Protein AF-0000000075146598 (afdb_homodimer)

Solvent-accessible surface area (backbone atoms only — not comparable to full-atom values): 68575 Å² total; per-residue (Å²): 142,86,84,71,92,76,89,91,82,87,74,93,70,90,77,84,79,74,84,73,86,83,82,71,83,83,78,75,87,81,83,80,92,74,74,80,66,62,67,68,56,56,58,54,53,52,50,52,50,47,51,50,49,52,55,61,66,63,48,72,75,74,61,50,34,31,31,33,55,29,68,84,60,46,43,69,45,75,41,57,95,60,77,64,56,49,26,50,62,74,77,64,84,46,75,72,41,71,67,71,77,62,89,63,53,55,45,95,86,64,46,74,57,55,34,59,27,40,48,31,60,60,47,56,74,37,65,67,54,47,49,52,52,29,48,21,42,41,53,28,59,66,41,54,86,84,38,65,69,7,48,68,40,53,23,17,55,51,19,20,44,62,54,49,24,29,39,32,25,80,41,84,51,51,80,39,61,67,67,79,43,45,28,40,38,51,40,13,44,45,36,62,44,52,51,47,53,52,49,54,29,53,42,46,32,39,16,57,72,62,74,34,90,68,58,54,59,39,18,46,40,51,74,17,63,64,46,89,57,29,21,25,57,49,60,65,44,38,84,73,52,88,38,84,85,46,52,38,44,54,91,47,45,30,72,89,42,42,67,89,39,58,68,45,68,82,64,48,73,58,34,46,77,70,68,68,64,81,71,53,72,59,55,38,43,45,33,36,33,37,50,44,22,36,27,45,60,47,33,56,46,36,48,43,32,41,8,29,81,58,33,59,72,43,46,39,35,40,74,38,68,63,66,49,97,84,44,47,54,16,16,39,14,28,49,55,24,60,51,30,31,53,26,53,60,42,7,23,58,92,35,86,93,38,79,70,30,34,24,38,27,14,60,59,38,18,58,71,23,62,60,42,58,22,46,48,38,29,56,49,48,47,56,62,50,54,52,66,54,72,35,78,42,31,80,58,43,67,52,76,42,52,76,81,80,49,64,41,56,34,58,19,32,40,70,45,58,39,67,84,50,33,32,31,41,38,44,39,60,75,52,77,47,56,65,61,72,35,30,44,67,58,77,58,51,86,55,43,42,53,27,72,30,49,45,63,51,64,66,87,79,65,40,85,70,51,61,29,86,79,35,52,63,61,56,63,84,47,42,71,44,42,56,50,58,52,46,59,26,21,42,78,53,70,71,81,42,72,76,60,28,60,92,61,86,44,92,46,59,45,51,38,41,43,27,47,33,40,35,51,28,35,31,43,25,71,38,73,45,48,37,39,35,24,42,31,37,75,81,52,40,74,81,53,78,53,59,26,27,38,42,31,39,67,48,40,44,59,18,44,71,55,70,76,64,84,66,62,79,74,84,58,60,88,78,76,78,76,33,19,24,38,31,27,42,66,28,50,40,44,51,36,30,50,72,61,68,50,77,58,45,84,56,52,42,27,40,20,43,23,33,55,58,76,71,74,66,65,70,68,80,29,47,25,34,26,35,65,45,69,48,66,75,134,82,79,78,89,82,79,91,76,85,73,94,74,87,76,88,82,77,89,81,77,78,91,72,84,88,82,79,88,83,77,84,73,62,73,73,61,62,69,62,56,59,56,54,53,51,50,53,49,48,51,51,48,52,54,61,66,63,47,73,74,74,61,50,34,30,30,34,56,28,69,84,60,44,43,69,46,76,41,57,95,59,77,64,60,51,26,51,61,74,77,62,85,48,74,71,41,70,66,70,76,62,90,61,53,55,44,97,86,64,45,74,55,55,36,60,27,40,51,30,61,61,46,56,75,36,65,68,55,49,51,51,54,29,49,21,42,44,53,27,60,66,42,54,86,84,38,64,70,7,47,67,39,53,24,16,55,51,19,20,44,63,53,48,23,28,40,32,28,78,43,84,52,53,80,38,62,67,69,79,42,45,27,39,37,52,41,11,46,45,37,62,44,52,51,47,52,52,50,52,31,52,40,46,33,38,17,58,71,61,73,33,90,69,59,53,59,39,18,46,40,50,75,16,63,64,48,90,56,29,21,24,57,49,61,66,44,38,85,75,51,90,37,84,86,46,51,39,43,51,90,48,44,32,71,90,43,42,66,88,38,60,69,46,68,81,64,48,72,56,34,47,75,70,68,67,64,82,71,51,71,58,55,38,43,45,32,35,34,38,49,44,22,37,28,44,60,47,32,55,45,36,49,43,33,41,8,28,80,58,34,58,72,41,45,41,34,41,75,36,70,62,67,49,96,84,41,48,56,16,16,38,14,30,50,54,23,58,51,31,30,54,26,53,61,42,7,23,57,93,34,86,95,37,79,71,29,35,25,38,26,14,60,57,37,18,59,71,24,63,59,40,58,23,44,48,39,29,57,48,49,48,55,62,51,53,51,67,54,73,36,78,43,31,80,59,42,67,51,75,41,52,76,80,81,48,63,41,56,34,58,18,32,42,69,46,58,40,66,84,49,33,32,31,42,38,43,39,61,75,52,78,48,55,64,63,71,36,29,45,66,58,77,58,50,85,56,42,43,52,27,71,30,49,46,62,50,62,62,90,67,74,38,84,61,51,64,30,85,79,37,52,62,61,58,60,85,47,45,72,40,41,55,49,59,52,45,57,24,22,42,76,52,70,71,81,44,71,74,59,28,62,93,60,88,43,92,46,60,46,51,38,40,41,28,47,32,39,34,52,28,35,31,45,25,72,38,73,45,49,36,38,36,24,41,36,40,75,82,52,41,75,80,52,79,54,58,26,26,37,42,31,39,67,49,40,44,57,18,44,72,59,71,76,65,85,67,65,78,74,84,59,65,83,75,77,79,74,34,19,25,38,30,26,42,65,27,48,39,44,52,36,30,50,72,59,67,50,78,59,44,84,58,53,42,27,42,17,43,22,33,56,56,77,71,69,81,63,69,66,82,27,46,25,34,26,35,64,44,70,48,65,76

Foldseek 3Di:
DDDDDDDDDDDPDDDPDPDDDDDDDDDDDDDDDDDPPPPVVVVVVVVVVVVVVVVVVPPPPPFAAWAAAALVQFDQFDFAPDDRLGLRAADFPDDFAADDFDDFDADPVRHTFFQAAEALQVCLVPVVLLVLLLQLLVLLCVDDSNFCSHLSNLLSQLLQQAFQRTATADDYDSPGDGPPATHHQALALNVLLVLLVSLLQNQQLSCVSSVHNSGDFYAQLLLFLPDQRRQADRCSQDPPSVDHPGSQHDPFWDPVRHPPHGQALLDDPQCVVVVNPDDDSVLRNLLSLLQCLQLFQQQQESCQASWHFDGPQAHQHLQCLDCDPPHAHGHHHSLVSSLLSSLCNIGRDPDPVCPLTAASQESNRVSSRNVSSNHSVNSNQSLVVSQVQFQPFFLVRHRGRDHDDDCNQFAHWYWDAHSVSHIYIYGSVCRNDVVSNRHHYPPPDVNRNCSSVDDFAADPDFQLPQDQVVFAADDLAKFLCLAQWKHKHWAAFDQDDQVQCPPRPDRDSRNKFKKKKFFFKKAQQSDKWKKWKFKRCQVDELSDRQRHLRTFHMGIHRHYGHDHPVPDCPCVDDCPRSRIRTYMHITTNRSSCVNSVNPDSRDIMMMMMHINHDRDDDSRHDMMTNDIHMGMD/DDDDDDDDPDDDDDDPDDDDDDDDDDDDDDDDPPDPPPPVVVVVVVVVVVVVVVVVVPPPPPFAAWAAAALVQFDQFDDAPDDRLGLRAADFPDDFAADDFDDFDADPVRHTFFQAAEALQVCLVPVVLLVLLLQLLVLLCPDDSNQCSHLSNLLSQLLQQAFQRTATADDYDSPGDGPPATHHCALALNVLLVLLVSLLQNQQLSCVSSVHNSGDFYAQLLLFLPDQRRQADRCSQDPPSVDHPGSQHDPFWDPVRHPPHGQALLDDPQCVVVVNPDDDSVLRNLLSLLQCLQLFQQQQESCQASWHFDGPQAHQHLQCLDCPPPHAHGHHHSLVSSLLSSLCNIGRDPDPVCPLTAASQESNRVSSRSVSSNHSVNSNQSLVVSQVQFQPFFLVRHRGRDHDDDCNQFAHWYWDAHSVSHIYIYGSVCRNDVVSNRHHYPPPDVNRNCSSVDDFAADPDPLLPQDQVVFAADAQAKFLCLFQWKHKHWAAFDQDDQVQCPPRPDRDSRNKFKKKKFFFKKAQQSDKWKKWKFKSCQVDELNDRQRHLRTFHMGIHRHYGHDHPPPDCPCPDDCPRSRIRTYMHITTNRSSCVSSVNPDSRDIMMMMMHINHDRDDDSSHDMMTNHIHMGMD

Sequence (1266 aa):
MDTDMTTSVSSFGSLIRIPQSLLHGKVGSGRSSASKTRQHLKWAVYTCAFVFCLQALLEVVEADPVLASSLGSCKPVPVLKGAPLHCCLPAPKRLTIRFTFPFIPRTLLGRPILRERKPAHILQKDPEYVRKYNLAYARMKALPDTDPRSFLNQWRVHCSFCNEAFQQRKTPGPLGPETGVLLQVHYSWTFLPWHRMYLYYHERILASLINDPTFALPFWNWDNQLDKDAAKMPAMFLPKFGIPNAALFDEFRNSNHYPPKILYLGYNSKLEAEGQQNLTDQQIKYENLCVMYNQVTTKISARDFLGGPYVVGTDNSAATVNVSAGETPGESGGMESVHNVAHEWTGLINDPDHPDNEDMGNFIYAARDPIFYTHHSNVDRLWDVWKTIPDKVTKSGIRKRMDYMSRDFLDTEFTFFDENQNMVIVKVRDSLDSSKLGYKYTDVSESDKMWIYYEPLPAQESSKTCNSSEYPAPVPSGYNYIGMDPVSFKLDRRAPTTEDCRGKGVNNVDQLQEDVVLERVKIPHLEYARFDVFINYPAANRWTHLYMSEYVGTFTHLPSGMVDMSKSVSESSSESDDKFRIVTIRYSVNAALKRLGITDYNTDIVVTVVSKGKRNSSPTTGFTFSNLKQDFQMDTDMTTSVSSFGSLIRIPQSLLHGKVGSGRSSASKTRQHLKWAVYTCAFVFCLQALLEVVEADPVLASSLGSCKPVPVLKGAPLHCCLPAPKRLTIRFTFPFIPRTLLGRPILRERKPAHILQKDPEYVRKYNLAYARMKALPDTDPRSFLNQWRVHCSFCNEAFQQRKTPGPLGPETGVLLQVHYSWTFLPWHRMYLYYHERILASLINDPTFALPFWNWDNQLDKDAAKMPAMFLPKFGIPNAALFDEFRNSNHYPPKILYLGYNSKLEAEGQQNLTDQQIKYENLCVMYNQVTTKISARDFLGGPYVVGTDNSAATVNVSAGETPGESGGMESVHNVAHEWTGLINDPDHPDNEDMGNFIYAARDPIFYTHHSNVDRLWDVWKTIPDKVTKSGIRKRMDYMSRDFLDTEFTFFDENQNMVIVKVRDSLDSSKLGYKYTDVSESDKMWIYYEPLPAQESSKTCNSSEYPAPVPSGYNYIGMDPVSFKLDRRAPTTEDCRGKGVNNVDQLQEDVVLERVKIPHLEYARFDVFINYPAANRWTHLYMSEYVGTFTHLPSGMVDMSKSVSESSSESDDKFRIVTIRYSVNAALKRLGITDYNTDIVVTVVSKGKRNSSPTTGFTFSNLKQDFQ

Radius of gyration: 38.26 Å; Cα contacts (8 Å, |Δi|>4): 2663; chains: 2; bounding box: 99×128×115 Å

Nearest PDB structures (foldseek):
  4z11-assembly1_A  TM=8.668E-01  e=8.378E-43  Coreopsis grandiflora
  4z12-assembly1_A  TM=8.724E-01  e=5.142E-42  Coreopsis grandiflora
  4z14-assembly7_G  TM=8.756E-01  e=6.129E-42  Coreopsis grandiflora
  4z14-assembly8_A  TM=8.694E-01  e=2.864E-42  Coreopsis grandiflora
  2p3x-assembly1_A  TM=9.309E-01  e=1.893E-33  Vitis vinifera

Structure (mmCIF, N/CA/C/O backbone):
data_AF-0000000075146598-model_v1
#
loop_
_entity.id
_entity.type
_entity.pdbx_description
1 polymer 'Tyrosinase copper-binding domain-containing protein'
#
loop_
_atom_site.group_PDB
_atom_site.id
_atom_site.type_symbol
_atom_site.label_atom_id
_atom_site.label_alt_id
_atom_site.label_comp_id
_atom_site.label_asym_id
_atom_site.label_entity_id
_atom_site.label_seq_id
_atom_site.pdbx_PDB_ins_code
_atom_site.Cartn_x
_atom_site.Cartn_y
_atom_site.Cartn_z
_atom_site.occupancy
_atom_site.B_iso_or_equiv
_atom_site.auth_seq_id
_atom_site.auth_comp_id
_atom_site.auth_asym_id
_atom_site.auth_atom_id
_atom_site.pdbx_PDB_model_num
ATOM 1 N N . MET A 1 1 ? -46.875 -49.688 8.219 1 17.06 1 MET A N 1
ATOM 2 C CA . MET A 1 1 ? -48.156 -49.969 7.617 1 17.06 1 MET A CA 1
ATOM 3 C C . MET A 1 1 ? -48.188 -49.562 6.148 1 17.06 1 MET A C 1
ATOM 5 O O . MET A 1 1 ? -47.406 -48.719 5.727 1 17.06 1 MET A O 1
ATOM 9 N N . ASP A 1 2 ? -49.281 -49.906 5.336 1 17.42 2 ASP A N 1
ATOM 10 C CA . ASP A 1 2 ? -49.656 -50.531 4.066 1 17.42 2 ASP A CA 1
ATOM 11 C C . ASP A 1 2 ? -49.844 -49.469 2.979 1 17.42 2 ASP A C 1
ATOM 13 O O . ASP A 1 2 ? -49.594 -49.719 1.799 1 17.42 2 ASP A O 1
ATOM 17 N N . THR A 1 3 ? -50.438 -48.312 3.303 1 17.45 3 THR A N 1
ATOM 18 C CA . THR A 1 3 ? -51.625 -48.062 2.469 1 17.45 3 THR A CA 1
ATOM 19 C C . THR A 1 3 ? -51.188 -47.625 1.071 1 17.45 3 THR A C 1
ATOM 21 O O . THR A 1 3 ? -50.125 -47.031 0.897 1 17.45 3 THR A O 1
ATOM 24 N N . ASP A 1 4 ? -52.125 -47.438 0.094 1 16.5 4 ASP A N 1
ATOM 25 C CA . ASP A 1 4 ? -52.594 -47.844 -1.234 1 16.5 4 ASP A CA 1
ATOM 26 C C . ASP A 1 4 ? -52.406 -46.719 -2.242 1 16.5 4 ASP A C 1
ATOM 28 O O . ASP A 1 4 ? -52.812 -46.844 -3.4 1 16.5 4 ASP A O 1
ATOM 32 N N . MET A 1 5 ? -52.094 -45.5 -1.887 1 18.5 5 MET A N 1
ATOM 33 C CA . MET A 1 5 ? -52.875 -44.562 -2.672 1 18.5 5 MET A CA 1
ATOM 34 C C . MET A 1 5 ? -52.531 -44.656 -4.152 1 18.5 5 MET A C 1
ATOM 36 O O . MET A 1 5 ? -51.375 -44.469 -4.535 1 18.5 5 MET A O 1
ATOM 40 N N . THR A 1 6 ? -53.438 -44.938 -4.988 1 16.86 6 THR A N 1
ATOM 41 C CA . THR A 1 6 ? -53.656 -45.531 -6.305 1 16.86 6 THR A CA 1
ATOM 42 C C . THR A 1 6 ? -53.219 -44.562 -7.406 1 16.86 6 THR A C 1
ATOM 44 O O . THR A 1 6 ? -52.344 -44.906 -8.195 1 16.86 6 THR A O 1
ATOM 47 N N . THR A 1 7 ? -54.188 -43.969 -8.359 1 16.73 7 THR A N 1
ATOM 48 C CA . THR A 1 7 ? -54.562 -44.5 -9.664 1 16.73 7 THR A CA 1
ATOM 49 C C . THR A 1 7 ? -54 -43.594 -10.781 1 16.73 7 THR A C 1
ATOM 51 O O . THR A 1 7 ? -53.344 -44.094 -11.695 1 16.73 7 THR A O 1
ATOM 54 N N . SER A 1 8 ? -54.906 -42.656 -11.547 1 17 8 SER A N 1
ATOM 55 C CA . SER A 1 8 ? -55.438 -42.812 -12.891 1 17 8 SER A CA 1
ATOM 56 C C . SER A 1 8 ? -54.719 -41.938 -13.898 1 17 8 SER A C 1
ATOM 58 O O . SER A 1 8 ? -54.156 -40.906 -13.531 1 17 8 SER A O 1
ATOM 60 N N . VAL A 1 9 ? -54.656 -42.25 -15.359 1 18.16 9 VAL A N 1
ATOM 61 C CA . VAL A 1 9 ? -53.969 -42.375 -16.625 1 18.16 9 VAL A CA 1
ATOM 62 C C . VAL A 1 9 ? -54.312 -41.188 -17.531 1 18.16 9 VAL A C 1
ATOM 64 O O . VAL A 1 9 ? -53.625 -40.938 -18.516 1 18.16 9 VAL A O 1
ATOM 67 N N . SER A 1 10 ? -55.188 -40.125 -17.25 1 17.05 10 SER A N 1
ATOM 68 C CA . SER A 1 10 ? -56.062 -39.812 -18.375 1 17.05 10 SER A CA 1
ATOM 69 C C . SER A 1 10 ? -55.25 -39.156 -19.5 1 17.05 10 SER A C 1
ATOM 71 O O . SER A 1 10 ? -54.25 -38.5 -19.25 1 17.05 10 SER A O 1
ATOM 73 N N . SER A 1 11 ? -55.719 -39.281 -20.953 1 17.25 11 SER A N 1
ATOM 74 C CA . SER A 1 11 ? -55.469 -39.5 -22.375 1 17.25 11 SER A CA 1
ATOM 75 C C . SER A 1 11 ? -55.406 -38.188 -23.141 1 17.25 11 SER A C 1
ATOM 77 O O . SER A 1 11 ? -55.312 -38.156 -24.375 1 17.25 11 SER A O 1
ATOM 79 N N . PHE A 1 12 ? -55.281 -36.938 -22.641 1 18.72 12 PHE A N 1
ATOM 80 C CA . PHE A 1 12 ? -55.906 -35.906 -23.453 1 18.72 12 PHE A CA 1
ATOM 81 C C . PHE A 1 12 ? -55.125 -35.688 -24.75 1 18.72 12 PHE A C 1
ATOM 83 O O . PHE A 1 12 ? -53.969 -35.344 -24.719 1 18.72 12 PHE A O 1
ATOM 90 N N . GLY A 1 13 ? -55.562 -36.25 -26.047 1 16.67 13 GLY A N 1
ATOM 91 C CA . GLY A 1 13 ? -55.219 -36.531 -27.422 1 16.67 13 GLY A CA 1
ATOM 92 C C . GLY A 1 13 ? -55.188 -35.312 -28.297 1 16.67 13 GLY A C 1
ATOM 93 O O . GLY A 1 13 ? -54.969 -35.375 -29.5 1 16.67 13 GLY A O 1
ATOM 94 N N . SER A 1 14 ? -55.438 -34 -27.953 1 18.58 14 SER A N 1
ATOM 95 C CA . SER A 1 14 ? -56.125 -33.219 -28.969 1 18.58 14 SER A CA 1
ATOM 96 C C . SER A 1 14 ? -55.25 -33 -30.203 1 18.58 14 SER A C 1
ATOM 98 O O . SER A 1 14 ? -54.062 -32.688 -30.078 1 18.58 14 SER A O 1
ATOM 100 N N . LEU A 1 15 ? -55.719 -33.375 -31.484 1 17.14 15 LEU A N 1
ATOM 101 C CA . LEU A 1 15 ? -55.469 -33.719 -32.875 1 17.14 15 LEU A CA 1
ATOM 102 C C . LEU A 1 15 ? -55.188 -32.438 -33.688 1 17.14 15 LEU A C 1
ATOM 104 O O . LEU A 1 15 ? -55.969 -31.5 -33.688 1 17.14 15 LEU A O 1
ATOM 108 N N . ILE A 1 16 ? -53.938 -31.984 -34 1 19.41 16 ILE A N 1
ATOM 109 C CA . ILE A 1 16 ? -53.406 -30.844 -34.75 1 19.41 16 ILE A CA 1
ATOM 110 C C . ILE A 1 16 ? -53.781 -30.984 -36.219 1 19.41 16 ILE A C 1
ATOM 112 O O . ILE A 1 16 ? -53.219 -31.828 -36.938 1 19.41 16 ILE A O 1
ATOM 116 N N . ARG A 1 17 ? -55.062 -30.969 -36.656 1 17.48 17 ARG A N 1
ATOM 117 C CA . ARG A 1 17 ? -55.406 -31.375 -38.031 1 17.48 17 ARG A CA 1
ATOM 118 C C . ARG A 1 17 ? -54.844 -30.406 -39.062 1 17.48 17 ARG A C 1
ATOM 120 O O . ARG A 1 17 ? -54.906 -29.188 -38.875 1 17.48 17 ARG A O 1
ATOM 127 N N . ILE A 1 18 ? -53.969 -30.875 -40.094 1 18.78 18 ILE A N 1
ATOM 128 C CA . ILE A 1 18 ? -53.094 -30.484 -41.188 1 18.78 18 ILE A CA 1
ATOM 129 C C . ILE A 1 18 ? -53.906 -29.953 -42.344 1 18.78 18 ILE A C 1
ATOM 131 O O . ILE A 1 18 ? -54.625 -30.719 -43 1 18.78 18 ILE A O 1
ATOM 135 N N . PRO A 1 19 ? -54.625 -28.797 -42.281 1 17.5 19 PRO A N 1
ATOM 136 C CA . PRO A 1 19 ? -55.594 -28.781 -43.375 1 17.5 19 PRO A CA 1
ATOM 137 C C . PRO A 1 19 ? -54.938 -28.875 -44.75 1 17.5 19 PRO A C 1
ATOM 139 O O . PRO A 1 19 ? -53.781 -28.438 -44.906 1 17.5 19 PRO A O 1
ATOM 142 N N . GLN A 1 20 ? -55.5 -29.688 -45.719 1 16.12 20 GLN A N 1
ATOM 143 C CA . GLN A 1 20 ? -55.219 -30.359 -46.969 1 16.12 20 GLN A CA 1
ATOM 144 C C . GLN A 1 20 ? -55.25 -29.375 -48.125 1 16.12 20 GLN A C 1
ATOM 146 O O . GLN A 1 20 ? -55.062 -29.766 -49.281 1 16.12 20 GLN A O 1
ATOM 151 N N . SER A 1 21 ? -55.656 -28.094 -47.875 1 17.72 21 SER A N 1
ATOM 152 C CA . SER A 1 21 ? -56.375 -27.656 -49.094 1 17.72 21 SER A CA 1
ATOM 153 C C . SER A 1 21 ? -55.438 -27.641 -50.281 1 17.72 21 SER A C 1
ATOM 155 O O . SER A 1 21 ? -54.25 -27.328 -50.156 1 17.72 21 SER A O 1
ATOM 157 N N . LEU A 1 22 ? -56 -28.016 -51.469 1 16.83 22 LEU A N 1
ATOM 158 C CA . LEU A 1 22 ? -55.906 -28.562 -52.844 1 16.83 22 LEU A CA 1
ATOM 159 C C . LEU A 1 22 ? -55.125 -27.609 -53.75 1 16.83 22 LEU A C 1
ATOM 161 O O . LEU A 1 22 ? -55.156 -26.391 -53.531 1 16.83 22 LEU A O 1
ATOM 165 N N . LEU A 1 23 ? -54.469 -28.125 -54.844 1 16.27 23 LEU A N 1
ATOM 166 C CA . LEU A 1 23 ? -53.594 -28.438 -55.969 1 16.27 23 LEU A CA 1
ATOM 167 C C . LEU A 1 23 ? -54 -27.641 -57.219 1 16.27 23 LEU A C 1
ATOM 169 O O . LEU A 1 23 ? -53.406 -27.781 -58.281 1 16.27 23 LEU A O 1
ATOM 173 N N . HIS A 1 24 ? -55.156 -26.906 -57.281 1 16.94 24 HIS A N 1
ATOM 174 C CA . HIS A 1 24 ? -55.719 -27.156 -58.594 1 16.94 24 HIS A CA 1
ATOM 175 C C . HIS A 1 24 ? -55.094 -26.219 -59.625 1 16.94 24 HIS A C 1
ATOM 177 O O . HIS A 1 24 ? -55.375 -26.312 -60.812 1 16.94 24 HIS A O 1
ATOM 183 N N . GLY A 1 25 ? -54.438 -25.156 -59.344 1 17.56 25 GLY A N 1
ATOM 184 C CA . GLY A 1 25 ? -54.844 -24.203 -60.375 1 17.56 25 GLY A CA 1
ATOM 185 C C . GLY A 1 25 ? -54.25 -24.531 -61.719 1 17.56 25 GLY A C 1
ATOM 186 O O . GLY A 1 25 ? -53.25 -25.266 -61.812 1 17.56 25 GLY A O 1
ATOM 187 N N . LYS A 1 26 ? -54.969 -23.906 -62.812 1 18.27 26 LYS A N 1
ATOM 188 C CA . LYS A 1 26 ? -55.188 -24.125 -64.25 1 18.27 26 LYS A CA 1
ATOM 189 C C . LYS A 1 26 ? -53.938 -23.859 -65.062 1 18.27 26 LYS A C 1
ATOM 191 O O . LYS A 1 26 ? -53.094 -23.031 -64.688 1 18.27 26 LYS A O 1
ATOM 196 N N . VAL A 1 27 ? -53.719 -24.547 -66.125 1 18.03 27 VAL A N 1
ATOM 197 C CA . VAL A 1 27 ? -52.812 -25.172 -67.125 1 18.03 27 VAL A CA 1
ATOM 198 C C . VAL A 1 27 ? -52.312 -24.094 -68.062 1 18.03 27 VAL A C 1
ATOM 200 O O . VAL A 1 27 ? -51.594 -24.422 -69.062 1 18.03 27 VAL A O 1
ATOM 203 N N . GLY A 1 28 ? -52.5 -22.812 -67.75 1 17.06 28 GLY A N 1
ATOM 204 C CA . GLY A 1 28 ? -52.531 -22.266 -69.062 1 17.06 28 GLY A CA 1
ATOM 205 C C . GLY A 1 28 ? -51.25 -22.531 -69.875 1 17.06 28 GLY A C 1
ATOM 206 O O . GLY A 1 28 ? -50.25 -22.906 -69.312 1 17.06 28 GLY A O 1
ATOM 207 N N . SER A 1 29 ? -51.125 -21.875 -71 1 18.03 29 SER A N 1
ATOM 208 C CA . SER A 1 29 ? -50.625 -22.203 -72.312 1 18.03 29 SER A CA 1
ATOM 209 C C . SER A 1 29 ? -49.125 -22.266 -72.375 1 18.03 29 SER A C 1
ATOM 211 O O . SER A 1 29 ? -48.438 -21.703 -71.5 1 18.03 29 SER A O 1
ATOM 213 N N . GLY A 1 30 ? -48.438 -22.969 -73.375 1 16.12 30 GLY A N 1
ATOM 214 C CA . GLY A 1 30 ? -47.406 -23.922 -73.75 1 16.12 30 GLY A CA 1
ATOM 215 C C . GLY A 1 30 ? -46.062 -23.281 -74 1 16.12 30 GLY A C 1
ATOM 216 O O . GLY A 1 30 ? -45.062 -23.984 -74.188 1 16.12 30 GLY A O 1
ATOM 217 N N . ARG A 1 31 ? -46 -21.969 -74.562 1 17.8 31 ARG A N 1
ATOM 218 C CA . ARG A 1 31 ? -45.062 -22 -75.625 1 17.8 31 ARG A CA 1
ATOM 219 C C . ARG A 1 31 ? -43.625 -22.25 -75.125 1 17.8 31 ARG A C 1
ATOM 221 O O . ARG A 1 31 ? -43.344 -22.109 -73.938 1 17.8 31 ARG A O 1
ATOM 228 N N . SER A 1 32 ? -42.625 -21.578 -75.75 1 17.06 32 SER A N 1
ATOM 229 C CA . SER A 1 32 ? -41.406 -22.016 -76.438 1 17.06 32 SER A CA 1
ATOM 230 C C . SER A 1 32 ? -40.219 -22.109 -75.5 1 17.06 32 SER A C 1
ATOM 232 O O . SER A 1 32 ? -39.562 -23.141 -75.375 1 17.06 32 SER A O 1
ATOM 234 N N . SER A 1 33 ? -39.312 -21.078 -75.438 1 20.25 33 SER A N 1
ATOM 235 C CA . SER A 1 33 ? -37.906 -21.125 -75.75 1 20.25 33 SER A CA 1
ATOM 236 C C . SER A 1 33 ? -37.094 -21.531 -74.5 1 20.25 33 SER A C 1
ATOM 238 O O . SER A 1 33 ? -37.375 -21.062 -73.438 1 20.25 33 SER A O 1
ATOM 240 N N . ALA A 1 34 ? -36.156 -22.562 -74.562 1 18 34 ALA A N 1
ATOM 241 C CA . ALA A 1 34 ? -35.375 -23.594 -73.938 1 18 34 ALA A CA 1
ATOM 242 C C . ALA A 1 34 ? -34.219 -22.984 -73.125 1 18 34 ALA A C 1
ATOM 244 O O . ALA A 1 34 ? -33.906 -23.469 -72 1 18 34 ALA A O 1
ATOM 245 N N . SER A 1 35 ? -33.375 -22.172 -73.75 1 19.84 35 SER A N 1
ATOM 246 C CA . SER A 1 35 ? -31.953 -22.438 -73.625 1 19.84 35 SER A CA 1
ATOM 247 C C . SER A 1 35 ? -31.406 -21.922 -72.312 1 19.84 35 SER A C 1
ATOM 249 O O . SER A 1 35 ? -30.297 -22.281 -71.875 1 19.84 35 SER A O 1
ATOM 251 N N . LYS A 1 36 ? -31.812 -20.766 -71.875 1 22.22 36 LYS A N 1
ATOM 252 C CA . LYS A 1 36 ? -30.969 -19.984 -71 1 22.22 36 LYS A CA 1
ATOM 253 C C . LYS A 1 36 ? -30.906 -20.609 -69.625 1 22.22 36 LYS A C 1
ATOM 255 O O . LYS A 1 36 ? -30.422 -19.984 -68.688 1 22.22 36 LYS A O 1
ATOM 260 N N . THR A 1 37 ? -31.547 -21.828 -69.5 1 20.88 37 THR A N 1
ATOM 261 C CA . THR A 1 37 ? -31.734 -22.234 -68.125 1 20.88 37 THR A CA 1
ATOM 262 C C . THR A 1 37 ? -30.422 -22.734 -67.5 1 20.88 37 THR A C 1
ATOM 264 O O . THR A 1 37 ? -30.391 -23.141 -66.312 1 20.88 37 THR A O 1
ATOM 267 N N . ARG A 1 38 ? -29.453 -23.125 -68.375 1 23.52 38 ARG A N 1
ATOM 268 C CA . ARG A 1 38 ? -28.422 -23.969 -67.812 1 23.52 38 ARG A CA 1
ATOM 269 C C . ARG A 1 38 ? -27.531 -23.172 -66.875 1 23.52 38 ARG A C 1
ATOM 271 O O . ARG A 1 38 ? -26.859 -23.75 -66 1 23.52 38 ARG A O 1
ATOM 278 N N . GLN A 1 39 ? -27.219 -21.906 -67.375 1 24.47 39 GLN A N 1
ATOM 279 C CA . GLN A 1 39 ? -25.984 -21.344 -66.75 1 24.47 39 GLN A CA 1
ATOM 280 C C . GLN A 1 39 ? -26.172 -21.016 -65.312 1 24.47 39 GLN A C 1
ATOM 282 O O . GLN A 1 39 ? -25.203 -20.812 -64.562 1 24.47 39 GLN A O 1
ATOM 287 N N . HIS A 1 40 ? -27.391 -20.719 -64.875 1 26.39 40 HIS A N 1
ATOM 288 C CA . HIS A 1 40 ? -27.5 -20.219 -63.531 1 26.39 40 HIS A CA 1
ATOM 289 C C . HIS A 1 40 ? -27.234 -21.328 -62.531 1 26.39 40 HIS A C 1
ATOM 291 O O . HIS A 1 40 ? -27.203 -21.062 -61.312 1 26.39 40 HIS A O 1
ATOM 297 N N . LEU A 1 41 ? -27.453 -22.672 -63 1 26.11 41 LEU A N 1
ATOM 298 C CA . LEU A 1 41 ? -27.328 -23.672 -61.938 1 26.11 41 LEU A CA 1
ATOM 299 C C . LEU A 1 41 ? -25.875 -23.844 -61.5 1 26.11 41 LEU A C 1
ATOM 301 O O . LEU A 1 41 ? -25.609 -24.312 -60.406 1 26.11 41 LEU A O 1
ATOM 305 N N . LYS A 1 42 ? -24.891 -23.625 -62.5 1 28.62 42 LYS A N 1
ATOM 306 C CA . LYS A 1 42 ? -23.531 -23.953 -62.094 1 28.62 42 LYS A CA 1
ATOM 307 C C . LYS A 1 42 ? -23.047 -23 -61 1 28.62 42 LYS A C 1
ATOM 309 O O . LYS A 1 42 ? -22.297 -23.406 -60.094 1 28.62 42 LYS A O 1
ATOM 314 N N . TRP A 1 43 ? -23.438 -21.719 -61.188 1 31.95 43 TRP A N 1
ATOM 315 C CA . TRP A 1 43 ? -22.797 -20.844 -60.219 1 31.95 43 TRP A CA 1
ATOM 316 C C . TRP A 1 43 ? -23.312 -21.125 -58.812 1 31.95 43 TRP A C 1
ATOM 318 O O . TRP A 1 43 ? -22.641 -20.828 -57.812 1 31.95 43 TRP A O 1
ATOM 328 N N . ALA A 1 44 ? -24.641 -21.656 -58.688 1 32.88 44 ALA A N 1
ATOM 329 C CA . ALA A 1 44 ? -25.109 -21.891 -57.312 1 32.88 44 ALA A CA 1
ATOM 330 C C . ALA A 1 44 ? -24.344 -23.047 -56.688 1 32.88 44 ALA A C 1
ATOM 332 O O . ALA A 1 44 ? -24.125 -23.062 -55.469 1 32.88 44 ALA A O 1
ATOM 333 N N . VAL A 1 45 ? -24.031 -24.109 -57.531 1 34.53 45 VAL A N 1
ATOM 334 C CA . VAL A 1 45 ? -23.328 -25.219 -56.906 1 34.53 45 VAL A CA 1
ATOM 335 C C . VAL A 1 45 ? -21.938 -24.781 -56.469 1 34.53 45 VAL A C 1
ATOM 337 O O . VAL A 1 45 ? -21.469 -25.141 -55.375 1 34.53 45 VAL A O 1
ATOM 340 N N . TYR A 1 46 ? -21.266 -23.906 -57.344 1 34.78 46 TYR A N 1
ATOM 341 C CA . TYR A 1 46 ? -19.906 -23.578 -56.938 1 34.78 46 TYR A CA 1
ATOM 342 C C . TYR A 1 46 ? -19.922 -22.672 -55.719 1 34.78 46 TYR A C 1
ATOM 344 O O . TYR A 1 46 ? -18.984 -22.672 -54.906 1 34.78 46 TYR A O 1
ATOM 352 N N . THR A 1 47 ? -20.984 -21.766 -55.594 1 35.84 47 THR A N 1
ATOM 353 C CA . THR A 1 47 ? -20.969 -20.922 -54.375 1 35.84 47 THR A CA 1
ATOM 354 C C . THR A 1 47 ? -21.297 -21.75 -53.156 1 35.84 47 THR A C 1
ATOM 356 O O . THR A 1 47 ? -20.766 -21.484 -52.062 1 35.84 47 THR A O 1
ATOM 359 N N . CYS A 1 48 ? -22.219 -22.781 -53.25 1 35.22 48 CYS A N 1
ATOM 360 C CA . CYS A 1 48 ? -22.438 -23.578 -52.062 1 35.22 48 CYS A CA 1
ATOM 361 C C . CYS A 1 48 ? -21.219 -24.422 -51.719 1 35.22 48 CYS A C 1
ATOM 363 O O . CYS A 1 48 ? -20.953 -24.703 -50.562 1 35.22 48 CYS A O 1
ATOM 365 N N . ALA A 1 49 ? -20.547 -24.938 -52.781 1 37.41 49 ALA A N 1
ATOM 366 C CA . ALA A 1 49 ? -19.344 -25.703 -52.438 1 37.41 49 ALA A CA 1
ATOM 367 C C . ALA A 1 49 ? -18.266 -24.797 -51.875 1 37.41 49 ALA A C 1
ATOM 369 O O . ALA A 1 49 ? -17.516 -25.188 -50.969 1 37.41 49 ALA A O 1
ATOM 370 N N . PHE A 1 50 ? -18.109 -23.516 -52.406 1 38.59 50 PHE A N 1
ATOM 371 C CA . PHE A 1 50 ? -17.094 -22.641 -51.844 1 38.59 50 PHE A CA 1
ATOM 372 C C . PHE A 1 50 ? -17.484 -22.219 -50.438 1 38.59 50 PHE A C 1
ATOM 374 O O . PHE A 1 50 ? -16.625 -22.109 -49.562 1 38.59 50 PHE A O 1
ATOM 381 N N . VAL A 1 51 ? -18.812 -21.906 -50.125 1 37.62 51 VAL A N 1
ATOM 382 C CA . VAL A 1 51 ? -19.156 -21.578 -48.75 1 37.62 51 VAL A CA 1
ATOM 383 C C . VAL A 1 51 ? -18.969 -22.797 -47.844 1 37.62 51 VAL A C 1
ATOM 385 O O . VAL A 1 51 ? -18.484 -22.688 -46.719 1 37.62 51 VAL A O 1
ATOM 388 N N . PHE A 1 52 ? -19.281 -24.047 -48.312 1 37.31 52 PHE A N 1
ATOM 389 C CA . PHE A 1 52 ? -19 -25.188 -47.469 1 37.31 52 PHE A CA 1
ATOM 390 C C . PHE A 1 52 ? -17.5 -25.422 -47.344 1 37.31 52 PHE A C 1
ATOM 392 O O . PHE A 1 52 ? -17.016 -25.844 -46.281 1 37.31 52 PHE A O 1
ATOM 399 N N . CYS A 1 53 ? -16.703 -25.172 -48.406 1 35 53 CYS A N 1
ATOM 400 C CA . CYS A 1 53 ? -15.258 -25.312 -48.219 1 35 53 CYS A CA 1
ATOM 401 C C . CYS A 1 53 ? -14.711 -24.203 -47.312 1 35 53 CYS A C 1
ATOM 403 O O . CYS A 1 53 ? -13.742 -24.422 -46.594 1 35 53 CYS A O 1
ATOM 405 N N . LEU A 1 54 ? -15.172 -22.906 -47.438 1 35.44 54 LEU A N 1
ATOM 406 C CA . LEU A 1 54 ? -14.68 -21.922 -46.469 1 35.44 54 LEU A CA 1
ATOM 407 C C . LEU A 1 54 ? -15.18 -22.219 -45.062 1 35.44 54 LEU A C 1
ATOM 409 O O . LEU A 1 54 ? -14.484 -21.953 -44.094 1 35.44 54 LEU A O 1
ATOM 413 N N . GLN A 1 55 ? -16.438 -22.656 -44.844 1 33.16 55 GLN A N 1
ATOM 414 C CA . GLN A 1 55 ? -16.828 -23.047 -43.469 1 33.16 55 GLN A CA 1
ATOM 415 C C . GLN A 1 55 ? -16.047 -24.25 -43 1 33.16 55 GLN A C 1
ATOM 417 O O . GLN A 1 55 ? -15.766 -24.391 -41.812 1 33.16 55 GLN A O 1
ATOM 422 N N . ALA A 1 56 ? -15.703 -25.328 -43.75 1 35.72 56 ALA A N 1
ATOM 423 C CA . ALA A 1 56 ? -14.844 -26.438 -43.312 1 35.72 56 ALA A CA 1
ATOM 424 C C . ALA A 1 56 ? -13.422 -25.938 -43.031 1 35.72 56 ALA A C 1
ATOM 426 O O . ALA A 1 56 ? -12.727 -26.484 -42.188 1 35.72 56 ALA A O 1
ATOM 427 N N . LEU A 1 57 ? -12.844 -25.031 -43.812 1 34.25 57 LEU A N 1
ATOM 428 C CA . LEU A 1 57 ? -11.523 -24.5 -43.469 1 34.25 57 LEU A CA 1
ATOM 429 C C . LEU A 1 57 ? -11.57 -23.641 -42.219 1 34.25 57 LEU A C 1
ATOM 431 O O . LEU A 1 57 ? -10.539 -23.406 -41.594 1 34.25 57 LEU A O 1
ATOM 435 N N . LEU A 1 58 ? -12.617 -22.922 -41.938 1 35.31 58 LEU A N 1
ATOM 436 C CA . LEU A 1 58 ? -12.688 -22.203 -40.688 1 35.31 58 LEU A CA 1
ATOM 437 C C . LEU A 1 58 ? -13.047 -23.156 -39.531 1 35.31 58 LEU A C 1
ATOM 439 O O . LEU A 1 58 ? -13.617 -22.734 -38.531 1 35.31 58 LEU A O 1
ATOM 443 N N . GLU A 1 59 ? -13.25 -24.453 -39.719 1 30.31 59 GLU A N 1
ATOM 444 C CA . GLU A 1 59 ? -13.383 -25.297 -38.531 1 30.31 59 GLU A CA 1
ATOM 445 C C . GLU A 1 59 ? -12.172 -25.156 -37.594 1 30.31 59 GLU A C 1
ATOM 447 O O . GLU A 1 59 ? -11.047 -25.453 -38 1 30.31 59 GLU A O 1
ATOM 452 N N . VAL A 1 60 ? -12.188 -24.328 -36.688 1 36.88 60 VAL A N 1
ATOM 453 C CA . VAL A 1 60 ? -11.266 -24.438 -35.562 1 36.88 60 VAL A CA 1
ATOM 454 C C . VAL A 1 60 ? -11.078 -25.906 -35.188 1 36.88 60 VAL A C 1
ATOM 456 O O . VAL A 1 60 ? -12.031 -26.562 -34.781 1 36.88 60 VAL A O 1
ATOM 459 N N . VAL A 1 61 ? -10.359 -26.672 -35.875 1 36.53 61 VAL A N 1
ATOM 460 C CA . VAL A 1 61 ? -9.938 -27.953 -35.344 1 36.53 61 VAL A CA 1
ATOM 461 C C . VAL A 1 61 ? -9.828 -27.875 -33.812 1 36.53 61 VAL A C 1
ATOM 463 O O . VAL A 1 61 ? -8.969 -27.156 -33.281 1 36.53 61 VAL A O 1
ATOM 466 N N . GLU A 1 62 ? -10.852 -28.078 -33.156 1 46.5 62 GLU A N 1
ATOM 467 C CA . GLU A 1 62 ? -10.812 -28.266 -31.703 1 46.5 62 GLU A CA 1
ATOM 468 C C . GLU A 1 62 ? -9.695 -29.234 -31.297 1 46.5 62 GLU A C 1
ATOM 470 O O . GLU A 1 62 ? -9.609 -30.344 -31.812 1 46.5 62 GLU A O 1
ATOM 475 N N . ALA A 1 63 ? -8.562 -28.781 -30.922 1 62.19 63 ALA A N 1
ATOM 476 C CA . ALA A 1 63 ? -7.543 -29.641 -30.328 1 62.19 63 ALA A CA 1
ATOM 477 C C . ALA A 1 63 ? -8.133 -30.5 -29.203 1 62.19 63 ALA A C 1
ATOM 479 O O . ALA A 1 63 ? -9.289 -30.312 -28.828 1 62.19 63 ALA A O 1
ATOM 480 N N . ASP A 1 64 ? -7.578 -31.766 -29.031 1 70.06 64 ASP A N 1
ATOM 481 C CA . ASP A 1 64 ? -8.031 -32.656 -27.969 1 70.06 64 ASP A CA 1
ATOM 482 C C . ASP A 1 64 ? -7.375 -32.344 -26.641 1 70.06 64 ASP A C 1
ATOM 484 O O . ASP A 1 64 ? -6.223 -31.891 -26.609 1 70.06 64 ASP A O 1
ATOM 488 N N . PRO A 1 65 ? -8.133 -32.375 -25.531 1 71.19 65 PRO A N 1
ATOM 489 C CA . PRO A 1 65 ? -7.535 -32.219 -24.203 1 71.19 65 PRO A CA 1
ATOM 490 C C . PRO A 1 65 ? -6.418 -33.219 -23.922 1 71.19 65 PRO A C 1
ATOM 492 O O . PRO A 1 65 ? -6.418 -34.312 -24.469 1 71.19 65 PRO A O 1
ATOM 495 N N . VAL A 1 66 ? -5.465 -32.781 -23.234 1 73.81 66 VAL A N 1
ATOM 496 C CA . VAL A 1 66 ? -4.434 -33.719 -22.766 1 73.81 66 VAL A CA 1
ATOM 497 C C . VAL A 1 66 ? -5.039 -34.719 -21.797 1 73.81 66 VAL A C 1
ATOM 499 O O . VAL A 1 66 ? -5.832 -34.344 -20.922 1 73.81 66 VAL A O 1
ATOM 502 N N . LEU A 1 67 ? -4.668 -35.938 -22.016 1 70.5 67 LEU A N 1
ATOM 503 C CA . LEU A 1 67 ? -5.23 -37 -21.203 1 70.5 67 LEU A CA 1
ATOM 504 C C . LEU A 1 67 ? -4.215 -37.5 -20.188 1 70.5 67 LEU A C 1
ATOM 506 O O . LEU A 1 67 ? -3.016 -37.25 -20.328 1 70.5 67 LEU A O 1
ATOM 510 N N . ALA A 1 68 ? -4.773 -38.094 -19.219 1 64.69 68 ALA A N 1
ATOM 511 C CA . ALA A 1 68 ? -4.004 -38.562 -18.062 1 64.69 68 ALA A CA 1
ATOM 512 C C . ALA A 1 68 ? -2.891 -39.531 -18.516 1 64.69 68 ALA A C 1
ATOM 514 O O . ALA A 1 68 ? -3.096 -40.344 -19.406 1 64.69 68 ALA A O 1
ATOM 515 N N . SER A 1 69 ? -1.673 -39.281 -18 1 61.34 69 SER A N 1
ATOM 516 C CA . SER A 1 69 ? -0.514 -40.094 -18.406 1 61.34 69 SER A CA 1
ATOM 517 C C . SER A 1 69 ? -0.61 -41.5 -17.891 1 61.34 69 SER A C 1
ATOM 519 O O . SER A 1 69 ? -1.151 -41.75 -16.812 1 61.34 69 SER A O 1
ATOM 521 N N . SER A 1 70 ? -0.247 -42.5 -18.781 1 58.25 70 SER A N 1
ATOM 522 C CA . SER A 1 70 ? -0.139 -43.875 -18.344 1 58.25 70 SER A CA 1
ATOM 523 C C . SER A 1 70 ? 1.145 -44.125 -17.562 1 58.25 70 SER A C 1
ATOM 525 O O . SER A 1 70 ? 2.211 -43.625 -17.938 1 58.25 70 SER A O 1
ATOM 527 N N . LEU A 1 71 ? 1.097 -44.656 -16.344 1 61.19 71 LEU A N 1
ATOM 528 C CA . LEU A 1 71 ? 2.229 -45 -15.484 1 61.19 71 LEU A CA 1
ATOM 529 C C . LEU A 1 71 ? 3.234 -45.875 -16.219 1 61.19 71 LEU A C 1
ATOM 531 O O . LEU A 1 71 ? 4.414 -45.906 -15.867 1 61.19 71 LEU A O 1
ATOM 535 N N . GLY A 1 72 ? 2.793 -46.594 -17.25 1 55.81 72 GLY A N 1
ATOM 536 C CA . GLY A 1 72 ? 3.635 -47.562 -17.906 1 55.81 72 GLY A CA 1
ATOM 537 C C . GLY A 1 72 ? 4.758 -46.938 -18.719 1 55.81 72 GLY A C 1
ATOM 538 O O . GLY A 1 72 ? 5.738 -47.625 -19.047 1 55.81 72 GLY A O 1
ATOM 539 N N . SER A 1 73 ? 4.664 -45.719 -19.062 1 60.78 73 SER A N 1
ATOM 540 C CA . SER A 1 73 ? 5.688 -45.156 -19.922 1 60.78 73 SER A CA 1
ATOM 541 C C . SER A 1 73 ? 6.59 -44.188 -19.156 1 60.78 73 SER A C 1
ATOM 543 O O . SER A 1 73 ? 7.152 -43.25 -19.75 1 60.78 73 SER A O 1
ATOM 545 N N . CYS A 1 74 ? 6.781 -44.469 -18.031 1 69.5 74 CYS A N 1
ATOM 546 C CA . CYS A 1 74 ? 7.629 -43.594 -17.266 1 69.5 74 CYS A CA 1
ATOM 547 C C . CYS A 1 74 ? 9.102 -43.906 -17.453 1 69.5 74 CYS A C 1
ATOM 549 O O . CYS A 1 74 ? 9.5 -45.094 -17.328 1 69.5 74 CYS A O 1
ATOM 551 N N . LYS A 1 75 ? 9.836 -42.938 -18 1 63.75 75 LYS A N 1
ATOM 552 C CA . LYS A 1 75 ? 11.281 -43.125 -18.188 1 63.75 75 LYS A CA 1
ATOM 553 C C . LYS A 1 75 ? 12.062 -42.438 -17.062 1 63.75 75 LYS A C 1
ATOM 555 O O . LYS A 1 75 ? 11.672 -41.375 -16.594 1 63.75 75 LYS A O 1
ATOM 560 N N . PRO A 1 76 ? 13.047 -43.25 -16.594 1 61.38 76 PRO A N 1
ATOM 561 C CA . PRO A 1 76 ? 13.922 -42.594 -15.625 1 61.38 76 PRO A CA 1
ATOM 562 C C . PRO A 1 76 ? 14.57 -41.312 -16.172 1 61.38 76 PRO A C 1
ATOM 564 O O . PRO A 1 76 ? 14.93 -41.25 -17.344 1 61.38 76 PRO A O 1
ATOM 567 N N . VAL A 1 77 ? 14.398 -40.281 -15.391 1 59.91 77 VAL A N 1
ATOM 568 C CA . VAL A 1 77 ? 15.078 -39.062 -15.766 1 59.91 77 VAL A CA 1
ATOM 569 C C . VAL A 1 77 ? 16.531 -39.094 -15.289 1 59.91 77 VAL A C 1
ATOM 571 O O . VAL A 1 77 ? 16.797 -39.469 -14.148 1 59.91 77 VAL A O 1
ATOM 574 N N . PRO A 1 78 ? 17.5 -39.125 -16.156 1 52.28 78 PRO A N 1
ATOM 575 C CA . PRO A 1 78 ? 18.906 -39.219 -15.773 1 52.28 78 PRO A CA 1
ATOM 576 C C . PRO A 1 78 ? 19.312 -38.156 -14.758 1 52.28 78 PRO A C 1
ATOM 578 O O . PRO A 1 78 ? 18.891 -37 -14.867 1 52.28 78 PRO A O 1
ATOM 581 N N . VAL A 1 79 ? 19.594 -38.594 -13.406 1 51.09 79 VAL A N 1
ATOM 582 C CA . VAL A 1 79 ? 20.125 -37.656 -12.414 1 51.09 79 VAL A CA 1
ATOM 583 C C . VAL A 1 79 ? 21.641 -37.781 -12.352 1 51.09 79 VAL A C 1
ATOM 585 O O . VAL A 1 79 ? 22.188 -38.875 -12.555 1 51.09 79 VAL A O 1
ATOM 588 N N . LEU A 1 80 ? 22.438 -36.625 -12.508 1 43.56 80 LEU A N 1
ATOM 589 C CA . LEU A 1 80 ? 23.891 -36.688 -12.578 1 43.56 80 LEU A CA 1
ATOM 590 C C . LEU A 1 80 ? 24.469 -37.531 -11.453 1 43.56 80 LEU A C 1
ATOM 592 O O . LEU A 1 80 ? 25.312 -38.406 -11.688 1 43.56 80 LEU A O 1
ATOM 596 N N . LYS A 1 81 ? 24.766 -36.75 -10.219 1 42.34 81 LYS A N 1
ATOM 597 C CA . LYS A 1 81 ? 25.531 -37.281 -9.117 1 42.34 81 LYS A CA 1
ATOM 598 C C . LYS A 1 81 ? 24.656 -38.062 -8.156 1 42.34 81 LYS A C 1
ATOM 600 O O . LYS A 1 81 ? 23.734 -37.5 -7.539 1 42.34 81 LYS A O 1
ATOM 605 N N . GLY A 1 82 ? 24.5 -39.438 -8.336 1 44.31 82 GLY A N 1
ATOM 606 C CA . GLY A 1 82 ? 24.016 -40.562 -7.539 1 44.31 82 GLY A CA 1
ATOM 607 C C . GLY A 1 82 ? 22.953 -41.375 -8.25 1 44.31 82 GLY A C 1
ATOM 608 O O . GLY A 1 82 ? 22.688 -41.156 -9.438 1 44.31 82 GLY A O 1
ATOM 609 N N . ALA A 1 83 ? 22.234 -42.25 -7.473 1 47.97 83 ALA A N 1
ATOM 610 C CA . ALA A 1 83 ? 21.234 -43.219 -7.938 1 47.97 83 ALA A CA 1
ATOM 611 C C . ALA A 1 83 ? 20.141 -42.531 -8.742 1 47.97 83 ALA A C 1
ATOM 613 O O . ALA A 1 83 ? 19.719 -41.438 -8.422 1 47.97 83 ALA A O 1
ATOM 614 N N . PRO A 1 84 ? 20 -42.938 -9.969 1 51.16 84 PRO A N 1
ATOM 615 C CA . PRO A 1 84 ? 18.922 -42.406 -10.805 1 51.16 84 PRO A CA 1
ATOM 616 C C . PRO A 1 84 ? 17.641 -42.156 -10.016 1 51.16 84 PRO A C 1
ATOM 618 O O . PRO A 1 84 ? 17.141 -43.062 -9.336 1 51.16 84 PRO A O 1
ATOM 621 N N . LEU A 1 85 ? 17.469 -40.938 -9.547 1 61.16 85 LEU A N 1
ATOM 622 C CA . LEU A 1 85 ? 16.141 -40.656 -9 1 61.16 85 LEU A CA 1
ATOM 623 C C . LEU A 1 85 ? 15.078 -40.75 -10.078 1 61.16 85 LEU A C 1
ATOM 625 O O . LEU A 1 85 ? 15.211 -40.156 -11.148 1 61.16 85 LEU A O 1
ATOM 629 N N . HIS A 1 86 ? 14.375 -41.875 -10.188 1 74.5 86 HIS A N 1
ATOM 630 C CA . HIS A 1 86 ? 13.367 -42.031 -11.234 1 74.5 86 HIS A CA 1
ATOM 631 C C . HIS A 1 86 ? 12.055 -41.375 -10.828 1 74.5 86 HIS A C 1
ATOM 633 O O . HIS A 1 86 ? 11.633 -41.5 -9.672 1 74.5 86 HIS A O 1
ATOM 639 N N . CYS A 1 87 ? 11.484 -40.656 -11.742 1 82 87 CYS A N 1
ATOM 640 C CA . CYS A 1 87 ? 10.227 -39.906 -11.578 1 82 87 CYS A CA 1
ATOM 641 C C . CYS A 1 87 ? 9.031 -40.844 -11.742 1 82 87 CYS A C 1
ATOM 643 O O . CYS A 1 87 ? 7.883 -40.406 -11.625 1 82 87 CYS A O 1
ATOM 645 N N . CYS A 1 88 ? 9.305 -42.094 -11.898 1 80.94 88 CYS A N 1
ATOM 646 C CA . CYS A 1 88 ? 8.203 -43 -12.203 1 80.94 88 CYS A CA 1
ATOM 647 C C . CYS A 1 88 ? 7.387 -43.312 -10.953 1 80.94 88 CYS A C 1
ATOM 649 O O . CYS A 1 88 ? 7.949 -43.469 -9.867 1 80.94 88 CYS A O 1
ATOM 651 N N . LEU A 1 89 ? 6.125 -43.344 -11.117 1 83.56 89 LEU A N 1
ATOM 652 C CA . LEU A 1 89 ? 5.203 -43.625 -10.023 1 83.56 89 LEU A CA 1
ATOM 653 C C . LEU A 1 89 ? 5.012 -45.125 -9.836 1 83.56 89 LEU A C 1
ATOM 655 O O . LEU A 1 89 ? 5.156 -45.906 -10.789 1 83.56 89 LEU A O 1
ATOM 659 N N . PRO A 1 90 ? 4.746 -45.5 -8.609 1 83.25 90 PRO A N 1
ATOM 660 C CA . PRO A 1 90 ? 4.445 -46.938 -8.414 1 83.25 90 PRO A CA 1
ATOM 661 C C . PRO A 1 90 ? 3.148 -47.344 -9.094 1 83.25 90 PRO A C 1
ATOM 663 O O . PRO A 1 90 ? 2.232 -46.531 -9.258 1 83.25 90 PRO A O 1
ATOM 666 N N . ALA A 1 91 ? 3.166 -48.594 -9.43 1 81.62 91 ALA A N 1
ATOM 667 C CA . ALA A 1 91 ? 1.947 -49.125 -10.023 1 81.62 91 ALA A CA 1
ATOM 668 C C . ALA A 1 91 ? 0.798 -49.125 -9.023 1 81.62 91 ALA A C 1
ATOM 670 O O . ALA A 1 91 ? 0.996 -49.406 -7.844 1 81.62 91 ALA A O 1
ATOM 671 N N . PRO A 1 92 ? -0.352 -48.75 -9.531 1 84.69 92 PRO A N 1
ATOM 672 C CA . PRO A 1 92 ? -1.493 -48.812 -8.609 1 84.69 92 PRO A CA 1
ATOM 673 C C . PRO A 1 92 ? -1.824 -50.25 -8.18 1 84.69 92 PRO A C 1
ATOM 675 O O . PRO A 1 92 ? -1.74 -51.156 -8.992 1 84.69 92 PRO A O 1
ATOM 678 N N . LYS A 1 93 ? -2.098 -50.344 -6.977 1 80.81 93 LYS A N 1
ATOM 679 C CA . LYS A 1 93 ? -2.447 -51.656 -6.434 1 80.81 93 LYS A CA 1
ATOM 680 C C . LYS A 1 93 ? -3.93 -51.969 -6.633 1 80.81 93 LYS A C 1
ATOM 682 O O . LYS A 1 93 ? -4.348 -53.125 -6.578 1 80.81 93 LYS A O 1
ATOM 687 N N . ARG A 1 94 ? -4.664 -50.938 -6.809 1 82.25 94 ARG A N 1
ATOM 688 C CA . ARG A 1 94 ? -6.105 -51.062 -7.012 1 82.25 94 ARG A CA 1
ATOM 689 C C . ARG A 1 94 ? -6.523 -50.406 -8.328 1 82.25 94 ARG A C 1
ATOM 691 O O . ARG A 1 94 ? -5.699 -49.812 -9.016 1 82.25 94 ARG A O 1
ATOM 698 N N . LEU A 1 95 ? -7.75 -50.688 -8.672 1 80.81 95 LEU A N 1
ATOM 699 C CA . LEU A 1 95 ? -8.305 -50.125 -9.891 1 80.81 95 LEU A CA 1
ATOM 700 C C . LEU A 1 95 ? -8.305 -48.594 -9.805 1 80.81 95 LEU A C 1
ATOM 702 O O . LEU A 1 95 ? -8.586 -48.031 -8.742 1 80.81 95 LEU A O 1
ATOM 706 N N . THR A 1 96 ? -7.918 -48.031 -10.914 1 87.44 96 THR A N 1
ATOM 707 C CA . THR A 1 96 ? -7.961 -46.562 -11.031 1 87.44 96 THR A CA 1
ATOM 708 C C . THR A 1 96 ? -9.398 -46.062 -11.008 1 87.44 96 THR A C 1
ATOM 710 O O . THR A 1 96 ? -10.281 -46.656 -11.656 1 87.44 96 THR A O 1
ATOM 713 N N . ILE A 1 97 ? -9.664 -45.062 -10.242 1 91.81 97 ILE A N 1
ATOM 714 C CA . ILE A 1 97 ? -11.023 -44.562 -10.117 1 91.81 97 ILE A CA 1
ATOM 715 C C . ILE A 1 97 ? -11.086 -43.125 -10.641 1 91.81 97 ILE A C 1
ATOM 717 O O . ILE A 1 97 ? -10.047 -42.469 -10.859 1 91.81 97 ILE A O 1
ATOM 721 N N . ARG A 1 98 ? -12.305 -42.625 -10.906 1 92.94 98 ARG A N 1
ATOM 722 C CA . ARG A 1 98 ? -12.531 -41.25 -11.297 1 92.94 98 ARG A CA 1
ATOM 723 C C . ARG A 1 98 ? -12.828 -40.375 -10.078 1 92.94 98 ARG A C 1
ATOM 725 O O . ARG A 1 98 ? -13.445 -40.844 -9.117 1 92.94 98 ARG A O 1
ATOM 732 N N . PHE A 1 99 ? -12.469 -39.219 -10.18 1 95.88 99 PHE A N 1
ATOM 733 C CA . PHE A 1 99 ? -12.648 -38.25 -9.094 1 95.88 99 PHE A CA 1
ATOM 734 C C . PHE A 1 99 ? -14.125 -38 -8.805 1 95.88 99 PHE A C 1
ATOM 736 O O . PHE A 1 99 ? -14.938 -37.938 -9.727 1 95.88 99 PHE A O 1
ATOM 743 N N . THR A 1 100 ? -14.43 -37.969 -7.578 1 96.38 100 THR A N 1
ATOM 744 C CA . THR A 1 100 ? -15.719 -37.5 -7.074 1 96.38 100 THR A CA 1
ATOM 745 C C . THR A 1 100 ? -15.531 -36.469 -5.965 1 96.38 100 THR A C 1
ATOM 747 O O . THR A 1 100 ? -14.625 -36.594 -5.141 1 96.38 100 THR A O 1
ATOM 750 N N . PHE A 1 101 ? -16.406 -35.469 -5.969 1 97.06 101 PHE A N 1
ATOM 751 C CA . PHE A 1 101 ? -16.312 -34.438 -4.938 1 97.06 101 PHE A CA 1
ATOM 752 C C . PHE A 1 101 ? -16.516 -35.062 -3.555 1 97.06 101 PHE A C 1
ATOM 754 O O . PHE A 1 101 ? -17.312 -35.969 -3.385 1 97.06 101 PHE A O 1
ATOM 761 N N . PRO A 1 102 ? -15.797 -34.562 -2.623 1 95.75 102 PRO A N 1
ATOM 762 C CA . PRO A 1 102 ? -15.961 -35.062 -1.26 1 95.75 102 PRO A CA 1
ATOM 763 C C . PRO A 1 102 ? -17.281 -34.625 -0.626 1 95.75 102 PRO A C 1
ATOM 765 O O . PRO A 1 102 ? -17.906 -33.656 -1.076 1 95.75 102 PRO A O 1
ATOM 768 N N . PHE A 1 103 ? -17.562 -35.438 0.385 1 92.62 103 PHE A N 1
ATOM 769 C CA . PHE A 1 103 ? -18.672 -35 1.229 1 92.62 103 PHE A CA 1
ATOM 770 C C . PHE A 1 103 ? -18.25 -33.812 2.098 1 92.62 103 PHE A C 1
ATOM 772 O O . PHE A 1 103 ? -17.234 -33.875 2.787 1 92.62 103 PHE A O 1
ATOM 779 N N . ILE A 1 104 ? -19.016 -32.75 2.053 1 94.75 104 ILE A N 1
ATOM 780 C CA . ILE A 1 104 ? -18.734 -31.547 2.855 1 94.75 104 ILE A CA 1
ATOM 781 C C . ILE A 1 104 ? -19.797 -31.406 3.951 1 94.75 104 ILE A C 1
ATOM 783 O O . ILE A 1 104 ? -20.969 -31.172 3.664 1 94.75 104 ILE A O 1
ATOM 787 N N . PRO A 1 105 ? -19.344 -31.531 5.168 1 92.88 105 PRO A N 1
ATOM 788 C CA . PRO A 1 105 ? -20.297 -31.344 6.262 1 92.88 105 PRO A CA 1
ATOM 789 C C . PRO A 1 105 ? -20.906 -29.938 6.289 1 92.88 105 PRO A C 1
ATOM 791 O O . PRO A 1 105 ? -20.297 -29 5.766 1 92.88 105 PRO A O 1
ATOM 794 N N . ARG A 1 106 ? -22.062 -29.844 6.824 1 93.62 106 ARG A N 1
ATOM 795 C CA . ARG A 1 106 ? -22.75 -28.562 6.918 1 93.62 106 ARG A CA 1
ATOM 796 C C . ARG A 1 106 ? -23.172 -28.266 8.352 1 93.62 106 ARG A C 1
ATOM 798 O O . ARG A 1 106 ? -23.359 -29.188 9.148 1 93.62 106 ARG A O 1
ATOM 805 N N . THR A 1 107 ? -23.234 -27.016 8.609 1 91.94 107 THR A N 1
ATOM 806 C CA . THR A 1 107 ? -23.766 -26.594 9.898 1 91.94 107 THR A CA 1
ATOM 807 C C . THR A 1 107 ? -25.266 -26.875 9.977 1 91.94 107 THR A C 1
ATOM 809 O O . THR A 1 107 ? -25.875 -27.312 9 1 91.94 107 THR A O 1
ATOM 812 N N . LEU A 1 108 ? -25.734 -26.594 11.219 1 91.5 108 LEU A N 1
ATOM 813 C CA . LEU A 1 108 ? -27.172 -26.766 11.422 1 91.5 108 LEU A CA 1
ATOM 814 C C . LEU A 1 108 ? -27.969 -25.812 10.547 1 91.5 108 LEU A C 1
ATOM 816 O O . LEU A 1 108 ? -29.109 -26.109 10.18 1 91.5 108 LEU A O 1
ATOM 820 N N . LEU A 1 109 ? -27.375 -24.734 10.148 1 91.81 109 LEU A N 1
ATOM 821 C CA . LEU A 1 109 ? -28.031 -23.734 9.305 1 91.81 109 LEU A CA 1
ATOM 822 C C . LEU A 1 109 ? -27.781 -24.016 7.828 1 91.81 109 LEU A C 1
ATOM 824 O O . LEU A 1 109 ? -28.141 -23.219 6.969 1 91.81 109 LEU A O 1
ATOM 828 N N . GLY A 1 110 ? -27.109 -25.156 7.555 1 90 110 GLY A N 1
ATOM 829 C CA . GLY A 1 110 ? -26.906 -25.562 6.172 1 90 110 GLY A CA 1
ATOM 830 C C . GLY A 1 110 ? -25.656 -24.969 5.551 1 90 110 GLY A C 1
ATOM 831 O O . GLY A 1 110 ? -25.438 -25.125 4.348 1 90 110 GLY A O 1
ATOM 832 N N . ARG A 1 111 ? -24.922 -24.266 6.32 1 90.12 111 ARG A N 1
ATOM 833 C CA . ARG A 1 111 ? -23.688 -23.703 5.789 1 90.12 111 ARG A CA 1
ATOM 834 C C . ARG A 1 111 ? -22.578 -24.734 5.746 1 90.12 111 ARG A C 1
ATOM 836 O O . ARG A 1 111 ? -22.391 -25.484 6.703 1 90.12 111 ARG A O 1
ATOM 843 N N . PRO A 1 112 ? -21.891 -24.797 4.59 1 92.56 112 PRO A N 1
ATOM 844 C CA . PRO A 1 112 ? -20.797 -25.781 4.504 1 92.56 112 PRO A CA 1
ATOM 845 C C . PRO A 1 112 ? -19.688 -25.516 5.523 1 92.56 112 PRO A C 1
ATOM 847 O O . PRO A 1 112 ? -19.344 -24.359 5.777 1 92.56 112 PRO A O 1
ATOM 850 N N . ILE A 1 113 ? -19.25 -26.531 6.137 1 92.56 113 ILE A N 1
ATOM 851 C CA . ILE A 1 113 ? -18.094 -26.453 7.027 1 92.56 113 ILE A CA 1
ATOM 852 C C . ILE A 1 113 ? -16.828 -26.828 6.262 1 92.56 113 ILE A C 1
ATOM 854 O O . ILE A 1 113 ? -16.578 -28 5.992 1 92.56 113 ILE A O 1
ATOM 858 N N . LEU A 1 114 ? -16.078 -25.875 5.902 1 95.06 114 LEU A N 1
ATOM 859 C CA . LEU A 1 114 ? -14.875 -26.047 5.086 1 95.06 114 LEU A CA 1
ATOM 860 C C . LEU A 1 114 ? -13.625 -26.031 5.953 1 95.06 114 LEU A C 1
ATOM 862 O O . LEU A 1 114 ? -13.57 -25.344 6.973 1 95.06 114 LEU A O 1
ATOM 866 N N . ARG A 1 115 ? -12.641 -26.859 5.617 1 95.06 115 ARG A N 1
ATOM 867 C CA . ARG A 1 115 ? -11.32 -26.703 6.215 1 95.06 115 ARG A CA 1
ATOM 868 C C . ARG A 1 115 ? -10.703 -25.359 5.832 1 95.06 115 ARG A C 1
ATOM 870 O O . ARG A 1 115 ? -10.859 -24.891 4.699 1 95.06 115 ARG A O 1
ATOM 877 N N . GLU A 1 116 ? -10.055 -24.766 6.754 1 94.62 116 GLU A N 1
ATOM 878 C CA . GLU A 1 116 ? -9.484 -23.453 6.504 1 94.62 116 GLU A CA 1
ATOM 879 C C . GLU A 1 116 ? -7.961 -23.5 6.488 1 94.62 116 GLU A C 1
ATOM 881 O O . GLU A 1 116 ? -7.336 -23.891 7.477 1 94.62 116 GLU A O 1
ATOM 886 N N . ARG A 1 117 ? -7.426 -23.234 5.348 1 96.88 117 ARG A N 1
ATOM 887 C CA . ARG A 1 117 ? -5.98 -23.031 5.258 1 96.88 117 ARG A CA 1
ATOM 888 C C . ARG A 1 117 ? -5.582 -21.656 5.758 1 96.88 117 ARG A C 1
ATOM 890 O O . ARG A 1 117 ? -6.121 -20.641 5.301 1 96.88 117 ARG A O 1
ATOM 897 N N . LYS A 1 118 ? -4.645 -21.641 6.688 1 95.31 118 LYS A N 1
ATOM 898 C CA . LYS A 1 118 ? -4.266 -20.391 7.355 1 95.31 118 LYS A CA 1
ATOM 899 C C . LYS A 1 118 ? -2.822 -20.016 7.039 1 95.31 118 LYS A C 1
ATOM 901 O O . LYS A 1 118 ? -2.033 -20.859 6.613 1 95.31 118 LYS A O 1
ATOM 906 N N . PRO A 1 119 ? -2.486 -18.672 7.215 1 94.75 119 PRO A N 1
ATOM 907 C CA . PRO A 1 119 ? -1.106 -18.266 6.941 1 94.75 119 PRO A CA 1
ATOM 908 C C . PRO A 1 119 ? -0.094 -18.953 7.855 1 94.75 119 PRO A C 1
ATOM 910 O O . PRO A 1 119 ? -0.328 -19.078 9.062 1 94.75 119 PRO A O 1
ATOM 913 N N . ALA A 1 120 ? 0.97 -19.344 7.289 1 96.75 120 ALA A N 1
ATOM 914 C CA . ALA A 1 120 ? 1.999 -20.094 8 1 96.75 120 ALA A CA 1
ATOM 915 C C . ALA A 1 120 ? 2.566 -19.281 9.164 1 96.75 120 ALA A C 1
ATOM 917 O O . ALA A 1 120 ? 2.824 -19.828 10.242 1 96.75 120 ALA A O 1
ATOM 918 N N . HIS A 1 121 ? 2.75 -17.953 8.961 1 93.06 121 HIS A N 1
ATOM 919 C CA . HIS A 1 121 ? 3.375 -17.125 9.992 1 93.06 121 HIS A CA 1
ATOM 920 C C . HIS A 1 121 ? 2.463 -16.969 11.203 1 93.06 121 HIS A C 1
ATOM 922 O O . HIS A 1 121 ? 2.922 -16.594 12.289 1 93.06 121 HIS A O 1
ATOM 928 N N . ILE A 1 122 ? 1.235 -17.188 11.008 1 91.56 122 ILE A N 1
ATOM 929 C CA . ILE A 1 122 ? 0.293 -17.188 12.117 1 91.56 122 ILE A CA 1
ATOM 930 C C . ILE A 1 122 ? 0.256 -18.562 12.781 1 91.56 122 ILE A C 1
ATOM 932 O O . ILE A 1 122 ? 0.344 -18.672 14.008 1 91.56 122 ILE A O 1
ATOM 936 N N . LEU A 1 123 ? 0.177 -19.656 12.016 1 94.75 123 LEU A N 1
ATOM 937 C CA . LEU A 1 123 ? 0.027 -21.031 12.5 1 94.75 123 LEU A CA 1
ATOM 938 C C . LEU A 1 123 ? 1.264 -21.469 13.273 1 94.75 123 LEU A C 1
ATOM 940 O O . LEU A 1 123 ? 1.164 -22.266 14.203 1 94.75 123 LEU A O 1
ATOM 944 N N . GLN A 1 124 ? 2.344 -20.969 12.898 1 94.75 124 GLN A N 1
ATOM 945 C CA . GLN A 1 124 ? 3.586 -21.391 13.539 1 94.75 124 GLN A CA 1
ATOM 946 C C . GLN A 1 124 ? 3.619 -21 15.008 1 94.75 124 GLN A C 1
ATOM 948 O O . GLN A 1 124 ? 4.449 -21.484 15.773 1 94.75 124 GLN A O 1
ATOM 953 N N . LYS A 1 125 ? 2.785 -20.078 15.391 1 93 125 LYS A N 1
ATOM 954 C CA . LYS A 1 125 ? 2.711 -19.641 16.781 1 93 125 LYS A CA 1
ATOM 955 C C . LYS A 1 125 ? 1.882 -20.609 17.625 1 93 125 LYS A C 1
ATOM 957 O O . LYS A 1 125 ? 1.849 -20.5 18.844 1 93 125 LYS A O 1
ATOM 962 N N . ASP A 1 126 ? 1.182 -21.531 16.984 1 93.94 126 ASP A N 1
ATOM 963 C CA . ASP A 1 126 ? 0.427 -22.594 17.656 1 93.94 126 ASP A CA 1
ATOM 964 C C . ASP A 1 126 ? 1.258 -23.875 17.766 1 93.94 126 ASP A C 1
ATOM 966 O O . ASP A 1 126 ? 1.373 -24.641 16.812 1 93.94 126 ASP A O 1
ATOM 970 N N . PRO A 1 127 ? 1.74 -24.219 18.922 1 92.31 127 PRO A N 1
ATOM 971 C CA . PRO A 1 127 ? 2.607 -25.391 19.078 1 92.31 127 PRO A CA 1
ATOM 972 C C . PRO A 1 127 ? 1.906 -26.688 18.734 1 92.31 127 PRO A C 1
ATOM 974 O O . PRO A 1 127 ? 2.547 -27.625 18.25 1 92.31 127 PRO A O 1
ATOM 977 N N . GLU A 1 128 ? 0.629 -26.719 18.953 1 93.88 128 GLU A N 1
ATOM 978 C CA . GLU A 1 128 ? -0.102 -27.938 18.625 1 93.88 128 GLU A CA 1
ATOM 979 C C . GLU A 1 128 ? -0.133 -28.172 17.109 1 93.88 128 GLU A C 1
ATOM 981 O O . GLU A 1 128 ? 0.044 -29.297 16.656 1 93.88 128 GLU A O 1
ATOM 986 N N . TYR A 1 129 ? -0.317 -27.172 16.375 1 95.56 129 TYR A N 1
ATOM 987 C CA . TYR A 1 129 ? -0.31 -27.312 14.93 1 95.56 129 TYR A CA 1
ATOM 988 C C . TYR A 1 129 ? 1.066 -27.734 14.43 1 95.56 129 TYR A C 1
ATOM 990 O O . TYR A 1 129 ? 1.18 -28.609 13.562 1 95.56 129 TYR A O 1
ATOM 998 N N . VAL A 1 130 ? 2.064 -27.125 14.953 1 94.81 130 VAL A N 1
ATOM 999 C CA . VAL A 1 130 ? 3.432 -27.406 14.531 1 94.81 130 VAL A CA 1
ATOM 1000 C C . VAL A 1 130 ? 3.76 -28.875 14.82 1 94.81 130 VAL A C 1
ATOM 1002 O O . VAL A 1 130 ? 4.352 -29.562 13.977 1 94.81 130 VAL A O 1
ATOM 1005 N N . ARG A 1 131 ? 3.344 -29.312 15.953 1 93 131 ARG A N 1
ATOM 1006 C CA . ARG A 1 131 ? 3.576 -30.703 16.328 1 93 131 ARG A CA 1
ATOM 1007 C C . ARG A 1 131 ? 2.844 -31.656 15.383 1 93 131 ARG A C 1
ATOM 1009 O O . ARG A 1 131 ? 3.424 -32.625 14.898 1 93 131 ARG A O 1
ATOM 1016 N N . LYS A 1 132 ? 1.647 -31.344 15.125 1 94.94 132 LYS A N 1
ATOM 1017 C CA . LYS A 1 132 ? 0.833 -32.188 14.242 1 94.94 132 LYS A CA 1
ATOM 1018 C C . LYS A 1 132 ? 1.402 -32.219 12.828 1 94.94 132 LYS A C 1
ATOM 1020 O O . LYS A 1 132 ? 1.438 -33.25 12.188 1 94.94 132 LYS A O 1
ATOM 1025 N N . TYR A 1 133 ? 1.807 -31.125 12.391 1 96.88 133 TYR A N 1
ATOM 1026 C CA . TYR A 1 133 ? 2.365 -31.031 11.047 1 96.88 133 TYR A CA 1
ATOM 1027 C C . TYR A 1 133 ? 3.662 -31.812 10.938 1 96.88 133 TYR A C 1
ATOM 1029 O O . TYR A 1 133 ? 3.861 -32.562 9.977 1 96.88 133 TYR A O 1
ATOM 1037 N N . ASN A 1 134 ? 4.496 -31.719 11.93 1 95.69 134 ASN A N 1
ATOM 1038 C CA . ASN A 1 134 ? 5.734 -32.469 11.977 1 95.69 134 ASN A CA 1
ATOM 1039 C C . ASN A 1 134 ? 5.461 -33.969 12.031 1 95.69 134 ASN A C 1
ATOM 1041 O O . ASN A 1 134 ? 6.133 -34.781 11.359 1 95.69 134 ASN A O 1
ATOM 1045 N N . LEU A 1 135 ? 4.492 -34.312 12.812 1 95.75 135 LEU A N 1
ATOM 1046 C CA . LEU A 1 135 ? 4.145 -35.719 12.945 1 95.75 135 LEU A CA 1
ATOM 1047 C C . LEU A 1 135 ? 3.652 -36.281 11.609 1 95.75 135 LEU A C 1
ATOM 1049 O O . LEU A 1 135 ? 4.016 -37.375 11.234 1 95.75 135 LEU A O 1
ATOM 1053 N N . ALA A 1 136 ? 2.873 -35.5 10.93 1 97.88 136 ALA A N 1
ATOM 1054 C CA . ALA A 1 136 ? 2.354 -35.938 9.633 1 97.88 136 ALA A CA 1
ATOM 1055 C C . ALA A 1 136 ? 3.49 -36.219 8.656 1 97.88 136 ALA A C 1
ATOM 1057 O O . ALA A 1 136 ? 3.514 -37.281 8 1 97.88 136 ALA A O 1
ATOM 1058 N N . TYR A 1 137 ? 4.41 -35.406 8.594 1 97.56 137 TYR A N 1
ATOM 1059 C CA . TYR A 1 137 ? 5.523 -35.594 7.672 1 97.56 137 TYR A CA 1
ATOM 1060 C C . TYR A 1 137 ? 6.445 -36.719 8.141 1 97.56 137 TYR A C 1
ATOM 1062 O O . TYR A 1 137 ? 6.992 -37.469 7.32 1 97.56 137 TYR A O 1
ATOM 1070 N N . ALA A 1 138 ? 6.641 -36.781 9.445 1 96.12 138 ALA A N 1
ATOM 1071 C CA . ALA A 1 138 ? 7.449 -37.875 9.961 1 96.12 138 ALA A CA 1
ATOM 1072 C C . ALA A 1 138 ? 6.863 -39.219 9.555 1 96.12 138 ALA A C 1
ATOM 1074 O O . ALA A 1 138 ? 7.594 -40.125 9.125 1 96.12 138 ALA A O 1
ATOM 1075 N N . ARG A 1 139 ? 5.609 -39.344 9.672 1 97.94 139 ARG A N 1
ATOM 1076 C CA . ARG A 1 139 ? 4.938 -40.562 9.32 1 97.94 139 ARG A CA 1
ATOM 1077 C C . ARG A 1 139 ? 4.973 -40.812 7.816 1 97.94 139 ARG A C 1
ATOM 1079 O O . ARG A 1 139 ? 5.113 -41.938 7.363 1 97.94 139 ARG A O 1
ATOM 1086 N N . MET A 1 140 ? 4.805 -39.75 7.102 1 98.31 140 MET A N 1
ATOM 1087 C CA . MET A 1 140 ? 4.895 -39.875 5.648 1 98.31 140 MET A CA 1
ATOM 1088 C C . MET A 1 140 ? 6.281 -40.344 5.23 1 98.31 140 MET A C 1
ATOM 1090 O O . MET A 1 140 ? 6.41 -41.25 4.391 1 98.31 140 MET A O 1
ATOM 1094 N N . LYS A 1 141 ? 7.266 -39.812 5.773 1 96.75 141 LYS A N 1
ATOM 1095 C CA . LYS A 1 141 ? 8.648 -40.156 5.449 1 96.75 141 LYS A CA 1
ATOM 1096 C C . LYS A 1 141 ? 9 -41.562 5.891 1 96.75 141 LYS A C 1
ATOM 1098 O O . LYS A 1 141 ? 9.922 -42.188 5.359 1 96.75 141 LYS A O 1
ATOM 1103 N N . ALA A 1 142 ? 8.266 -42.062 6.809 1 97.25 142 ALA A N 1
ATOM 1104 C CA . ALA A 1 142 ? 8.516 -43.375 7.352 1 97.25 142 ALA A CA 1
ATOM 1105 C C . ALA A 1 142 ? 7.863 -44.469 6.488 1 97.25 142 ALA A C 1
ATOM 1107 O O . ALA A 1 142 ? 8.172 -45.656 6.629 1 97.25 142 ALA A O 1
ATOM 1108 N N . LEU A 1 143 ? 6.996 -44.094 5.613 1 97.44 143 LEU A N 1
ATOM 1109 C CA . LEU A 1 143 ? 6.344 -45.062 4.754 1 97.44 143 LEU A CA 1
ATOM 1110 C C . LEU A 1 143 ? 7.348 -45.688 3.791 1 97.44 143 LEU A C 1
ATOM 1112 O O . LEU A 1 143 ? 8.281 -45.031 3.338 1 97.44 143 LEU A O 1
ATOM 1116 N N . PRO A 1 144 ? 7.113 -46.938 3.461 1 95.12 144 PRO A N 1
ATOM 1117 C CA . PRO A 1 144 ? 8 -47.562 2.479 1 95.12 144 PRO A CA 1
ATOM 1118 C C . PRO A 1 144 ? 7.816 -47 1.071 1 95.12 144 PRO A C 1
ATOM 1120 O O . PRO A 1 144 ? 6.734 -46.5 0.735 1 95.12 144 PRO A O 1
ATOM 1123 N N . ASP A 1 145 ? 8.75 -47.156 0.221 1 89.69 145 ASP A N 1
ATOM 1124 C CA . ASP A 1 145 ? 8.766 -46.594 -1.129 1 89.69 145 ASP A CA 1
ATOM 1125 C C . ASP A 1 145 ? 7.676 -47.219 -1.994 1 89.69 145 ASP A C 1
ATOM 1127 O O . ASP A 1 145 ? 7.309 -46.656 -3.035 1 89.69 145 ASP A O 1
ATOM 1131 N N . THR A 1 146 ? 7.18 -48.312 -1.521 1 90.31 146 THR A N 1
ATOM 1132 C CA . THR A 1 146 ? 6.145 -49 -2.281 1 90.31 146 THR A CA 1
ATOM 1133 C C . THR A 1 146 ? 4.77 -48.406 -1.99 1 90.31 146 THR A C 1
ATOM 1135 O O . THR A 1 146 ? 3.803 -48.688 -2.701 1 90.31 146 THR A O 1
ATOM 1138 N N . ASP A 1 147 ? 4.711 -47.688 -0.933 1 94.5 147 ASP A N 1
ATOM 1139 C CA . ASP A 1 147 ? 3.48 -47 -0.604 1 94.5 147 ASP A CA 1
ATOM 1140 C C . ASP A 1 147 ? 3.363 -45.688 -1.402 1 94.5 147 ASP A C 1
ATOM 1142 O O . ASP A 1 147 ? 4.195 -44.781 -1.264 1 94.5 147 ASP A O 1
ATOM 1146 N N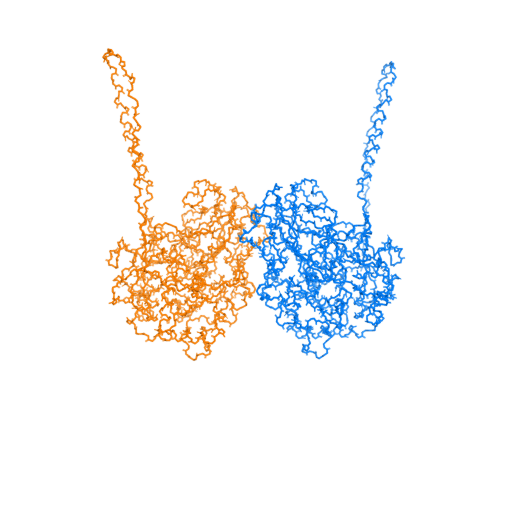 . PRO A 1 148 ? 2.375 -45.562 -2.223 1 93.88 148 PRO A N 1
ATOM 1147 C CA . PRO A 1 148 ? 2.271 -44.344 -3.053 1 93.88 148 PRO A CA 1
ATOM 1148 C C . PRO A 1 148 ? 2.105 -43.062 -2.227 1 93.88 148 PRO A C 1
ATOM 1150 O O . PRO A 1 148 ? 2.262 -41.969 -2.75 1 93.88 148 PRO A O 1
ATOM 1153 N N . ARG A 1 149 ? 1.78 -43.219 -0.911 1 96.12 149 ARG A N 1
ATOM 1154 C CA . ARG A 1 149 ? 1.601 -42.062 -0.036 1 96.12 149 ARG A CA 1
ATOM 1155 C C . ARG A 1 149 ? 2.938 -41.594 0.515 1 96.12 149 ARG A C 1
ATOM 1157 O O . ARG A 1 149 ? 3.014 -40.531 1.129 1 96.12 149 ARG A O 1
ATOM 1164 N N . SER A 1 150 ? 3.998 -42.344 0.267 1 96.81 150 SER A N 1
ATOM 1165 C CA . SER A 1 150 ? 5.297 -42 0.839 1 96.81 150 SER A CA 1
ATOM 1166 C C . SER A 1 150 ? 5.793 -40.656 0.327 1 96.81 150 SER A C 1
ATOM 1168 O O . SER A 1 150 ? 5.398 -40.219 -0.755 1 96.81 150 SER A O 1
ATOM 1170 N N . PHE A 1 151 ? 6.637 -40 1.175 1 96.81 151 PHE A N 1
ATOM 1171 C CA . PHE A 1 151 ? 7.172 -38.688 0.792 1 96.81 151 PHE A CA 1
ATOM 1172 C C . PHE A 1 151 ? 7.945 -38.781 -0.52 1 96.81 151 PHE A C 1
ATOM 1174 O O . PHE A 1 151 ? 7.883 -37.875 -1.351 1 96.81 151 PHE A O 1
ATOM 1181 N N . LEU A 1 152 ? 8.609 -39.844 -0.737 1 93.69 152 LEU A N 1
ATOM 1182 C CA . LEU A 1 152 ? 9.305 -40.125 -1.995 1 93.69 152 LEU A CA 1
ATOM 1183 C C . LEU A 1 152 ? 8.32 -40.094 -3.166 1 93.69 152 LEU A C 1
ATOM 1185 O O . LEU A 1 152 ? 8.586 -39.469 -4.191 1 93.69 152 LEU A O 1
ATOM 1189 N N . ASN A 1 153 ? 7.285 -40.781 -2.996 1 93.31 153 ASN A N 1
ATOM 1190 C CA . ASN A 1 153 ? 6.332 -40.875 -4.098 1 93.31 153 ASN A CA 1
ATOM 1191 C C . ASN A 1 153 ? 5.566 -39.594 -4.289 1 93.31 153 ASN A C 1
ATOM 1193 O O . ASN A 1 153 ? 5.172 -39.25 -5.41 1 93.31 153 ASN A O 1
ATOM 1197 N N . GLN A 1 154 ? 5.352 -38.812 -3.201 1 95.56 154 GLN A N 1
ATOM 1198 C CA . GLN A 1 154 ? 4.777 -37.5 -3.357 1 95.56 154 GLN A CA 1
ATOM 1199 C C . GLN A 1 154 ? 5.68 -36.594 -4.207 1 95.56 154 GLN A C 1
ATOM 1201 O O . GLN A 1 154 ? 5.199 -35.875 -5.07 1 95.56 154 GLN A O 1
ATOM 1206 N N . TRP A 1 155 ? 6.922 -36.656 -3.941 1 94.5 155 TRP A N 1
ATOM 1207 C CA . TRP A 1 155 ? 7.875 -35.969 -4.801 1 94.5 155 TRP A CA 1
ATOM 1208 C C . TRP A 1 155 ? 7.805 -36.469 -6.23 1 94.5 155 TRP A C 1
ATOM 1210 O O . TRP A 1 155 ? 7.832 -35.719 -7.188 1 94.5 155 TRP A O 1
ATOM 1220 N N . ARG A 1 156 ? 7.703 -37.781 -6.48 1 90.81 156 ARG A N 1
ATOM 1221 C CA . ARG A 1 156 ? 7.691 -38.375 -7.809 1 90.81 156 ARG A CA 1
ATOM 1222 C C . ARG A 1 156 ? 6.48 -37.906 -8.609 1 90.81 156 ARG A C 1
ATOM 1224 O O . ARG A 1 156 ? 6.559 -37.75 -9.828 1 90.81 156 ARG A O 1
ATOM 1231 N N . VAL A 1 157 ? 5.402 -37.688 -7.953 1 91.56 157 VAL A N 1
ATOM 1232 C CA . VAL A 1 157 ? 4.23 -37.156 -8.641 1 91.56 157 VAL A CA 1
ATOM 1233 C C . VAL A 1 157 ? 4.578 -35.844 -9.305 1 91.56 157 VAL A C 1
ATOM 1235 O O . VAL A 1 157 ? 4.309 -35.656 -10.492 1 91.56 157 VAL A O 1
ATOM 1238 N N . HIS A 1 158 ? 5.207 -34.969 -8.562 1 93.06 158 HIS A N 1
ATOM 1239 C CA . HIS A 1 158 ? 5.602 -33.688 -9.117 1 93.06 158 HIS A CA 1
ATOM 1240 C C . HIS A 1 158 ? 6.66 -33.844 -10.203 1 93.06 158 HIS A C 1
ATOM 1242 O O . HIS A 1 158 ? 6.57 -33.25 -11.266 1 93.06 158 HIS A O 1
ATOM 1248 N N . CYS A 1 159 ? 7.594 -34.688 -9.922 1 87.75 159 CYS A N 1
ATOM 1249 C CA . CYS A 1 159 ? 8.672 -34.969 -10.875 1 87.75 159 CYS A CA 1
ATOM 1250 C C . CYS A 1 159 ? 8.117 -35.469 -12.195 1 87.75 159 CYS A C 1
ATOM 1252 O O . CYS A 1 159 ? 8.578 -35.062 -13.266 1 87.75 159 CYS A O 1
ATOM 1254 N N . SER A 1 160 ? 7.176 -36.281 -12.172 1 84.06 160 SER A N 1
ATOM 1255 C CA . SER A 1 160 ? 6.645 -36.938 -13.367 1 84.06 160 SER A CA 1
ATOM 1256 C C . SER A 1 160 ? 5.918 -35.938 -14.266 1 84.06 160 SER A C 1
ATOM 1258 O O . SER A 1 160 ? 6.086 -35.938 -15.484 1 84.06 160 SER A O 1
ATOM 1260 N N . PHE A 1 161 ? 5.188 -35.062 -13.695 1 85.12 161 PHE A N 1
ATOM 1261 C CA . PHE A 1 161 ? 4.34 -34.156 -14.469 1 85.12 161 PHE A CA 1
ATOM 1262 C C . PHE A 1 161 ? 5.07 -32.875 -14.789 1 85.12 161 PHE A C 1
ATOM 1264 O O . PHE A 1 161 ? 4.715 -32.156 -15.742 1 85.12 161 PHE A O 1
ATOM 1271 N N . CYS A 1 162 ? 6.098 -32.562 -14.062 1 83.31 162 CYS A N 1
ATOM 1272 C CA . CYS A 1 162 ? 6.73 -31.25 -14.195 1 83.31 162 CYS A CA 1
ATOM 1273 C C . CYS A 1 162 ? 8.133 -31.391 -14.766 1 83.31 162 CYS A C 1
ATOM 1275 O O . CYS A 1 162 ? 8.781 -30.375 -15.07 1 83.31 162 CYS A O 1
ATOM 1277 N N . ASN A 1 163 ? 8.562 -32.625 -14.914 1 76 163 ASN A N 1
ATOM 1278 C CA . ASN A 1 163 ? 9.898 -32.812 -15.469 1 76 163 ASN A CA 1
ATOM 1279 C C . ASN A 1 163 ? 9.891 -33.781 -16.641 1 76 163 ASN A C 1
ATOM 1281 O O . ASN A 1 163 ? 10.844 -34.562 -16.812 1 76 163 ASN A O 1
ATOM 1285 N N . GLU A 1 164 ? 8.859 -33.906 -17.281 1 71.56 164 GLU A N 1
ATOM 1286 C CA . GLU A 1 164 ? 8.781 -34.5 -18.625 1 71.56 164 GLU A CA 1
ATOM 1287 C C . GLU A 1 164 ? 9.055 -36 -18.578 1 71.56 164 GLU A C 1
ATOM 1289 O O . GLU A 1 164 ? 9.75 -36.531 -19.438 1 71.56 164 GLU A O 1
ATOM 1294 N N . ALA A 1 165 ? 8.609 -36.594 -17.516 1 71.06 165 ALA A N 1
ATOM 1295 C CA . ALA A 1 165 ? 8.766 -38.031 -17.406 1 71.06 165 ALA A CA 1
ATOM 1296 C C . ALA A 1 165 ? 7.656 -38.75 -18.172 1 71.06 165 ALA A C 1
ATOM 1298 O O . ALA A 1 165 ? 7.812 -39.906 -18.547 1 71.06 165 ALA A O 1
ATOM 1299 N N . PHE A 1 166 ? 6.578 -38.031 -18.344 1 72.31 166 PHE A N 1
ATOM 1300 C CA . PHE A 1 166 ? 5.438 -38.625 -19.031 1 72.31 166 PHE A CA 1
ATOM 1301 C C . PHE A 1 166 ? 5.309 -38.031 -20.438 1 72.31 166 PHE A C 1
ATOM 1303 O O . PHE A 1 166 ? 5.824 -36.969 -20.719 1 72.31 166 PHE A O 1
ATOM 1310 N N . GLN A 1 167 ? 4.684 -38.844 -21.203 1 72.94 167 GLN A N 1
ATOM 1311 C CA . GLN A 1 167 ? 4.316 -38.375 -22.547 1 72.94 167 GLN A CA 1
ATOM 1312 C C . GLN A 1 167 ? 2.814 -38.156 -22.656 1 72.94 167 GLN A C 1
ATOM 1314 O O . GLN A 1 167 ? 2.025 -38.812 -21.953 1 72.94 167 GLN A O 1
ATOM 1319 N N . GLN A 1 168 ? 2.451 -37.219 -23.547 1 74 168 GLN A N 1
ATOM 1320 C CA . GLN A 1 168 ? 1.037 -37 -23.812 1 74 168 GLN A CA 1
ATOM 1321 C C . GLN A 1 168 ? 0.388 -38.188 -24.484 1 74 168 GLN A C 1
ATOM 1323 O O . GLN A 1 168 ? 1.052 -38.938 -25.203 1 74 168 GLN A O 1
ATOM 1328 N N . ARG A 1 169 ? -0.919 -38.312 -24.203 1 70.38 169 ARG A N 1
ATOM 1329 C CA . ARG A 1 169 ? -1.632 -39.438 -24.797 1 70.38 169 ARG A CA 1
ATOM 1330 C C . ARG A 1 169 ? -2.699 -38.969 -25.766 1 70.38 169 ARG A C 1
ATOM 1332 O O . ARG A 1 169 ? -3.26 -37.875 -25.609 1 70.38 169 ARG A O 1
ATOM 1339 N N . LYS A 1 170 ? -2.895 -39.844 -26.797 1 60.56 170 LYS A N 1
ATOM 1340 C CA . LYS A 1 170 ? -3.898 -39.562 -27.812 1 60.56 170 LYS A CA 1
ATOM 1341 C C . LYS A 1 170 ? -5.273 -40.062 -27.391 1 60.56 170 LYS A C 1
ATOM 1343 O O . LYS A 1 170 ? -6.297 -39.531 -27.812 1 60.56 170 LYS A O 1
ATOM 1348 N N . THR A 1 171 ? -5.328 -41.188 -26.656 1 59.47 171 THR A N 1
ATOM 1349 C CA . THR A 1 171 ? -6.602 -41.781 -26.281 1 59.47 171 THR A CA 1
ATOM 1350 C C . THR A 1 171 ? -6.711 -41.906 -24.75 1 59.47 171 THR A C 1
ATOM 1352 O O . THR A 1 171 ? -5.699 -42.031 -24.062 1 59.47 171 THR A O 1
ATOM 1355 N N . PRO A 1 172 ? -8.023 -41.812 -24.328 1 56.56 172 PRO A N 1
ATOM 1356 C CA . PRO A 1 172 ? -8.25 -41.906 -22.891 1 56.56 172 PRO A CA 1
ATOM 1357 C C . PRO A 1 172 ? -7.781 -43.25 -22.297 1 56.56 172 PRO A C 1
ATOM 1359 O O . PRO A 1 172 ? -7.848 -44.281 -22.969 1 56.56 172 PRO A O 1
ATOM 1362 N N . GLY A 1 173 ? -7.168 -43.312 -21.141 1 52.75 173 GLY A N 1
ATOM 1363 C CA . GLY A 1 173 ? -6.793 -44.5 -20.406 1 52.75 173 GLY A CA 1
ATOM 1364 C C . GLY A 1 173 ? -5.309 -44.562 -20.094 1 52.75 173 GLY A C 1
ATOM 1365 O O . GLY A 1 173 ? -4.5 -43.938 -20.766 1 52.75 173 GLY A O 1
ATOM 1366 N N . PRO A 1 174 ? -4.859 -45.031 -19 1 51.91 174 PRO A N 1
ATOM 1367 C CA . PRO A 1 174 ? -3.467 -45.062 -18.562 1 51.91 174 PRO A CA 1
ATOM 1368 C C . PRO A 1 174 ? -2.543 -45.75 -19.547 1 51.91 174 PRO A C 1
ATOM 1370 O O . PRO A 1 174 ? -1.326 -45.562 -19.516 1 51.91 174 PRO A O 1
ATOM 1373 N N . LEU A 1 175 ? -3.102 -46.594 -20.5 1 50.19 175 LEU A N 1
ATOM 1374 C CA . LEU A 1 175 ? -2.271 -47.406 -21.359 1 50.19 175 LEU A CA 1
ATOM 1375 C C . LEU A 1 175 ? -2.432 -47 -22.828 1 50.19 175 LEU A C 1
ATOM 1377 O O . LEU A 1 175 ? -2.117 -47.75 -23.734 1 50.19 175 LEU A O 1
ATOM 1381 N N . GLY A 1 176 ? -2.906 -45.844 -23.047 1 53.22 176 GLY A N 1
ATOM 1382 C CA . GLY A 1 176 ? -3.115 -45.469 -24.438 1 53.22 176 GLY A CA 1
ATOM 1383 C C . GLY A 1 176 ? -1.826 -45.125 -25.156 1 53.22 176 GLY A C 1
ATOM 1384 O O . GLY A 1 176 ? -0.779 -44.969 -24.531 1 53.22 176 GLY A O 1
ATOM 1385 N N . PRO A 1 177 ? -1.886 -45.125 -26.469 1 58.66 177 PRO A N 1
ATOM 1386 C CA . PRO A 1 177 ? -0.688 -44.844 -27.25 1 58.66 177 PRO A CA 1
ATOM 1387 C C . PRO A 1 177 ? -0.128 -43.438 -26.984 1 58.66 177 PRO A C 1
ATOM 1389 O O . PRO A 1 177 ? -0.891 -42.5 -26.734 1 58.66 177 PRO A O 1
ATOM 1392 N N . GLU A 1 178 ? 1.155 -43.344 -26.812 1 63.53 178 GLU A N 1
ATOM 1393 C CA . GLU A 1 178 ? 1.919 -42.125 -26.516 1 63.53 178 GLU A CA 1
ATOM 1394 C C . GLU A 1 178 ? 2.154 -41.312 -27.781 1 63.53 178 GLU A C 1
ATOM 1396 O O . GLU A 1 178 ? 2.271 -41.875 -28.875 1 63.53 178 GLU A O 1
ATOM 1401 N N . THR A 1 179 ? 1.994 -39.938 -27.75 1 63.91 179 THR A N 1
ATOM 1402 C CA . THR A 1 179 ? 2.186 -39 -28.859 1 63.91 179 THR A CA 1
ATOM 1403 C C . THR A 1 179 ? 3.672 -38.75 -29.109 1 63.91 179 THR A C 1
ATOM 1405 O O . THR A 1 179 ? 4.055 -38.25 -30.172 1 63.91 179 THR A O 1
ATOM 1408 N N . GLY A 1 180 ? 4.484 -39.125 -28.234 1 64.44 180 GLY A N 1
ATOM 1409 C CA . GLY A 1 180 ? 5.891 -38.781 -28.344 1 64.44 180 GLY A CA 1
ATOM 1410 C C . GLY A 1 180 ? 6.199 -37.406 -27.75 1 64.44 180 GLY A C 1
ATOM 1411 O O . GLY A 1 180 ? 7.367 -37.062 -27.578 1 64.44 180 GLY A O 1
ATOM 1412 N N . VAL A 1 181 ? 5.152 -36.656 -27.516 1 71.38 181 VAL A N 1
ATOM 1413 C CA . VAL A 1 181 ? 5.355 -35.344 -26.938 1 71.38 181 VAL A CA 1
ATOM 1414 C C . VAL A 1 181 ? 5.34 -35.469 -25.406 1 71.38 181 VAL A C 1
ATOM 1416 O O . VAL A 1 181 ? 4.441 -36.062 -24.828 1 71.38 181 VAL A O 1
ATOM 1419 N N . LEU A 1 182 ? 6.332 -34.875 -24.781 1 75.06 182 LEU A N 1
ATOM 1420 C CA . LEU A 1 182 ? 6.477 -34.938 -23.344 1 75.06 182 LEU A CA 1
ATOM 1421 C C . LEU A 1 182 ? 5.438 -34.062 -22.641 1 75.06 182 LEU A C 1
ATOM 1423 O O . LEU A 1 182 ? 5 -33.062 -23.188 1 75.06 182 LEU A O 1
ATOM 1427 N N . LEU A 1 183 ? 5.09 -34.531 -21.5 1 78.81 183 LEU A N 1
ATOM 1428 C CA . LEU A 1 183 ? 4.125 -33.781 -20.688 1 78.81 183 LEU A CA 1
ATOM 1429 C C . LEU A 1 183 ? 4.828 -32.812 -19.75 1 78.81 183 LEU A C 1
ATOM 1431 O O . LEU A 1 183 ? 5.836 -33.156 -19.125 1 78.81 183 LEU A O 1
ATOM 1435 N N . GLN A 1 184 ? 4.418 -31.562 -19.75 1 83.06 184 GLN A N 1
ATOM 1436 C CA . GLN A 1 184 ? 4.883 -30.484 -18.875 1 83.06 184 GLN A CA 1
ATOM 1437 C C . GLN A 1 184 ? 3.738 -29.547 -18.5 1 83.06 184 GLN A C 1
ATOM 1439 O O . GLN A 1 184 ? 3.232 -28.797 -19.344 1 83.06 184 GLN A O 1
ATOM 1444 N N . VAL A 1 185 ? 3.43 -29.578 -17.234 1 89.44 185 VAL A N 1
ATOM 1445 C CA . VAL A 1 185 ? 2.223 -28.844 -16.859 1 89.44 185 VAL A CA 1
ATOM 1446 C C . VAL A 1 185 ? 2.533 -27.359 -16.734 1 89.44 185 VAL A C 1
ATOM 1448 O O . VAL A 1 185 ? 1.623 -26.531 -16.734 1 89.44 185 VAL A O 1
ATOM 1451 N N . HIS A 1 186 ? 3.848 -26.969 -16.547 1 91.38 186 HIS A N 1
ATOM 1452 C CA . HIS A 1 186 ? 4.238 -25.562 -16.438 1 91.38 186 HIS A CA 1
ATOM 1453 C C . HIS A 1 186 ? 4.133 -24.859 -17.781 1 91.38 186 HIS A C 1
ATOM 1455 O O . HIS A 1 186 ? 4.051 -25.516 -18.828 1 91.38 186 HIS A O 1
ATOM 1461 N N . TYR A 1 187 ? 4.062 -23.594 -17.734 1 91.44 187 TYR A N 1
ATOM 1462 C CA . TYR A 1 187 ? 4.059 -22.719 -18.906 1 91.44 187 TYR A CA 1
ATOM 1463 C C . TYR A 1 187 ? 2.816 -22.953 -19.75 1 91.44 187 TYR A C 1
ATOM 1465 O O . TYR A 1 187 ? 2.902 -23.031 -20.984 1 91.44 187 TYR A O 1
ATOM 1473 N N . SER A 1 188 ? 1.727 -23.188 -19.078 1 92.75 188 SER A N 1
ATOM 1474 C CA . SER A 1 188 ? 0.43 -23.406 -19.719 1 92.75 188 SER A CA 1
ATOM 1475 C C . SER A 1 188 ? -0.711 -23.203 -18.719 1 92.75 188 SER A C 1
ATOM 1477 O O . SER A 1 188 ? -0.476 -23 -17.531 1 92.75 188 SER A O 1
ATOM 1479 N N . TRP A 1 189 ? -1.937 -23.297 -19.25 1 95.25 189 TRP A N 1
ATOM 1480 C CA . TRP A 1 189 ? -3.131 -23.109 -18.438 1 95.25 189 TRP A CA 1
ATOM 1481 C C . TRP A 1 189 ? -3.338 -24.266 -17.484 1 95.25 189 TRP A C 1
ATOM 1483 O O . TRP A 1 189 ? -4.211 -24.219 -16.609 1 95.25 189 TRP A O 1
ATOM 1493 N N . THR A 1 190 ? -2.475 -25.297 -17.484 1 94.12 190 THR A N 1
ATOM 1494 C CA . THR A 1 190 ? -2.646 -26.438 -16.594 1 94.12 190 THR A CA 1
ATOM 1495 C C . THR A 1 190 ? -1.848 -26.25 -15.305 1 94.12 190 THR A C 1
ATOM 1497 O O . THR A 1 190 ? -2.031 -26.984 -14.336 1 94.12 190 THR A O 1
ATOM 1500 N N . PHE A 1 191 ? -1.034 -25.297 -15.227 1 95.94 191 PHE A N 1
ATOM 1501 C CA . PHE A 1 191 ? -0.145 -25.062 -14.094 1 95.94 191 PHE A CA 1
ATOM 1502 C C . PHE A 1 191 ? -0.932 -25.016 -12.789 1 95.94 191 PHE A C 1
ATOM 1504 O O . PHE A 1 191 ? -0.642 -25.766 -11.859 1 95.94 191 PHE A O 1
ATOM 1511 N N . LEU A 1 192 ? -1.944 -24.125 -12.68 1 97.75 192 LEU A N 1
ATOM 1512 C CA . LEU A 1 192 ? -2.646 -23.906 -11.414 1 97.75 192 LEU A CA 1
ATOM 1513 C C . LEU A 1 192 ? -3.596 -25.062 -11.117 1 97.75 192 LEU A C 1
ATOM 1515 O O . LEU A 1 192 ? -3.574 -25.625 -10.016 1 97.75 192 LEU A O 1
ATOM 1519 N N . PRO A 1 193 ? -4.336 -25.594 -12.094 1 97.44 193 PRO A N 1
ATOM 1520 C CA . PRO A 1 193 ? -5.254 -26.688 -11.773 1 97.44 193 PRO A CA 1
ATOM 1521 C C . PRO A 1 193 ? -4.531 -27.953 -11.32 1 97.44 193 PRO A C 1
ATOM 1523 O O . PRO A 1 193 ? -4.973 -28.625 -10.383 1 97.44 193 PRO A O 1
ATOM 1526 N N . TRP A 1 194 ? -3.502 -28.266 -12.016 1 96.62 194 TRP A N 1
ATOM 1527 C CA . TRP A 1 194 ? -2.777 -29.469 -11.633 1 96.62 194 TRP A CA 1
ATOM 1528 C C . TRP A 1 194 ? -2.248 -29.359 -10.203 1 96.62 194 TRP A C 1
ATOM 1530 O O . TRP A 1 194 ? -2.428 -30.266 -9.391 1 96.62 194 TRP A O 1
ATOM 1540 N N . HIS A 1 195 ? -1.568 -28.266 -9.914 1 98.06 195 HIS A N 1
ATOM 1541 C CA . HIS A 1 195 ? -0.961 -28.109 -8.602 1 98.06 195 HIS A CA 1
ATOM 1542 C C . HIS A 1 195 ? -2.021 -28.062 -7.508 1 98.06 195 HIS A C 1
ATOM 1544 O O . HIS A 1 195 ? -1.789 -28.516 -6.387 1 98.06 195 HIS A O 1
ATOM 1550 N N . ARG A 1 196 ? -3.172 -27.469 -7.797 1 98.56 196 ARG A N 1
ATOM 1551 C CA . ARG A 1 196 ? -4.254 -27.469 -6.816 1 98.56 196 ARG A CA 1
ATOM 1552 C C . ARG A 1 196 ? -4.637 -28.891 -6.426 1 98.56 196 ARG A C 1
ATOM 1554 O O . ARG A 1 196 ? -4.754 -29.203 -5.238 1 98.56 196 ARG A O 1
ATOM 1561 N N . MET A 1 197 ? -4.82 -29.75 -7.406 1 98.19 197 MET A N 1
ATOM 1562 C CA . MET A 1 197 ? -5.227 -31.109 -7.117 1 98.19 197 MET A CA 1
ATOM 1563 C C . MET A 1 197 ? -4.094 -31.891 -6.461 1 98.19 197 MET A C 1
ATOM 1565 O O . MET A 1 197 ? -4.336 -32.75 -5.621 1 98.19 197 MET A O 1
ATOM 1569 N N . TYR A 1 198 ? -2.863 -31.594 -6.875 1 97.81 198 TYR A N 1
ATOM 1570 C CA . TYR A 1 198 ? -1.692 -32.188 -6.223 1 97.81 198 TYR A CA 1
ATOM 1571 C C . TYR A 1 198 ? -1.696 -31.859 -4.73 1 97.81 198 TYR A C 1
ATOM 1573 O O . TYR A 1 198 ? -1.52 -32.75 -3.904 1 97.81 198 TYR A O 1
ATOM 1581 N N . LEU A 1 199 ? -1.966 -30.594 -4.359 1 98.69 199 LEU A N 1
ATOM 1582 C CA . LEU A 1 199 ? -2.037 -30.156 -2.967 1 98.69 199 LEU A CA 1
ATOM 1583 C C . LEU A 1 199 ? -3.229 -30.797 -2.262 1 98.69 199 LEU A C 1
ATOM 1585 O O . LEU A 1 199 ? -3.137 -31.156 -1.086 1 98.69 199 LEU A O 1
ATOM 1589 N N . TYR A 1 200 ? -4.301 -30.875 -2.965 1 98.5 200 TYR A N 1
ATOM 1590 C CA . TYR A 1 200 ? -5.523 -31.453 -2.414 1 98.5 200 TYR A CA 1
ATOM 1591 C C . TYR A 1 200 ? -5.281 -32.875 -1.906 1 98.5 200 TYR A C 1
ATOM 1593 O O . TYR A 1 200 ? -5.598 -33.188 -0.756 1 98.5 200 TYR A O 1
ATOM 1601 N N . TYR A 1 201 ? -4.691 -33.688 -2.691 1 98.06 201 TYR A N 1
ATOM 1602 C CA . TYR A 1 201 ? -4.465 -35.062 -2.295 1 98.06 201 TYR A CA 1
ATOM 1603 C C . TYR A 1 201 ? -3.324 -35.156 -1.291 1 98.06 201 TYR A C 1
ATOM 1605 O O . TYR A 1 201 ? -3.371 -36 -0.369 1 98.06 201 TYR A O 1
ATOM 1613 N N . HIS A 1 202 ? -2.25 -34.375 -1.487 1 98.56 202 HIS A N 1
ATOM 1614 C CA . HIS A 1 202 ? -1.169 -34.344 -0.508 1 98.56 202 HIS A CA 1
ATOM 1615 C C . HIS A 1 202 ? -1.7 -34.062 0.892 1 98.56 202 HIS A C 1
ATOM 1617 O O . HIS A 1 202 ? -1.327 -34.719 1.854 1 98.56 202 HIS A O 1
ATOM 1623 N N . GLU A 1 203 ? -2.555 -33.062 1 1 98.62 203 GLU A N 1
ATOM 1624 C CA . GLU A 1 203 ? -3.162 -32.656 2.266 1 98.62 203 GLU A CA 1
ATOM 1625 C C . GLU A 1 203 ? -3.992 -33.781 2.863 1 98.62 203 GLU A C 1
ATOM 1627 O O . GLU A 1 203 ? -3.916 -34.031 4.066 1 98.62 203 GLU A O 1
ATOM 1632 N N . ARG A 1 204 ? -4.75 -34.469 2.078 1 97.88 204 ARG A N 1
ATOM 1633 C CA . ARG A 1 204 ? -5.59 -35.562 2.539 1 97.88 204 ARG A CA 1
ATOM 1634 C C . ARG A 1 204 ? -4.738 -36.75 3.014 1 97.88 204 ARG A C 1
ATOM 1636 O O . ARG A 1 204 ? -5.09 -37.406 3.982 1 97.88 204 ARG A O 1
ATOM 1643 N N . ILE A 1 205 ? -3.686 -37 2.314 1 98.5 205 ILE A N 1
ATOM 1644 C CA . ILE A 1 205 ? -2.764 -38.062 2.732 1 98.5 205 ILE A CA 1
ATOM 1645 C C . ILE A 1 205 ? -2.17 -37.719 4.098 1 98.5 205 ILE A C 1
ATOM 1647 O O . ILE A 1 205 ? -2.188 -38.531 5.016 1 98.5 205 ILE A O 1
ATOM 1651 N N . LEU A 1 206 ? -1.667 -36.438 4.285 1 98.69 206 LEU A N 1
ATOM 1652 C CA . LEU A 1 206 ? -1.135 -36 5.574 1 98.69 206 LEU A CA 1
ATOM 1653 C C . LEU A 1 206 ? -2.18 -36.156 6.676 1 98.69 206 LEU A C 1
ATOM 1655 O O . LEU A 1 206 ? -1.881 -36.688 7.75 1 98.69 206 LEU A O 1
ATOM 1659 N N . ALA A 1 207 ? -3.357 -35.719 6.418 1 98.31 207 ALA A N 1
ATOM 1660 C CA . ALA A 1 207 ? -4.449 -35.812 7.387 1 98.31 207 ALA A CA 1
ATOM 1661 C C . ALA A 1 207 ? -4.707 -37.25 7.805 1 98.31 207 ALA A C 1
ATOM 1663 O O . ALA A 1 207 ? -4.883 -37.531 8.992 1 98.31 207 ALA A O 1
ATOM 1664 N N . SER A 1 208 ? -4.707 -38.094 6.875 1 98.12 208 SER A N 1
ATOM 1665 C CA . SER A 1 208 ? -4.984 -39.5 7.137 1 98.12 208 SER A CA 1
ATOM 1666 C C . SER A 1 208 ? -3.891 -40.156 7.992 1 98.12 208 SER A C 1
ATOM 1668 O O . SER A 1 208 ? -4.168 -41 8.836 1 98.12 208 SER A O 1
ATOM 1670 N N . LEU A 1 209 ? -2.691 -39.781 7.75 1 98.25 209 LEU A N 1
ATOM 1671 C CA . LEU A 1 209 ? -1.549 -40.344 8.445 1 98.25 209 LEU A CA 1
ATOM 1672 C C . LEU A 1 209 ? -1.563 -39.969 9.922 1 98.25 209 LEU A C 1
ATOM 1674 O O . LEU A 1 209 ? -0.939 -40.625 10.75 1 98.25 209 LEU A O 1
ATOM 1678 N N . ILE A 1 210 ? -2.256 -38.875 10.281 1 98 210 ILE A N 1
ATOM 1679 C CA . ILE A 1 210 ? -2.316 -38.438 11.68 1 98 210 ILE A CA 1
ATOM 1680 C C . ILE A 1 210 ? -3.756 -38.562 12.188 1 98 210 ILE A C 1
ATOM 1682 O O . ILE A 1 210 ? -4.078 -38.062 13.266 1 98 210 ILE A O 1
ATOM 1686 N N . ASN A 1 211 ? -4.605 -39.125 11.445 1 97.5 211 ASN A N 1
ATOM 1687 C CA . ASN A 1 211 ? -6.008 -39.344 11.789 1 97.5 211 ASN A CA 1
ATOM 1688 C C . ASN A 1 211 ? -6.684 -38.062 12.219 1 97.5 211 ASN A C 1
ATOM 1690 O O . ASN A 1 211 ? -7.324 -38 13.273 1 97.5 211 ASN A O 1
ATOM 1694 N N . ASP A 1 212 ? -6.461 -37 11.484 1 97.06 212 ASP A N 1
ATOM 1695 C CA . ASP A 1 212 ? -7.09 -35.688 11.711 1 97.06 212 ASP A CA 1
ATOM 1696 C C . ASP A 1 212 ? -7.699 -35.156 10.422 1 97.06 212 ASP A C 1
ATOM 1698 O O . ASP A 1 212 ? -7.047 -34.406 9.68 1 97.06 212 ASP A O 1
ATOM 1702 N N . PRO A 1 213 ? -8.938 -35.375 10.227 1 93.38 213 PRO A N 1
ATOM 1703 C CA . PRO A 1 213 ? -9.578 -34.969 8.977 1 93.38 213 PRO A CA 1
ATOM 1704 C C . PRO A 1 213 ? -9.703 -33.438 8.867 1 93.38 213 PRO A C 1
ATOM 1706 O O . PRO A 1 213 ? -10.055 -32.938 7.797 1 93.38 213 PRO A O 1
ATOM 1709 N N . THR A 1 214 ? -9.367 -32.688 9.859 1 93.25 214 THR A N 1
ATOM 1710 C CA . THR A 1 214 ? -9.5 -31.25 9.844 1 93.25 214 THR A CA 1
ATOM 1711 C C . THR A 1 214 ? -8.164 -30.594 9.5 1 93.25 214 THR A C 1
ATOM 1713 O O . THR A 1 214 ? -8.086 -29.359 9.359 1 93.25 214 THR A O 1
ATOM 1716 N N . PHE A 1 215 ? -7.164 -31.438 9.398 1 97.12 215 PHE A N 1
ATOM 1717 C CA . PHE A 1 215 ? -5.848 -30.891 9.078 1 97.12 215 PHE A CA 1
ATOM 1718 C C . PHE A 1 215 ? -5.887 -30.125 7.766 1 97.12 215 PHE A C 1
ATOM 1720 O O . PHE A 1 215 ? -6.5 -30.578 6.793 1 97.12 215 PHE A O 1
ATOM 1727 N N . ALA A 1 216 ? -5.336 -28.938 7.734 1 98 216 ALA A N 1
ATOM 1728 C CA . ALA A 1 216 ? -5.215 -28.125 6.535 1 98 216 ALA A CA 1
ATOM 1729 C C . ALA A 1 216 ? -3.791 -27.609 6.363 1 98 216 ALA A C 1
ATOM 1731 O O . ALA A 1 216 ? -3.137 -27.234 7.34 1 98 216 ALA A O 1
ATOM 1732 N N . LEU A 1 217 ? -3.307 -27.609 5.121 1 98.31 217 LEU A N 1
ATOM 1733 C CA . LEU A 1 217 ? -1.99 -27.062 4.809 1 98.31 217 LEU A CA 1
ATOM 1734 C C . LEU A 1 217 ? -1.938 -25.578 5.105 1 98.31 217 LEU A C 1
ATOM 1736 O O . LEU A 1 217 ? -2.908 -24.844 4.859 1 98.31 217 LEU A O 1
ATOM 1740 N N . PRO A 1 218 ? -0.841 -25.125 5.676 1 97.75 218 PRO A N 1
ATOM 1741 C CA . PRO A 1 218 ? -0.642 -23.688 5.73 1 97.75 218 PRO A CA 1
ATOM 1742 C C . PRO A 1 218 ? -0.253 -23.094 4.375 1 97.75 218 PRO A C 1
ATOM 1744 O O . PRO A 1 218 ? 0.104 -23.828 3.455 1 97.75 218 PRO A O 1
ATOM 1747 N N . PHE A 1 219 ? -0.414 -21.781 4.258 1 97.19 219 PHE A N 1
ATOM 1748 C CA . PHE A 1 219 ? 0.121 -21.109 3.076 1 97.19 219 PHE A CA 1
ATOM 1749 C C . PHE A 1 219 ? 1.129 -20.047 3.471 1 97.19 219 PHE A C 1
ATOM 1751 O O . PHE A 1 219 ? 0.959 -19.375 4.488 1 97.19 219 PHE A O 1
ATOM 1758 N N . TRP A 1 220 ? 2.277 -20.016 2.779 1 97.56 220 TRP A N 1
ATOM 1759 C CA . TRP A 1 220 ? 3.295 -18.984 2.967 1 97.56 220 TRP A CA 1
ATOM 1760 C C . TRP A 1 220 ? 2.875 -17.672 2.309 1 97.56 220 TRP A C 1
ATOM 1762 O O . TRP A 1 220 ? 3.031 -17.516 1.098 1 97.56 220 TRP A O 1
ATOM 1772 N N . ASN A 1 221 ? 2.461 -16.719 3.105 1 95 221 ASN A N 1
ATOM 1773 C CA . ASN A 1 221 ? 1.806 -15.5 2.65 1 95 221 ASN A CA 1
ATOM 1774 C C . ASN A 1 221 ? 2.822 -14.445 2.234 1 95 221 ASN A C 1
ATOM 1776 O O . ASN A 1 221 ? 2.748 -13.297 2.682 1 95 221 ASN A O 1
ATOM 1780 N N . TRP A 1 222 ? 3.662 -14.789 1.324 1 96.06 222 TRP A N 1
ATOM 1781 C CA . TRP A 1 222 ? 4.801 -13.945 0.983 1 96.06 222 TRP A CA 1
ATOM 1782 C C . TRP A 1 222 ? 4.352 -12.711 0.204 1 96.06 222 TRP A C 1
ATOM 1784 O O . TRP A 1 222 ? 5.117 -11.758 0.038 1 96.06 222 TRP A O 1
ATOM 1794 N N . ASP A 1 223 ? 3.094 -12.617 -0.323 1 94.19 223 ASP A N 1
ATOM 1795 C CA . ASP A 1 223 ? 2.602 -11.469 -1.071 1 94.19 223 ASP A CA 1
ATOM 1796 C C . ASP A 1 223 ? 2.064 -10.391 -0.131 1 94.19 223 ASP A C 1
ATOM 1798 O O . ASP A 1 223 ? 1.695 -9.297 -0.573 1 94.19 223 ASP A O 1
ATOM 1802 N N . ASN A 1 224 ? 2.045 -10.68 1.139 1 91.12 224 ASN A N 1
ATOM 1803 C CA . ASN A 1 224 ? 1.607 -9.711 2.145 1 91.12 224 ASN A CA 1
ATOM 1804 C C . ASN A 1 224 ? 2.76 -8.828 2.613 1 91.12 224 ASN A C 1
ATOM 1806 O O . ASN A 1 224 ? 3.613 -9.273 3.385 1 91.12 224 ASN A O 1
ATOM 1810 N N . GLN A 1 225 ? 2.721 -7.551 2.199 1 87.62 225 GLN A N 1
ATOM 1811 C CA . GLN A 1 225 ? 3.824 -6.648 2.514 1 87.62 225 GLN A CA 1
ATOM 1812 C C . GLN A 1 225 ? 3.537 -5.852 3.783 1 87.62 225 GLN A C 1
ATOM 1814 O O . GLN A 1 225 ? 4.434 -5.211 4.336 1 87.62 225 GLN A O 1
ATOM 1819 N N . LEU A 1 226 ? 2.359 -5.836 4.254 1 82.25 226 LEU A N 1
ATOM 1820 C CA . LEU A 1 226 ? 1.983 -5.016 5.402 1 82.25 226 LEU A CA 1
ATOM 1821 C C . LEU A 1 226 ? 2.289 -5.738 6.707 1 82.25 226 LEU A C 1
ATOM 1823 O O . LEU A 1 226 ? 2.537 -5.098 7.734 1 82.25 226 LEU A O 1
ATOM 1827 N N . ASP A 1 227 ? 2.188 -7.086 6.648 1 84.25 227 ASP A N 1
ATOM 1828 C CA . ASP A 1 227 ? 2.539 -7.875 7.824 1 84.25 227 ASP A CA 1
ATOM 1829 C C . ASP A 1 227 ? 4.035 -8.18 7.855 1 84.25 227 ASP A C 1
ATOM 1831 O O . ASP A 1 227 ? 4.559 -8.844 6.961 1 84.25 227 ASP A O 1
ATOM 1835 N N . LYS A 1 228 ? 4.723 -7.785 8.875 1 81.25 228 LYS A N 1
ATOM 1836 C CA . LYS A 1 228 ? 6.18 -7.824 8.961 1 81.25 228 LYS A CA 1
ATOM 1837 C C . LYS A 1 228 ? 6.691 -9.266 8.922 1 81.25 228 LYS A C 1
ATOM 1839 O O . LYS A 1 228 ? 7.867 -9.5 8.641 1 81.25 228 LYS A O 1
ATOM 1844 N N . ASP A 1 229 ? 5.809 -10.242 9.25 1 89.75 229 ASP A N 1
ATOM 1845 C CA . ASP A 1 229 ? 6.281 -11.617 9.383 1 89.75 229 ASP A CA 1
ATOM 1846 C C . ASP A 1 229 ? 5.84 -12.469 8.195 1 89.75 229 ASP A C 1
ATOM 1848 O O . ASP A 1 229 ? 6.352 -13.57 7.988 1 89.75 229 ASP A O 1
ATOM 1852 N N . ALA A 1 230 ? 4.953 -12 7.398 1 92.12 230 ALA A N 1
ATOM 1853 C CA . ALA A 1 230 ? 4.266 -12.828 6.41 1 92.12 230 ALA A CA 1
ATOM 1854 C C . ALA A 1 230 ? 5.215 -13.242 5.289 1 92.12 230 ALA A C 1
ATOM 1856 O O . ALA A 1 230 ? 5.203 -14.398 4.852 1 92.12 230 ALA A O 1
ATOM 1857 N N . ALA A 1 231 ? 6.148 -12.328 4.879 1 94.69 231 ALA A N 1
ATOM 1858 C CA . ALA A 1 231 ? 6.984 -12.586 3.709 1 94.69 231 ALA A CA 1
ATOM 1859 C C . ALA A 1 231 ? 8.281 -13.281 4.105 1 94.69 231 ALA A C 1
ATOM 1861 O O . ALA A 1 231 ? 9.102 -13.609 3.246 1 94.69 231 ALA A O 1
ATOM 1862 N N . LYS A 1 232 ? 8.484 -13.531 5.391 1 96.56 232 LYS A N 1
ATOM 1863 C CA . LYS A 1 232 ? 9.648 -14.281 5.852 1 96.56 232 LYS A CA 1
ATOM 1864 C C . LYS A 1 232 ? 9.438 -15.781 5.684 1 96.56 232 LYS A C 1
ATOM 1866 O O . LYS A 1 232 ? 8.305 -16.266 5.684 1 96.56 232 LYS A O 1
ATOM 1871 N N . MET A 1 233 ? 10.547 -16.469 5.477 1 96.94 233 MET A N 1
ATOM 1872 C CA . MET A 1 233 ? 10.43 -17.922 5.551 1 96.94 233 MET A CA 1
ATOM 1873 C C . MET A 1 233 ? 9.812 -18.359 6.875 1 96.94 233 MET A C 1
ATOM 1875 O O . MET A 1 233 ? 10.25 -17.922 7.941 1 96.94 233 MET A O 1
ATOM 1879 N N . PRO A 1 234 ? 8.734 -19.125 6.832 1 96.12 234 PRO A N 1
ATOM 1880 C CA . PRO A 1 234 ? 8.125 -19.516 8.102 1 96.12 234 PRO A CA 1
ATOM 1881 C C . PRO A 1 234 ? 9.086 -20.266 9.016 1 96.12 234 PRO A C 1
ATOM 1883 O O . PRO A 1 234 ? 9.75 -21.203 8.586 1 96.12 234 PRO A O 1
ATOM 1886 N N . ALA A 1 235 ? 9.094 -19.938 10.25 1 93.31 235 ALA A N 1
ATOM 1887 C CA . ALA A 1 235 ? 10.07 -20.422 11.219 1 93.31 235 ALA A CA 1
ATOM 1888 C C . ALA A 1 235 ? 9.891 -21.922 11.469 1 93.31 235 ALA A C 1
ATOM 1890 O O . ALA A 1 235 ? 10.859 -22.625 11.789 1 93.31 235 ALA A O 1
ATOM 1891 N N . MET A 1 236 ? 8.734 -22.469 11.305 1 94.12 236 MET A N 1
ATOM 1892 C CA . MET A 1 236 ? 8.477 -23.875 11.594 1 94.12 236 MET A CA 1
ATOM 1893 C C . MET A 1 236 ? 9.266 -24.781 10.648 1 94.12 236 MET A C 1
ATOM 1895 O O . MET A 1 236 ? 9.391 -25.984 10.891 1 94.12 236 MET A O 1
ATOM 1899 N N . PHE A 1 237 ? 9.773 -24.203 9.547 1 95.5 237 PHE A N 1
ATOM 1900 C CA . PHE A 1 237 ? 10.539 -24.984 8.578 1 95.5 237 PHE A CA 1
ATOM 1901 C C . PHE A 1 237 ? 12.031 -24.875 8.844 1 95.5 237 PHE A C 1
ATOM 1903 O O . PHE A 1 237 ? 12.844 -25.453 8.125 1 95.5 237 PHE A O 1
ATOM 1910 N N . LEU A 1 238 ? 12.438 -24.062 9.781 1 91.5 238 LEU A N 1
ATOM 1911 C CA . LEU A 1 238 ? 13.844 -23.844 10.102 1 91.5 238 LEU A CA 1
ATOM 1912 C C . LEU A 1 238 ? 14.367 -24.938 11.016 1 91.5 238 LEU A C 1
ATOM 1914 O O . LEU A 1 238 ? 13.586 -25.688 11.617 1 91.5 238 LEU A O 1
ATOM 1918 N N . PRO A 1 239 ? 15.734 -24.844 10.984 1 82.56 239 PRO A N 1
ATOM 1919 C CA . PRO A 1 239 ? 16.297 -25.859 11.883 1 82.56 239 PRO A CA 1
ATOM 1920 C C . PRO A 1 239 ? 15.984 -25.594 13.352 1 82.56 239 PRO A C 1
ATOM 1922 O O . PRO A 1 239 ? 15.914 -24.438 13.773 1 82.56 239 PRO A O 1
ATOM 1925 N N . LYS A 1 240 ? 15.727 -26.438 14.219 1 72.25 240 LYS A N 1
ATOM 1926 C CA . LYS A 1 240 ? 15.633 -26.359 15.672 1 72.25 240 LYS A CA 1
ATOM 1927 C C . LYS A 1 240 ? 14.359 -25.641 16.109 1 72.25 240 LYS A C 1
ATOM 1929 O O . LYS A 1 240 ? 14.336 -24.969 17.125 1 72.25 240 LYS A O 1
ATOM 1934 N N . PHE A 1 241 ? 13.43 -25.547 15.25 1 73.88 241 PHE A N 1
ATOM 1935 C CA . PHE A 1 241 ? 12.188 -24.922 15.688 1 73.88 241 PHE A CA 1
ATOM 1936 C C . PHE A 1 241 ? 11.438 -25.812 16.656 1 73.88 241 PHE A C 1
ATOM 1938 O O . PHE A 1 241 ? 10.547 -26.578 16.266 1 73.88 241 PHE A O 1
ATOM 1945 N N . GLY A 1 242 ? 11.812 -25.844 17.875 1 62.72 242 GLY A N 1
ATOM 1946 C CA . GLY A 1 242 ? 11.141 -26.438 19.031 1 62.72 242 GLY A CA 1
ATOM 1947 C C . GLY A 1 242 ? 11.102 -27.953 19 1 62.72 242 GLY A C 1
ATOM 1948 O O . GLY A 1 242 ? 10.75 -28.594 19.984 1 62.72 242 GLY A O 1
ATOM 1949 N N . ILE A 1 243 ? 11.266 -28.641 17.812 1 68.75 243 ILE A N 1
ATOM 1950 C CA . ILE A 1 243 ? 11.172 -30.094 17.719 1 68.75 243 ILE A CA 1
ATOM 1951 C C . ILE A 1 243 ? 12.492 -30.672 17.219 1 68.75 243 ILE A C 1
ATOM 1953 O O . ILE A 1 243 ? 12.961 -30.312 16.125 1 68.75 243 ILE A O 1
ATOM 1957 N N . PRO A 1 244 ? 13.156 -31.391 18.078 1 63 244 PRO A N 1
ATOM 1958 C CA . PRO A 1 244 ? 14.359 -32.062 17.578 1 63 244 PRO A CA 1
ATOM 1959 C C . PRO A 1 244 ? 14.102 -32.906 16.344 1 63 244 PRO A C 1
ATOM 1961 O O . PRO A 1 244 ? 13.086 -33.594 16.266 1 63 244 PRO A O 1
ATOM 1964 N N . ASN A 1 245 ? 14.969 -32.875 15.391 1 64.88 245 ASN A N 1
ATOM 1965 C CA . ASN A 1 245 ? 14.867 -33.625 14.133 1 64.88 245 ASN A CA 1
ATOM 1966 C C . ASN A 1 245 ? 13.523 -33.375 13.453 1 64.88 245 ASN A C 1
ATOM 1968 O O . ASN A 1 245 ? 12.836 -34.312 13.055 1 64.88 245 ASN A O 1
ATOM 1972 N N . ALA A 1 246 ? 13.242 -32.219 13.297 1 82.12 246 ALA A N 1
ATOM 1973 C CA . ALA A 1 246 ? 11.945 -31.812 12.766 1 82.12 246 ALA A CA 1
ATOM 1974 C C . ALA A 1 246 ? 11.773 -32.281 11.32 1 82.12 246 ALA A C 1
ATOM 1976 O O . ALA A 1 246 ? 12.656 -32.094 10.484 1 82.12 246 ALA A O 1
ATOM 1977 N N . ALA A 1 247 ? 10.742 -33 10.992 1 92.5 247 ALA A N 1
ATOM 1978 C CA . ALA A 1 247 ? 10.438 -33.594 9.695 1 92.5 247 ALA A CA 1
ATOM 1979 C C . ALA A 1 247 ? 10.195 -32.5 8.641 1 92.5 247 ALA A C 1
ATOM 1981 O O . ALA A 1 247 ? 10.281 -32.781 7.441 1 92.5 247 ALA A O 1
ATOM 1982 N N . LEU A 1 248 ? 9.984 -31.281 9.102 1 95.5 248 LEU A N 1
ATOM 1983 C CA . LEU A 1 248 ? 9.688 -30.203 8.18 1 95.5 248 LEU A CA 1
ATOM 1984 C C . LEU A 1 248 ? 10.969 -29.547 7.676 1 95.5 248 LEU A C 1
ATOM 1986 O O . LEU A 1 248 ? 10.945 -28.781 6.707 1 95.5 248 LEU A O 1
ATOM 1990 N N . PHE A 1 249 ? 12.07 -29.844 8.266 1 93.69 249 PHE A N 1
ATOM 1991 C CA . PHE A 1 249 ? 13.336 -29.219 7.898 1 93.69 249 PHE A CA 1
ATOM 1992 C C . PHE A 1 249 ? 13.914 -29.859 6.645 1 93.69 249 PHE A C 1
ATOM 1994 O O . PHE A 1 249 ? 13.805 -31.078 6.465 1 93.69 249 PHE A O 1
ATOM 2001 N N . ASP A 1 250 ? 14.445 -29.047 5.77 1 93.88 250 ASP A N 1
ATOM 2002 C CA . ASP A 1 250 ? 15.211 -29.469 4.605 1 93.88 250 ASP A CA 1
ATOM 2003 C C . ASP A 1 250 ? 16.594 -28.812 4.59 1 93.88 250 ASP A C 1
ATOM 2005 O O . ASP A 1 250 ? 16.703 -27.594 4.691 1 93.88 250 ASP A O 1
ATOM 2009 N N . GLU A 1 251 ? 17.594 -29.594 4.465 1 90.75 251 GLU A N 1
ATOM 2010 C CA . GLU A 1 251 ? 18.969 -29.109 4.574 1 90.75 251 GLU A CA 1
ATOM 2011 C C . GLU A 1 251 ? 19.375 -28.328 3.33 1 90.75 251 GLU A C 1
ATOM 2013 O O . GLU A 1 251 ? 20.375 -27.609 3.344 1 90.75 251 GLU A O 1
ATOM 2018 N N . PHE A 1 252 ? 18.625 -28.469 2.254 1 93.5 252 PHE A N 1
ATOM 2019 C CA . PHE A 1 252 ? 19.016 -27.859 0.986 1 93.5 252 PHE A CA 1
ATOM 2020 C C . PHE A 1 252 ? 18.297 -26.547 0.772 1 93.5 252 PHE A C 1
ATOM 2022 O O . PHE A 1 252 ? 18.141 -26.094 -0.364 1 93.5 252 PHE A O 1
ATOM 2029 N N . ARG A 1 253 ? 17.844 -25.891 1.804 1 93.5 253 ARG A N 1
ATOM 2030 C CA . ARG A 1 253 ? 17.297 -24.531 1.727 1 93.5 253 ARG A CA 1
ATOM 2031 C C . ARG A 1 253 ? 18.391 -23.484 1.821 1 93.5 253 ARG A C 1
ATOM 2033 O O . ARG A 1 253 ? 19.422 -23.719 2.447 1 93.5 253 ARG A O 1
ATOM 2040 N N . ASN A 1 254 ? 18.156 -22.359 1.171 1 93.81 254 ASN A N 1
ATOM 2041 C CA . ASN A 1 254 ? 19.109 -21.25 1.21 1 93.81 254 ASN A CA 1
ATOM 2042 C C . ASN A 1 254 ? 19.156 -20.609 2.592 1 93.81 254 ASN A C 1
ATOM 2044 O O . ASN A 1 254 ? 18.266 -19.844 2.955 1 93.81 254 ASN A O 1
ATOM 2048 N N . SER A 1 255 ? 20.172 -20.844 3.371 1 91.69 255 SER A N 1
ATOM 2049 C CA . SER A 1 255 ? 20.266 -20.359 4.746 1 91.69 255 SER A CA 1
ATOM 2050 C C . SER A 1 255 ? 20.453 -18.859 4.797 1 91.69 255 SER A C 1
ATOM 2052 O O . SER A 1 255 ? 20.188 -18.219 5.82 1 91.69 255 SER A O 1
ATOM 2054 N N . ASN A 1 256 ? 20.922 -18.266 3.658 1 91.5 256 ASN A N 1
ATOM 2055 C CA . ASN A 1 256 ? 21.094 -16.812 3.596 1 91.5 256 ASN A CA 1
ATOM 2056 C C . ASN A 1 256 ? 19.75 -16.094 3.643 1 91.5 256 ASN A C 1
ATOM 2058 O O . ASN A 1 256 ? 19.703 -14.875 3.869 1 91.5 256 ASN A O 1
ATOM 2062 N N . HIS A 1 257 ? 18.688 -16.875 3.453 1 95 257 HIS A N 1
ATOM 2063 C CA . HIS A 1 257 ? 17.375 -16.234 3.322 1 95 257 HIS A CA 1
ATOM 2064 C C . HIS A 1 257 ? 16.484 -16.562 4.508 1 95 257 HIS A C 1
ATOM 2066 O O . HIS A 1 257 ? 15.273 -16.312 4.461 1 95 257 HIS A O 1
ATOM 2072 N N . TYR A 1 258 ? 17.094 -17.109 5.57 1 94.5 258 TYR A N 1
ATOM 2073 C CA . TYR A 1 258 ? 16.328 -17.297 6.801 1 94.5 258 TYR A CA 1
ATOM 2074 C C . TYR A 1 258 ? 15.898 -15.961 7.391 1 94.5 258 TYR A C 1
ATOM 2076 O O . TYR A 1 258 ? 16.5 -14.922 7.102 1 94.5 258 TYR A O 1
ATOM 2084 N N . PRO A 1 259 ? 14.812 -16 8.188 1 93.44 259 PRO A N 1
ATOM 2085 C CA . PRO A 1 259 ? 14.484 -14.758 8.883 1 93.44 259 PRO A CA 1
ATOM 2086 C C . PRO A 1 259 ? 15.688 -14.133 9.578 1 93.44 259 PRO A C 1
ATOM 2088 O O . PRO A 1 259 ? 16.562 -14.852 10.07 1 93.44 259 PRO A O 1
ATOM 2091 N N . PRO A 1 260 ? 15.734 -12.766 9.492 1 93.25 260 PRO A N 1
ATOM 2092 C CA . PRO A 1 260 ? 14.633 -11.828 9.258 1 93.25 260 PRO A CA 1
ATOM 2093 C C . PRO A 1 260 ? 14.508 -11.422 7.789 1 93.25 260 PRO A C 1
ATOM 2095 O O . PRO A 1 260 ? 13.742 -10.516 7.461 1 93.25 260 PRO A O 1
ATOM 2098 N N . LYS A 1 261 ? 15.203 -12.016 6.852 1 94.62 261 LYS A N 1
ATOM 2099 C CA . LYS A 1 261 ? 15.086 -11.648 5.441 1 94.62 261 LYS A CA 1
ATOM 2100 C C . LYS A 1 261 ? 13.672 -11.898 4.926 1 94.62 261 LYS A C 1
ATOM 2102 O O . LYS A 1 261 ? 13.031 -12.875 5.309 1 94.62 261 LYS A O 1
ATOM 2107 N N . ILE A 1 262 ? 13.188 -11.008 4.102 1 95.06 262 ILE A N 1
ATOM 2108 C CA . ILE A 1 262 ? 11.867 -11.188 3.506 1 95.06 262 ILE A CA 1
ATOM 2109 C C . ILE A 1 262 ? 12.008 -11.602 2.045 1 95.06 262 ILE A C 1
ATOM 2111 O O . ILE A 1 262 ? 12.953 -11.203 1.366 1 95.06 262 ILE A O 1
ATOM 2115 N N . LEU A 1 263 ? 11.117 -12.414 1.591 1 97.19 263 LEU A N 1
ATOM 2116 C CA . LEU A 1 263 ? 11.148 -12.891 0.212 1 97.19 263 LEU A CA 1
ATOM 2117 C C . LEU A 1 263 ? 11.109 -11.719 -0.766 1 97.19 263 LEU A C 1
ATOM 2119 O O . LEU A 1 263 ? 10.305 -10.797 -0.606 1 97.19 263 LEU A O 1
ATOM 2123 N N . TYR A 1 264 ? 11.992 -11.75 -1.724 1 96.31 264 TYR A N 1
ATOM 2124 C CA . TYR A 1 264 ? 12.148 -10.703 -2.73 1 96.31 264 TYR A CA 1
ATOM 2125 C C . TYR A 1 264 ? 11.719 -11.203 -4.105 1 96.31 264 TYR A C 1
ATOM 2127 O O . TYR A 1 264 ? 12.422 -12 -4.73 1 96.31 264 TYR A O 1
ATOM 2135 N N . LEU A 1 265 ? 10.633 -10.727 -4.664 1 96.25 265 LEU A N 1
ATOM 2136 C CA . LEU A 1 265 ? 10.07 -11.188 -5.926 1 96.25 265 LEU A CA 1
ATOM 2137 C C . LEU A 1 265 ? 10.859 -10.648 -7.109 1 96.25 265 LEU A C 1
ATOM 2139 O O . LEU A 1 265 ? 10.656 -11.07 -8.25 1 96.25 265 LEU A O 1
ATOM 2143 N N . GLY A 1 266 ? 11.781 -9.719 -6.914 1 93.19 266 GLY A N 1
ATOM 2144 C CA . GLY A 1 266 ? 12.711 -9.266 -7.934 1 93.19 266 GLY A CA 1
ATOM 2145 C C . GLY A 1 266 ? 14.078 -9.914 -7.82 1 93.19 266 GLY A C 1
ATOM 2146 O O . GLY A 1 266 ? 15.055 -9.43 -8.391 1 93.19 266 GLY A O 1
ATOM 2147 N N . TYR A 1 267 ? 14.141 -11 -7.113 1 92.69 267 TYR A N 1
ATOM 2148 C CA . TYR A 1 267 ? 15.383 -11.664 -6.742 1 92.69 267 TYR A CA 1
ATOM 2149 C C . TYR A 1 267 ? 16.078 -12.25 -7.969 1 92.69 267 TYR A C 1
ATOM 2151 O O . TYR A 1 267 ? 15.422 -12.766 -8.875 1 92.69 267 TYR A O 1
ATOM 2159 N N . ASN A 1 268 ? 17.344 -12.086 -7.992 1 86.75 268 ASN A N 1
ATOM 2160 C CA . ASN A 1 268 ? 18.25 -12.719 -8.953 1 86.75 268 ASN A CA 1
ATOM 2161 C C . ASN A 1 268 ? 19.484 -13.297 -8.273 1 86.75 268 ASN A C 1
ATOM 2163 O O . ASN A 1 268 ? 20.281 -12.555 -7.707 1 86.75 268 ASN A O 1
ATOM 2167 N N . SER A 1 269 ? 19.656 -14.602 -8.336 1 85 269 SER A N 1
ATOM 2168 C CA . SER A 1 269 ? 20.719 -15.305 -7.621 1 85 269 SER A CA 1
ATOM 2169 C C . SER A 1 269 ? 22.094 -14.859 -8.086 1 85 269 SER A C 1
ATOM 2171 O O . SER A 1 269 ? 23.047 -14.836 -7.301 1 85 269 SER A O 1
ATOM 2173 N N . LYS A 1 270 ? 22.188 -14.547 -9.281 1 78.69 270 LYS A N 1
ATOM 2174 C CA . LYS A 1 270 ? 23.469 -14.094 -9.805 1 78.69 270 LYS A CA 1
ATOM 2175 C C . LYS A 1 270 ? 23.844 -12.727 -9.234 1 78.69 270 LYS A C 1
ATOM 2177 O O . LYS A 1 270 ? 25 -12.508 -8.859 1 78.69 270 LYS A O 1
ATOM 2182 N N . LEU A 1 271 ? 22.906 -11.867 -9.219 1 81.31 271 LEU A N 1
ATOM 2183 C CA . LEU A 1 271 ? 23.156 -10.539 -8.656 1 81.31 271 LEU A CA 1
ATOM 2184 C C . LEU A 1 271 ? 23.484 -10.633 -7.168 1 81.31 271 LEU A C 1
ATOM 2186 O O . LEU A 1 271 ? 24.328 -9.891 -6.664 1 81.31 271 LEU A O 1
ATOM 2190 N N . GLU A 1 272 ? 22.797 -11.5 -6.48 1 83.62 272 GLU A N 1
ATOM 2191 C CA . GLU A 1 272 ? 23.109 -11.695 -5.07 1 83.62 272 GLU A CA 1
ATOM 2192 C C . GLU A 1 272 ? 24.531 -12.211 -4.883 1 83.62 272 GLU A C 1
ATOM 2194 O O . GLU A 1 272 ? 25.25 -11.734 -4 1 83.62 272 GLU A O 1
ATOM 2199 N N . ALA A 1 273 ? 24.969 -13.172 -5.672 1 80.44 273 ALA A N 1
ATOM 2200 C CA . ALA A 1 273 ? 26.297 -13.75 -5.59 1 80.44 273 ALA A CA 1
ATOM 2201 C C . ALA A 1 273 ? 27.375 -12.695 -5.848 1 80.44 273 ALA A C 1
ATOM 2203 O O . ALA A 1 273 ? 28.469 -12.758 -5.281 1 80.44 273 ALA A O 1
ATOM 2204 N N . GLU A 1 274 ? 26.984 -11.703 -6.633 1 78.69 274 GLU A N 1
ATOM 2205 C CA . GLU A 1 274 ? 27.906 -10.625 -6.969 1 78.69 274 GLU A CA 1
ATOM 2206 C C . GLU A 1 274 ? 27.859 -9.516 -5.914 1 78.69 274 GLU A C 1
ATOM 2208 O O . GLU A 1 274 ? 28.594 -8.539 -6.008 1 78.69 274 GLU A O 1
ATOM 2213 N N . GLY A 1 275 ? 26.984 -9.664 -4.965 1 78.5 275 GLY A N 1
ATOM 2214 C CA . GLY A 1 275 ? 26.844 -8.633 -3.949 1 78.5 275 GLY A CA 1
ATOM 2215 C C . GLY A 1 275 ? 26.141 -7.387 -4.453 1 78.5 275 GLY A C 1
ATOM 2216 O O . GLY A 1 275 ? 26.328 -6.297 -3.914 1 78.5 275 GLY A O 1
ATOM 2217 N N . GLN A 1 276 ? 25.391 -7.539 -5.492 1 71.06 276 GLN A N 1
ATOM 2218 C CA . GLN A 1 276 ? 24.781 -6.391 -6.152 1 71.06 276 GLN A CA 1
ATOM 2219 C C . GLN A 1 276 ? 23.297 -6.312 -5.848 1 71.06 276 GLN A C 1
ATOM 2221 O O . GLN A 1 276 ? 22.562 -5.566 -6.496 1 71.06 276 GLN A O 1
ATOM 2226 N N . GLN A 1 277 ? 22.797 -7.078 -5.027 1 78.06 277 GLN A N 1
ATOM 2227 C CA . GLN A 1 277 ? 21.406 -7.008 -4.605 1 78.06 277 GLN A CA 1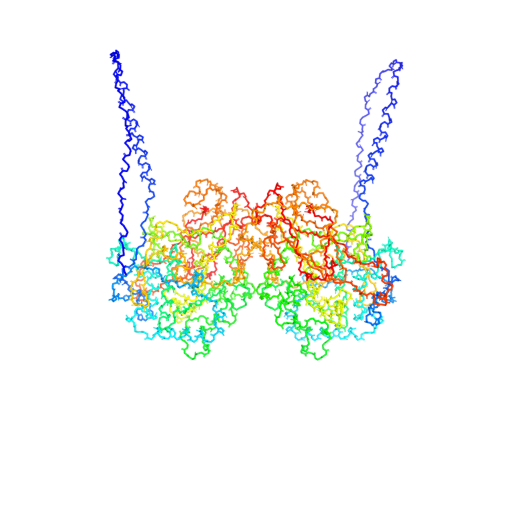
ATOM 2228 C C . GLN A 1 277 ? 21.297 -6.594 -3.143 1 78.06 277 GLN A C 1
ATOM 2230 O O . GLN A 1 277 ? 21.016 -7.422 -2.277 1 78.06 277 GLN A O 1
ATOM 2235 N N . ASN A 1 278 ? 21.484 -5.262 -2.908 1 82.62 278 ASN A N 1
ATOM 2236 C CA . ASN A 1 278 ? 21.516 -4.707 -1.559 1 82.62 278 ASN A CA 1
ATOM 2237 C C . ASN A 1 278 ? 20.312 -3.795 -1.3 1 82.62 278 ASN A C 1
ATOM 2239 O O . ASN A 1 278 ? 20.484 -2.645 -0.891 1 82.62 278 ASN A O 1
ATOM 2243 N N . LEU A 1 279 ? 19.172 -4.328 -1.463 1 87.75 279 LEU A N 1
ATOM 2244 C CA . LEU A 1 279 ? 17.953 -3.551 -1.219 1 87.75 279 LEU A CA 1
ATOM 2245 C C . LEU A 1 279 ? 17.578 -3.586 0.257 1 87.75 279 LEU A C 1
ATOM 2247 O O . LEU A 1 279 ? 17.766 -4.605 0.925 1 87.75 279 LEU A O 1
ATOM 2251 N N . THR A 1 280 ? 17.062 -2.473 0.766 1 85 280 THR A N 1
ATOM 2252 C CA . THR A 1 280 ? 16.453 -2.453 2.09 1 85 280 THR A CA 1
ATOM 2253 C C . THR A 1 280 ? 15.125 -3.213 2.084 1 85 280 THR A C 1
ATOM 2255 O O . THR A 1 280 ? 14.555 -3.469 1.022 1 85 280 THR A O 1
ATOM 2258 N N . ASP A 1 281 ? 14.609 -3.58 3.234 1 86.56 281 ASP A N 1
ATOM 2259 C CA . ASP A 1 281 ? 13.312 -4.246 3.348 1 86.56 281 ASP A CA 1
ATOM 2260 C C . ASP A 1 281 ? 12.203 -3.404 2.713 1 86.56 281 ASP A C 1
ATOM 2262 O O . ASP A 1 281 ? 11.312 -3.941 2.061 1 86.56 281 ASP A O 1
ATOM 2266 N N . GLN A 1 282 ? 12.281 -2.168 2.924 1 81.88 282 GLN A N 1
ATOM 2267 C CA . GLN A 1 282 ? 11.266 -1.277 2.371 1 81.88 282 GLN A CA 1
ATOM 2268 C C . GLN A 1 282 ? 11.289 -1.3 0.845 1 81.88 282 GLN A C 1
ATOM 2270 O O . GLN A 1 282 ? 10.234 -1.351 0.206 1 81.88 282 GLN A O 1
ATOM 2275 N N . GLN A 1 283 ? 12.5 -1.205 0.292 1 85.56 283 GLN A N 1
ATOM 2276 C CA . GLN A 1 283 ? 12.633 -1.277 -1.159 1 85.56 283 GLN A CA 1
ATOM 2277 C C . GLN A 1 283 ? 12.102 -2.604 -1.694 1 85.56 283 GLN A C 1
ATOM 2279 O O . GLN A 1 283 ? 11.422 -2.635 -2.723 1 85.56 283 GLN A O 1
ATOM 2284 N N . ILE A 1 284 ? 12.375 -3.674 -1.001 1 92.19 284 ILE A N 1
ATOM 2285 C CA . ILE A 1 284 ? 11.906 -4.996 -1.401 1 92.19 284 ILE A CA 1
ATOM 2286 C C . ILE A 1 284 ? 10.383 -5.031 -1.385 1 92.19 284 ILE A C 1
ATOM 2288 O O . ILE A 1 284 ? 9.758 -5.539 -2.316 1 92.19 284 ILE A O 1
ATOM 2292 N N . LYS A 1 285 ? 9.789 -4.488 -0.381 1 89.62 285 LYS A N 1
ATOM 2293 C CA . LYS A 1 285 ? 8.328 -4.465 -0.267 1 89.62 285 LYS A CA 1
ATOM 2294 C C . LYS A 1 285 ? 7.699 -3.719 -1.438 1 89.62 285 LYS A C 1
ATOM 2296 O O . LYS A 1 285 ? 6.695 -4.164 -1.997 1 89.62 285 LYS A O 1
ATOM 2301 N N . TYR A 1 286 ? 8.266 -2.645 -1.897 1 87.5 286 TYR A N 1
ATOM 2302 C CA . TYR A 1 286 ? 7.738 -1.88 -3.023 1 87.5 286 TYR A CA 1
ATOM 2303 C C . TYR A 1 286 ? 7.863 -2.666 -4.324 1 87.5 286 TYR A C 1
ATOM 2305 O O . TYR A 1 286 ? 6.945 -2.67 -5.145 1 87.5 286 TYR A O 1
ATOM 2313 N N . GLU A 1 287 ? 9.031 -3.207 -4.469 1 92.81 287 GLU A N 1
ATOM 2314 C CA . GLU A 1 287 ? 9.219 -4 -5.68 1 92.81 287 GLU A CA 1
ATOM 2315 C C . GLU A 1 287 ? 8.258 -5.188 -5.711 1 92.81 287 GLU A C 1
ATOM 2317 O O . GLU A 1 287 ? 7.68 -5.496 -6.758 1 92.81 287 GLU A O 1
ATOM 2322 N N . ASN A 1 288 ? 8.078 -5.828 -4.523 1 94.94 288 ASN A N 1
ATOM 2323 C CA . ASN A 1 288 ? 7.129 -6.934 -4.445 1 94.94 288 ASN A CA 1
ATOM 2324 C C . ASN A 1 288 ? 5.715 -6.488 -4.805 1 94.94 288 ASN A C 1
ATOM 2326 O O . ASN A 1 288 ? 5.004 -7.184 -5.531 1 94.94 288 ASN A O 1
ATOM 2330 N N . LEU A 1 289 ? 5.324 -5.305 -4.309 1 92.69 289 LEU A N 1
ATOM 2331 C CA . LEU A 1 289 ? 4 -4.773 -4.621 1 92.69 289 LEU A CA 1
ATOM 2332 C C . LEU A 1 289 ? 3.84 -4.566 -6.125 1 92.69 289 LEU A C 1
ATOM 2334 O O . LEU A 1 289 ? 2.814 -4.941 -6.699 1 92.69 289 LEU A O 1
ATOM 2338 N N . CYS A 1 290 ? 4.844 -3.99 -6.727 1 94.44 290 CYS A N 1
ATOM 2339 C CA . CYS A 1 290 ? 4.75 -3.67 -8.148 1 94.44 290 CYS A CA 1
ATOM 2340 C C . CYS A 1 290 ? 4.766 -4.938 -8.992 1 94.44 290 CYS A C 1
ATOM 2342 O O . CYS A 1 290 ? 4.043 -5.031 -9.984 1 94.44 290 CYS A O 1
ATOM 2344 N N . VAL A 1 291 ? 5.578 -5.887 -8.586 1 97.12 291 VAL A N 1
ATOM 2345 C CA . VAL A 1 291 ? 5.605 -7.16 -9.305 1 97.12 291 VAL A CA 1
ATOM 2346 C C . VAL A 1 291 ? 4.238 -7.836 -9.203 1 97.12 291 VAL A C 1
ATOM 2348 O O . VAL A 1 291 ? 3.682 -8.273 -10.219 1 97.12 291 VAL A O 1
ATOM 2351 N N . MET A 1 292 ? 3.688 -7.891 -8 1 96.62 292 MET A N 1
ATOM 2352 C CA . MET A 1 292 ? 2.371 -8.492 -7.824 1 96.62 292 MET A CA 1
ATOM 2353 C C . MET A 1 292 ? 1.311 -7.73 -8.609 1 96.62 292 MET A C 1
ATOM 2355 O O . MET A 1 292 ? 0.432 -8.336 -9.227 1 96.62 292 MET A O 1
ATOM 2359 N N . TYR A 1 293 ? 1.366 -6.387 -8.609 1 96.06 293 TYR A N 1
ATOM 2360 C CA . TYR A 1 293 ? 0.425 -5.566 -9.359 1 96.06 293 TYR A CA 1
ATOM 2361 C C . TYR A 1 293 ? 0.433 -5.941 -10.836 1 96.06 293 TYR A C 1
ATOM 2363 O O . TYR A 1 293 ? -0.624 -6.164 -11.438 1 96.06 293 TYR A O 1
ATOM 2371 N N . ASN A 1 294 ? 1.626 -6.109 -11.406 1 97.06 294 ASN A N 1
ATOM 2372 C CA . ASN A 1 294 ? 1.735 -6.293 -12.844 1 97.06 294 ASN A CA 1
ATOM 2373 C C . ASN A 1 294 ? 1.55 -7.758 -13.242 1 97.06 294 ASN A C 1
ATOM 2375 O O . ASN A 1 294 ? 1.119 -8.055 -14.352 1 97.06 294 ASN A O 1
ATOM 2379 N N . GLN A 1 295 ? 1.839 -8.664 -12.297 1 97.31 295 GLN A N 1
ATOM 2380 C CA . GLN A 1 295 ? 1.782 -10.086 -12.625 1 97.31 295 GLN A CA 1
ATOM 2381 C C . GLN A 1 295 ? 0.425 -10.68 -12.258 1 97.31 295 GLN A C 1
ATOM 2383 O O . GLN A 1 295 ? 0.084 -11.781 -12.703 1 97.31 295 GLN A O 1
ATOM 2388 N N . VAL A 1 296 ? -0.339 -9.961 -11.453 1 96.19 296 VAL A N 1
ATOM 2389 C CA . VAL A 1 296 ? -1.6 -10.531 -10.992 1 96.19 296 VAL A CA 1
ATOM 2390 C C . VAL A 1 296 ? -2.732 -9.531 -11.203 1 96.19 296 VAL A C 1
ATOM 2392 O O . VAL A 1 296 ? -3.625 -9.766 -12.023 1 96.19 296 VAL A O 1
ATOM 2395 N N . THR A 1 297 ? -2.643 -8.344 -10.656 1 94.81 297 THR A N 1
ATOM 2396 C CA . THR A 1 297 ? -3.738 -7.379 -10.664 1 94.81 297 THR A CA 1
ATOM 2397 C C . THR A 1 297 ? -4.082 -6.953 -12.086 1 94.81 297 THR A C 1
ATOM 2399 O O . THR A 1 297 ? -5.258 -6.855 -12.445 1 94.81 297 THR A O 1
ATOM 2402 N N . THR A 1 298 ? -3.07 -6.73 -12.906 1 96.31 298 THR A N 1
ATOM 2403 C CA . THR A 1 298 ? -3.33 -6.18 -14.234 1 96.31 298 THR A CA 1
ATOM 2404 C C . THR A 1 298 ? -3.713 -7.281 -15.219 1 96.31 298 THR A C 1
ATOM 2406 O O . THR A 1 298 ? -4.18 -7 -16.328 1 96.31 298 THR A O 1
ATOM 2409 N N . LYS A 1 299 ? -3.514 -8.523 -14.836 1 96.75 299 LYS A N 1
ATOM 2410 C CA . LYS A 1 299 ? -3.85 -9.633 -15.719 1 96.75 299 LYS A CA 1
ATOM 2411 C C . LYS A 1 299 ? -5.312 -10.039 -15.555 1 96.75 299 LYS A C 1
ATOM 2413 O O . LYS A 1 299 ? -5.629 -10.898 -14.727 1 96.75 299 LYS A O 1
ATOM 2418 N N . ILE A 1 300 ? -6.133 -9.555 -16.422 1 94.94 300 ILE A N 1
ATOM 2419 C CA . ILE A 1 300 ? -7.57 -9.734 -16.234 1 94.94 300 ILE A CA 1
ATOM 2420 C C . ILE A 1 300 ? -8.031 -11.008 -16.953 1 94.94 300 ILE A C 1
ATOM 2422 O O . ILE A 1 300 ? -8.984 -11.656 -16.516 1 94.94 300 ILE A O 1
ATOM 2426 N N . SER A 1 301 ? -7.328 -11.367 -18.031 1 94.94 301 SER A N 1
ATOM 2427 C CA . SER A 1 301 ? -7.746 -12.531 -18.797 1 94.94 301 SER A CA 1
ATOM 2428 C C . SER A 1 301 ? -7.152 -13.812 -18.219 1 94.94 301 SER A C 1
ATOM 2430 O O . SER A 1 301 ? -6.055 -13.797 -17.656 1 94.94 301 SER A O 1
ATOM 2432 N N . ALA A 1 302 ? -7.863 -14.922 -18.469 1 95.31 302 ALA A N 1
ATOM 2433 C CA . ALA A 1 302 ? -7.348 -16.234 -18.078 1 95.31 302 ALA A CA 1
ATOM 2434 C C . ALA A 1 302 ? -6.027 -16.531 -18.766 1 95.31 302 ALA A C 1
ATOM 2436 O O . ALA A 1 302 ? -5.125 -17.125 -18.172 1 95.31 302 ALA A O 1
ATOM 2437 N N . ARG A 1 303 ? -5.91 -16.156 -19.969 1 95.06 303 ARG A N 1
ATOM 2438 C CA . ARG A 1 303 ? -4.691 -16.453 -20.719 1 95.06 303 ARG A CA 1
ATOM 2439 C C . ARG A 1 303 ? -3.484 -15.758 -20.094 1 95.06 303 ARG A C 1
ATOM 2441 O O . ARG A 1 303 ? -2.422 -16.375 -19.953 1 95.06 303 ARG A O 1
ATOM 2448 N N . ASP A 1 304 ? -3.699 -14.508 -19.734 1 95.75 304 ASP A N 1
ATOM 2449 C CA . ASP A 1 304 ? -2.604 -13.742 -19.156 1 95.75 304 ASP A CA 1
ATOM 2450 C C . ASP A 1 304 ? -2.254 -14.25 -17.75 1 95.75 304 ASP A C 1
ATOM 2452 O O . ASP A 1 304 ? -1.096 -14.195 -17.344 1 95.75 304 ASP A O 1
ATOM 2456 N N . PHE A 1 305 ? -3.209 -14.719 -17 1 96.94 305 PHE A N 1
ATOM 2457 C CA . PHE A 1 305 ? -2.98 -15.109 -15.617 1 96.94 305 PHE A CA 1
ATOM 2458 C C . PHE A 1 305 ? -2.627 -16.594 -15.523 1 96.94 305 PHE A C 1
ATOM 2460 O O . PHE A 1 305 ? -1.645 -16.969 -14.883 1 96.94 305 PHE A O 1
ATOM 2467 N N . LEU A 1 306 ? -3.35 -17.516 -16.203 1 96.38 306 LEU A N 1
ATOM 2468 C CA . LEU A 1 306 ? -3.211 -18.953 -16.094 1 96.38 306 LEU A CA 1
ATOM 2469 C C . LEU A 1 306 ? -2.172 -19.484 -17.078 1 96.38 306 LEU A C 1
ATOM 2471 O O . LEU A 1 306 ? -1.627 -20.578 -16.891 1 96.38 306 LEU A O 1
ATOM 2475 N N . GLY A 1 307 ? -1.961 -18.781 -18.141 1 95.12 307 GLY A N 1
ATOM 2476 C CA . GLY A 1 307 ? -1.138 -19.281 -19.234 1 95.12 307 GLY A CA 1
ATOM 2477 C C . GLY A 1 307 ? -1.944 -19.672 -20.469 1 95.12 307 GLY A C 1
ATOM 2478 O O . GLY A 1 307 ? -3.174 -19.578 -20.453 1 95.12 307 GLY A O 1
ATOM 2479 N N . GLY A 1 308 ? -1.243 -20.047 -21.5 1 93.06 308 GLY A N 1
ATOM 2480 C CA . GLY A 1 308 ? -1.869 -20.359 -22.766 1 93.06 308 GLY A CA 1
ATOM 2481 C C . GLY A 1 308 ? -2.367 -21.797 -22.844 1 93.06 308 GLY A C 1
ATOM 2482 O O . GLY A 1 308 ? -2.141 -22.578 -21.922 1 93.06 308 GLY A O 1
ATOM 2483 N N . PRO A 1 309 ? -3.068 -22.094 -23.922 1 89.69 309 PRO A N 1
ATOM 2484 C CA . PRO A 1 309 ? -3.658 -23.438 -24.078 1 89.69 309 PRO A CA 1
ATOM 2485 C C . PRO A 1 309 ? -2.611 -24.547 -24.141 1 89.69 309 PRO A C 1
ATOM 2487 O O . PRO A 1 309 ? -1.56 -24.375 -24.766 1 89.69 309 PRO A O 1
ATOM 2490 N N . TYR A 1 310 ? -2.859 -25.562 -23.469 1 88.81 310 TYR A N 1
ATOM 2491 C CA . TYR A 1 310 ? -2.1 -26.812 -23.531 1 88.81 310 TYR A CA 1
ATOM 2492 C C . TYR A 1 310 ? -2.955 -27.953 -24.062 1 88.81 310 TYR A C 1
ATOM 2494 O O . TYR A 1 310 ? -3.604 -28.672 -23.297 1 88.81 310 TYR A O 1
ATOM 2502 N N . VAL A 1 311 ? -2.885 -28.141 -25.328 1 83.44 311 VAL A N 1
ATOM 2503 C CA . VAL A 1 311 ? -3.652 -29.172 -26.016 1 83.44 311 VAL A CA 1
ATOM 2504 C C . VAL A 1 311 ? -2.705 -30.219 -26.594 1 83.44 311 VAL A C 1
ATOM 2506 O O . VAL A 1 311 ? -1.489 -30.016 -26.625 1 83.44 311 VAL A O 1
ATOM 2509 N N . VAL A 1 312 ? -3.297 -31.312 -26.969 1 77.12 312 VAL A N 1
ATOM 2510 C CA . VAL A 1 312 ? -2.465 -32.375 -27.531 1 77.12 312 VAL A CA 1
ATOM 2511 C C . VAL A 1 312 ? -1.606 -31.797 -28.656 1 77.12 312 VAL A C 1
ATOM 2513 O O . VAL A 1 312 ? -2.105 -31.062 -29.516 1 77.12 312 VAL A O 1
ATOM 2516 N N . GLY A 1 313 ? -0.323 -32 -28.578 1 71.56 313 GLY A N 1
ATOM 2517 C CA . GLY A 1 313 ? 0.597 -31.516 -29.594 1 71.56 313 GLY A CA 1
ATOM 2518 C C . GLY A 1 313 ? 1.354 -30.281 -29.156 1 71.56 313 GLY A C 1
ATOM 2519 O O . GLY A 1 313 ? 2.379 -29.922 -29.734 1 71.56 313 GLY A O 1
ATOM 2520 N N . THR A 1 314 ? 0.817 -29.594 -28.188 1 69.88 314 THR A N 1
ATOM 2521 C CA . THR A 1 314 ? 1.56 -28.469 -27.625 1 69.88 314 THR A CA 1
ATOM 2522 C C . THR A 1 314 ? 2.828 -28.953 -26.938 1 69.88 314 THR A C 1
ATOM 2524 O O . THR A 1 314 ? 2.775 -29.859 -26.094 1 69.88 314 THR A O 1
ATOM 2527 N N . ASP A 1 315 ? 4.004 -28.375 -27.344 1 65 315 ASP A N 1
ATOM 2528 C CA . ASP A 1 315 ? 5.266 -28.781 -26.734 1 65 315 ASP A CA 1
ATOM 2529 C C . ASP A 1 315 ? 5.828 -27.688 -25.844 1 65 315 ASP A C 1
ATOM 2531 O O . ASP A 1 315 ? 6.426 -26.734 -26.328 1 65 315 ASP A O 1
ATOM 2535 N N . ASN A 1 316 ? 5.605 -27.797 -24.609 1 64.81 316 ASN A N 1
ATOM 2536 C CA . ASN A 1 316 ? 6.164 -26.891 -23.609 1 64.81 316 ASN A CA 1
ATOM 2537 C C . ASN A 1 316 ? 7.371 -27.516 -22.906 1 64.81 316 ASN A C 1
ATOM 2539 O O . ASN A 1 316 ? 7.727 -27.109 -21.812 1 64.81 316 ASN A O 1
ATOM 2543 N N . SER A 1 317 ? 7.906 -28.531 -23.562 1 58 317 SER A N 1
ATOM 2544 C CA . SER A 1 317 ? 9.016 -29.25 -22.953 1 58 317 SER A CA 1
ATOM 2545 C C . SER A 1 317 ? 10.344 -28.547 -23.219 1 58 317 SER A C 1
ATOM 2547 O O . SER A 1 317 ? 10.445 -27.719 -24.141 1 58 317 SER A O 1
ATOM 2549 N N . ALA A 1 318 ? 11.273 -28.609 -22.203 1 52.72 318 ALA A N 1
ATOM 2550 C CA . ALA A 1 318 ? 12.625 -28.094 -22.344 1 52.72 318 ALA A CA 1
ATOM 2551 C C . ALA A 1 318 ? 13.367 -28.797 -23.484 1 52.72 318 ALA A C 1
ATOM 2553 O O . ALA A 1 318 ? 14.391 -28.281 -23.969 1 52.72 318 ALA A O 1
ATOM 2554 N N . ALA A 1 319 ? 12.938 -29.969 -23.812 1 47.94 319 ALA A N 1
ATOM 2555 C CA . ALA A 1 319 ? 13.672 -30.844 -24.734 1 47.94 319 ALA A CA 1
ATOM 2556 C C . ALA A 1 319 ? 13.43 -30.422 -26.188 1 47.94 319 ALA A C 1
ATOM 2558 O O . ALA A 1 319 ? 13.945 -31.047 -27.109 1 47.94 319 ALA A O 1
ATOM 2559 N N . THR A 1 320 ? 12.664 -29.281 -26.266 1 47.28 320 THR A N 1
ATOM 2560 C CA . THR A 1 320 ? 12.305 -29.031 -27.656 1 47.28 320 THR A CA 1
ATOM 2561 C C . THR A 1 320 ? 13.43 -28.297 -28.391 1 47.28 320 THR A C 1
ATOM 2563 O O . THR A 1 320 ? 13.797 -27.188 -28 1 47.28 320 THR A O 1
ATOM 2566 N N . VAL A 1 321 ? 14.422 -29.031 -29 1 43.41 321 VAL A N 1
ATOM 2567 C CA . VAL A 1 321 ? 15.453 -28.391 -29.797 1 43.41 321 VAL A CA 1
ATOM 2568 C C . VAL A 1 321 ? 14.812 -27.422 -30.797 1 43.41 321 VAL A C 1
ATOM 2570 O O . VAL A 1 321 ? 15.32 -26.312 -31 1 43.41 321 VAL A O 1
ATOM 2573 N N . ASN A 1 322 ? 13.969 -27.844 -31.578 1 42.75 322 ASN A N 1
ATOM 2574 C CA . ASN A 1 322 ? 13.312 -27.062 -32.625 1 42.75 322 ASN A CA 1
ATOM 2575 C C . ASN A 1 322 ? 11.797 -27.219 -32.562 1 42.75 322 ASN A C 1
ATOM 2577 O O . ASN A 1 322 ? 11.289 -28.344 -32.594 1 42.75 322 ASN A O 1
ATOM 2581 N N . VAL A 1 323 ? 11.086 -26.516 -31.609 1 48.22 323 VAL A N 1
ATOM 2582 C CA . VAL A 1 323 ? 9.664 -26.578 -31.891 1 48.22 323 VAL A CA 1
ATOM 2583 C C . VAL A 1 323 ? 9.438 -26.5 -33.406 1 48.22 323 VAL A C 1
ATOM 2585 O O . VAL A 1 323 ? 9.711 -25.469 -34.031 1 48.22 323 VAL A O 1
ATOM 2588 N N . SER A 1 324 ? 9.516 -27.594 -34.031 1 44.16 324 SER A N 1
ATOM 2589 C CA . SER A 1 324 ? 9.25 -27.594 -35.469 1 44.16 324 SER A CA 1
ATOM 2590 C C . SER A 1 324 ? 8.109 -26.641 -35.844 1 44.16 324 SER A C 1
ATOM 2592 O O . SER A 1 324 ? 7.277 -26.312 -34.969 1 44.16 324 SER A O 1
ATOM 2594 N N . ALA A 1 325 ? 8.227 -25.953 -36.938 1 44.09 325 ALA A N 1
ATOM 2595 C CA . ALA A 1 325 ? 7.332 -24.969 -37.531 1 44.09 325 ALA A CA 1
ATOM 2596 C C . ALA A 1 325 ? 5.879 -25.25 -37.156 1 44.09 325 ALA A C 1
ATOM 2598 O O . ALA A 1 325 ? 5.078 -24.312 -37.031 1 44.09 325 ALA A O 1
ATOM 2599 N N . GLY A 1 326 ? 5.559 -26.5 -36.781 1 43 326 GLY A N 1
ATOM 2600 C CA . GLY A 1 326 ? 4.156 -26.812 -36.562 1 43 326 GLY A CA 1
ATOM 2601 C C . GLY A 1 326 ? 3.785 -26.891 -35.094 1 43 326 GLY A C 1
ATOM 2602 O O . GLY A 1 326 ? 2.602 -26.922 -34.75 1 43 326 GLY A O 1
ATOM 2603 N N . GLU A 1 327 ? 4.777 -26.891 -34.156 1 55.41 327 GLU A N 1
ATOM 2604 C CA . GLU A 1 327 ? 4.398 -27.078 -32.75 1 55.41 327 GLU A CA 1
ATOM 2605 C C . GLU A 1 327 ? 4.281 -25.734 -32.031 1 55.41 327 GLU A C 1
ATOM 2607 O O . GLU A 1 327 ? 5.062 -24.812 -32.312 1 55.41 327 GLU A O 1
ATOM 2612 N N . THR A 1 328 ? 3.141 -25.531 -31.344 1 64.62 328 THR A N 1
ATOM 2613 C CA . THR A 1 328 ? 2.859 -24.312 -30.594 1 64.62 328 THR A CA 1
ATOM 2614 C C . THR A 1 328 ? 3.574 -24.344 -29.234 1 64.62 328 THR A C 1
ATOM 2616 O O . THR A 1 328 ? 3.416 -25.297 -28.469 1 64.62 328 THR A O 1
ATOM 2619 N N . PRO A 1 329 ? 4.488 -23.406 -29.047 1 73.5 329 PRO A N 1
ATOM 2620 C CA . PRO A 1 329 ? 5.164 -23.359 -27.75 1 73.5 329 PRO A CA 1
ATOM 2621 C C . PRO A 1 329 ? 4.195 -23.094 -26.594 1 73.5 329 PRO A C 1
ATOM 2623 O O . PRO A 1 329 ? 3.061 -22.672 -26.812 1 73.5 329 PRO A O 1
ATOM 2626 N N . GLY A 1 330 ? 4.711 -23.469 -25.391 1 81.44 330 GLY A N 1
ATOM 2627 C CA . GLY A 1 330 ? 3.941 -23.125 -24.203 1 81.44 330 GLY A CA 1
ATOM 2628 C C . GLY A 1 330 ? 3.844 -21.625 -23.984 1 81.44 330 GLY A C 1
ATOM 2629 O O . GLY A 1 330 ? 4.52 -20.844 -24.656 1 81.44 330 GLY A O 1
ATOM 2630 N N . GLU A 1 331 ? 2.924 -21.234 -23.203 1 87 331 GLU A N 1
ATOM 2631 C CA . GLU A 1 331 ? 2.688 -19.844 -22.828 1 87 331 GLU A CA 1
ATOM 2632 C C . GLU A 1 331 ? 2.549 -19.688 -21.328 1 87 331 GLU A C 1
ATOM 2634 O O . GLU A 1 331 ? 1.688 -20.312 -20.703 1 87 331 GLU A O 1
ATOM 2639 N N . SER A 1 332 ? 3.434 -18.891 -20.781 1 88.56 332 SER A N 1
ATOM 2640 C CA . SER A 1 332 ? 3.5 -18.703 -19.328 1 88.56 332 SER A CA 1
ATOM 2641 C C . SER A 1 332 ? 2.502 -17.656 -18.859 1 88.56 332 SER A C 1
ATOM 2643 O O . SER A 1 332 ? 2.393 -16.578 -19.453 1 88.56 332 SER A O 1
ATOM 2645 N N . GLY A 1 333 ? 1.793 -17.953 -17.812 1 91.62 333 GLY A N 1
ATOM 2646 C CA . GLY A 1 333 ? 0.954 -16.969 -17.156 1 91.62 333 GLY A CA 1
ATOM 2647 C C . GLY A 1 333 ? 1.711 -16.109 -16.156 1 91.62 333 GLY A C 1
ATOM 2648 O O . GLY A 1 333 ? 2.846 -16.438 -15.789 1 91.62 333 GLY A O 1
ATOM 2649 N N . GLY A 1 334 ? 1.114 -15.039 -15.75 1 92.56 334 GLY A N 1
ATOM 2650 C CA . GLY A 1 334 ? 1.734 -14.109 -14.812 1 92.56 334 GLY A CA 1
ATOM 2651 C C . GLY A 1 334 ? 2.127 -14.766 -13.5 1 92.56 334 GLY A C 1
ATOM 2652 O O . GLY A 1 334 ? 3.188 -14.469 -12.953 1 92.56 334 GLY A O 1
ATOM 2653 N N . MET A 1 335 ? 1.389 -15.641 -12.992 1 93.38 335 MET A N 1
ATOM 2654 C CA . MET A 1 335 ? 1.599 -16.266 -11.695 1 93.38 335 MET A CA 1
ATOM 2655 C C . MET A 1 335 ? 2.84 -17.156 -11.711 1 93.38 335 MET A C 1
ATOM 2657 O O . MET A 1 335 ? 3.523 -17.297 -10.695 1 93.38 335 MET A O 1
ATOM 2661 N N . GLU A 1 336 ? 3.107 -17.781 -12.789 1 93.75 336 GLU A N 1
ATOM 2662 C CA . GLU A 1 336 ? 4.223 -18.719 -12.859 1 93.75 336 GLU A CA 1
ATOM 2663 C C . GLU A 1 336 ? 5.555 -18.016 -12.625 1 93.75 336 GLU A C 1
ATOM 2665 O O . GLU A 1 336 ? 6.457 -18.578 -12 1 93.75 336 GLU A O 1
ATOM 2670 N N . SER A 1 337 ? 5.684 -16.797 -13.125 1 92.62 337 SER A N 1
ATOM 2671 C CA . SER A 1 337 ? 6.926 -16.062 -12.906 1 92.62 337 SER A CA 1
ATOM 2672 C C . SER A 1 337 ? 7.141 -15.766 -11.43 1 92.62 337 SER A C 1
ATOM 2674 O O . SER A 1 337 ? 8.242 -15.938 -10.906 1 92.62 337 SER A O 1
ATOM 2676 N N . VAL A 1 338 ? 6.125 -15.312 -10.773 1 95.06 338 VAL A N 1
ATOM 2677 C CA . VAL A 1 338 ? 6.188 -15.016 -9.344 1 95.06 338 VAL A CA 1
ATOM 2678 C C . VAL A 1 338 ? 6.465 -16.297 -8.562 1 95.06 338 VAL A C 1
ATOM 2680 O O . VAL A 1 338 ? 7.273 -16.297 -7.633 1 95.06 338 VAL A O 1
ATOM 2683 N N . HIS A 1 339 ? 5.852 -17.312 -8.977 1 97.25 339 HIS A N 1
ATOM 2684 C CA . HIS A 1 339 ? 6.059 -18.625 -8.398 1 97.25 339 HIS A CA 1
ATOM 2685 C C . HIS A 1 339 ? 7.52 -19.062 -8.508 1 97.25 339 HIS A C 1
ATOM 2687 O O . HIS A 1 339 ? 8.109 -19.516 -7.531 1 97.25 339 HIS A O 1
ATOM 2693 N N . ASN A 1 340 ? 8.086 -18.891 -9.672 1 95.56 340 ASN A N 1
ATOM 2694 C CA . ASN A 1 340 ? 9.438 -19.375 -9.945 1 95.56 340 ASN A CA 1
ATOM 2695 C C . ASN A 1 340 ? 10.477 -18.625 -9.117 1 95.56 340 ASN A C 1
ATOM 2697 O O . ASN A 1 340 ? 11.461 -19.203 -8.672 1 95.56 340 ASN A O 1
ATOM 2701 N N . VAL A 1 341 ? 10.266 -17.359 -8.891 1 95.25 341 VAL A N 1
ATOM 2702 C CA . VAL A 1 341 ? 11.234 -16.578 -8.141 1 95.25 341 VAL A CA 1
ATOM 2703 C C . VAL A 1 341 ? 11.281 -17.062 -6.691 1 95.25 341 VAL A C 1
ATOM 2705 O O . VAL A 1 341 ? 12.359 -17.125 -6.09 1 95.25 341 VAL A O 1
ATOM 2708 N N . ALA A 1 342 ? 10.164 -17.359 -6.145 1 96.69 342 ALA A N 1
ATOM 2709 C CA . ALA A 1 342 ? 10.125 -17.875 -4.777 1 96.69 342 ALA A CA 1
ATOM 2710 C C . ALA A 1 342 ? 10.891 -19.188 -4.656 1 96.69 342 ALA A C 1
ATOM 2712 O O . ALA A 1 342 ? 11.539 -19.438 -3.637 1 96.69 342 ALA A O 1
ATOM 2713 N N . HIS A 1 343 ? 10.844 -20 -5.699 1 96.56 343 HIS A N 1
ATOM 2714 C CA . HIS A 1 343 ? 11.633 -21.219 -5.746 1 96.56 343 HIS A CA 1
ATOM 2715 C C . HIS A 1 343 ? 13.125 -20.922 -5.676 1 96.56 343 HIS A C 1
ATOM 2717 O O . HIS A 1 343 ? 13.828 -21.422 -4.797 1 96.56 343 HIS A O 1
ATOM 2723 N N . GLU A 1 344 ? 13.492 -20.078 -6.57 1 93.56 344 GLU A N 1
ATOM 2724 C CA . GLU A 1 344 ? 14.906 -19.719 -6.66 1 93.56 344 GLU A CA 1
ATOM 2725 C C . GLU A 1 344 ? 15.398 -19.094 -5.359 1 93.56 344 GLU A C 1
ATOM 2727 O O . GLU A 1 344 ? 16.5 -19.375 -4.906 1 93.56 344 GLU A O 1
ATOM 2732 N N . TRP A 1 345 ? 14.602 -18.281 -4.762 1 96.31 345 TRP A N 1
ATOM 2733 C CA . TRP A 1 345 ? 14.93 -17.562 -3.533 1 96.31 345 TRP A CA 1
ATOM 2734 C C . TRP A 1 345 ? 15.062 -18.531 -2.359 1 96.31 345 TRP A C 1
ATOM 2736 O O . TRP A 1 345 ? 15.891 -18.312 -1.47 1 96.31 345 TRP A O 1
ATOM 2746 N N . THR A 1 346 ? 14.391 -19.641 -2.385 1 97 346 THR A N 1
ATOM 2747 C CA . THR A 1 346 ? 14.25 -20.547 -1.249 1 97 346 THR A CA 1
ATOM 2748 C C . THR A 1 346 ? 15.273 -21.672 -1.327 1 97 346 THR A C 1
ATOM 2750 O O . THR A 1 346 ? 15.812 -22.109 -0.305 1 97 346 THR A O 1
ATOM 2753 N N . GLY A 1 347 ? 15.547 -22.156 -2.492 1 94.75 347 GLY A N 1
ATOM 2754 C CA . GLY A 1 347 ? 16.344 -23.359 -2.674 1 94.75 347 GLY A CA 1
ATOM 2755 C C . GLY A 1 347 ? 17.828 -23.109 -2.586 1 94.75 347 GLY A C 1
ATOM 2756 O O . GLY A 1 347 ? 18.281 -21.953 -2.578 1 94.75 347 GLY A O 1
ATOM 2757 N N . LEU A 1 348 ? 18.578 -24.203 -2.371 1 87.19 348 LEU A N 1
ATOM 2758 C CA . LEU A 1 348 ? 20.031 -24.109 -2.402 1 87.19 348 LEU A CA 1
ATOM 2759 C C . LEU A 1 348 ? 20.531 -23.828 -3.814 1 87.19 348 LEU A C 1
ATOM 2761 O O . LEU A 1 348 ? 20.234 -24.578 -4.746 1 87.19 348 LEU A O 1
ATOM 2765 N N . ILE A 1 349 ? 21.188 -22.734 -3.904 1 85 349 ILE A N 1
ATOM 2766 C CA . ILE A 1 349 ? 21.656 -22.281 -5.203 1 85 349 ILE A CA 1
ATOM 2767 C C . ILE A 1 349 ? 23.141 -21.891 -5.105 1 85 349 ILE A C 1
ATOM 2769 O O . ILE A 1 349 ? 23.641 -21.625 -4.016 1 85 349 ILE A O 1
ATOM 2773 N N . ASN A 1 350 ? 23.766 -21.938 -6.203 1 77.69 350 ASN A N 1
ATOM 2774 C CA . ASN A 1 350 ? 25.141 -21.5 -6.312 1 77.69 350 ASN A CA 1
ATOM 2775 C C . ASN A 1 350 ? 26.062 -22.25 -5.355 1 77.69 350 ASN A C 1
ATOM 2777 O O . ASN A 1 350 ? 26.969 -21.672 -4.766 1 77.69 350 ASN A O 1
ATOM 2781 N N . ASP A 1 351 ? 25.656 -23.422 -4.973 1 81.19 351 ASP A N 1
ATOM 2782 C CA . ASP A 1 351 ? 26.5 -24.297 -4.164 1 81.19 351 ASP A CA 1
ATOM 2783 C C . ASP A 1 351 ? 27.391 -25.172 -5.043 1 81.19 351 ASP A C 1
ATOM 2785 O O . ASP A 1 351 ? 26.891 -25.953 -5.852 1 81.19 351 ASP A O 1
ATOM 2789 N N . PRO A 1 352 ? 28.672 -25.047 -4.895 1 81.38 352 PRO A 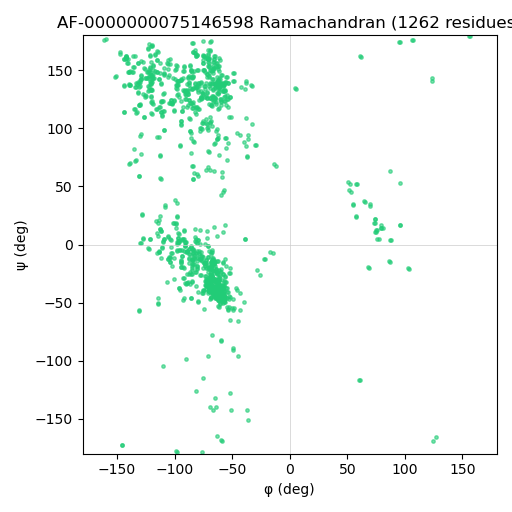N 1
ATOM 2790 C CA . PRO A 1 352 ? 29.594 -25.812 -5.75 1 81.38 352 PRO A CA 1
ATOM 2791 C C . PRO A 1 352 ? 29.391 -27.312 -5.629 1 81.38 352 PRO A C 1
ATOM 2793 O O . PRO A 1 352 ? 29.641 -28.062 -6.586 1 81.38 352 PRO A O 1
ATOM 2796 N N . ASP A 1 353 ? 28.969 -27.719 -4.465 1 82.88 353 ASP A N 1
ATOM 2797 C CA . ASP A 1 353 ? 28.75 -29.156 -4.254 1 82.88 353 ASP A CA 1
ATOM 2798 C C . ASP A 1 353 ? 27.438 -29.625 -4.875 1 82.88 353 ASP A C 1
ATOM 2800 O O . ASP A 1 353 ? 27.219 -30.812 -5.039 1 82.88 353 ASP A O 1
ATOM 2804 N N . HIS A 1 354 ? 26.578 -28.625 -5.266 1 82.94 354 HIS A N 1
ATOM 2805 C CA . HIS A 1 354 ? 25.281 -28.891 -5.895 1 82.94 354 HIS A CA 1
ATOM 2806 C C . HIS A 1 354 ? 25.078 -28 -7.113 1 82.94 354 HIS A C 1
ATOM 2808 O O . HIS A 1 354 ? 24.219 -27.109 -7.09 1 82.94 354 HIS A O 1
ATOM 2814 N N . PRO A 1 355 ? 25.75 -28.25 -8.164 1 74.69 355 PRO A N 1
ATOM 2815 C CA . PRO A 1 355 ? 25.766 -27.344 -9.312 1 74.69 355 PRO A CA 1
ATOM 2816 C C . PRO A 1 355 ? 24.406 -27.234 -9.992 1 74.69 355 PRO A C 1
ATOM 2818 O O . PRO A 1 355 ? 24.141 -26.234 -10.672 1 74.69 355 PRO A O 1
ATOM 2821 N N . ASP A 1 356 ? 23.562 -28.234 -9.859 1 75.38 356 ASP A N 1
ATOM 2822 C CA . ASP A 1 356 ? 22.25 -28.188 -10.484 1 75.38 356 ASP A CA 1
ATOM 2823 C C . ASP A 1 356 ? 21.203 -27.609 -9.531 1 75.38 356 ASP A C 1
ATOM 2825 O O . ASP A 1 356 ? 20 -27.688 -9.789 1 75.38 356 ASP A O 1
ATOM 2829 N N . ASN A 1 357 ? 21.641 -27.031 -8.453 1 84.94 357 ASN A N 1
ATOM 2830 C CA . ASN A 1 357 ? 20.75 -26.578 -7.387 1 84.94 357 ASN A CA 1
ATOM 2831 C C . ASN A 1 357 ? 19.969 -27.719 -6.77 1 84.94 357 ASN A C 1
ATOM 2833 O O . ASN A 1 357 ? 20 -28.844 -7.285 1 84.94 357 ASN A O 1
ATOM 2837 N N . GLU A 1 358 ? 19.453 -27.547 -5.68 1 86.81 358 GLU A N 1
ATOM 2838 C CA . GLU A 1 358 ? 18.781 -28.641 -4.973 1 86.81 358 GLU A CA 1
ATOM 2839 C C . GLU A 1 358 ? 17.422 -28.172 -4.434 1 86.81 358 GLU A C 1
ATOM 2841 O O . GLU A 1 358 ? 17.266 -27.016 -4.031 1 86.81 358 GLU A O 1
ATOM 2846 N N . ASP A 1 359 ? 16.453 -29.078 -4.586 1 92.88 359 ASP A N 1
ATOM 2847 C CA . ASP A 1 359 ? 15.109 -28.969 -4.008 1 92.88 359 ASP A CA 1
ATOM 2848 C C . ASP A 1 359 ? 14.398 -27.719 -4.516 1 92.88 359 ASP A C 1
ATOM 2850 O O . ASP A 1 359 ? 14.234 -27.531 -5.727 1 92.88 359 ASP A O 1
ATOM 2854 N N . MET A 1 360 ? 14.07 -26.781 -3.658 1 95.31 360 MET A N 1
ATOM 2855 C CA . MET A 1 360 ? 13.328 -25.625 -4.133 1 95.31 360 MET A CA 1
ATOM 2856 C C . MET A 1 360 ? 14.086 -24.906 -5.242 1 95.31 360 MET A C 1
ATOM 2858 O O . MET A 1 360 ? 13.492 -24.156 -6.023 1 95.31 360 MET A O 1
ATOM 2862 N N . GLY A 1 361 ? 15.352 -25.219 -5.363 1 90.94 361 GLY A N 1
ATOM 2863 C CA . GLY A 1 361 ? 16.172 -24.5 -6.324 1 90.94 361 GLY A CA 1
ATOM 2864 C C . GLY A 1 361 ? 16.109 -25.094 -7.715 1 90.94 361 GLY A C 1
ATOM 2865 O O . GLY A 1 361 ? 16.656 -24.516 -8.664 1 90.94 361 GLY A O 1
ATOM 2866 N N . ASN A 1 362 ? 15.484 -26.234 -7.828 1 88.56 362 ASN A N 1
ATOM 2867 C CA . ASN A 1 362 ? 15.344 -26.953 -9.094 1 88.56 362 ASN A CA 1
ATOM 2868 C C . ASN A 1 362 ? 14 -27.656 -9.188 1 88.56 362 ASN A C 1
ATOM 2870 O O . ASN A 1 362 ? 13.57 -28.328 -8.242 1 88.56 362 ASN A O 1
ATOM 2874 N N . PHE A 1 363 ? 13.305 -27.594 -10.383 1 85.38 363 PHE A N 1
ATOM 2875 C CA . PHE A 1 363 ? 11.969 -28.156 -10.547 1 85.38 363 PHE A CA 1
ATOM 2876 C C . PHE A 1 363 ? 11.984 -29.656 -10.242 1 85.38 363 PHE A C 1
ATOM 2878 O O . PHE A 1 363 ? 11.047 -30.172 -9.625 1 85.38 363 PHE A O 1
ATOM 2885 N N . ILE A 1 364 ? 13.047 -30.281 -10.578 1 82.62 364 ILE A N 1
ATOM 2886 C CA . ILE A 1 364 ? 13.055 -31.734 -10.492 1 82.62 364 ILE A CA 1
ATOM 2887 C C . ILE A 1 364 ? 13 -32.156 -9.031 1 82.62 364 ILE A C 1
ATOM 2889 O O . ILE A 1 364 ? 12.398 -33.188 -8.703 1 82.62 364 ILE A O 1
ATOM 2893 N N . TYR A 1 365 ? 13.562 -31.406 -8.109 1 88.31 365 TYR A N 1
ATOM 2894 C CA . TYR A 1 365 ? 13.688 -31.812 -6.715 1 88.31 365 TYR A CA 1
ATOM 2895 C C . TYR A 1 365 ? 12.781 -30.969 -5.82 1 88.31 365 TYR A C 1
ATOM 2897 O O . TYR A 1 365 ? 12.711 -31.203 -4.609 1 88.31 365 TYR A O 1
ATOM 2905 N N . ALA A 1 366 ? 12.109 -30.047 -6.379 1 93.94 366 ALA A N 1
ATOM 2906 C CA . ALA A 1 366 ? 11.484 -28.984 -5.594 1 93.94 366 ALA A CA 1
ATOM 2907 C C . ALA A 1 366 ? 10.523 -29.547 -4.555 1 93.94 366 ALA A C 1
ATOM 2909 O O . ALA A 1 366 ? 10.492 -29.094 -3.412 1 93.94 366 ALA A O 1
ATOM 2910 N N . ALA A 1 367 ? 9.828 -30.625 -4.871 1 96.19 367 ALA A N 1
ATOM 2911 C CA . ALA A 1 367 ? 8.797 -31.172 -3.986 1 96.19 367 ALA A CA 1
ATOM 2912 C C . ALA A 1 367 ? 9.414 -32.031 -2.883 1 96.19 367 ALA A C 1
ATOM 2914 O O . ALA A 1 367 ? 8.703 -32.562 -2.031 1 96.19 367 ALA A O 1
ATOM 2915 N N . ARG A 1 368 ? 10.734 -32.125 -2.844 1 94.56 368 ARG A N 1
ATOM 2916 C CA . ARG A 1 368 ? 11.422 -32.812 -1.764 1 94.56 368 ARG A CA 1
ATOM 2917 C C . ARG A 1 368 ? 11.562 -31.922 -0.536 1 94.56 368 ARG A C 1
ATOM 2919 O O . ARG A 1 368 ? 12.039 -32.344 0.509 1 94.56 368 ARG A O 1
ATOM 2926 N N . ASP A 1 369 ? 11.219 -30.734 -0.668 1 96.69 369 ASP A N 1
ATOM 2927 C CA . ASP A 1 369 ? 11.195 -29.797 0.442 1 96.69 369 ASP A CA 1
ATOM 2928 C C . ASP A 1 369 ? 9.766 -29.562 0.932 1 96.69 369 ASP A C 1
ATOM 2930 O O . ASP A 1 369 ? 8.93 -29.047 0.19 1 96.69 369 ASP A O 1
ATOM 2934 N N . PRO A 1 370 ? 9.531 -29.844 2.229 1 97.38 370 PRO A N 1
ATOM 2935 C CA . PRO A 1 370 ? 8.172 -29.641 2.742 1 97.38 370 PRO A CA 1
ATOM 2936 C C . PRO A 1 370 ? 7.656 -28.219 2.533 1 97.38 370 PRO A C 1
ATOM 2938 O O . PRO A 1 370 ? 6.453 -28.016 2.363 1 97.38 370 PRO A O 1
ATOM 2941 N N . ILE A 1 371 ? 8.492 -27.188 2.463 1 97.88 371 ILE A N 1
ATOM 2942 C CA . ILE A 1 371 ? 8.07 -25.812 2.305 1 97.88 371 ILE A CA 1
ATOM 2943 C C . ILE A 1 371 ? 7.473 -25.609 0.915 1 97.88 371 ILE A C 1
ATOM 2945 O O . ILE A 1 371 ? 6.742 -24.641 0.682 1 97.88 371 ILE A O 1
ATOM 2949 N N . PHE A 1 372 ? 7.797 -26.516 0.004 1 98.25 372 PHE A N 1
ATOM 2950 C CA . PHE A 1 372 ? 7.246 -26.516 -1.346 1 98.25 372 PHE A CA 1
ATOM 2951 C C . PHE A 1 372 ? 5.723 -26.453 -1.306 1 98.25 372 PHE A C 1
ATOM 2953 O O . PHE A 1 372 ? 5.102 -25.656 -2.002 1 98.25 372 PHE A O 1
ATOM 2960 N N . TYR A 1 373 ? 5.164 -27.219 -0.484 1 98.69 373 TYR A N 1
ATOM 2961 C CA . TYR A 1 373 ? 3.715 -27.375 -0.436 1 98.69 373 TYR A CA 1
ATOM 2962 C C . TYR A 1 373 ? 3.055 -26.141 0.162 1 98.69 373 TYR A C 1
ATOM 2964 O O . TYR A 1 373 ? 1.966 -25.75 -0.261 1 98.69 373 TYR A O 1
ATOM 2972 N N . THR A 1 374 ? 3.691 -25.516 1.103 1 98.25 374 THR A N 1
ATOM 2973 C CA . THR A 1 374 ? 3.217 -24.266 1.7 1 98.25 374 THR A CA 1
ATOM 2974 C C . THR A 1 374 ? 3.326 -23.109 0.708 1 98.25 374 THR A C 1
ATOM 2976 O O . THR A 1 374 ? 2.445 -22.25 0.648 1 98.25 374 THR A O 1
ATOM 2979 N N . HIS A 1 375 ? 4.379 -23.062 -0.032 1 98.38 375 HIS A N 1
ATOM 2980 C CA . HIS A 1 375 ? 4.551 -22.094 -1.112 1 98.38 375 HIS A CA 1
ATOM 2981 C C . HIS A 1 375 ? 3.455 -22.25 -2.162 1 98.38 375 HIS A C 1
ATOM 2983 O O . HIS A 1 375 ? 2.811 -21.266 -2.535 1 98.38 375 HIS A O 1
ATOM 2989 N N . HIS A 1 376 ? 3.191 -23.438 -2.564 1 98.62 376 HIS A N 1
ATOM 2990 C CA . HIS A 1 376 ? 2.199 -23.688 -3.605 1 98.62 376 HIS A CA 1
ATOM 2991 C C . HIS A 1 376 ? 0.783 -23.484 -3.074 1 98.62 376 HIS A C 1
ATOM 2993 O O . HIS A 1 376 ? -0.135 -23.188 -3.844 1 98.62 376 HIS A O 1
ATOM 2999 N N . SER A 1 377 ? 0.624 -23.688 -1.769 1 98.44 377 SER A N 1
ATOM 3000 C CA . SER A 1 377 ? -0.665 -23.328 -1.187 1 98.44 377 SER A CA 1
ATOM 3001 C C . SER A 1 377 ? -0.969 -21.844 -1.39 1 98.44 377 SER A C 1
ATOM 3003 O O . SER A 1 377 ? -2.104 -21.484 -1.698 1 98.44 377 SER A O 1
ATOM 3005 N N . ASN A 1 378 ? 0.02 -21.031 -1.222 1 96.88 378 ASN A N 1
ATOM 3006 C CA . ASN A 1 378 ? -0.183 -19.594 -1.464 1 96.88 378 ASN A CA 1
ATOM 3007 C C . ASN A 1 378 ? -0.457 -19.312 -2.938 1 96.88 378 ASN A C 1
ATOM 3009 O O . ASN A 1 378 ? -1.304 -18.484 -3.268 1 96.88 378 ASN A O 1
ATOM 3013 N N . VAL A 1 379 ? 0.271 -19.938 -3.842 1 97.88 379 VAL A N 1
ATOM 3014 C CA . VAL A 1 379 ? 0.058 -19.781 -5.277 1 97.88 379 VAL A CA 1
ATOM 3015 C C . VAL A 1 379 ? -1.374 -20.172 -5.633 1 97.88 379 VAL A C 1
ATOM 3017 O O . VAL A 1 379 ? -2.049 -19.469 -6.391 1 97.88 379 VAL A O 1
ATOM 3020 N N . ASP A 1 380 ? -1.813 -21.25 -5.039 1 97.62 380 ASP A N 1
ATOM 3021 C CA . ASP A 1 380 ? -3.191 -21.703 -5.211 1 97.62 380 ASP A CA 1
ATOM 3022 C C . ASP A 1 380 ? -4.176 -20.656 -4.691 1 97.62 380 ASP A C 1
ATOM 3024 O O . ASP A 1 380 ? -5.168 -20.344 -5.359 1 97.62 380 ASP A O 1
ATOM 3028 N N . ARG A 1 381 ? -3.947 -20.125 -3.518 1 96.25 381 ARG A N 1
ATOM 3029 C CA . ARG A 1 381 ? -4.773 -19.078 -2.92 1 96.25 381 ARG A CA 1
ATOM 3030 C C . ARG A 1 381 ? -4.926 -17.891 -3.867 1 96.25 381 ARG A C 1
ATOM 3032 O O . ARG A 1 381 ? -6.023 -17.344 -4.016 1 96.25 381 ARG A O 1
ATOM 3039 N N . LEU A 1 382 ? -3.902 -17.562 -4.477 1 95.69 382 LEU A N 1
ATOM 3040 C CA . LEU A 1 382 ? -3.881 -16.375 -5.324 1 95.69 382 LEU A CA 1
ATOM 3041 C C . LEU A 1 382 ? -4.742 -16.578 -6.566 1 95.69 382 LEU A C 1
ATOM 3043 O O . LEU A 1 382 ? -5.199 -15.609 -7.176 1 95.69 382 LEU A O 1
ATOM 3047 N N . TRP A 1 383 ? -4.93 -17.859 -6.988 1 96.81 383 TRP A N 1
ATOM 3048 C CA . TRP A 1 383 ? -5.891 -18.125 -8.055 1 96.81 383 TRP A CA 1
ATOM 3049 C C . TRP A 1 383 ? -7.305 -17.766 -7.617 1 96.81 383 TRP A C 1
ATOM 3051 O O . TRP A 1 383 ? -8.055 -17.141 -8.367 1 96.81 383 TRP A O 1
ATOM 3061 N N . ASP A 1 384 ? -7.68 -18.078 -6.395 1 94.56 384 ASP A N 1
ATOM 3062 C CA . ASP A 1 384 ? -8.977 -17.703 -5.852 1 94.56 384 ASP A CA 1
ATOM 3063 C C . ASP A 1 384 ? -9.102 -16.188 -5.723 1 94.56 384 ASP A C 1
ATOM 3065 O O . ASP A 1 384 ? -10.133 -15.602 -6.07 1 94.56 384 ASP A O 1
ATOM 3069 N N . VAL A 1 385 ? -8.055 -15.609 -5.246 1 93.19 385 VAL A N 1
ATOM 3070 C CA . VAL A 1 385 ? -8.055 -14.164 -5.059 1 93.19 385 VAL A CA 1
ATOM 3071 C C . VAL A 1 385 ? -8.195 -13.469 -6.41 1 93.19 385 VAL A C 1
ATOM 3073 O O . VAL A 1 385 ? -8.945 -12.5 -6.543 1 93.19 385 VAL A O 1
ATOM 3076 N N . TRP A 1 386 ? -7.512 -13.938 -7.41 1 94.94 386 TRP A N 1
ATOM 3077 C CA . TRP A 1 386 ? -7.516 -13.336 -8.742 1 94.94 386 TRP A CA 1
ATOM 3078 C C . TRP A 1 386 ? -8.938 -13.211 -9.273 1 94.94 386 TRP A C 1
ATOM 3080 O O . TRP A 1 386 ? -9.297 -12.18 -9.859 1 94.94 386 TRP A O 1
ATOM 3090 N N . LYS A 1 387 ? -9.75 -14.117 -9.023 1 93.94 387 LYS A N 1
ATOM 3091 C CA . LYS A 1 387 ? -11.117 -14.156 -9.539 1 93.94 387 LYS A CA 1
ATOM 3092 C C . LYS A 1 387 ? -11.969 -13.047 -8.922 1 93.94 387 LYS A C 1
ATOM 3094 O O . LYS A 1 387 ? -13.023 -12.703 -9.453 1 93.94 387 LYS A O 1
ATOM 3099 N N . THR A 1 388 ? -11.477 -12.453 -7.844 1 89.5 388 THR A N 1
ATOM 3100 C CA . THR A 1 388 ? -12.297 -11.508 -7.105 1 89.5 388 THR A CA 1
ATOM 3101 C C . THR A 1 388 ? -11.852 -10.07 -7.383 1 89.5 388 THR A C 1
ATOM 3103 O O . THR A 1 388 ? -12.531 -9.117 -6.984 1 89.5 388 THR A O 1
ATOM 3106 N N . ILE A 1 389 ? -10.727 -9.875 -8.016 1 90.44 389 ILE A N 1
ATOM 3107 C CA . ILE A 1 389 ? -10.18 -8.539 -8.234 1 90.44 389 ILE A CA 1
ATOM 3108 C C . ILE A 1 389 ? -11.047 -7.777 -9.227 1 90.44 389 ILE A C 1
ATOM 3110 O O . ILE A 1 389 ? -11.32 -8.266 -10.32 1 90.44 389 ILE A O 1
ATOM 3114 N N . PRO A 1 390 ? -11.5 -6.637 -8.906 1 86.12 390 PRO A N 1
ATOM 3115 C CA . PRO A 1 390 ? -12.297 -5.855 -9.852 1 86.12 390 PRO A CA 1
ATOM 3116 C C . PRO A 1 390 ? -11.492 -5.406 -11.07 1 86.12 390 PRO A C 1
ATOM 3118 O O . PRO A 1 390 ? -10.258 -5.402 -11.031 1 86.12 390 PRO A O 1
ATOM 3121 N N . ASP A 1 391 ? -12.211 -5.07 -12.156 1 89.31 391 ASP A N 1
ATOM 3122 C CA . ASP A 1 391 ? -11.594 -4.609 -13.391 1 89.31 391 ASP A CA 1
ATOM 3123 C C . ASP A 1 391 ? -11.031 -3.199 -13.234 1 89.31 391 ASP A C 1
ATOM 3125 O O . ASP A 1 391 ? -11.781 -2.221 -13.258 1 89.31 391 ASP A O 1
ATOM 3129 N N . LYS A 1 392 ? -9.758 -3.074 -13.109 1 82.19 392 LYS A N 1
ATOM 3130 C CA . LYS A 1 392 ? -9.055 -1.797 -13.039 1 82.19 392 LYS A CA 1
ATOM 3131 C C . LYS A 1 392 ? -8.203 -1.57 -14.281 1 82.19 392 LYS A C 1
ATOM 3133 O O . LYS A 1 392 ? -7.367 -0.666 -14.312 1 82.19 392 LYS A O 1
ATOM 3138 N N . VAL A 1 393 ? -8.414 -2.359 -15.227 1 88.44 393 VAL A N 1
ATOM 3139 C CA . VAL A 1 393 ? -7.473 -2.434 -16.344 1 88.44 393 VAL A CA 1
ATOM 3140 C C . VAL A 1 393 ? -8.148 -1.938 -17.609 1 88.44 393 VAL A C 1
ATOM 3142 O O . VAL A 1 393 ? -7.641 -1.031 -18.281 1 88.44 393 VAL A O 1
ATOM 3145 N N . THR A 1 394 ? -9.273 -2.457 -17.875 1 90.38 394 THR A N 1
ATOM 3146 C CA . THR A 1 394 ? -9.914 -2.143 -19.141 1 90.38 394 THR A CA 1
ATOM 3147 C C . THR A 1 394 ? -10.617 -0.792 -19.078 1 90.38 394 THR A C 1
ATOM 3149 O O . THR A 1 394 ? -10.859 -0.267 -18 1 90.38 394 THR A O 1
ATOM 3152 N N . LYS A 1 395 ? -10.898 -0.318 -20.266 1 83.5 395 LYS A N 1
ATOM 3153 C CA . LYS A 1 395 ? -11.602 0.958 -20.344 1 83.5 395 LYS A CA 1
ATOM 3154 C C . LYS A 1 395 ? -13.008 0.85 -19.75 1 83.5 395 LYS A C 1
ATOM 3156 O O . LYS A 1 395 ? -13.516 1.802 -19.156 1 83.5 395 LYS A O 1
ATOM 3161 N N . SER A 1 396 ? -13.594 -0.355 -19.906 1 83.75 396 SER A N 1
ATOM 3162 C CA . SER A 1 396 ? -14.969 -0.542 -19.438 1 83.75 396 SER A CA 1
ATOM 3163 C C . SER A 1 396 ? -15.039 -0.596 -17.922 1 83.75 396 SER A C 1
ATOM 3165 O O . SER A 1 396 ? -16.062 -0.221 -17.328 1 83.75 396 SER A O 1
ATOM 3167 N N . GLY A 1 397 ? -14.031 -1.181 -17.312 1 83.12 397 GLY A N 1
ATOM 3168 C CA . GLY A 1 397 ? -14.016 -1.312 -15.867 1 83.12 397 GLY A CA 1
ATOM 3169 C C . GLY A 1 397 ? -14.961 -2.377 -15.352 1 83.12 397 GLY A C 1
ATOM 3170 O O . GLY A 1 397 ? -15.219 -2.455 -14.148 1 83.12 397 GLY A O 1
ATOM 3171 N N . ILE A 1 398 ? -15.516 -3.193 -16.219 1 84.06 398 ILE A N 1
ATOM 3172 C CA . ILE A 1 398 ? -16.562 -4.098 -15.742 1 84.06 398 ILE A CA 1
ATOM 3173 C C . ILE A 1 398 ? -16.219 -5.531 -16.141 1 84.06 398 ILE A C 1
ATOM 3175 O O . ILE A 1 398 ? -17.031 -6.441 -15.953 1 84.06 398 ILE A O 1
ATOM 3179 N N . ARG A 1 399 ? -15.07 -5.707 -16.719 1 90.44 399 ARG A N 1
ATOM 3180 C CA . ARG A 1 399 ? -14.711 -7.051 -17.156 1 90.44 399 ARG A CA 1
ATOM 3181 C C . ARG A 1 399 ? -14.523 -7.988 -15.977 1 90.44 399 ARG A C 1
ATOM 3183 O O . ARG A 1 399 ? -13.797 -7.664 -15.031 1 90.44 399 ARG A O 1
ATOM 3190 N N . LYS A 1 400 ? -15.195 -9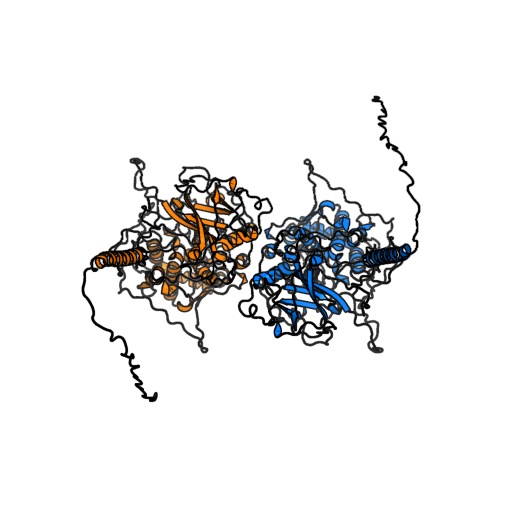.078 -16.047 1 89.56 400 LYS A N 1
ATOM 3191 C CA . LYS A 1 400 ? -15.07 -10.078 -15 1 89.56 400 LYS A CA 1
ATOM 3192 C C . LYS A 1 400 ? -13.922 -11.047 -15.289 1 89.56 400 LYS A C 1
ATOM 3194 O O . LYS A 1 400 ? -13.641 -11.352 -16.453 1 89.56 400 LYS A O 1
ATOM 3199 N N . ARG A 1 401 ? -13.273 -11.445 -14.258 1 94.31 401 ARG A N 1
ATOM 3200 C CA . ARG A 1 401 ? -12.234 -12.469 -14.359 1 94.31 401 ARG A CA 1
ATOM 3201 C C . ARG A 1 401 ? -12.836 -13.867 -14.297 1 94.31 401 ARG A C 1
ATOM 3203 O O . ARG A 1 401 ? -13.523 -14.211 -13.336 1 94.31 401 ARG A O 1
ATOM 3210 N N . MET A 1 402 ? -12.57 -14.609 -15.344 1 93.19 402 MET A N 1
ATOM 3211 C CA . MET A 1 402 ? -13.133 -15.953 -15.445 1 93.19 402 MET A CA 1
ATOM 3212 C C . MET A 1 402 ? -12.078 -16.953 -15.93 1 93.19 402 MET A C 1
ATOM 3214 O O . MET A 1 402 ? -11.211 -16.594 -16.734 1 93.19 402 MET A O 1
ATOM 3218 N N . ASP A 1 403 ? -12.258 -18.172 -15.438 1 95.69 403 ASP A N 1
ATOM 3219 C CA . ASP A 1 403 ? -11.422 -19.25 -15.961 1 95.69 403 ASP A CA 1
ATOM 3220 C C . ASP A 1 403 ? -11.781 -19.578 -17.406 1 95.69 403 ASP A C 1
ATOM 3222 O O . ASP A 1 403 ? -12.805 -19.109 -17.922 1 95.69 403 ASP A O 1
ATOM 3226 N N . TYR A 1 404 ? -10.852 -20.375 -18.047 1 94.12 404 TYR A N 1
ATOM 3227 C CA . TYR A 1 404 ? -11.188 -20.938 -19.344 1 94.12 404 TYR A CA 1
ATOM 3228 C C . TYR A 1 404 ? -12.438 -21.797 -19.266 1 94.12 404 TYR A C 1
ATOM 3230 O O . TYR A 1 404 ? -12.672 -22.469 -18.266 1 94.12 404 TYR A O 1
ATOM 3238 N N . MET A 1 405 ? -13.211 -21.766 -20.344 1 91.62 405 MET A N 1
ATOM 3239 C CA . MET A 1 405 ? -14.43 -22.562 -20.359 1 91.62 405 MET A CA 1
ATOM 3240 C C . MET A 1 405 ? -14.414 -23.547 -21.531 1 91.62 405 MET A C 1
ATOM 3242 O O . MET A 1 405 ? -15.367 -24.312 -21.719 1 91.62 405 MET A O 1
ATOM 3246 N N . SER A 1 406 ? -13.312 -23.594 -22.25 1 91 406 SER A N 1
ATOM 3247 C CA . SER A 1 406 ? -13.227 -24.5 -23.391 1 91 406 SER A CA 1
ATOM 3248 C C . SER A 1 406 ? -13.156 -25.953 -22.938 1 91 406 SER A C 1
ATOM 3250 O O . SER A 1 406 ? -12.633 -26.25 -21.859 1 91 406 SER A O 1
ATOM 3252 N N . ARG A 1 407 ? -13.602 -26.828 -23.75 1 91.88 407 ARG A N 1
ATOM 3253 C CA . ARG A 1 407 ? -13.547 -28.266 -23.469 1 91.88 407 ARG A CA 1
ATOM 3254 C C . ARG A 1 407 ? -12.109 -28.75 -23.328 1 91.88 407 ARG A C 1
ATOM 3256 O O . ARG A 1 407 ? -11.812 -29.625 -22.516 1 91.88 407 ARG A O 1
ATOM 3263 N N . ASP A 1 408 ? -11.242 -28.156 -24.172 1 89.12 408 ASP A N 1
ATOM 3264 C CA . ASP A 1 408 ? -9.828 -28.531 -24.125 1 89.12 408 ASP A CA 1
ATOM 3265 C C . ASP A 1 408 ? -9.242 -28.281 -22.734 1 89.12 408 ASP A C 1
ATOM 3267 O O . ASP A 1 408 ? -8.398 -29.047 -22.266 1 89.12 408 ASP A O 1
ATOM 3271 N N . PHE A 1 409 ? -9.672 -27.25 -22.125 1 93.44 409 PHE A N 1
ATOM 3272 C CA . PHE A 1 409 ? -9.227 -26.922 -20.766 1 93.44 409 PHE A CA 1
ATOM 3273 C C . PHE A 1 409 ? -9.961 -27.75 -19.734 1 93.44 409 PHE A C 1
ATOM 3275 O O . PHE A 1 409 ? -9.336 -28.438 -18.922 1 93.44 409 PHE A O 1
ATOM 3282 N N . LEU A 1 410 ? -11.242 -27.828 -19.812 1 95.5 410 LEU A N 1
ATOM 3283 C CA . LEU A 1 410 ? -12.094 -28.406 -18.766 1 95.5 410 LEU A CA 1
ATOM 3284 C C . LEU A 1 410 ? -11.938 -29.922 -18.719 1 95.5 410 LEU A C 1
ATOM 3286 O O . LEU A 1 410 ? -12.023 -30.531 -17.656 1 95.5 410 LEU A O 1
ATOM 3290 N N . ASP A 1 411 ? -11.641 -30.594 -19.859 1 92.56 411 ASP A N 1
ATOM 3291 C CA . ASP A 1 411 ? -11.641 -32.062 -19.922 1 92.56 411 ASP A CA 1
ATOM 3292 C C . ASP A 1 411 ? -10.211 -32.594 -19.906 1 92.56 411 ASP A C 1
ATOM 3294 O O . ASP A 1 411 ? -10 -33.781 -20.109 1 92.56 411 ASP A O 1
ATOM 3298 N N . THR A 1 412 ? -9.266 -31.672 -19.75 1 91.31 412 THR A N 1
ATOM 3299 C CA . THR A 1 412 ? -7.91 -32.156 -19.5 1 91.31 412 THR A CA 1
ATOM 3300 C C . THR A 1 412 ? -7.867 -33 -18.25 1 91.31 412 THR A C 1
ATOM 3302 O O . THR A 1 412 ? -8.492 -32.688 -17.234 1 91.31 412 THR A O 1
ATOM 3305 N N . GLU A 1 413 ? -7.078 -34.156 -18.328 1 90.12 413 GLU A N 1
ATOM 3306 C CA . GLU A 1 413 ? -7.066 -35.094 -17.219 1 90.12 413 GLU A CA 1
ATOM 3307 C C . GLU A 1 413 ? -5.656 -35.281 -16.672 1 90.12 413 GLU A C 1
ATOM 3309 O O . GLU A 1 413 ? -4.68 -35.281 -17.422 1 90.12 413 GLU A O 1
ATOM 3314 N N . PHE A 1 414 ? -5.633 -35.531 -15.344 1 88.62 414 PHE A N 1
ATOM 3315 C CA . PHE A 1 414 ? -4.418 -35.875 -14.625 1 88.62 414 PHE A CA 1
ATOM 3316 C C . PHE A 1 414 ? -4.688 -37.031 -13.656 1 88.62 414 PHE A C 1
ATOM 3318 O O . PHE A 1 414 ? -5.844 -37.344 -13.367 1 88.62 414 PHE A O 1
ATOM 3325 N N . THR A 1 415 ? -3.619 -37.656 -13.227 1 88.44 415 THR A N 1
ATOM 3326 C CA . THR A 1 415 ? -3.744 -38.75 -12.258 1 88.44 415 THR A CA 1
ATOM 3327 C C . THR A 1 415 ? -2.988 -38.406 -10.977 1 88.44 415 THR A C 1
ATOM 3329 O O . THR A 1 415 ? -1.903 -37.844 -11.023 1 88.44 415 THR A O 1
ATOM 3332 N N . PHE A 1 416 ? -3.572 -38.812 -9.859 1 92.88 416 PHE A N 1
ATOM 3333 C CA . PHE A 1 416 ? -2.992 -38.688 -8.531 1 92.88 416 PHE A CA 1
ATOM 3334 C C . PHE A 1 416 ? -3.303 -39.906 -7.668 1 92.88 416 PHE A C 1
ATOM 3336 O O . PHE A 1 416 ? -4.129 -40.719 -8.039 1 92.88 416 PHE A O 1
ATOM 3343 N N . PHE A 1 417 ? -2.578 -40.094 -6.613 1 93.62 417 PHE A N 1
ATOM 3344 C CA . PHE A 1 417 ? -2.951 -41.062 -5.594 1 93.62 417 PHE A CA 1
ATOM 3345 C C . PHE A 1 417 ? -3.676 -40.375 -4.438 1 93.62 417 PHE A C 1
ATOM 3347 O O . PHE A 1 417 ? -3.305 -39.281 -4.027 1 93.62 417 PHE A O 1
ATOM 3354 N N . ASP A 1 418 ? -4.707 -41.031 -3.898 1 95.94 418 ASP A N 1
ATOM 3355 C CA . ASP A 1 418 ? -5.406 -40.5 -2.734 1 95.94 418 ASP A CA 1
ATOM 3356 C C . ASP A 1 418 ? -4.918 -41.156 -1.447 1 95.94 418 ASP A C 1
ATOM 3358 O O . ASP A 1 418 ? -3.953 -41.938 -1.463 1 95.94 418 ASP A O 1
ATOM 3362 N N . GLU A 1 419 ? -5.492 -40.812 -0.317 1 96.62 419 GLU A N 1
ATOM 3363 C CA . GLU A 1 419 ? -5.078 -41.281 1.007 1 96.62 419 GLU A CA 1
ATOM 3364 C C . GLU A 1 419 ? -5.344 -42.75 1.187 1 96.62 419 GLU A C 1
ATOM 3366 O O . GLU A 1 419 ? -4.789 -43.375 2.09 1 96.62 419 GLU A O 1
ATOM 3371 N N . ASN A 1 420 ? -6.168 -43.344 0.341 1 95.38 420 ASN A N 1
ATOM 3372 C CA . ASN A 1 420 ? -6.461 -44.781 0.381 1 95.38 420 ASN A CA 1
ATOM 3373 C C . ASN A 1 420 ? -5.598 -45.562 -0.605 1 95.38 420 ASN A C 1
ATOM 3375 O O . ASN A 1 420 ? -5.848 -46.75 -0.864 1 95.38 420 ASN A O 1
ATOM 3379 N N . GLN A 1 421 ? -4.707 -44.906 -1.301 1 94.62 421 GLN A N 1
ATOM 3380 C CA . GLN A 1 421 ? -3.744 -45.469 -2.236 1 94.62 421 GLN A CA 1
ATOM 3381 C C . GLN A 1 421 ? -4.398 -45.781 -3.58 1 94.62 421 GLN A C 1
ATOM 3383 O O . GLN A 1 421 ? -3.867 -46.562 -4.371 1 94.62 421 GLN A O 1
ATOM 3388 N N . ASN A 1 422 ? -5.547 -45.219 -3.805 1 92.75 422 ASN A N 1
ATOM 3389 C CA . ASN A 1 422 ? -6.168 -45.344 -5.121 1 92.75 422 ASN A CA 1
ATOM 3390 C C . ASN A 1 422 ? -5.582 -44.312 -6.102 1 92.75 422 ASN A C 1
ATOM 3392 O O . ASN A 1 422 ? -5.348 -43.156 -5.746 1 92.75 422 ASN A O 1
ATOM 3396 N N . MET A 1 423 ? -5.316 -44.812 -7.266 1 91.44 423 MET A N 1
ATOM 3397 C CA . MET A 1 423 ? -5.039 -43.844 -8.336 1 91.44 423 MET A CA 1
ATOM 3398 C C . MET A 1 423 ? -6.328 -43.188 -8.828 1 91.44 423 MET A C 1
ATOM 3400 O O . MET A 1 423 ? -7.309 -43.875 -9.117 1 91.44 423 MET A O 1
ATOM 3404 N N . VAL A 1 424 ? -6.348 -41.906 -8.906 1 92.94 424 VAL A N 1
ATOM 3405 C CA . VAL A 1 424 ? -7.555 -41.156 -9.234 1 92.94 424 VAL A CA 1
ATOM 3406 C C . VAL A 1 424 ? -7.324 -40.344 -10.5 1 92.94 424 VAL A C 1
ATOM 3408 O O . VAL A 1 424 ? -6.32 -39.625 -10.609 1 92.94 424 VAL A O 1
ATOM 3411 N N . ILE A 1 425 ? -8.188 -40.469 -11.445 1 90.69 425 ILE A N 1
ATOM 3412 C CA . ILE A 1 425 ? -8.195 -39.594 -12.617 1 90.69 425 ILE A CA 1
ATOM 3413 C C . ILE A 1 425 ? -9.023 -38.344 -12.336 1 90.69 425 ILE A C 1
ATOM 3415 O O . ILE A 1 425 ? -10.195 -38.438 -11.961 1 90.69 425 ILE A O 1
ATOM 3419 N N . VAL A 1 426 ? -8.414 -37.219 -12.508 1 93.81 426 VAL A N 1
ATOM 3420 C CA . VAL A 1 426 ? -9.055 -35.969 -12.211 1 93.81 426 VAL A CA 1
ATOM 3421 C C . VAL A 1 426 ? -9.125 -35.094 -13.477 1 93.81 426 VAL A C 1
ATOM 3423 O O . VAL A 1 426 ? -8.188 -35.094 -14.273 1 93.81 426 VAL A O 1
ATOM 3426 N N . LYS A 1 427 ? -10.227 -34.438 -13.68 1 94.12 427 LYS A N 1
ATOM 3427 C CA . LYS A 1 427 ? -10.359 -33.469 -14.742 1 94.12 427 LYS A CA 1
ATOM 3428 C C . LYS A 1 427 ? -10.156 -32.031 -14.211 1 94.12 427 LYS A C 1
ATOM 3430 O O . LYS A 1 427 ? -10.438 -31.766 -13.047 1 94.12 427 LYS A O 1
ATOM 3435 N N . VAL A 1 428 ? -9.719 -31.109 -15.07 1 96.31 428 VAL A N 1
ATOM 3436 C CA . VAL A 1 428 ? -9.492 -29.719 -14.688 1 96.31 428 VAL A CA 1
ATOM 3437 C C . VAL A 1 428 ? -10.805 -29.109 -14.203 1 96.31 428 VAL A C 1
ATOM 3439 O O . VAL A 1 428 ? -10.812 -28.312 -13.25 1 96.31 428 VAL A O 1
ATOM 3442 N N . ARG A 1 429 ? -11.938 -29.406 -14.766 1 97.19 429 ARG A N 1
ATOM 3443 C CA . ARG A 1 429 ? -13.227 -28.812 -14.398 1 97.19 429 ARG A CA 1
ATOM 3444 C C . ARG A 1 429 ? -13.531 -29.047 -12.914 1 97.19 429 ARG A C 1
ATOM 3446 O O . ARG A 1 429 ? -14.273 -28.281 -12.305 1 97.19 429 ARG A O 1
ATOM 3453 N N . ASP A 1 430 ? -12.945 -30.109 -12.375 1 96.62 430 ASP A N 1
ATOM 3454 C CA . ASP A 1 430 ? -13.203 -30.484 -10.984 1 96.62 430 ASP A CA 1
ATOM 3455 C C . ASP A 1 430 ? -12.359 -29.625 -10.031 1 96.62 430 ASP A C 1
ATOM 3457 O O . ASP A 1 430 ? -12.547 -29.688 -8.812 1 96.62 430 ASP A O 1
ATOM 3461 N N . SER A 1 431 ? -11.5 -28.812 -10.523 1 97.38 431 SER A N 1
ATOM 3462 C CA . SER A 1 431 ? -10.547 -28.094 -9.695 1 97.38 431 SER A CA 1
ATOM 3463 C C . SER A 1 431 ? -10.883 -26.594 -9.648 1 97.38 431 SER A C 1
ATOM 3465 O O . SER A 1 431 ? -10.188 -25.828 -8.984 1 97.38 431 SER A O 1
ATOM 3467 N N . LEU A 1 432 ? -11.898 -26.094 -10.227 1 97.25 432 LEU A N 1
ATOM 3468 C CA . LEU A 1 432 ? -12.102 -24.672 -10.477 1 97.25 432 LEU A CA 1
ATOM 3469 C C . LEU A 1 432 ? -12.539 -23.953 -9.211 1 97.25 432 LEU A C 1
ATOM 3471 O O . LEU A 1 432 ? -12.328 -22.75 -9.07 1 97.25 432 LEU A O 1
ATOM 3475 N N . ASP A 1 433 ? -13.18 -24.688 -8.281 1 95.62 433 ASP A N 1
ATOM 3476 C CA . ASP A 1 433 ? -13.742 -24.109 -7.066 1 95.62 433 ASP A CA 1
ATOM 3477 C C . ASP A 1 433 ? -13.242 -24.828 -5.824 1 95.62 433 ASP A C 1
ATOM 3479 O O . ASP A 1 433 ? -13.688 -25.938 -5.527 1 95.62 433 ASP A O 1
ATOM 3483 N N . SER A 1 434 ? -12.422 -24.188 -5.051 1 95.88 434 SER A N 1
ATOM 3484 C CA . SER A 1 434 ? -11.805 -24.828 -3.885 1 95.88 434 SER A CA 1
ATOM 3485 C C . SER A 1 434 ? -12.859 -25.188 -2.838 1 95.88 434 SER A C 1
ATOM 3487 O O . SER A 1 434 ? -12.695 -26.156 -2.1 1 95.88 434 SER A O 1
ATOM 3489 N N . SER A 1 435 ? -13.945 -24.422 -2.746 1 94.94 435 SER A N 1
ATOM 3490 C CA . SER A 1 435 ? -14.992 -24.703 -1.766 1 94.94 435 SER A CA 1
ATOM 3491 C C . SER A 1 435 ? -15.641 -26.062 -2.033 1 94.94 435 SER A C 1
ATOM 3493 O O . SER A 1 435 ? -16.078 -26.75 -1.103 1 94.94 435 SER A O 1
ATOM 3495 N N . LYS A 1 436 ? -15.703 -26.469 -3.307 1 96.38 436 LYS A N 1
ATOM 3496 C CA . LYS A 1 436 ? -16.266 -27.766 -3.658 1 96.38 436 LYS A CA 1
ATOM 3497 C C . LYS A 1 436 ? -15.32 -28.906 -3.293 1 96.38 436 LYS A C 1
ATOM 3499 O O . LYS A 1 436 ? -15.719 -30.062 -3.244 1 96.38 436 LYS A O 1
ATOM 3504 N N . LEU A 1 437 ? -14.055 -28.578 -3.088 1 97.62 437 LEU A N 1
ATOM 3505 C CA . LEU A 1 437 ? -13.062 -29.562 -2.641 1 97.62 437 LEU A CA 1
ATOM 3506 C C . LEU A 1 437 ? -13.016 -29.625 -1.118 1 97.62 437 LEU A C 1
ATOM 3508 O O . LEU A 1 437 ? -12.258 -30.422 -0.552 1 97.62 437 LEU A O 1
ATOM 3512 N N . GLY A 1 438 ? -13.773 -28.734 -0.463 1 96.12 438 GLY A N 1
ATOM 3513 C CA . GLY A 1 438 ? -13.953 -28.828 0.978 1 96.12 438 GLY A CA 1
ATOM 3514 C C . GLY A 1 438 ? -12.992 -27.938 1.752 1 96.12 438 GLY A C 1
ATOM 3515 O O . GLY A 1 438 ? -12.766 -28.156 2.943 1 96.12 438 GLY A O 1
ATOM 3516 N N . TYR A 1 439 ? -12.352 -26.938 1.098 1 96.94 439 TYR A N 1
ATOM 3517 C CA . TYR A 1 439 ? -11.461 -26.062 1.841 1 96.94 439 TYR A CA 1
ATOM 3518 C C . TYR A 1 439 ? -11.57 -24.625 1.344 1 96.94 439 TYR A C 1
ATOM 3520 O O . TYR A 1 439 ? -12.148 -24.375 0.281 1 96.94 439 TYR A O 1
ATOM 3528 N N . LYS A 1 440 ? -11.133 -23.703 2.119 1 94.69 440 LYS A N 1
ATOM 3529 C CA . LYS A 1 440 ? -11.016 -22.281 1.808 1 94.69 440 LYS A CA 1
ATOM 3530 C C . LYS A 1 440 ? -9.773 -21.672 2.463 1 94.69 440 LYS A C 1
ATOM 3532 O O . LYS A 1 440 ? -9.141 -22.297 3.314 1 94.69 440 LYS A O 1
ATOM 3537 N N . TYR A 1 441 ? -9.398 -20.641 1.964 1 94.56 441 TYR A N 1
ATOM 3538 C CA . TYR A 1 441 ? -8.305 -19.891 2.576 1 94.56 441 TYR A CA 1
ATOM 3539 C C . TYR A 1 441 ? -8.828 -18.812 3.514 1 94.56 441 TYR A C 1
ATOM 3541 O O . TYR A 1 441 ? -9.859 -18.188 3.236 1 94.56 441 TYR A O 1
ATOM 3549 N N . THR A 1 442 ? -8.117 -18.656 4.609 1 87.31 442 THR A N 1
ATOM 3550 C CA . THR A 1 442 ? -8.461 -17.562 5.52 1 87.31 442 THR A CA 1
ATOM 3551 C C . THR A 1 442 ? -8.344 -16.219 4.816 1 87.31 442 THR A C 1
ATOM 3553 O O . THR A 1 442 ? -7.402 -15.984 4.062 1 87.31 442 THR A O 1
ATOM 3556 N N . ASP A 1 443 ? -9.477 -15.562 4.871 1 71.19 443 ASP A N 1
ATOM 3557 C CA . ASP A 1 443 ? -9.398 -14.203 4.34 1 71.19 443 ASP A CA 1
ATOM 3558 C C . ASP A 1 443 ? -8.484 -13.328 5.191 1 71.19 443 ASP A C 1
ATOM 3560 O O . ASP A 1 443 ? -8.852 -12.922 6.293 1 71.19 443 ASP A O 1
ATOM 3564 N N . VAL A 1 444 ? -7.242 -13.406 4.84 1 59.5 444 VAL A N 1
ATOM 3565 C CA . VAL A 1 444 ? -6.379 -12.492 5.57 1 59.5 444 VAL A CA 1
ATOM 3566 C C . VAL A 1 444 ? -6.797 -11.047 5.285 1 59.5 444 VAL A C 1
ATOM 3568 O O . VAL A 1 444 ? -6.828 -10.625 4.125 1 59.5 444 VAL A O 1
ATOM 3571 N N . SER A 1 445 ? -7.562 -10.562 5.996 1 51.19 445 SER A N 1
ATOM 3572 C CA . SER A 1 445 ? -8.188 -9.25 5.836 1 51.19 445 SER A CA 1
ATOM 3573 C C . SER A 1 445 ? -7.809 -8.617 4.504 1 51.19 445 SER A C 1
ATOM 3575 O O . SER A 1 445 ? -6.816 -9.008 3.883 1 51.19 445 SER A O 1
ATOM 3577 N N . GLU A 1 446 ? -8.75 -8.047 3.736 1 49.69 446 GLU A N 1
ATOM 3578 C CA . GLU A 1 446 ? -8.461 -7.242 2.553 1 49.69 446 GLU A CA 1
ATOM 3579 C C . GLU A 1 446 ? -7.035 -6.691 2.6 1 49.69 446 GLU A C 1
ATOM 3581 O O . GLU A 1 446 ? -6.441 -6.402 1.559 1 49.69 446 GLU A O 1
ATOM 3586 N N . SER A 1 447 ? -6.535 -6.883 3.852 1 50.34 447 SER A N 1
ATOM 3587 C CA . SER A 1 447 ? -5.289 -6.18 4.148 1 50.34 447 SER A CA 1
ATOM 3588 C C . SER A 1 447 ? -4.078 -6.965 3.652 1 50.34 447 SER A C 1
ATOM 3590 O O . SER A 1 447 ? -3.006 -6.395 3.449 1 50.34 447 SER A O 1
ATOM 3592 N N . ASP A 1 448 ? -4.309 -8.172 3.268 1 65.12 448 ASP A N 1
ATOM 3593 C CA . ASP A 1 448 ? -3.148 -9 2.932 1 65.12 448 ASP A CA 1
ATOM 3594 C C . ASP A 1 448 ? -2.785 -8.859 1.456 1 65.12 448 ASP A C 1
ATOM 3596 O O . ASP A 1 448 ? -1.757 -9.375 1.014 1 65.12 448 ASP A O 1
ATOM 3600 N N . LYS A 1 449 ? -3.617 -7.969 0.883 1 84 449 LYS A N 1
ATOM 3601 C CA . LYS A 1 449 ? -3.438 -7.902 -0.564 1 84 449 LYS A CA 1
ATOM 3602 C C . LYS A 1 449 ? -3.301 -6.457 -1.038 1 84 449 LYS A C 1
ATOM 3604 O O . LYS A 1 449 ? -4.02 -6.027 -1.941 1 84 449 LYS A O 1
ATOM 3609 N N . MET A 1 450 ? -2.264 -5.824 -0.478 1 86.12 450 MET A N 1
ATOM 3610 C CA . MET A 1 450 ? -2.055 -4.406 -0.76 1 86.12 450 MET A CA 1
ATOM 3611 C C . MET A 1 450 ? -1.768 -4.184 -2.24 1 86.12 450 MET A C 1
ATOM 3613 O O . MET A 1 450 ? -2.031 -3.102 -2.773 1 86.12 450 MET A O 1
ATOM 3617 N N . TRP A 1 451 ? -1.261 -5.195 -2.895 1 91.62 451 TRP A N 1
ATOM 3618 C CA . TRP A 1 451 ? -0.908 -5.078 -4.305 1 91.62 451 TRP A CA 1
ATOM 3619 C C . TRP A 1 451 ? -2.156 -4.898 -5.164 1 91.62 451 TRP A C 1
ATOM 3621 O O . TRP A 1 451 ? -2.072 -4.438 -6.305 1 91.62 451 TRP A O 1
ATOM 3631 N N . ILE A 1 452 ? -3.361 -5.199 -4.672 1 90.38 452 ILE A N 1
ATOM 3632 C CA . ILE A 1 452 ? -4.609 -4.938 -5.379 1 90.38 452 ILE A CA 1
ATOM 3633 C C . ILE A 1 452 ? -4.898 -3.439 -5.379 1 90.38 452 ILE A C 1
ATOM 3635 O O . ILE A 1 452 ? -5.457 -2.908 -6.344 1 90.38 452 ILE A O 1
ATOM 3639 N N . TYR A 1 453 ? -4.477 -2.766 -4.305 1 86.31 453 TYR A N 1
ATOM 3640 C CA . TYR A 1 453 ? -4.766 -1.35 -4.109 1 86.31 453 TYR A CA 1
ATOM 3641 C C . TYR A 1 453 ? -3.6 -0.483 -4.566 1 86.31 453 TYR A C 1
ATOM 3643 O O . TYR A 1 453 ? -3.65 0.745 -4.461 1 86.31 453 TYR A O 1
ATOM 3651 N N . TYR A 1 454 ? -2.621 -1.06 -5.043 1 89.31 454 TYR A N 1
ATOM 3652 C CA . TYR A 1 454 ? -1.378 -0.394 -5.418 1 89.31 454 TYR A CA 1
ATOM 3653 C C . TYR A 1 454 ? -1.46 0.149 -6.84 1 89.31 454 TYR A C 1
ATOM 3655 O O . TYR A 1 454 ? -2.006 -0.505 -7.73 1 89.31 454 TYR A O 1
ATOM 3663 N N . GLU A 1 455 ? -1.042 1.34 -7.027 1 86.12 455 GLU A N 1
ATOM 3664 C CA . GLU A 1 455 ? -0.857 1.955 -8.344 1 86.12 455 GLU A CA 1
ATOM 3665 C C . GLU A 1 455 ? 0.493 2.66 -8.438 1 86.12 455 GLU A C 1
ATOM 3667 O O . GLU A 1 455 ? 0.708 3.689 -7.793 1 86.12 455 GLU A O 1
ATOM 3672 N N . PRO A 1 456 ? 1.376 2.104 -9.312 1 89.38 456 PRO A N 1
ATOM 3673 C CA . PRO A 1 456 ? 2.689 2.746 -9.414 1 89.38 456 PRO A CA 1
ATOM 3674 C C . PRO A 1 456 ? 2.629 4.109 -10.094 1 89.38 456 PRO A C 1
ATOM 3676 O O . PRO A 1 456 ? 1.747 4.355 -10.922 1 89.38 456 PRO A O 1
ATOM 3679 N N . LEU A 1 457 ? 3.598 4.973 -9.836 1 84.75 457 LEU A N 1
ATOM 3680 C CA . LEU A 1 457 ? 3.703 6.297 -10.438 1 84.75 457 LEU A CA 1
ATOM 3681 C C . LEU A 1 457 ? 4.695 6.285 -11.602 1 84.75 457 LEU A C 1
ATOM 3683 O O . LEU A 1 457 ? 5.629 5.48 -11.617 1 84.75 457 LEU A O 1
ATOM 3687 N N . PRO A 1 458 ? 4.426 7.199 -12.555 1 85.31 458 PRO A N 1
ATOM 3688 C CA . PRO A 1 458 ? 5.418 7.316 -13.625 1 85.31 458 PRO A CA 1
ATOM 3689 C C . PRO A 1 458 ? 6.785 7.766 -13.117 1 85.31 458 PRO A C 1
ATOM 3691 O O . PRO A 1 458 ? 6.875 8.477 -12.117 1 85.31 458 PRO A O 1
ATOM 3694 N N . ALA A 1 459 ? 7.75 7.336 -13.82 1 83.12 459 ALA A N 1
ATOM 3695 C CA . ALA A 1 459 ? 9.094 7.805 -13.508 1 83.12 459 ALA A CA 1
ATOM 3696 C C . ALA A 1 459 ? 9.211 9.312 -13.727 1 83.12 459 ALA A C 1
ATOM 3698 O O . ALA A 1 459 ? 8.516 9.883 -14.57 1 83.12 459 ALA A O 1
ATOM 3699 N N . GLN A 1 460 ? 9.742 10.18 -12.812 1 62.38 460 GLN A N 1
ATOM 3700 C CA . GLN A 1 460 ? 9.875 11.633 -12.891 1 62.38 460 GLN A CA 1
ATOM 3701 C C . GLN A 1 460 ? 10.406 12.062 -14.25 1 62.38 460 GLN A C 1
ATOM 3703 O O . GLN A 1 460 ? 9.906 13.016 -14.844 1 62.38 460 GLN A O 1
ATOM 3708 N N . GLU A 1 461 ? 11.609 11.773 -14.672 1 54.78 461 GLU A N 1
ATOM 3709 C CA . GLU A 1 461 ? 12.234 12.312 -15.875 1 54.78 461 GLU A CA 1
ATOM 3710 C C . GLU A 1 461 ? 11.586 11.742 -17.141 1 54.78 461 GLU A C 1
ATOM 3712 O O . GLU A 1 461 ? 11.211 12.492 -18.047 1 54.78 461 GLU A O 1
ATOM 3717 N N . SER A 1 462 ? 11.961 10.805 -17.812 1 49.78 462 SER A N 1
ATOM 3718 C CA . SER A 1 462 ? 12.297 10.406 -19.172 1 49.78 462 SER A CA 1
ATOM 3719 C C . SER A 1 462 ? 11.055 9.945 -19.922 1 49.78 462 SER A C 1
ATOM 3721 O O . SER A 1 462 ? 11.125 9.609 -21.109 1 49.78 462 SER A O 1
ATOM 3723 N N . SER A 1 463 ? 9.922 9.469 -19.375 1 53.66 463 SER A N 1
ATOM 3724 C CA . SER A 1 463 ? 9.141 8.523 -20.172 1 53.66 463 SER A CA 1
ATOM 3725 C C . SER A 1 463 ? 8.258 9.25 -21.188 1 53.66 463 SER A C 1
ATOM 3727 O O . SER A 1 463 ? 7.914 8.688 -22.219 1 53.66 463 SER A O 1
ATOM 3729 N N . LYS A 1 464 ? 7.676 10.508 -20.828 1 53.34 464 LYS A N 1
ATOM 3730 C CA . LYS A 1 464 ? 6.684 11.141 -21.688 1 53.34 464 LYS A CA 1
ATOM 3731 C C . LYS A 1 464 ? 7.305 11.57 -23.016 1 53.34 464 LYS A C 1
ATOM 3733 O O . LYS A 1 464 ? 6.598 11.734 -24.016 1 53.34 464 LYS A O 1
ATOM 3738 N N . THR A 1 465 ? 8.641 11.562 -22.984 1 60.59 465 THR A N 1
ATOM 3739 C CA . THR A 1 465 ? 9.227 12.086 -24.219 1 60.59 465 THR A CA 1
ATOM 3740 C C . THR A 1 465 ? 9.945 10.977 -24.984 1 60.59 465 THR A C 1
ATOM 3742 O O . THR A 1 465 ? 10.805 11.25 -25.812 1 60.59 465 THR A O 1
ATOM 3745 N N . CYS A 1 466 ? 9.461 9.766 -24.672 1 67.75 466 CYS A N 1
ATOM 3746 C CA . CYS A 1 466 ? 10.172 8.727 -25.406 1 67.75 466 CYS A CA 1
ATOM 3747 C C . CYS A 1 466 ? 9.773 8.734 -26.875 1 67.75 466 CYS A C 1
ATOM 3749 O O . CYS A 1 466 ? 8.594 8.578 -27.203 1 67.75 466 CYS A O 1
ATOM 3751 N N . ASN A 1 467 ? 10.734 9.195 -27.688 1 70.75 467 ASN A N 1
ATOM 3752 C CA . ASN A 1 467 ? 10.516 9.164 -29.125 1 70.75 467 ASN A CA 1
ATOM 3753 C C . ASN A 1 467 ? 10.719 7.766 -29.703 1 70.75 467 ASN A C 1
ATOM 3755 O O . ASN A 1 467 ? 11.852 7.352 -29.953 1 70.75 467 ASN A O 1
ATOM 3759 N N . SER A 1 468 ? 9.688 7.102 -29.922 1 76.94 468 SER A N 1
ATOM 3760 C CA . SER A 1 468 ? 9.711 5.711 -30.375 1 76.94 468 SER A CA 1
ATOM 3761 C C . SER A 1 468 ? 10.414 5.57 -31.719 1 76.94 468 SER A C 1
ATOM 3763 O O . SER A 1 468 ? 10.945 4.504 -32.031 1 76.94 468 SER A O 1
ATOM 3765 N N . SER A 1 469 ? 10.398 6.566 -32.469 1 72.5 469 SER A N 1
ATOM 3766 C CA . SER A 1 469 ? 10.969 6.504 -33.812 1 72.5 469 SER A CA 1
ATOM 3767 C C . SER A 1 469 ? 12.477 6.305 -33.75 1 72.5 469 SER A C 1
ATOM 3769 O O . SER A 1 469 ? 13.094 5.934 -34.75 1 72.5 469 SER A O 1
ATOM 3771 N N . GLU A 1 470 ? 13.031 6.484 -32.625 1 78.12 470 GLU A N 1
ATOM 3772 C CA . GLU A 1 470 ? 14.477 6.359 -32.469 1 78.12 470 GLU A CA 1
ATOM 3773 C C . GLU A 1 470 ? 14.883 4.902 -32.25 1 78.12 470 GLU A C 1
ATOM 3775 O O . GLU A 1 470 ? 16.062 4.574 -32.281 1 78.12 470 GLU A O 1
ATOM 3780 N N . TYR A 1 471 ? 13.922 4.133 -32.156 1 80.88 471 TYR A N 1
ATOM 3781 C CA . TYR A 1 471 ? 14.211 2.736 -31.859 1 80.88 471 TYR A CA 1
ATOM 3782 C C . TYR A 1 471 ? 13.766 1.819 -33 1 80.88 471 TYR A C 1
ATOM 3784 O O . TYR A 1 471 ? 12.805 2.127 -33.688 1 80.88 471 TYR A O 1
ATOM 3792 N N . PRO A 1 472 ? 14.492 0.701 -33.156 1 75.44 472 PRO A N 1
ATOM 3793 C CA . PRO A 1 472 ? 14.141 -0.205 -34.25 1 75.44 472 PRO A CA 1
ATOM 3794 C C . PRO A 1 472 ? 12.867 -0.997 -33.969 1 75.44 472 PRO A C 1
ATOM 3796 O O . PRO A 1 472 ? 12.516 -1.221 -32.812 1 75.44 472 PRO A O 1
ATOM 3799 N N . ALA A 1 473 ? 12.133 -1.346 -35.031 1 73.94 473 ALA A N 1
ATOM 3800 C CA . ALA A 1 473 ? 11.031 -2.301 -34.906 1 73.94 473 ALA A CA 1
ATOM 3801 C C . ALA A 1 473 ? 11.555 -3.713 -34.688 1 73.94 473 ALA A C 1
ATOM 3803 O O . ALA A 1 473 ? 12.672 -4.047 -35.094 1 73.94 473 ALA A O 1
ATOM 3804 N N . PRO A 1 474 ? 10.758 -4.406 -33.844 1 68 474 PRO A N 1
ATOM 3805 C CA . PRO A 1 474 ? 11.188 -5.789 -33.656 1 68 474 PRO A CA 1
ATOM 3806 C C . PRO A 1 474 ? 11.266 -6.574 -34.969 1 68 474 PRO A C 1
ATOM 3808 O O . PRO A 1 474 ? 10.43 -6.387 -35.844 1 68 474 PRO A O 1
ATOM 3811 N N . VAL A 1 475 ? 12.414 -7.156 -35.312 1 57.31 475 VAL A N 1
ATOM 3812 C CA . VAL A 1 475 ? 12.531 -7.961 -36.5 1 57.31 475 VAL A CA 1
ATOM 3813 C C . VAL A 1 475 ? 12.07 -9.391 -36.219 1 57.31 475 VAL A C 1
ATOM 3815 O O . VAL A 1 475 ? 12.43 -9.969 -35.219 1 57.31 475 VAL A O 1
ATOM 3818 N N . PRO A 1 476 ? 11 -9.812 -37 1 48.56 476 PRO A N 1
ATOM 3819 C CA . PRO A 1 476 ? 10.461 -11.164 -36.812 1 48.56 476 PRO A CA 1
ATOM 3820 C C . PRO A 1 476 ? 11.555 -12.219 -36.656 1 48.56 476 PRO A C 1
ATOM 3822 O O . PRO A 1 476 ? 11.328 -13.258 -36 1 48.56 476 PRO A O 1
ATOM 3825 N N . SER A 1 477 ? 12.602 -12.117 -37.469 1 43.22 477 SER A N 1
ATOM 3826 C CA . SER A 1 477 ? 13.414 -13.312 -37.688 1 43.22 477 SER A CA 1
ATOM 3827 C C . SER A 1 477 ? 14.375 -13.531 -36.531 1 43.22 477 SER A C 1
ATOM 3829 O O . SER A 1 477 ? 15.5 -13.992 -36.719 1 43.22 477 SER A O 1
ATOM 3831 N N . GLY A 1 478 ? 14.031 -13.688 -35.312 1 47.69 478 GLY A N 1
ATOM 3832 C CA . GLY A 1 478 ? 14.75 -14.352 -34.25 1 47.69 478 GLY A CA 1
ATOM 3833 C C . GLY A 1 478 ? 15.719 -13.43 -33.531 1 47.69 478 GLY A C 1
ATOM 3834 O O . GLY A 1 478 ? 16.781 -13.086 -34.062 1 47.69 478 GLY A O 1
ATOM 3835 N N . TYR A 1 479 ? 15.336 -12.445 -32.906 1 46.25 479 TYR A N 1
ATOM 3836 C CA . TYR A 1 479 ? 16.297 -11.68 -32.125 1 46.25 479 TYR A CA 1
ATOM 3837 C C . TYR A 1 479 ? 17.016 -12.578 -31.125 1 46.25 479 TYR A C 1
ATOM 3839 O O . TYR A 1 479 ? 16.391 -13.227 -30.281 1 46.25 479 TYR A O 1
ATOM 3847 N N . ASN A 1 480 ? 18.094 -13.297 -31.578 1 45.5 480 ASN A N 1
ATOM 3848 C CA . ASN A 1 480 ? 19.031 -13.953 -30.672 1 45.5 480 ASN A CA 1
ATOM 3849 C C . ASN A 1 480 ? 19.703 -12.953 -29.719 1 45.5 480 ASN A C 1
ATOM 3851 O O . ASN A 1 480 ? 20.656 -12.281 -30.109 1 45.5 480 ASN A O 1
ATOM 3855 N N . TYR A 1 481 ? 19 -12.195 -28.906 1 47.34 481 TYR A N 1
ATOM 3856 C CA . TYR A 1 481 ? 19.688 -11.258 -28.031 1 47.34 481 TYR A CA 1
ATOM 3857 C C . TYR A 1 481 ? 20.391 -11.992 -26.891 1 47.34 481 TYR A C 1
ATOM 3859 O O . TYR A 1 481 ? 19.766 -12.352 -25.891 1 47.34 481 TYR A O 1
ATOM 3867 N N . ILE A 1 482 ? 21.344 -12.773 -27.297 1 46.28 482 ILE A N 1
ATOM 3868 C CA . ILE A 1 482 ? 22.172 -13.477 -26.312 1 46.28 482 ILE A CA 1
ATOM 3869 C C . ILE A 1 482 ? 22.828 -12.469 -25.391 1 46.28 482 ILE A C 1
ATOM 3871 O O . ILE A 1 482 ? 23.562 -12.852 -24.469 1 46.28 482 ILE A O 1
ATOM 3875 N N . GLY A 1 483 ? 22.391 -11.078 -25.422 1 50.25 483 GLY A N 1
ATOM 3876 C CA . GLY A 1 483 ? 23.281 -10.273 -24.594 1 50.25 483 GLY A CA 1
ATOM 3877 C C . GLY A 1 483 ? 22.594 -9.727 -23.359 1 50.25 483 GLY A C 1
ATOM 3878 O O . GLY A 1 483 ? 21.375 -9.891 -23.188 1 50.25 483 GLY A O 1
ATOM 3879 N N . MET A 1 484 ? 23.391 -9.398 -22.25 1 58.16 484 MET A N 1
ATOM 3880 C CA . MET A 1 484 ? 23.109 -8.875 -20.922 1 58.16 484 MET A CA 1
ATOM 3881 C C . MET A 1 484 ? 22.625 -7.434 -21 1 58.16 484 MET A C 1
ATOM 3883 O O . MET A 1 484 ? 22.156 -6.879 -20 1 58.16 484 MET A O 1
ATOM 3887 N N . ASP A 1 485 ? 22.672 -6.883 -22.062 1 68.25 485 ASP A N 1
ATOM 3888 C CA . ASP A 1 485 ? 22.312 -5.469 -22.094 1 68.25 485 ASP A CA 1
ATOM 3889 C C . ASP A 1 485 ? 20.828 -5.281 -22.422 1 68.25 485 ASP A C 1
ATOM 3891 O O . ASP A 1 485 ? 20.25 -6.074 -23.172 1 68.25 485 ASP A O 1
ATOM 3895 N N . PRO A 1 486 ? 20.25 -4.316 -21.797 1 81 486 PRO A N 1
ATOM 3896 C CA . PRO A 1 486 ? 18.875 -4 -22.172 1 81 486 PRO A CA 1
ATOM 3897 C C . PRO A 1 486 ? 18.719 -3.715 -23.656 1 81 486 PRO A C 1
ATOM 3899 O O . PRO A 1 486 ? 19.641 -3.217 -24.297 1 81 486 PRO A O 1
ATOM 3902 N N . VAL A 1 487 ? 17.688 -4.191 -24.172 1 83 487 VAL A N 1
ATOM 3903 C CA . VAL A 1 487 ? 17.359 -3.906 -25.562 1 83 487 VAL A CA 1
ATOM 3904 C C . VAL A 1 487 ? 16 -3.211 -25.641 1 83 487 VAL A C 1
ATOM 3906 O O . VAL A 1 487 ? 15.086 -3.545 -24.891 1 83 487 VAL A O 1
ATOM 3909 N N . SER A 1 488 ? 15.914 -2.219 -26.562 1 88.12 488 SER A N 1
ATOM 3910 C CA . SER A 1 488 ? 14.68 -1.462 -26.734 1 88.12 488 SER A CA 1
ATOM 3911 C C . SER A 1 488 ? 14.18 -1.55 -28.172 1 88.12 488 SER A C 1
ATOM 3913 O O . SER A 1 488 ? 14.969 -1.502 -29.109 1 88.12 488 SER A O 1
ATOM 3915 N N . PHE A 1 489 ? 12.891 -1.756 -28.312 1 88.94 489 PHE A N 1
ATOM 3916 C CA . PHE A 1 489 ? 12.242 -1.862 -29.609 1 88.94 489 PHE A CA 1
ATOM 3917 C C . PHE A 1 489 ? 11.031 -0.944 -29.703 1 88.94 489 PHE A C 1
ATOM 3919 O O . PHE A 1 489 ? 10.328 -0.748 -28.703 1 88.94 489 PHE A O 1
ATOM 3926 N N . LYS A 1 490 ? 10.852 -0.443 -30.891 1 91.12 490 LYS A N 1
ATOM 3927 C CA . LYS A 1 490 ? 9.586 0.227 -31.172 1 91.12 490 LYS A CA 1
ATOM 3928 C C . LYS A 1 490 ? 8.469 -0.785 -31.391 1 91.12 490 LYS A C 1
ATOM 3930 O O . LYS A 1 490 ? 8.656 -1.773 -32.094 1 91.12 490 LYS A O 1
ATOM 3935 N N . LEU A 1 491 ? 7.422 -0.616 -30.766 1 92.44 491 LEU A N 1
ATOM 3936 C CA . LEU A 1 491 ? 6.238 -1.437 -31 1 92.44 491 LEU A CA 1
ATOM 3937 C C . LEU A 1 491 ? 5.117 -0.608 -31.625 1 92.44 491 LEU A C 1
ATOM 3939 O O . LEU A 1 491 ? 4.625 0.335 -31 1 92.44 491 LEU A O 1
ATOM 3943 N N . ASP A 1 492 ? 4.723 -1.007 -32.844 1 89.44 492 ASP A N 1
ATOM 3944 C CA . ASP A 1 492 ? 3.578 -0.376 -33.5 1 89.44 492 ASP A CA 1
ATOM 3945 C C . ASP A 1 492 ? 2.266 -0.823 -32.875 1 89.44 492 ASP A C 1
ATOM 3947 O O . ASP A 1 492 ? 2.076 -2.01 -32.594 1 89.44 492 ASP A O 1
ATOM 3951 N N . ARG A 1 493 ? 1.444 0.145 -32.688 1 91.88 493 ARG A N 1
ATOM 3952 C CA . ARG A 1 493 ? 0.166 -0.145 -32.031 1 91.88 493 ARG A CA 1
ATOM 3953 C C . ARG A 1 493 ? -1 0.196 -32.969 1 91.88 493 ARG A C 1
ATOM 3955 O O . ARG A 1 493 ? -0.897 1.103 -33.781 1 91.88 493 ARG A O 1
ATOM 3962 N N . ARG A 1 494 ? -1.991 -0.541 -32.844 1 94 494 ARG A N 1
ATOM 3963 C CA . ARG A 1 494 ? -3.256 -0.264 -33.5 1 94 494 ARG A CA 1
ATOM 3964 C C . ARG A 1 494 ? -4.422 -0.302 -32.531 1 94 494 ARG A C 1
ATOM 3966 O O . ARG A 1 494 ? -4.332 -0.942 -31.484 1 94 494 ARG A O 1
ATOM 3973 N N . ALA A 1 495 ? -5.527 0.378 -32.906 1 94.25 495 ALA A N 1
ATOM 3974 C CA . ALA A 1 495 ? -6.738 0.342 -32.094 1 94.25 495 ALA A CA 1
ATOM 3975 C C . ALA A 1 495 ? -7.426 -1.019 -32.188 1 94.25 495 ALA A C 1
ATOM 3977 O O . ALA A 1 495 ? -7.363 -1.68 -33.219 1 94.25 495 ALA A O 1
ATOM 3978 N N . PRO A 1 496 ? -8.055 -1.406 -31.078 1 95.12 496 PRO A N 1
ATOM 3979 C CA . PRO A 1 496 ? -8.805 -2.66 -31.156 1 95.12 496 PRO A CA 1
ATOM 3980 C C . PRO A 1 496 ? -10.047 -2.553 -32.031 1 95.12 496 PRO A C 1
ATOM 3982 O O . PRO A 1 496 ? -10.625 -1.468 -32.156 1 95.12 496 PRO A O 1
ATOM 3985 N N . THR A 1 497 ? -10.383 -3.67 -32.625 1 93.75 497 THR A N 1
ATOM 3986 C CA . THR A 1 497 ? -11.586 -3.77 -33.438 1 93.75 497 THR A CA 1
ATOM 3987 C C . THR A 1 497 ? -12.539 -4.82 -32.875 1 93.75 497 THR A C 1
ATOM 3989 O O . THR A 1 497 ? -12.188 -5.551 -31.953 1 93.75 497 THR A O 1
ATOM 3992 N N . THR A 1 498 ? -13.664 -4.832 -33.406 1 92.88 498 THR A N 1
ATOM 3993 C CA . THR A 1 498 ? -14.664 -5.801 -32.938 1 92.88 498 THR A CA 1
ATOM 3994 C C . THR A 1 498 ? -14.18 -7.227 -33.188 1 92.88 498 THR A C 1
ATOM 3996 O O . THR A 1 498 ? -14.539 -8.141 -32.438 1 92.88 498 THR A O 1
ATOM 3999 N N . GLU A 1 499 ? -13.367 -7.375 -34.25 1 92.88 499 GLU A N 1
ATOM 4000 C CA . GLU A 1 499 ? -12.812 -8.695 -34.531 1 92.88 499 GLU A CA 1
ATOM 4001 C C . GLU A 1 499 ? -11.938 -9.18 -33.375 1 92.88 499 GLU A C 1
ATOM 4003 O O . GLU A 1 499 ? -11.875 -10.383 -33.094 1 92.88 499 GLU A O 1
ATOM 4008 N N . ASP A 1 500 ? -11.312 -8.258 -32.688 1 94.56 500 ASP A N 1
ATOM 4009 C CA . ASP A 1 500 ? -10.438 -8.609 -31.578 1 94.56 500 ASP A CA 1
ATOM 4010 C C . ASP A 1 500 ? -11.234 -9.172 -30.406 1 94.56 500 ASP A C 1
ATOM 4012 O O . ASP A 1 500 ? -10.672 -9.805 -29.516 1 94.56 500 ASP A O 1
ATOM 4016 N N . CYS A 1 501 ? -12.516 -8.922 -30.359 1 92.81 501 CYS A N 1
ATOM 4017 C CA . CYS A 1 501 ? -13.375 -9.391 -29.281 1 92.81 501 CYS A CA 1
ATOM 4018 C C . CYS A 1 501 ? -13.766 -10.852 -29.484 1 92.81 501 CYS A C 1
ATOM 4020 O O . CYS A 1 501 ? -14.18 -11.523 -28.531 1 92.81 501 CYS A O 1
ATOM 4022 N N . ARG A 1 502 ? -13.617 -11.289 -30.641 1 88.31 502 ARG A N 1
ATOM 4023 C CA . ARG A 1 502 ? -14.109 -12.625 -30.984 1 88.31 502 ARG A CA 1
ATOM 4024 C C . ARG A 1 502 ? -13.398 -13.688 -30.156 1 88.31 502 ARG A C 1
ATOM 4026 O O . ARG A 1 502 ? -12.164 -13.719 -30.094 1 88.31 502 ARG A O 1
ATOM 4033 N N . GLY A 1 503 ? -14.172 -14.539 -29.578 1 83.31 503 GLY A N 1
ATOM 4034 C CA . GLY A 1 503 ? -13.641 -15.68 -28.859 1 83.31 503 GLY A CA 1
ATOM 4035 C C . GLY A 1 503 ? -13.094 -15.32 -27.484 1 83.31 503 GLY A C 1
ATOM 4036 O O . GLY A 1 503 ? -12.477 -16.156 -26.828 1 83.31 503 GLY A O 1
ATOM 4037 N N . LYS A 1 504 ? -13.25 -14.07 -27.094 1 88.5 504 LYS A N 1
ATOM 4038 C CA . LYS A 1 504 ? -12.648 -13.648 -25.828 1 88.5 504 LYS A CA 1
ATOM 4039 C C . LYS A 1 504 ? -13.711 -13.391 -24.766 1 88.5 504 LYS A C 1
ATOM 4041 O O . LYS A 1 504 ? -13.406 -12.922 -23.672 1 88.5 504 LYS A O 1
ATOM 4046 N N . GLY A 1 505 ? -14.859 -13.672 -25.109 1 82.62 505 GLY A N 1
ATOM 4047 C CA . GLY A 1 505 ? -15.945 -13.547 -24.156 1 82.62 505 GLY A CA 1
ATOM 4048 C C . GLY A 1 505 ? -16.359 -12.109 -23.906 1 82.62 505 GLY A C 1
ATOM 4049 O O . GLY A 1 505 ? -16.891 -11.789 -22.844 1 82.62 505 GLY A O 1
ATOM 4050 N N . VAL A 1 506 ? -15.906 -11.195 -24.719 1 88.88 506 VAL A N 1
ATOM 4051 C CA . VAL A 1 506 ? -16.297 -9.797 -24.578 1 88.88 506 VAL A CA 1
ATOM 4052 C C . VAL A 1 506 ? -16.969 -9.297 -25.859 1 88.88 506 VAL A C 1
ATOM 4054 O O . VAL A 1 506 ? -16.75 -9.859 -26.938 1 88.88 506 VAL A O 1
ATOM 4057 N N . ASN A 1 507 ? -17.859 -8.266 -25.641 1 87 507 ASN A N 1
ATOM 4058 C CA . ASN A 1 507 ? -18.656 -7.805 -26.766 1 87 507 ASN A CA 1
ATOM 4059 C C . ASN A 1 507 ? -18.312 -6.367 -27.141 1 87 507 ASN A C 1
ATOM 4061 O O . ASN A 1 507 ? -18.812 -5.848 -28.141 1 87 507 ASN A O 1
ATOM 4065 N N . ASN A 1 508 ? -17.547 -5.785 -26.375 1 92 508 ASN A N 1
ATOM 4066 C CA . ASN A 1 508 ? -17.172 -4.391 -26.578 1 92 508 ASN A CA 1
ATOM 4067 C C . ASN A 1 508 ? -15.648 -4.211 -26.5 1 92 508 ASN A C 1
ATOM 4069 O O . ASN A 1 508 ? -14.992 -4.789 -25.625 1 92 508 ASN A O 1
ATOM 4073 N N . VAL A 1 509 ? -15.156 -3.412 -27.469 1 93.38 509 VAL A N 1
ATOM 4074 C CA . VAL A 1 509 ? -13.711 -3.223 -27.547 1 93.38 509 VAL A CA 1
ATOM 4075 C C . VAL A 1 509 ? -13.203 -2.582 -26.25 1 93.38 509 VAL A C 1
ATOM 4077 O O . VAL A 1 509 ? -12.031 -2.742 -25.891 1 93.38 509 VAL A O 1
ATOM 4080 N N . ASP A 1 510 ? -14.078 -1.896 -25.484 1 89.94 510 ASP A N 1
ATOM 4081 C CA . ASP A 1 510 ? -13.695 -1.246 -24.234 1 89.94 510 ASP A CA 1
ATOM 4082 C C . ASP A 1 510 ? -13.414 -2.277 -23.141 1 89.94 510 ASP A C 1
ATOM 4084 O O . ASP A 1 510 ? -12.836 -1.949 -22.109 1 89.94 510 ASP A O 1
ATOM 4088 N N . GLN A 1 511 ? -13.758 -3.5 -23.406 1 92.69 511 GLN A N 1
ATOM 4089 C CA . GLN A 1 511 ? -13.555 -4.566 -22.422 1 92.69 511 GLN A CA 1
ATOM 4090 C C . GLN A 1 511 ? -12.266 -5.332 -22.719 1 92.69 511 GLN A C 1
ATOM 4092 O O . GLN A 1 511 ? -11.914 -6.266 -21.984 1 92.69 511 GLN A O 1
ATOM 4097 N N . LEU A 1 512 ? -11.555 -4.898 -23.734 1 94.44 512 LEU A N 1
ATOM 4098 C CA . LEU A 1 512 ? -10.359 -5.625 -24.125 1 94.44 512 LEU A CA 1
ATOM 4099 C C . LEU A 1 512 ? -9.141 -5.137 -23.344 1 94.44 512 LEU A C 1
ATOM 4101 O O . LEU A 1 512 ? -9.008 -3.939 -23.078 1 94.44 512 LEU A O 1
ATOM 4105 N N . GLN A 1 513 ? -8.352 -6.059 -22.984 1 95.06 513 GLN A N 1
ATOM 4106 C CA . GLN A 1 513 ? -7.012 -5.809 -22.453 1 95.06 513 GLN A CA 1
ATOM 4107 C C . GLN A 1 513 ? -5.98 -5.777 -23.578 1 95.06 513 GLN A C 1
ATOM 4109 O O . GLN A 1 513 ? -6.012 -6.617 -24.484 1 95.06 513 GLN A O 1
ATOM 4114 N N . GLU A 1 514 ? -5.148 -4.773 -23.562 1 96 514 GLU A N 1
ATOM 4115 C CA . GLU A 1 514 ? -4.035 -4.68 -24.5 1 96 514 GLU A CA 1
ATOM 4116 C C . GLU A 1 514 ? -2.77 -5.301 -23.922 1 96 514 GLU A C 1
ATOM 4118 O O . GLU A 1 514 ? -2.387 -5 -22.781 1 96 514 GLU A O 1
ATOM 4123 N N . ASP A 1 515 ? -2.084 -6.184 -24.766 1 97.25 515 ASP A N 1
ATOM 4124 C CA . ASP A 1 515 ? -0.89 -6.883 -24.297 1 97.25 515 ASP A CA 1
ATOM 4125 C C . ASP A 1 515 ? 0.299 -6.609 -25.203 1 97.25 515 ASP A C 1
ATOM 4127 O O . ASP A 1 515 ? 0.133 -6.465 -26.422 1 97.25 515 ASP A O 1
ATOM 4131 N N . VAL A 1 516 ? 1.47 -6.504 -24.594 1 96.5 516 VAL A N 1
ATOM 4132 C CA . VAL A 1 516 ? 2.748 -6.699 -25.266 1 96.5 516 VAL A CA 1
ATOM 4133 C C . VAL A 1 516 ? 3.164 -8.164 -25.172 1 96.5 516 VAL A C 1
ATOM 4135 O O . VAL A 1 516 ? 3.236 -8.727 -24.078 1 96.5 516 VAL A O 1
ATOM 4138 N N . VAL A 1 517 ? 3.434 -8.789 -26.328 1 94.88 517 VAL A N 1
ATOM 4139 C CA . VAL A 1 517 ? 3.682 -10.234 -26.344 1 94.88 517 VAL A CA 1
ATOM 4140 C C . VAL A 1 517 ? 5.082 -10.508 -26.875 1 94.88 517 VAL A C 1
ATOM 4142 O O . VAL A 1 517 ? 5.441 -10.031 -27.953 1 94.88 517 VAL A O 1
ATOM 4145 N N . LEU A 1 518 ? 5.883 -11.18 -26.125 1 90.81 518 LEU A N 1
ATOM 4146 C CA . LEU A 1 518 ? 7.125 -11.773 -26.609 1 90.81 518 LEU A CA 1
ATOM 4147 C C . LEU A 1 518 ? 6.906 -13.219 -27.031 1 90.81 518 LEU A C 1
ATOM 4149 O O . LEU A 1 518 ? 6.605 -14.078 -26.203 1 90.81 518 LEU A O 1
ATOM 4153 N N . GLU A 1 519 ? 7.059 -13.477 -28.25 1 87.31 519 GLU A N 1
ATOM 4154 C CA . GLU A 1 519 ? 6.785 -14.812 -28.781 1 87.31 519 GLU A CA 1
ATOM 4155 C C . GLU A 1 519 ? 8.07 -15.625 -28.922 1 87.31 519 GLU A C 1
ATOM 4157 O O . GLU A 1 519 ? 9.109 -15.086 -29.312 1 87.31 519 GLU A O 1
ATOM 4162 N N . ARG A 1 520 ? 7.926 -16.859 -28.516 1 84.06 520 ARG A N 1
ATOM 4163 C CA . ARG A 1 520 ? 8.969 -17.859 -28.688 1 84.06 520 ARG A CA 1
ATOM 4164 C C . ARG A 1 520 ? 10.266 -17.438 -28.016 1 84.06 520 ARG A C 1
ATOM 4166 O O . ARG A 1 520 ? 11.32 -17.391 -28.656 1 84.06 520 ARG A O 1
ATOM 4173 N N . VAL A 1 521 ? 10.102 -17.125 -26.859 1 84.75 521 VAL A N 1
ATOM 4174 C CA . VAL A 1 521 ? 11.266 -16.828 -26.031 1 84.75 521 VAL A CA 1
ATOM 4175 C C . VAL A 1 521 ? 12.039 -18.125 -25.766 1 84.75 521 VAL A C 1
ATOM 4177 O O . VAL A 1 521 ? 11.477 -19.094 -25.234 1 84.75 521 VAL A O 1
ATOM 4180 N N . LYS A 1 522 ? 13.234 -18.156 -26.141 1 81.31 522 LYS A N 1
ATOM 4181 C CA . LYS A 1 522 ? 14.102 -19.312 -26 1 81.31 522 LYS A CA 1
ATOM 4182 C C . LYS A 1 522 ? 15.039 -19.156 -24.797 1 81.31 522 LYS A C 1
ATOM 4184 O O . LYS A 1 522 ? 15.797 -18.188 -24.734 1 81.31 522 LYS A O 1
ATOM 4189 N N . ILE A 1 523 ? 14.984 -20.109 -23.906 1 80.56 523 ILE A N 1
ATOM 4190 C CA . ILE A 1 523 ? 15.766 -20.062 -22.672 1 80.56 523 ILE A CA 1
ATOM 4191 C C . ILE A 1 523 ? 16.453 -21.406 -22.438 1 80.56 523 ILE A C 1
ATOM 4193 O O . ILE A 1 523 ? 15.812 -22.453 -22.547 1 80.56 523 ILE A O 1
ATOM 4197 N N . PRO A 1 524 ? 17.719 -21.344 -22.062 1 77.19 524 PRO A N 1
ATOM 4198 C CA . PRO A 1 524 ? 18.328 -22.609 -21.672 1 77.19 524 PRO A CA 1
ATOM 4199 C C . PRO A 1 524 ? 17.625 -23.266 -20.484 1 77.19 524 PRO A C 1
ATOM 4201 O O . PRO A 1 524 ? 17.469 -22.641 -19.438 1 77.19 524 PRO A O 1
ATOM 4204 N N . HIS A 1 525 ? 17.203 -24.484 -20.625 1 77.69 525 HIS A N 1
ATOM 4205 C CA . HIS A 1 525 ? 16.281 -25.094 -19.672 1 77.69 525 HIS A CA 1
ATOM 4206 C C . HIS A 1 525 ? 16.984 -25.422 -18.359 1 77.69 525 HIS A C 1
ATOM 4208 O O . HIS A 1 525 ? 16.344 -25.609 -17.328 1 77.69 525 HIS A O 1
ATOM 4214 N N . LEU A 1 526 ? 18.328 -25.438 -18.328 1 77.88 526 LEU A N 1
ATOM 4215 C CA . LEU A 1 526 ? 19.047 -25.797 -17.125 1 77.88 526 LEU A CA 1
ATOM 4216 C C . LEU A 1 526 ? 19.484 -24.562 -16.344 1 77.88 526 LEU A C 1
ATOM 4218 O O . LEU A 1 526 ? 20.188 -24.672 -15.344 1 77.88 526 LEU A O 1
ATOM 4222 N N . GLU A 1 527 ? 19.062 -23.453 -16.797 1 78.38 527 GLU A N 1
ATOM 4223 C CA . GLU A 1 527 ? 19.531 -22.219 -16.156 1 78.38 527 GLU A CA 1
ATOM 4224 C C . GLU A 1 527 ? 18.375 -21.391 -15.625 1 78.38 527 GLU A C 1
ATOM 4226 O O . GLU A 1 527 ? 17.281 -21.406 -16.188 1 78.38 527 GLU A O 1
ATOM 4231 N N . TYR A 1 528 ? 18.734 -20.766 -14.477 1 83.56 528 TYR A N 1
ATOM 4232 C CA . TYR A 1 528 ? 17.828 -19.719 -14.016 1 83.56 528 TYR A CA 1
ATOM 4233 C C . TYR A 1 528 ? 17.922 -18.484 -14.914 1 83.56 528 TYR A C 1
ATOM 4235 O O . TYR A 1 528 ? 19.016 -18.078 -15.312 1 83.56 528 TYR A O 1
ATOM 4243 N N . ALA A 1 529 ? 16.828 -17.969 -15.352 1 83.31 529 ALA A N 1
ATOM 4244 C CA . ALA A 1 529 ? 16.797 -16.766 -16.172 1 83.31 529 ALA A CA 1
ATOM 4245 C C . ALA A 1 529 ? 15.641 -15.859 -15.766 1 83.31 529 ALA A C 1
ATOM 4247 O O . ALA A 1 529 ? 14.539 -16.328 -15.461 1 83.31 529 ALA A O 1
ATOM 4248 N N . ARG A 1 530 ? 15.977 -14.562 -15.711 1 88.94 530 ARG A N 1
ATOM 4249 C CA . ARG A 1 530 ? 14.961 -13.562 -15.438 1 88.94 530 ARG A CA 1
ATOM 4250 C C . ARG A 1 530 ? 15.148 -12.328 -16.312 1 88.94 530 ARG A C 1
ATOM 4252 O O . ARG A 1 530 ? 16.281 -11.875 -16.516 1 88.94 530 ARG A O 1
ATOM 4259 N N . PHE A 1 531 ? 14.086 -11.812 -16.828 1 90.25 531 PHE A N 1
ATOM 4260 C CA . PHE A 1 531 ? 14.141 -10.492 -17.453 1 90.25 531 PHE A CA 1
ATOM 4261 C C . PHE A 1 531 ? 12.891 -9.688 -17.109 1 90.25 531 PHE A C 1
ATOM 4263 O O . PHE A 1 531 ? 11.828 -10.25 -16.875 1 90.25 531 PHE A O 1
ATOM 4270 N N . ASP A 1 532 ? 13.133 -8.414 -17.047 1 93.5 532 ASP A N 1
ATOM 4271 C CA . ASP A 1 532 ? 12.078 -7.441 -16.781 1 93.5 532 ASP A CA 1
ATOM 4272 C C . ASP A 1 532 ? 11.758 -6.617 -18.031 1 93.5 532 ASP A C 1
ATOM 4274 O O . ASP A 1 532 ? 12.641 -6.359 -18.844 1 93.5 532 ASP A O 1
ATOM 4278 N N . VAL A 1 533 ? 10.516 -6.258 -18.125 1 95.38 533 VAL A N 1
ATOM 4279 C CA . VAL A 1 533 ? 10.078 -5.535 -19.312 1 95.38 533 VAL A CA 1
ATOM 4280 C C . VAL A 1 533 ? 9.516 -4.176 -18.922 1 95.38 533 VAL A C 1
ATOM 4282 O O . VAL A 1 533 ? 8.711 -4.078 -17.984 1 95.38 533 VAL A O 1
ATOM 4285 N N . PHE A 1 534 ? 9.953 -3.137 -19.641 1 95.12 534 PHE A N 1
ATOM 4286 C CA . PHE A 1 534 ? 9.508 -1.759 -19.438 1 95.12 534 PHE A CA 1
ATOM 4287 C C . PHE A 1 534 ? 8.945 -1.188 -20.734 1 95.12 534 PHE A C 1
ATOM 4289 O O . PHE A 1 534 ? 9.344 -1.598 -21.828 1 95.12 534 PHE A O 1
ATOM 4296 N N . ILE A 1 535 ? 7.992 -0.313 -20.625 1 95 535 ILE A N 1
ATOM 4297 C CA . ILE A 1 535 ? 7.551 0.454 -21.781 1 95 535 ILE A CA 1
ATOM 4298 C C . ILE A 1 535 ? 7.926 1.924 -21.609 1 95 535 ILE A C 1
ATOM 4300 O O . ILE A 1 535 ? 7.887 2.447 -20.484 1 95 535 ILE A O 1
ATOM 4304 N N . ASN A 1 536 ? 8.383 2.529 -22.688 1 92 536 ASN A N 1
ATOM 4305 C CA . ASN A 1 536 ? 8.742 3.941 -22.781 1 92 536 ASN A CA 1
ATOM 4306 C C . ASN A 1 536 ? 9.758 4.336 -21.719 1 92 536 ASN A C 1
ATOM 4308 O O . ASN A 1 536 ? 9.656 5.41 -21.125 1 92 536 ASN A O 1
ATOM 4312 N N . TYR A 1 537 ? 10.625 3.48 -21.375 1 91.75 537 TYR A N 1
ATOM 4313 C CA . TYR A 1 537 ? 11.742 3.717 -20.469 1 91.75 537 TYR A CA 1
ATOM 4314 C C . TYR A 1 537 ? 13.008 3.033 -20.984 1 91.75 537 TYR A C 1
ATOM 4316 O O . TYR A 1 537 ? 13.523 2.115 -20.328 1 91.75 537 TYR A O 1
ATOM 4324 N N . PRO A 1 538 ? 13.547 3.521 -22.031 1 89.56 538 PRO A N 1
ATOM 4325 C CA . PRO A 1 538 ? 14.711 2.875 -22.641 1 89.56 538 PRO A CA 1
ATOM 4326 C C . PRO A 1 538 ? 15.953 2.943 -21.766 1 89.56 538 PRO A C 1
ATOM 4328 O O . PRO A 1 538 ? 16.922 2.227 -22 1 89.56 538 PRO A O 1
ATOM 4331 N N . ALA A 1 539 ? 15.945 3.758 -20.766 1 87 539 ALA A N 1
ATOM 4332 C CA . ALA A 1 539 ? 17.078 3.889 -19.859 1 87 539 ALA A CA 1
ATOM 4333 C C . ALA A 1 539 ? 17.125 2.746 -18.844 1 87 539 ALA A C 1
ATOM 4335 O O . ALA A 1 539 ? 18.078 2.607 -18.094 1 87 539 ALA A O 1
ATOM 4336 N N . ALA A 1 540 ? 16.078 1.927 -18.828 1 90.31 540 ALA A N 1
ATOM 4337 C CA . ALA A 1 540 ? 16 0.823 -17.875 1 90.31 540 ALA A CA 1
ATOM 4338 C C . ALA A 1 540 ? 17.203 -0.101 -18.016 1 90.31 540 ALA A C 1
ATOM 4340 O O . ALA A 1 540 ? 17.656 -0.398 -19.125 1 90.31 540 ALA A O 1
ATOM 4341 N N . ASN A 1 541 ? 17.766 -0.531 -16.922 1 86.88 541 ASN A N 1
ATOM 4342 C CA . ASN A 1 541 ? 18.859 -1.49 -16.844 1 86.88 541 ASN A CA 1
ATOM 4343 C C . ASN A 1 541 ? 18.734 -2.377 -15.609 1 86.88 541 ASN A C 1
ATOM 4345 O O . ASN A 1 541 ? 17.703 -2.371 -14.938 1 86.88 541 ASN A O 1
ATOM 4349 N N . ARG A 1 542 ? 19.75 -3.203 -15.336 1 82.19 542 ARG A N 1
ATOM 4350 C CA . ARG A 1 542 ? 19.656 -4.223 -14.297 1 82.19 542 ARG A CA 1
ATOM 4351 C C . ARG A 1 542 ? 19.562 -3.588 -12.914 1 82.19 542 ARG A C 1
ATOM 4353 O O . ARG A 1 542 ? 19.203 -4.254 -11.945 1 82.19 542 ARG A O 1
ATOM 4360 N N . TRP A 1 543 ? 19.828 -2.256 -12.82 1 82.38 543 TRP A N 1
ATOM 4361 C CA . TRP A 1 543 ? 19.797 -1.555 -11.539 1 82.38 543 TRP A CA 1
ATOM 4362 C C . TRP A 1 543 ? 18.5 -0.753 -11.391 1 82.38 543 TRP A C 1
ATOM 4364 O O . TRP A 1 543 ? 18.203 -0.236 -10.312 1 82.38 543 TRP A O 1
ATOM 4374 N N . THR A 1 544 ? 17.75 -0.717 -12.461 1 87.69 544 THR A N 1
ATOM 4375 C CA . THR A 1 544 ? 16.516 0.047 -12.43 1 87.69 544 THR A CA 1
ATOM 4376 C C . THR A 1 544 ? 15.508 -0.592 -11.469 1 87.69 544 THR A C 1
ATOM 4378 O O . THR A 1 544 ? 15.289 -1.805 -11.516 1 87.69 544 THR A O 1
ATOM 4381 N N . HIS A 1 545 ? 14.977 0.203 -10.523 1 89 545 HIS A N 1
ATOM 4382 C CA . HIS A 1 545 ? 13.953 -0.33 -9.625 1 89 545 HIS A CA 1
ATOM 4383 C C . HIS A 1 545 ? 12.672 -0.657 -10.383 1 89 545 HIS A C 1
ATOM 4385 O O . HIS A 1 545 ? 12.406 -0.087 -11.445 1 89 545 HIS A O 1
ATOM 4391 N N . LEU A 1 546 ? 11.922 -1.494 -9.836 1 93.88 546 LEU A N 1
ATOM 4392 C CA . LEU A 1 546 ? 10.773 -2.023 -10.555 1 93.88 546 LEU A CA 1
ATOM 4393 C C . LEU A 1 546 ? 9.516 -1.223 -10.234 1 93.88 546 LEU A C 1
ATOM 4395 O O . LEU A 1 546 ? 8.508 -1.333 -10.938 1 93.88 546 LEU A O 1
ATOM 4399 N N . TYR A 1 547 ? 9.43 -0.5 -9.219 1 90.31 547 TYR A N 1
ATOM 4400 C CA . TYR A 1 547 ? 8.188 0.117 -8.75 1 90.31 547 TYR A CA 1
ATOM 4401 C C . TYR A 1 547 ? 7.938 1.441 -9.461 1 90.31 547 TYR A C 1
ATOM 4403 O O . TYR A 1 547 ? 7.934 2.502 -8.828 1 90.31 547 TYR A O 1
ATOM 4411 N N . MET A 1 548 ? 7.668 1.395 -10.734 1 91.12 548 MET A N 1
ATOM 4412 C CA . MET A 1 548 ? 7.293 2.498 -11.617 1 91.12 548 MET A CA 1
ATOM 4413 C C . MET A 1 548 ? 6.242 2.057 -12.625 1 91.12 548 MET A C 1
ATOM 4415 O O . MET A 1 548 ? 6.098 0.862 -12.898 1 91.12 548 MET A O 1
ATOM 4419 N N . SER A 1 549 ? 5.531 3.049 -13.203 1 91.56 549 SER A N 1
ATOM 4420 C CA . SER A 1 549 ? 4.465 2.748 -14.148 1 91.56 549 SER A CA 1
ATOM 4421 C C . SER A 1 549 ? 5.016 2.09 -15.414 1 91.56 549 SER A C 1
ATOM 4423 O O . SER A 1 549 ? 4.34 1.27 -16.031 1 91.56 549 SER A O 1
ATOM 4425 N N . GLU A 1 550 ? 6.281 2.443 -15.75 1 94.25 550 GLU A N 1
ATOM 4426 C CA . GLU A 1 550 ? 6.883 1.97 -17 1 94.25 550 GLU A CA 1
ATOM 4427 C C . GLU A 1 550 ? 7.219 0.483 -16.906 1 94.25 550 GLU A C 1
ATOM 4429 O O . GLU A 1 550 ? 7.406 -0.172 -17.938 1 94.25 550 GLU A O 1
ATOM 4434 N N . TYR A 1 551 ? 7.328 -0.055 -15.727 1 96.69 551 TYR A N 1
ATOM 4435 C CA . TYR A 1 551 ? 7.523 -1.489 -15.539 1 96.69 551 TYR A CA 1
ATOM 4436 C C . TYR A 1 551 ? 6.219 -2.248 -15.758 1 96.69 551 TYR A C 1
ATOM 4438 O O . TYR A 1 551 ? 5.23 -2.004 -15.062 1 96.69 551 TYR A O 1
ATOM 4446 N N . VAL A 1 552 ? 6.25 -3.248 -16.656 1 97.44 552 VAL A N 1
ATOM 4447 C CA . VAL A 1 552 ? 4.961 -3.852 -16.984 1 97.44 552 VAL A CA 1
ATOM 4448 C C . VAL A 1 552 ? 5.004 -5.348 -16.688 1 97.44 552 VAL A C 1
ATOM 4450 O O . VAL A 1 552 ? 3.99 -6.043 -16.812 1 97.44 552 VAL A O 1
ATOM 4453 N N . GLY A 1 553 ? 6.16 -5.898 -16.266 1 96.75 553 GLY A N 1
ATOM 4454 C CA . GLY A 1 553 ? 6.148 -7.297 -15.867 1 96.75 553 GLY A CA 1
ATOM 4455 C C . GLY A 1 553 ? 7.508 -7.961 -15.969 1 96.75 553 GLY A C 1
ATOM 4456 O O . GLY A 1 553 ? 8.5 -7.305 -16.281 1 96.75 553 GLY A O 1
ATOM 4457 N N . THR A 1 554 ? 7.504 -9.234 -15.602 1 95.44 554 THR A N 1
ATOM 4458 C CA . THR A 1 554 ? 8.727 -10.031 -15.586 1 95.44 554 THR A CA 1
ATOM 4459 C C . THR A 1 554 ? 8.453 -11.445 -16.094 1 95.44 554 THR A C 1
ATOM 4461 O O . THR A 1 554 ? 7.301 -11.859 -16.203 1 95.44 554 THR A O 1
ATOM 4464 N N . PHE A 1 555 ? 9.484 -12.117 -16.594 1 93.06 555 PHE A N 1
ATOM 4465 C CA . PHE A 1 555 ? 9.5 -13.57 -16.781 1 93.06 555 PHE A CA 1
ATOM 4466 C C . PHE A 1 555 ? 10.672 -14.188 -16.016 1 93.06 555 PHE A C 1
ATOM 4468 O O . PHE A 1 555 ? 11.773 -13.648 -16.031 1 93.06 555 PHE A O 1
ATOM 4475 N N . THR A 1 556 ? 10.352 -15.242 -15.312 1 91.69 556 THR A N 1
ATOM 4476 C CA . THR A 1 556 ? 11.367 -15.984 -14.57 1 91.69 556 THR A CA 1
ATOM 4477 C C . THR A 1 556 ? 11.312 -17.469 -14.93 1 91.69 556 THR A C 1
ATOM 4479 O O . THR A 1 556 ? 10.242 -18.078 -14.906 1 91.69 556 THR A O 1
ATOM 4482 N N . HIS A 1 557 ? 12.445 -18 -15.266 1 88.81 557 HIS A N 1
ATOM 4483 C CA . HIS A 1 557 ? 12.602 -19.422 -15.539 1 88.81 557 HIS A CA 1
ATOM 4484 C C . HIS A 1 557 ? 13.406 -20.109 -14.445 1 88.81 557 HIS A C 1
ATOM 4486 O O . HIS A 1 557 ? 14.43 -19.578 -13.992 1 88.81 557 HIS A O 1
ATOM 4492 N N . LEU A 1 558 ? 12.883 -21.156 -13.969 1 88.69 558 LEU A N 1
ATOM 4493 C CA . LEU A 1 558 ? 13.594 -22.016 -13.031 1 88.69 558 LEU A CA 1
ATOM 4494 C C . LEU A 1 558 ? 14.227 -23.203 -13.758 1 88.69 558 LEU A C 1
ATOM 4496 O O . LEU A 1 558 ? 13.602 -23.797 -14.633 1 88.69 558 LEU A O 1
ATOM 4500 N N . PRO A 1 559 ? 15.453 -23.531 -13.398 1 82.69 559 PRO A N 1
ATOM 4501 C CA . PRO A 1 559 ? 16.078 -24.688 -14.031 1 82.69 559 PRO A CA 1
ATOM 4502 C C . PRO A 1 559 ? 15.266 -25.969 -13.867 1 82.69 559 PRO A C 1
ATOM 4504 O O . PRO A 1 559 ? 14.672 -26.188 -12.805 1 82.69 559 PRO A O 1
ATOM 4507 N N . SER A 1 560 ? 15.258 -26.656 -14.992 1 77.81 560 SER A N 1
ATOM 4508 C CA . SER A 1 560 ? 14.578 -27.953 -14.977 1 77.81 560 SER A CA 1
ATOM 4509 C C . SER A 1 560 ? 15.445 -29.047 -15.594 1 77.81 560 SER A C 1
ATOM 4511 O O . SER A 1 560 ? 16.016 -28.859 -16.672 1 77.81 560 SER A O 1
ATOM 4513 N N . GLY A 1 561 ? 15.594 -30.031 -15.047 1 68 561 GLY A N 1
ATOM 4514 C CA . GLY A 1 561 ? 16.344 -31.172 -15.57 1 68 561 GLY A CA 1
ATOM 4515 C C . GLY A 1 561 ? 17.781 -31.203 -15.078 1 68 561 GLY A C 1
ATOM 4516 O O . GLY A 1 561 ? 18.156 -30.453 -14.172 1 68 561 GLY A O 1
ATOM 4517 N N . MET A 1 562 ? 18.531 -32.312 -15.43 1 55.25 562 MET A N 1
ATOM 4518 C CA . MET A 1 562 ? 19.906 -32.5 -14.992 1 55.25 562 MET A CA 1
ATOM 4519 C C . MET A 1 562 ? 20.844 -32.562 -16.188 1 55.25 562 MET A C 1
ATOM 4521 O O . MET A 1 562 ? 20.438 -32.969 -17.281 1 55.25 562 MET A O 1
ATOM 4525 N N . VAL A 1 563 ? 22.078 -32 -16.094 1 46.19 563 VAL A N 1
ATOM 4526 C CA . VAL A 1 563 ? 23.156 -32.188 -17.062 1 46.19 563 VAL A CA 1
ATOM 4527 C C . VAL A 1 563 ? 23.562 -33.656 -17.125 1 46.19 563 VAL A C 1
ATOM 4529 O O . VAL A 1 563 ? 23.75 -34.312 -16.078 1 46.19 563 VAL A O 1
ATOM 4532 N N . ASP A 1 564 ? 23.422 -34.438 -18.25 1 42.53 564 ASP A N 1
ATOM 4533 C CA . ASP A 1 564 ? 23.922 -35.812 -18.422 1 42.53 564 ASP A CA 1
ATOM 4534 C C . ASP A 1 564 ? 25.453 -35.844 -18.312 1 42.53 564 ASP A C 1
ATOM 4536 O O . ASP A 1 564 ? 26.156 -35.406 -19.219 1 42.53 564 ASP A O 1
ATOM 4540 N N . MET A 1 565 ? 26.062 -36.094 -17.203 1 37.28 565 MET A N 1
ATOM 4541 C CA . MET A 1 565 ? 27.5 -36.156 -17.031 1 37.28 565 MET A CA 1
ATOM 4542 C C . MET A 1 565 ? 28.047 -37.438 -17.672 1 37.28 565 MET A C 1
ATOM 4544 O O . MET A 1 565 ? 29.266 -37.656 -17.734 1 37.28 565 MET A O 1
ATOM 4548 N N . SER A 1 566 ? 27.453 -38.656 -17.812 1 36.53 566 SER A N 1
ATOM 4549 C CA . SER A 1 566 ? 28.078 -39.844 -18.375 1 36.53 566 SER A CA 1
ATOM 4550 C C . SER A 1 566 ? 28.594 -39.562 -19.781 1 36.53 566 SER A C 1
ATOM 4552 O O . SER A 1 566 ? 29.281 -40.406 -20.375 1 36.53 566 SER A O 1
ATOM 4554 N N . LYS A 1 567 ? 28.062 -38.75 -20.609 1 39.47 567 LYS A N 1
ATOM 4555 C CA . LYS A 1 567 ? 28.688 -38.5 -21.906 1 39.47 567 LYS A CA 1
ATOM 4556 C C . LYS A 1 567 ? 29.969 -37.688 -21.75 1 39.47 567 LYS A C 1
ATOM 4558 O O . LYS A 1 567 ? 29.984 -36.656 -21.078 1 39.47 567 LYS A O 1
ATOM 4563 N N . SER A 1 568 ? 31.203 -38.406 -21.75 1 32.47 568 SER A N 1
ATOM 4564 C CA . SER A 1 568 ? 32.562 -37.906 -21.828 1 32.47 568 SER A CA 1
ATOM 4565 C C . SER A 1 568 ? 32.656 -36.656 -22.688 1 32.47 568 SER A C 1
ATOM 4567 O O . SER A 1 568 ? 31.891 -36.5 -23.641 1 32.47 568 SER A O 1
ATOM 4569 N N . VAL A 1 569 ? 33.438 -35.594 -22.281 1 34.47 569 VAL A N 1
ATOM 4570 C CA . VAL A 1 569 ? 33.812 -34.375 -22.969 1 34.47 569 VAL A CA 1
ATOM 4571 C C . VAL A 1 569 ? 34.281 -34.688 -24.391 1 34.47 569 VAL A C 1
ATOM 4573 O O . VAL A 1 569 ? 34.406 -33.812 -25.234 1 34.47 569 VAL A O 1
ATOM 4576 N N . SER A 1 570 ? 35 -35.781 -24.625 1 31.05 570 SER A N 1
ATOM 4577 C CA . SER A 1 570 ? 35.719 -35.938 -25.906 1 31.05 570 SER A CA 1
ATOM 4578 C C . SER A 1 570 ? 34.75 -35.906 -27.078 1 31.05 570 SER A C 1
ATOM 4580 O O . SER A 1 570 ? 35.125 -35.5 -28.188 1 31.05 570 SER A O 1
ATOM 4582 N N . GLU A 1 571 ? 34.094 -37.094 -27.375 1 30.83 571 GLU A N 1
ATOM 4583 C CA . GLU A 1 571 ? 33.281 -37 -28.578 1 30.83 571 GLU A CA 1
ATOM 4584 C C . GLU A 1 571 ? 32.25 -35.906 -28.453 1 30.83 571 GLU A C 1
ATOM 4586 O O . GLU A 1 571 ? 31.109 -36.125 -28.016 1 30.83 571 GLU A O 1
ATOM 4591 N N . SER A 1 572 ? 32.625 -34.781 -27.984 1 31.62 572 SER A N 1
ATOM 4592 C CA . SER A 1 572 ? 32.094 -33.438 -28.156 1 31.62 572 SER A CA 1
ATOM 4593 C C . SER A 1 572 ? 31.641 -33.219 -29.594 1 31.62 572 SER A C 1
ATOM 4595 O O . SER A 1 572 ? 32.188 -32.344 -30.297 1 31.62 572 SER A O 1
ATOM 4597 N N . SER A 1 573 ? 31.703 -34.312 -30.453 1 30.38 573 SER A N 1
ATOM 4598 C CA . SER A 1 573 ? 31.297 -33.812 -31.766 1 30.38 573 SER A CA 1
ATOM 4599 C C . SER A 1 573 ? 30.203 -32.75 -31.641 1 30.38 573 SER A C 1
ATOM 4601 O O . SER A 1 573 ? 29.656 -32.531 -30.547 1 30.38 573 SER A O 1
ATOM 4603 N N . SER A 1 574 ? 29.344 -32.812 -32.906 1 31.2 574 SER A N 1
ATOM 4604 C CA . SER A 1 574 ? 28.531 -31.703 -33.344 1 31.2 574 SER A CA 1
ATOM 4605 C C . SER A 1 574 ? 27.625 -31.203 -32.219 1 31.2 574 SER A C 1
ATOM 4607 O O . SER A 1 574 ? 27.703 -30.031 -31.812 1 31.2 574 SER A O 1
ATOM 4609 N N . GLU A 1 575 ? 26.281 -31.156 -32.688 1 32.75 575 GLU A N 1
ATOM 4610 C CA . GLU A 1 575 ? 25.016 -30.562 -32.281 1 32.75 575 GLU A CA 1
ATOM 4611 C C . GLU A 1 575 ? 24.562 -31.141 -30.938 1 32.75 575 GLU A C 1
ATOM 4613 O O . GLU A 1 575 ? 23.609 -31.938 -30.891 1 32.75 575 GLU A O 1
ATOM 4618 N N . SER A 1 576 ? 25.203 -31.828 -30.312 1 35.78 576 SER A N 1
ATOM 4619 C CA . SER A 1 576 ? 24.625 -32.312 -29.062 1 35.78 576 SER A CA 1
ATOM 4620 C C . SER A 1 576 ? 23.797 -31.25 -28.375 1 35.78 576 SER A C 1
ATOM 4622 O O . SER A 1 576 ? 24.281 -30.141 -28.141 1 35.78 576 SER A O 1
ATOM 4624 N N . ASP A 1 577 ? 22.406 -31.344 -28.328 1 40.22 577 ASP A N 1
ATOM 4625 C CA . ASP A 1 577 ? 21.156 -30.562 -28.281 1 40.22 577 ASP A CA 1
ATOM 4626 C C . ASP A 1 577 ? 21.109 -29.703 -27.031 1 40.22 577 ASP A C 1
ATOM 4628 O O . ASP A 1 577 ? 21.078 -30.219 -25.906 1 40.22 577 ASP A O 1
ATOM 4632 N N . ASP A 1 578 ? 21.75 -28.562 -26.797 1 51.03 578 ASP A N 1
ATOM 4633 C CA . ASP A 1 578 ? 21.453 -27.234 -26.25 1 51.03 578 ASP A CA 1
ATOM 4634 C C . ASP A 1 578 ? 19.938 -27.031 -26.109 1 51.03 578 ASP A C 1
ATOM 4636 O O . ASP A 1 578 ? 19.281 -26.531 -27.031 1 51.03 578 ASP A O 1
ATOM 4640 N N . LYS A 1 579 ? 19.312 -27.75 -25.219 1 67.12 579 LYS A N 1
ATOM 4641 C CA . LYS A 1 579 ? 17.859 -27.766 -25.078 1 67.12 579 LYS A CA 1
ATOM 4642 C C . LYS A 1 579 ? 17.359 -26.453 -24.484 1 67.12 579 LYS A C 1
ATOM 4644 O O . LYS A 1 579 ? 18.047 -25.828 -23.656 1 67.12 579 LYS A O 1
ATOM 4649 N N . PHE A 1 580 ? 16.562 -25.969 -25.125 1 73.31 580 PHE A N 1
ATOM 4650 C CA . PHE A 1 580 ? 15.898 -24.703 -24.797 1 73.31 580 PHE A CA 1
ATOM 4651 C C . PHE A 1 580 ? 14.422 -24.938 -24.5 1 73.31 580 PHE A C 1
ATOM 4653 O O . PHE A 1 580 ? 13.836 -25.906 -25 1 73.31 580 PHE A O 1
ATOM 4660 N N . ARG A 1 581 ? 14.062 -24.203 -23.594 1 79.62 581 ARG A N 1
ATOM 4661 C CA . ARG A 1 581 ? 12.617 -24.031 -23.484 1 79.62 581 ARG A CA 1
ATOM 4662 C C . ARG A 1 581 ? 12.148 -22.844 -24.297 1 79.62 581 ARG A C 1
ATOM 4664 O O . ARG A 1 581 ? 12.797 -21.797 -24.312 1 79.62 581 ARG A O 1
ATOM 4671 N N . ILE A 1 582 ? 11.117 -23.078 -25.031 1 83.69 582 ILE A N 1
ATOM 4672 C CA . ILE A 1 582 ? 10.531 -21.984 -25.812 1 83.69 582 ILE A CA 1
ATOM 4673 C C . ILE A 1 582 ? 9.156 -21.641 -25.25 1 83.69 582 ILE A C 1
ATOM 4675 O O . ILE A 1 582 ? 8.289 -22.5 -25.109 1 83.69 582 ILE A O 1
ATOM 4679 N N . VAL A 1 583 ? 9 -20.375 -24.891 1 88.38 583 VAL A N 1
ATOM 4680 C CA . VAL A 1 583 ? 7.75 -19.969 -24.266 1 88.38 583 VAL A CA 1
ATOM 4681 C C . VAL A 1 583 ? 7.309 -18.625 -24.812 1 88.38 583 VAL A C 1
ATOM 4683 O O . VAL A 1 583 ? 8.141 -17.828 -25.25 1 88.38 583 VAL A O 1
ATOM 4686 N N . THR A 1 584 ? 6.035 -18.438 -24.859 1 91 584 THR A N 1
ATOM 4687 C CA . THR A 1 584 ? 5.461 -17.125 -25.141 1 91 584 THR A CA 1
ATOM 4688 C C . THR A 1 584 ? 5.078 -16.422 -23.828 1 91 584 THR A C 1
ATOM 4690 O O . THR A 1 584 ? 4.57 -17.062 -22.906 1 91 584 THR A O 1
ATOM 4693 N N . ILE A 1 585 ? 5.336 -15.094 -23.781 1 93.38 585 ILE A N 1
ATOM 4694 C CA . ILE A 1 585 ? 5.055 -14.328 -22.578 1 93.38 585 ILE A CA 1
ATOM 4695 C C . ILE A 1 585 ? 4.23 -13.086 -22.938 1 93.38 585 ILE A C 1
ATOM 4697 O O . ILE A 1 585 ? 4.465 -12.461 -23.969 1 93.38 585 ILE A O 1
ATOM 4701 N N . ARG A 1 586 ? 3.285 -12.734 -22.047 1 96.38 586 ARG A N 1
ATOM 4702 C CA . ARG A 1 586 ? 2.387 -11.609 -22.281 1 96.38 586 ARG A CA 1
ATOM 4703 C C . ARG A 1 586 ? 2.434 -10.625 -21.125 1 96.38 586 ARG A C 1
ATOM 4705 O O . ARG A 1 586 ? 2.498 -11.031 -19.953 1 96.38 586 ARG A O 1
ATOM 4712 N N . TYR A 1 587 ? 2.342 -9.305 -21.469 1 97.31 587 TYR A N 1
ATOM 4713 C CA . TYR A 1 587 ? 2.324 -8.227 -20.469 1 97.31 587 TYR A CA 1
ATOM 4714 C C . TYR A 1 587 ? 1.165 -7.273 -20.734 1 97.31 587 TYR A C 1
ATOM 4716 O O . TYR A 1 587 ? 1.072 -6.672 -21.797 1 97.31 587 TYR A O 1
ATOM 4724 N N . SER A 1 588 ? 0.275 -7.148 -19.703 1 97.25 588 SER A N 1
ATOM 4725 C CA . SER A 1 588 ? -0.799 -6.164 -19.797 1 97.25 588 SER A CA 1
ATOM 4726 C C . SER A 1 588 ? -0.256 -4.742 -19.703 1 97.25 588 SER A C 1
ATOM 4728 O O . SER A 1 588 ? 0.544 -4.438 -18.812 1 97.25 588 SER A O 1
ATOM 4730 N N . VAL A 1 589 ? -0.767 -3.797 -20.609 1 96.06 589 VAL A N 1
ATOM 4731 C CA . VAL A 1 589 ? -0.119 -2.49 -20.609 1 96.06 589 VAL A CA 1
ATOM 4732 C C . VAL A 1 589 ? -1.173 -1.391 -20.5 1 96.06 589 VAL A C 1
ATOM 4734 O O . VAL A 1 589 ? -0.839 -0.204 -20.453 1 96.06 589 VAL A O 1
ATOM 4737 N N . ASN A 1 590 ? -2.521 -1.713 -20.391 1 93.25 590 ASN A N 1
ATOM 4738 C CA . ASN A 1 590 ? -3.576 -0.705 -20.344 1 93.25 590 ASN A CA 1
ATOM 4739 C C . ASN A 1 590 ? -3.32 0.316 -19.234 1 93.25 590 ASN A C 1
ATOM 4741 O O . ASN A 1 590 ? -3.309 1.521 -19.5 1 93.25 590 ASN A O 1
ATOM 4745 N N . ALA A 1 591 ? -3.137 -0.191 -18.109 1 89.88 591 ALA A N 1
ATOM 4746 C CA . ALA A 1 591 ? -3.029 0.675 -16.938 1 89.88 591 ALA A CA 1
ATOM 4747 C C . ALA A 1 591 ? -1.783 1.554 -17.016 1 89.88 591 ALA A C 1
ATOM 4749 O O . ALA A 1 591 ? -1.831 2.74 -16.688 1 89.88 591 ALA A O 1
ATOM 4750 N N . ALA A 1 592 ? -0.674 0.985 -17.406 1 92.56 592 ALA A N 1
ATOM 4751 C CA . ALA A 1 592 ? 0.569 1.739 -17.547 1 92.56 592 ALA A CA 1
ATOM 4752 C C . ALA A 1 592 ? 0.421 2.844 -18.594 1 92.56 592 ALA A C 1
ATOM 4754 O O . ALA A 1 592 ? 0.836 3.982 -18.359 1 92.56 592 ALA A O 1
ATOM 4755 N N . LEU A 1 593 ? -0.126 2.498 -19.688 1 91.38 593 LEU A N 1
ATOM 4756 C CA . LEU A 1 593 ? -0.327 3.473 -20.766 1 91.38 593 LEU A CA 1
ATOM 4757 C C . LEU A 1 593 ? -1.19 4.633 -20.281 1 91.38 593 LEU A C 1
ATOM 4759 O O . LEU A 1 593 ? -0.882 5.797 -20.562 1 91.38 593 LEU A O 1
ATOM 4763 N N . LYS A 1 594 ? -2.207 4.273 -19.641 1 84.44 594 LYS A N 1
ATOM 4764 C CA . LYS A 1 594 ? -3.086 5.305 -19.094 1 84.44 594 LYS A CA 1
ATOM 4765 C C . LYS A 1 594 ? -2.32 6.25 -18.172 1 84.44 594 LYS A C 1
ATOM 4767 O O . LYS A 1 594 ? -2.445 7.473 -18.281 1 84.44 594 LYS A O 1
ATOM 4772 N N . ARG A 1 595 ? -1.55 5.758 -17.312 1 82.62 595 ARG A N 1
ATOM 4773 C CA . ARG A 1 595 ? -0.803 6.562 -16.359 1 82.62 595 ARG A CA 1
ATOM 4774 C C . ARG A 1 595 ? 0.26 7.406 -17.047 1 82.62 595 ARG A C 1
ATOM 4776 O O . ARG A 1 595 ? 0.622 8.484 -16.578 1 82.62 595 ARG A O 1
ATOM 4783 N N . LEU A 1 596 ? 0.717 6.879 -18.141 1 85 596 LEU A N 1
ATOM 4784 C CA . LEU A 1 596 ? 1.744 7.594 -18.891 1 85 596 LEU A CA 1
ATOM 4785 C C . LEU A 1 596 ? 1.116 8.602 -19.844 1 85 596 LEU A C 1
ATOM 4787 O O . LEU A 1 596 ? 1.822 9.258 -20.609 1 85 596 LEU A O 1
ATOM 4791 N N . GLY A 1 597 ? -0.215 8.648 -19.875 1 78.19 597 GLY A N 1
ATOM 4792 C CA . GLY A 1 597 ? -0.938 9.602 -20.703 1 78.19 597 GLY A CA 1
ATOM 4793 C C . GLY A 1 597 ? -1.044 9.172 -22.156 1 78.19 597 GLY A C 1
ATOM 4794 O O . GLY A 1 597 ? -1.274 9.992 -23.031 1 78.19 597 GLY A O 1
ATOM 4795 N N . ILE A 1 598 ? -0.743 7.965 -22.344 1 84.56 598 ILE A N 1
ATOM 4796 C CA . ILE A 1 598 ? -0.815 7.43 -23.703 1 84.56 598 ILE A CA 1
ATOM 4797 C C . ILE A 1 598 ? -2.162 6.742 -23.922 1 84.56 598 ILE A C 1
ATOM 4799 O O . ILE A 1 598 ? -2.291 5.535 -23.703 1 84.56 598 ILE A O 1
ATOM 4803 N N . THR A 1 599 ? -3.15 7.48 -24.281 1 76.94 599 THR A N 1
ATOM 4804 C CA . THR A 1 599 ? -4.504 6.949 -24.375 1 76.94 599 THR A CA 1
ATOM 4805 C C . THR A 1 599 ? -4.891 6.715 -25.844 1 76.94 599 THR A C 1
ATOM 4807 O O . THR A 1 599 ? -5.855 6.004 -26.125 1 76.94 599 THR A O 1
ATOM 4810 N N . ASP A 1 600 ? -4.117 7.301 -26.703 1 81.25 600 ASP A N 1
ATOM 4811 C CA . ASP A 1 600 ? -4.406 7.125 -28.125 1 81.25 600 ASP A CA 1
ATOM 4812 C C . ASP A 1 600 ? -3.641 5.934 -28.703 1 81.25 600 ASP A C 1
ATOM 4814 O O . ASP A 1 600 ? -2.615 5.527 -28.156 1 81.25 600 ASP A O 1
ATOM 4818 N N . TYR A 1 601 ? -4.199 5.34 -29.75 1 82.94 601 TYR A N 1
ATOM 4819 C CA . TYR A 1 601 ? -3.566 4.184 -30.375 1 82.94 601 TYR A CA 1
ATOM 4820 C C . TYR A 1 601 ? -2.68 4.609 -31.531 1 82.94 601 TYR A C 1
ATOM 4822 O O . TYR A 1 601 ? -2.084 3.768 -32.219 1 82.94 601 TYR A O 1
ATOM 4830 N N . ASN A 1 602 ? -2.555 5.84 -31.734 1 78.88 602 ASN A N 1
ATOM 4831 C CA . ASN A 1 602 ? -1.672 6.363 -32.781 1 78.88 602 ASN A CA 1
ATOM 4832 C C . ASN A 1 602 ? -0.257 6.586 -32.25 1 78.88 602 ASN A C 1
ATOM 4834 O O . ASN A 1 602 ? 0.653 6.898 -33 1 78.88 602 ASN A O 1
ATOM 4838 N N . THR A 1 603 ? -0.108 6.418 -31.031 1 81 603 THR A N 1
ATOM 4839 C CA . THR A 1 603 ? 1.201 6.598 -30.406 1 81 603 THR A CA 1
ATOM 4840 C C . THR A 1 603 ? 1.876 5.25 -30.172 1 81 603 THR A C 1
ATOM 4842 O O . THR A 1 603 ? 1.379 4.43 -29.391 1 81 603 THR A O 1
ATOM 4845 N N . ASP A 1 604 ? 2.984 5.125 -30.891 1 85.44 604 ASP A N 1
ATOM 4846 C CA . ASP A 1 604 ? 3.791 3.924 -30.688 1 85.44 604 ASP A CA 1
ATOM 4847 C C . ASP A 1 604 ? 4.578 4.016 -29.375 1 85.44 604 ASP A C 1
ATOM 4849 O O . ASP A 1 604 ? 4.715 5.094 -28.797 1 85.44 604 ASP A O 1
ATOM 4853 N N . ILE A 1 605 ? 4.887 2.812 -28.922 1 91.94 605 ILE A N 1
ATOM 4854 C CA . ILE A 1 605 ? 5.613 2.809 -27.656 1 91.94 605 ILE A CA 1
ATOM 4855 C C . ILE A 1 605 ? 6.957 2.109 -27.828 1 91.94 605 ILE A C 1
ATOM 4857 O O . ILE A 1 605 ? 7.188 1.442 -28.844 1 91.94 605 ILE A O 1
ATOM 4861 N N . VAL A 1 606 ? 7.852 2.328 -26.906 1 92.44 606 VAL A N 1
ATOM 4862 C CA . VAL A 1 606 ? 9.141 1.653 -26.844 1 92.44 606 VAL A CA 1
ATOM 4863 C C . VAL A 1 606 ? 9.102 0.565 -25.766 1 92.44 606 VAL A C 1
ATOM 4865 O O . VAL A 1 606 ? 8.711 0.82 -24.625 1 92.44 606 VAL A O 1
ATOM 4868 N N . VAL A 1 607 ? 9.414 -0.647 -26.141 1 93.62 607 VAL A N 1
ATOM 4869 C CA . VAL A 1 607 ? 9.5 -1.77 -25.219 1 93.62 607 VAL A CA 1
ATOM 4870 C C . VAL A 1 607 ? 10.961 -2.078 -24.906 1 93.62 607 VAL A C 1
ATOM 4872 O O . VAL A 1 607 ? 11.758 -2.312 -25.812 1 93.62 607 VAL A O 1
ATOM 4875 N N . THR A 1 608 ? 11.297 -2.014 -23.641 1 91.81 608 THR A N 1
ATOM 4876 C CA . THR A 1 608 ? 12.656 -2.309 -23.203 1 91.81 608 THR A CA 1
ATOM 4877 C C . THR A 1 608 ? 12.695 -3.604 -22.391 1 91.81 608 THR A C 1
ATOM 4879 O O . THR A 1 608 ? 11.969 -3.75 -21.406 1 91.81 608 THR A O 1
ATOM 4882 N N . VAL A 1 609 ? 13.492 -4.566 -22.812 1 91 609 VAL A N 1
ATOM 4883 C CA . VAL A 1 609 ? 13.695 -5.84 -22.125 1 91 609 VAL A CA 1
ATOM 4884 C C . VAL A 1 609 ? 15.039 -5.836 -21.406 1 91 609 VAL A C 1
ATOM 4886 O O . VAL A 1 609 ? 16.078 -5.625 -22.031 1 91 609 VAL A O 1
ATOM 4889 N N . VAL A 1 610 ? 14.977 -6.035 -20.109 1 88.94 610 VAL A N 1
ATOM 4890 C CA . VAL A 1 610 ? 16.172 -5.965 -19.281 1 88.94 610 VAL A CA 1
ATOM 4891 C C . VAL A 1 610 ? 16.469 -7.336 -18.672 1 88.94 610 VAL A C 1
ATOM 4893 O O . VAL A 1 610 ? 15.688 -7.84 -17.859 1 88.94 610 VAL A O 1
ATOM 4896 N N . SER A 1 611 ? 17.578 -7.898 -19.016 1 82.25 611 SER A N 1
ATOM 4897 C CA . SER A 1 611 ? 18.016 -9.156 -18.422 1 82.25 611 SER A CA 1
ATOM 4898 C C . SER A 1 611 ? 18.859 -8.914 -17.172 1 82.25 611 SER A C 1
ATOM 4900 O O . SER A 1 611 ? 19.672 -7.984 -17.141 1 82.25 611 SER A O 1
ATOM 4902 N N . LYS A 1 612 ? 18.719 -9.461 -16.016 1 69.19 612 LYS A N 1
ATOM 4903 C CA . LYS A 1 612 ? 19.469 -9.281 -14.773 1 69.19 612 LYS A CA 1
ATOM 4904 C C . LYS A 1 612 ? 20.625 -10.266 -14.688 1 69.19 612 LYS A C 1
ATOM 4906 O O . LYS A 1 612 ? 21.469 -10.18 -13.781 1 69.19 612 LYS A O 1
ATOM 4911 N N . GLY A 1 613 ? 21.078 -11.148 -15.438 1 58.59 613 GLY A N 1
ATOM 4912 C CA . GLY A 1 613 ? 22.141 -12.133 -15.336 1 58.59 613 GLY A CA 1
ATOM 4913 C C . GLY A 1 613 ? 23.484 -11.602 -15.766 1 58.59 613 GLY A C 1
ATOM 4914 O O . GLY A 1 613 ? 23.594 -10.492 -16.297 1 58.59 613 GLY A O 1
ATOM 4915 N N . LYS A 1 614 ? 24.766 -12.078 -15.047 1 50.19 614 LYS A N 1
ATOM 4916 C CA . LYS A 1 614 ? 26.156 -11.695 -15.273 1 50.19 614 LYS A CA 1
ATOM 4917 C C . LYS A 1 614 ? 26.469 -11.617 -16.766 1 50.19 614 LYS A C 1
ATOM 4919 O O . LYS A 1 614 ? 25.969 -12.438 -17.547 1 50.19 614 LYS A O 1
ATOM 4924 N N . ARG A 1 615 ? 27.203 -10.477 -17.078 1 40.06 615 ARG A N 1
ATOM 4925 C CA . ARG A 1 615 ? 27.828 -10.25 -18.375 1 40.06 615 ARG A CA 1
ATOM 4926 C C . ARG A 1 615 ? 28.625 -11.469 -18.828 1 40.06 615 ARG A C 1
ATOM 4928 O O . ARG A 1 615 ? 28.984 -11.594 -20 1 40.06 615 ARG A O 1
ATOM 4935 N N . ASN A 1 616 ? 29.5 -11.836 -17.938 1 35.44 616 ASN A N 1
ATOM 4936 C CA . ASN A 1 616 ? 30.625 -12.57 -18.484 1 35.44 616 ASN A CA 1
ATOM 4937 C C . ASN A 1 616 ? 30.172 -13.742 -19.359 1 35.44 616 ASN A C 1
ATOM 4939 O O . ASN A 1 616 ? 30.984 -14.398 -20 1 35.44 616 ASN A O 1
ATOM 4943 N N . SER A 1 617 ? 29.484 -14.75 -18.703 1 36.19 617 SER A N 1
ATOM 4944 C CA . SER A 1 617 ? 29.844 -15.992 -19.375 1 36.19 617 SER A CA 1
ATOM 4945 C C . SER A 1 617 ? 29.375 -16 -20.828 1 36.19 617 SER A C 1
ATOM 4947 O O . SER A 1 617 ? 28.641 -15.102 -21.25 1 36.19 617 SER A O 1
ATOM 4949 N N . SER A 1 618 ? 29.391 -17.391 -21.453 1 35.09 618 SER A N 1
ATOM 4950 C CA . SER A 1 618 ? 29.172 -17.719 -22.859 1 35.09 618 SER A CA 1
ATOM 4951 C C . SER A 1 618 ? 27.844 -17.141 -23.359 1 35.09 618 SER A C 1
ATOM 4953 O O . SER A 1 618 ? 26.891 -17 -22.609 1 35.09 618 SER A O 1
ATOM 4955 N N . PRO A 1 619 ? 27.891 -16.453 -24.422 1 39.38 619 PRO A N 1
ATOM 4956 C CA . PRO A 1 619 ? 26.672 -16.094 -25.172 1 39.38 619 PRO A CA 1
ATOM 4957 C C . PRO A 1 619 ? 25.469 -16.953 -24.797 1 39.38 619 PRO A C 1
ATOM 4959 O O . PRO A 1 619 ? 24.375 -16.719 -25.297 1 39.38 619 PRO A O 1
ATOM 4962 N N . THR A 1 620 ? 25.734 -17.953 -23.969 1 42.5 620 THR A N 1
ATOM 4963 C CA . THR A 1 620 ? 24.75 -19.031 -23.75 1 42.5 620 THR A CA 1
ATOM 4964 C C . THR A 1 620 ? 23.75 -18.625 -22.672 1 42.5 620 THR A C 1
ATOM 4966 O O . THR A 1 620 ? 22.781 -19.359 -22.422 1 42.5 620 THR A O 1
ATOM 4969 N N . THR A 1 621 ? 23.984 -17.656 -21.828 1 49.56 621 THR A N 1
ATOM 4970 C CA . THR A 1 621 ? 23.094 -17.484 -20.688 1 49.56 621 THR A CA 1
ATOM 4971 C C . THR A 1 621 ? 22.078 -16.375 -20.969 1 49.56 621 THR A C 1
ATOM 4973 O O . THR A 1 621 ? 21.375 -15.922 -20.062 1 49.56 621 THR A O 1
ATOM 4976 N N . GLY A 1 622 ? 21.625 -16.281 -22.062 1 61.03 622 GLY A N 1
ATOM 4977 C CA . GLY A 1 622 ? 20.625 -15.281 -22.406 1 61.03 622 GLY A CA 1
ATOM 4978 C C . GLY A 1 622 ? 19.344 -15.891 -22.953 1 61.03 622 GLY A C 1
ATOM 4979 O O . GLY A 1 622 ? 19.094 -17.078 -22.766 1 61.03 622 GLY A O 1
ATOM 4980 N N . PHE A 1 623 ? 18.391 -15.086 -23.125 1 73.69 623 PHE A N 1
ATOM 4981 C CA . PHE A 1 623 ? 17.172 -15.508 -23.797 1 73.69 623 PHE A CA 1
ATOM 4982 C C . PHE A 1 623 ? 17.031 -14.797 -25.141 1 73.69 623 PHE A C 1
ATOM 4984 O O . PHE A 1 623 ? 17.656 -13.758 -25.359 1 73.69 623 PHE A O 1
ATOM 4991 N N . THR A 1 624 ? 16.469 -15.469 -26 1 77.31 624 THR A N 1
ATOM 4992 C CA . THR A 1 624 ? 16.078 -14.875 -27.281 1 77.31 624 THR A CA 1
ATOM 4993 C C . THR A 1 624 ? 14.578 -14.945 -27.469 1 77.31 624 THR A C 1
ATOM 4995 O O . THR A 1 624 ? 13.891 -15.727 -26.812 1 77.31 624 THR A O 1
ATOM 4998 N N . PHE A 1 625 ? 14.047 -14.008 -28.266 1 80.94 625 PHE A N 1
ATOM 4999 C CA . PHE A 1 625 ? 12.648 -14.117 -28.656 1 80.94 625 PHE A CA 1
ATOM 5000 C C . PHE A 1 625 ? 12.484 -13.844 -30.156 1 80.94 625 PHE A C 1
ATOM 5002 O O . PHE A 1 625 ? 13.297 -13.141 -30.75 1 80.94 625 PHE A O 1
ATOM 5009 N N . SER A 1 626 ? 11.492 -14.414 -30.703 1 78.69 626 SER A N 1
ATOM 5010 C CA . SER A 1 626 ? 11.328 -14.383 -32.156 1 78.69 626 SER A CA 1
ATOM 5011 C C . SER A 1 626 ? 10.539 -13.156 -32.594 1 78.69 626 SER A C 1
ATOM 5013 O O . SER A 1 626 ? 10.727 -12.656 -33.719 1 78.69 626 SER A O 1
ATOM 5015 N N . ASN A 1 627 ? 9.656 -12.797 -31.75 1 83.75 627 ASN A N 1
ATOM 5016 C CA . ASN A 1 627 ? 8.758 -11.719 -32.156 1 83.75 627 ASN A CA 1
ATOM 5017 C C . ASN A 1 627 ? 8.266 -10.922 -30.969 1 83.75 627 ASN A C 1
ATOM 5019 O O . ASN A 1 627 ? 8.203 -11.438 -29.844 1 83.75 627 ASN A O 1
ATOM 5023 N N . LEU A 1 628 ? 8.102 -9.617 -31.234 1 90.31 628 LEU A N 1
ATOM 5024 C CA . LEU A 1 628 ? 7.457 -8.68 -30.312 1 90.31 628 LEU A CA 1
ATOM 5025 C C . LEU A 1 628 ? 6.23 -8.055 -30.969 1 90.31 628 LEU A C 1
ATOM 5027 O O . LEU A 1 628 ? 6.328 -7.426 -32.031 1 90.31 628 LEU A O 1
ATOM 5031 N N . LYS A 1 629 ? 5.082 -8.258 -30.312 1 92.12 629 LYS A N 1
ATOM 5032 C CA . LYS A 1 629 ? 3.883 -7.742 -30.969 1 92.12 629 LYS A CA 1
ATOM 5033 C C . LYS A 1 629 ? 2.85 -7.277 -29.953 1 92.12 629 LYS A C 1
ATOM 5035 O O . LYS A 1 629 ? 2.975 -7.562 -28.75 1 92.12 629 LYS A O 1
ATOM 5040 N N . GLN A 1 630 ? 1.871 -6.508 -30.516 1 94.56 630 GLN A N 1
ATOM 5041 C CA . GLN A 1 630 ? 0.668 -6.141 -29.766 1 94.56 630 GLN A CA 1
ATOM 5042 C C . GLN A 1 630 ? -0.425 -7.191 -29.938 1 94.56 630 GLN A C 1
ATOM 5044 O O . GLN A 1 630 ? -0.601 -7.738 -31.031 1 94.56 630 GLN A O 1
ATOM 5049 N N . ASP A 1 631 ? -1.082 -7.5 -28.906 1 95 631 ASP A N 1
ATOM 5050 C CA . ASP A 1 631 ? -2.234 -8.398 -28.938 1 95 631 ASP A CA 1
ATOM 5051 C C . ASP A 1 631 ? -3.322 -7.934 -27.969 1 95 631 ASP A C 1
ATOM 5053 O O . ASP A 1 631 ? -3.094 -7.043 -27.156 1 95 631 ASP A O 1
ATOM 5057 N N . PHE A 1 632 ? -4.535 -8.383 -28.188 1 95.56 632 PHE A N 1
ATOM 5058 C CA . PHE A 1 632 ? -5.664 -8.031 -27.344 1 95.56 632 PHE A CA 1
ATOM 5059 C C . PHE A 1 632 ? -6.301 -9.281 -26.734 1 95.56 632 PHE A C 1
ATOM 5061 O O . PHE A 1 632 ? -6.406 -10.312 -27.406 1 95.56 632 PHE A O 1
ATOM 5068 N N . GLN A 1 633 ? -6.613 -9.141 -25.547 1 94.25 633 GLN A N 1
ATOM 5069 C CA . GLN A 1 633 ? -7.367 -10.172 -24.844 1 94.25 633 GLN A CA 1
ATOM 5070 C C . GLN A 1 633 ? -8.664 -9.609 -24.266 1 94.25 633 GLN A C 1
ATOM 5072 O O . GLN A 1 633 ? -8.703 -8.469 -23.812 1 94.25 633 GLN A O 1
ATOM 5077 N N . MET B 1 1 ? 41.938 43.969 -9.711 1 19.91 1 MET B N 1
ATOM 5078 C CA . MET B 1 1 ? 42.375 45.094 -10.523 1 19.91 1 MET B CA 1
ATOM 5079 C C . MET B 1 1 ? 41.469 45.312 -11.711 1 19.91 1 MET B C 1
ATOM 5081 O O . MET B 1 1 ? 41.719 44.781 -12.805 1 19.91 1 MET B O 1
ATOM 5085 N N . ASP B 1 2 ? 40.156 45.031 -11.508 1 19.42 2 ASP B N 1
ATOM 5086 C CA . ASP B 1 2 ? 39.062 44.531 -12.352 1 19.42 2 ASP B CA 1
ATOM 5087 C C . ASP B 1 2 ? 38.656 45.562 -13.406 1 19.42 2 ASP B C 1
ATOM 5089 O O . ASP B 1 2 ? 38.312 46.719 -13.078 1 19.42 2 ASP B O 1
ATOM 5093 N N . THR B 1 3 ? 39.031 45.25 -14.531 1 18.47 3 THR B N 1
ATOM 5094 C CA . THR B 1 3 ? 39.25 46.062 -15.719 1 18.47 3 THR B CA 1
ATOM 5095 C C . THR B 1 3 ? 37.969 46.781 -16.141 1 18.47 3 THR B C 1
ATOM 5097 O O . THR B 1 3 ? 36.875 46.375 -15.75 1 18.47 3 THR B O 1
ATOM 5100 N N . ASP B 1 4 ? 37.906 47.375 -17.312 1 16.75 4 ASP B N 1
ATOM 5101 C CA . ASP B 1 4 ? 37.656 48.688 -17.906 1 16.75 4 ASP B CA 1
ATOM 5102 C C . ASP B 1 4 ? 36.281 48.719 -18.562 1 16.75 4 ASP B C 1
ATOM 5104 O O . ASP B 1 4 ? 35.719 49.781 -18.734 1 16.75 4 ASP B O 1
ATOM 5108 N N . MET B 1 5 ? 35.75 47.562 -19.141 1 18.73 5 MET B N 1
ATOM 5109 C CA . MET B 1 5 ? 35.375 47.875 -20.531 1 18.73 5 MET B CA 1
ATOM 5110 C C . MET B 1 5 ? 34.125 48.719 -20.578 1 18.73 5 MET B C 1
ATOM 5112 O O . MET B 1 5 ? 33.094 48.375 -19.969 1 18.73 5 MET B O 1
ATOM 5116 N N . THR B 1 6 ? 34.062 49.781 -21.359 1 17.39 6 THR B N 1
ATOM 5117 C CA . THR B 1 6 ? 33.531 51.125 -21.547 1 17.39 6 THR B CA 1
ATOM 5118 C C . THR B 1 6 ? 32.094 51.062 -22.078 1 17.39 6 THR B C 1
ATOM 5120 O O . THR B 1 6 ? 31.625 50 -22.484 1 17.39 6 THR B O 1
ATOM 5123 N N . THR B 1 7 ? 31.734 51.75 -23.25 1 16.88 7 THR B N 1
ATOM 5124 C CA . THR B 1 7 ? 31.047 53.031 -23.422 1 16.88 7 THR B CA 1
ATOM 5125 C C . THR B 1 7 ? 29.688 52.844 -24.078 1 16.88 7 THR B C 1
ATOM 5127 O O . THR B 1 7 ? 28.703 53.469 -23.672 1 16.88 7 THR B O 1
ATOM 5130 N N . SER B 1 8 ? 29.406 52 -25.281 1 17.22 8 SER B N 1
ATOM 5131 C CA . SER B 1 8 ? 28.953 52.781 -26.438 1 17.22 8 SER B CA 1
ATOM 5132 C C . SER B 1 8 ? 27.438 52.875 -26.484 1 17.22 8 SER B C 1
ATOM 5134 O O . SER B 1 8 ? 26.734 51.875 -26.375 1 17.22 8 SER B O 1
ATOM 5136 N N . VAL B 1 9 ? 26.703 54.156 -26.391 1 18.19 9 VAL B N 1
ATOM 5137 C CA . VAL B 1 9 ? 25.469 54.844 -26.094 1 18.19 9 VAL B CA 1
ATOM 5138 C C . VAL B 1 9 ? 24.531 54.812 -27.297 1 18.19 9 VAL B C 1
ATOM 5140 O O . VAL B 1 9 ? 23.422 55.344 -27.25 1 18.19 9 VAL B O 1
ATOM 5143 N N . SER B 1 10 ? 24.672 54 -28.438 1 17 10 SER B N 1
ATOM 5144 C CA . SER B 1 10 ? 24.266 54.719 -29.641 1 17 10 SER B CA 1
ATOM 5145 C C . SER B 1 10 ? 22.75 54.938 -29.656 1 17 10 SER B C 1
ATOM 5147 O O . SER B 1 10 ? 21.984 54.125 -29.141 1 17 10 SER B O 1
ATOM 5149 N N . SER B 1 11 ? 22.156 56.188 -30.234 1 16.61 11 SER B N 1
ATOM 5150 C CA . SER B 1 11 ? 21.172 57.25 -30.25 1 16.61 11 SER B CA 1
ATOM 5151 C C . SER B 1 11 ? 19.969 56.906 -31.125 1 16.61 11 SER B C 1
ATOM 5153 O O . SER B 1 11 ? 19.031 57.688 -31.25 1 16.61 11 SER B O 1
ATOM 5155 N N . PHE B 1 12 ? 19.828 55.781 -31.922 1 18.14 12 PHE B N 1
ATOM 5156 C CA . PHE B 1 12 ? 19.219 56.125 -33.219 1 18.14 12 PHE B CA 1
ATOM 5157 C C . PHE B 1 12 ? 17.734 56.375 -33.062 1 18.14 12 PHE B C 1
ATOM 5159 O O . PHE B 1 12 ? 16.984 55.5 -32.562 1 18.14 12 PHE B O 1
ATOM 5166 N N . GLY B 1 13 ? 17.156 57.75 -33.125 1 16.27 13 GLY B N 1
ATOM 5167 C CA . GLY B 1 13 ? 15.992 58.562 -32.906 1 16.27 13 GLY B CA 1
ATOM 5168 C C . GLY B 1 13 ? 14.906 58.344 -33.938 1 16.27 13 GLY B C 1
ATOM 5169 O O . GLY B 1 13 ? 13.805 58.906 -33.844 1 16.27 13 GLY B O 1
ATOM 5170 N N . SER B 1 14 ? 15.016 57.719 -35.188 1 17.48 14 SER B N 1
ATOM 5171 C CA . SER B 1 14 ? 14.398 58.438 -36.312 1 17.48 14 SER B CA 1
ATOM 5172 C C . SER B 1 14 ? 12.875 58.344 -36.219 1 17.48 14 SER B C 1
ATOM 5174 O O . SER B 1 14 ? 12.312 57.344 -35.844 1 17.48 14 SER B O 1
ATOM 5176 N N . LEU B 1 15 ? 12.133 59.531 -36.531 1 17.09 15 LEU B N 1
ATOM 5177 C CA . LEU B 1 15 ? 10.93 60.344 -36.438 1 17.09 15 LEU B CA 1
ATOM 5178 C C . LEU B 1 15 ? 9.898 59.906 -37.469 1 17.09 15 LEU B C 1
ATOM 5180 O O . LEU B 1 15 ? 10.117 60.062 -38.688 1 17.09 15 LEU B O 1
ATOM 5184 N N . ILE B 1 16 ? 9.32 58.75 -37.562 1 18.42 16 ILE B N 1
ATOM 5185 C CA . ILE B 1 16 ? 8.57 58.438 -38.781 1 18.42 16 ILE B CA 1
ATOM 5186 C C . ILE B 1 16 ? 7.34 59.344 -38.844 1 18.42 16 ILE B C 1
ATOM 5188 O O . ILE B 1 16 ? 6.496 59.344 -37.938 1 18.42 16 ILE B O 1
ATOM 5192 N N . ARG B 1 17 ? 7.391 60.5 -39.75 1 17.34 17 ARG B N 1
ATOM 5193 C CA . ARG B 1 17 ? 6.512 61.594 -40.156 1 17.34 17 ARG B CA 1
ATOM 5194 C C . ARG B 1 17 ? 5.23 61.062 -40.781 1 17.34 17 ARG B C 1
ATOM 5196 O O . ARG B 1 17 ? 5.277 60.25 -41.688 1 17.34 17 ARG B O 1
ATOM 5203 N N . ILE B 1 18 ? 3.973 61.406 -40.156 1 18.77 18 ILE B N 1
ATOM 5204 C CA . ILE B 1 18 ? 2.559 61.062 -40.312 1 18.77 18 ILE B CA 1
ATOM 5205 C C . ILE B 1 18 ? 1.974 61.781 -41.531 1 18.77 18 ILE B C 1
ATOM 5207 O O . ILE B 1 18 ? 2.041 63.031 -41.625 1 18.77 18 ILE B O 1
ATOM 5211 N N . PRO B 1 19 ? 1.797 61.25 -42.719 1 17.78 19 PRO B N 1
ATOM 5212 C CA . PRO B 1 19 ? 1.498 62 -43.938 1 17.78 19 PRO B CA 1
ATOM 5213 C C . PRO B 1 19 ? 0.166 62.719 -43.875 1 17.78 19 PRO B C 1
ATOM 5215 O O . PRO B 1 19 ? -0.823 62.188 -43.375 1 17.78 19 PRO B O 1
ATOM 5218 N N . GLN B 1 20 ? 0.077 64.188 -44.062 1 15.62 20 GLN B N 1
ATOM 5219 C CA . GLN B 1 20 ? -0.778 65.312 -43.875 1 15.62 20 GLN B CA 1
ATOM 5220 C C . GLN B 1 20 ? -1.902 65.375 -44.906 1 15.62 20 GLN B C 1
ATOM 5222 O O . GLN B 1 20 ? -2.686 66.312 -44.938 1 15.62 20 GLN B O 1
ATOM 5227 N N . SER B 1 21 ? -1.997 64.688 -45.938 1 16.83 21 SER B N 1
ATOM 5228 C CA . SER B 1 21 ? -2.434 65.312 -47.156 1 16.83 21 SER B CA 1
ATOM 5229 C C . SER B 1 21 ? -3.906 65.75 -47.094 1 16.83 21 SER B C 1
ATOM 5231 O O . SER B 1 21 ? -4.273 66.875 -47.438 1 16.83 21 SER B O 1
ATOM 5233 N N . LEU B 1 22 ? -5.07 65 -47.219 1 16.81 22 LEU B N 1
ATOM 5234 C CA . LEU B 1 22 ? -5.953 65.125 -48.375 1 16.81 22 LEU B CA 1
ATOM 5235 C C . LEU B 1 22 ? -7.141 66 -48.031 1 16.81 22 LEU B C 1
ATOM 5237 O O . LEU B 1 22 ? -7.945 66.312 -48.906 1 16.81 22 LEU B O 1
ATOM 5241 N N . LEU B 1 23 ? -7.754 66.188 -46.812 1 16.75 23 LEU B N 1
ATOM 5242 C CA . LEU B 1 23 ? -9.203 66.375 -46.875 1 16.75 23 LEU B CA 1
ATOM 5243 C C . LEU B 1 23 ? -9.555 67.875 -47.125 1 16.75 23 LEU B C 1
ATOM 5245 O O . LEU B 1 23 ? -9.43 68.688 -46.25 1 16.75 23 LEU B O 1
ATOM 5249 N N . HIS B 1 24 ? -9.492 68.438 -48.281 1 17.09 24 HIS B N 1
ATOM 5250 C CA . HIS B 1 24 ? -9.742 69.875 -48.594 1 17.09 24 HIS B CA 1
ATOM 5251 C C . HIS B 1 24 ? -11.242 70.125 -48.688 1 17.09 24 HIS B C 1
ATOM 5253 O O . HIS B 1 24 ? -11.648 71.312 -48.844 1 17.09 24 HIS B O 1
ATOM 5259 N N . GLY B 1 25 ? -12.219 69.312 -48.781 1 17.39 25 GLY B N 1
ATOM 5260 C CA . GLY B 1 25 ? -13.234 69.75 -49.719 1 17.39 25 GLY B CA 1
ATOM 5261 C C . GLY B 1 25 ? -14.117 70.875 -49.125 1 17.39 25 GLY B C 1
ATOM 5262 O O . GLY B 1 25 ? -14.156 71.062 -47.906 1 17.39 25 GLY B O 1
ATOM 5263 N N . LYS B 1 26 ? -15.242 71.375 -50.031 1 18.34 26 LYS B N 1
ATOM 5264 C CA . LYS B 1 26 ? -15.945 72.625 -50.312 1 18.34 26 LYS B CA 1
ATOM 5265 C C . LYS B 1 26 ? -17.062 72.875 -49.281 1 18.34 26 LYS B C 1
ATOM 5267 O O . LYS B 1 26 ? -17.609 71.875 -48.719 1 18.34 26 LYS B O 1
ATOM 5272 N N . VAL B 1 27 ? -17.703 74 -49.125 1 18.17 27 VAL B N 1
ATOM 5273 C CA . VAL B 1 27 ? -18.156 75 -48.094 1 18.17 27 VAL B CA 1
ATOM 5274 C C . VAL B 1 27 ? -19.641 74.75 -47.844 1 18.17 27 VAL B C 1
ATOM 5276 O O . VAL B 1 27 ? -20.141 75.125 -46.75 1 18.17 27 VAL B O 1
ATOM 5279 N N . GLY B 1 28 ? -20.453 74.062 -48.688 1 17.78 28 GLY B N 1
ATOM 5280 C CA . GLY B 1 28 ? -21.625 74.875 -48.906 1 17.78 28 GLY B CA 1
ATOM 5281 C C . GLY B 1 28 ? -22.516 75 -47.656 1 17.78 28 GLY B C 1
ATOM 5282 O O . GLY B 1 28 ? -22.297 74.25 -46.688 1 17.78 28 GLY B O 1
ATOM 5283 N N . SER B 1 29 ? -23.906 74.938 -47.906 1 19.67 29 SER B N 1
ATOM 5284 C CA . SER B 1 29 ? -25.047 75.688 -47.406 1 19.67 29 SER B CA 1
ATOM 5285 C C . SER B 1 29 ? -25.531 75.125 -46.062 1 19.67 29 SER B C 1
ATOM 5287 O O . SER B 1 29 ? -25.312 73.938 -45.75 1 19.67 29 SER B O 1
ATOM 5289 N N . GLY B 1 30 ? -26.156 75.938 -45 1 18.34 30 GLY B N 1
ATOM 5290 C CA . GLY B 1 30 ? -26.156 76.188 -43.562 1 18.34 30 GLY B CA 1
ATOM 5291 C C . GLY B 1 30 ? -27.172 75.312 -42.844 1 18.34 30 GLY B C 1
ATOM 5292 O O . GLY B 1 30 ? -27.156 75.25 -41.594 1 18.34 30 GLY B O 1
ATOM 5293 N N . ARG B 1 31 ? -28.328 75 -43.531 1 19.14 31 ARG B N 1
ATOM 5294 C CA . ARG B 1 31 ? -29.516 75.188 -42.719 1 19.14 31 ARG B CA 1
ATOM 5295 C C . ARG B 1 31 ? -29.531 74.25 -41.531 1 19.14 31 ARG B C 1
ATOM 5297 O O . ARG B 1 31 ? -28.734 73.312 -41.469 1 19.14 31 ARG B O 1
ATOM 5304 N N . SER B 1 32 ? -30.797 73.688 -41.219 1 20.36 32 SER B N 1
ATOM 5305 C CA . SER B 1 32 ? -31.641 73.625 -40.031 1 20.36 32 SER B CA 1
ATOM 5306 C C . SER B 1 32 ? -31.375 72.312 -39.25 1 20.36 32 SER B C 1
ATOM 5308 O O . SER B 1 32 ? -32.062 72 -38.281 1 20.36 32 SER B O 1
ATOM 5310 N N . SER B 1 33 ? -30.578 71.5 -39.781 1 19.14 33 SER B N 1
ATOM 5311 C CA . SER B 1 33 ? -30.719 70.125 -39.531 1 19.14 33 SER B CA 1
ATOM 5312 C C . SER B 1 33 ? -30.297 69.75 -38.094 1 19.14 33 SER B C 1
ATOM 5314 O O . SER B 1 33 ? -29.984 68.625 -37.781 1 19.14 33 SER B O 1
ATOM 5316 N N . ALA B 1 34 ? -30.109 70.812 -37.281 1 22.67 34 ALA B N 1
ATOM 5317 C CA . ALA B 1 34 ? -29.078 70.5 -36.281 1 22.67 34 ALA B CA 1
ATOM 5318 C C . ALA B 1 34 ? -29.609 69.625 -35.188 1 22.67 34 ALA B C 1
ATOM 5320 O O . ALA B 1 34 ? -28.875 69.25 -34.281 1 22.67 34 ALA B O 1
ATOM 5321 N N . SER B 1 35 ? -30.859 69.5 -35.188 1 21.22 35 SER B N 1
ATOM 5322 C CA . SER B 1 35 ? -31.312 69.312 -33.812 1 21.22 35 SER B CA 1
ATOM 5323 C C . SER B 1 35 ? -30.859 67.938 -33.281 1 21.22 35 SER B C 1
ATOM 5325 O O . SER B 1 35 ? -31.141 67.562 -32.125 1 21.22 35 SER B O 1
ATOM 5327 N N . LYS B 1 36 ? -30.703 67 -34.156 1 22.38 36 LYS B N 1
ATOM 5328 C CA . LYS B 1 36 ? -30.609 65.625 -33.719 1 22.38 36 LYS B CA 1
ATOM 5329 C C . LYS B 1 36 ? -29.328 65.375 -32.938 1 22.38 36 LYS B C 1
ATOM 5331 O O . LYS B 1 36 ? -29 64.25 -32.594 1 22.38 36 LYS B O 1
ATOM 5336 N N . THR B 1 37 ? -28.469 66.438 -32.875 1 22.67 37 THR B N 1
ATOM 5337 C CA . THR B 1 37 ? -27.141 66.125 -32.406 1 22.67 37 THR B CA 1
ATOM 5338 C C . THR B 1 37 ? -27.156 65.75 -30.906 1 22.67 37 THR B C 1
ATOM 5340 O O . THR B 1 37 ? -26.172 65.312 -30.344 1 22.67 37 THR B O 1
ATOM 5343 N N . ARG B 1 38 ? -28.109 66.375 -30.188 1 22.94 38 ARG B N 1
ATOM 5344 C CA . ARG B 1 38 ? -27.875 66.438 -28.75 1 22.94 38 ARG B CA 1
ATOM 5345 C C . ARG B 1 38 ? -27.969 65.062 -28.125 1 22.94 38 ARG B C 1
ATOM 5347 O O . ARG B 1 38 ? -27.516 64.812 -27 1 22.94 38 ARG B O 1
ATOM 5354 N N . GLN B 1 39 ? -28.969 64.25 -28.703 1 23.61 39 GLN B N 1
ATOM 5355 C CA . GLN B 1 39 ? -29.328 63.125 -27.844 1 23.61 39 GLN B CA 1
ATOM 5356 C C . GLN B 1 39 ? -28.188 62.125 -27.75 1 23.61 39 GLN B C 1
ATOM 5358 O O . GLN B 1 39 ? -28.234 61.219 -26.922 1 23.61 39 GLN B O 1
ATOM 5363 N N . HIS B 1 40 ? -27.312 62.094 -28.75 1 26.69 40 HIS B N 1
ATOM 5364 C CA . HIS B 1 40 ? -26.312 61.031 -28.734 1 26.69 40 HIS B CA 1
ATOM 5365 C C . HIS B 1 40 ? -25.297 61.25 -27.625 1 26.69 40 HIS B C 1
ATOM 5367 O O . HIS B 1 40 ? -24.453 60.375 -27.375 1 26.69 40 HIS B O 1
ATOM 5373 N N . LEU B 1 41 ? -25.062 62.594 -27.234 1 26.89 41 LEU B N 1
ATOM 5374 C CA . LEU B 1 41 ? -23.969 62.75 -26.312 1 26.89 41 LEU B CA 1
ATOM 5375 C C . LEU B 1 41 ? -24.312 62.188 -24.938 1 26.89 41 LEU B C 1
ATOM 5377 O O . LEU B 1 41 ? -23.422 61.75 -24.203 1 26.89 41 LEU B O 1
ATOM 5381 N N . LYS B 1 42 ? -25.641 62.281 -24.516 1 27.27 42 LYS B N 1
ATOM 5382 C CA . LYS B 1 42 ? -25.891 61.875 -23.141 1 27.27 42 LYS B CA 1
ATOM 5383 C C . LYS B 1 42 ? -25.656 60.375 -22.969 1 27.27 42 LYS B C 1
ATOM 5385 O O . LYS B 1 42 ? -25.297 59.906 -21.875 1 27.27 42 LYS B O 1
ATOM 5390 N N . TRP B 1 43 ? -26.016 59.594 -24.047 1 31.98 43 TRP B N 1
ATOM 5391 C CA . TRP B 1 43 ? -25.891 58.156 -23.797 1 31.98 43 TRP B CA 1
ATOM 5392 C C . TRP B 1 43 ? -24.422 57.75 -23.672 1 31.98 43 TRP B C 1
ATOM 5394 O O . TRP B 1 43 ? -24.094 56.75 -23.062 1 31.98 43 TRP B O 1
ATOM 5404 N N . ALA B 1 44 ? -23.453 58.531 -24.375 1 32.16 44 ALA B N 1
ATOM 5405 C CA . ALA B 1 44 ? -22.062 58.125 -24.25 1 32.16 44 ALA B CA 1
ATOM 5406 C C . ALA B 1 44 ? -21.547 58.344 -22.828 1 32.16 44 ALA B C 1
ATOM 5408 O O . ALA B 1 44 ? -20.688 57.594 -22.359 1 32.16 44 ALA B O 1
ATOM 5409 N N . VAL B 1 45 ? -22 59.469 -22.203 1 33.62 45 VAL B N 1
ATOM 5410 C CA . VAL B 1 45 ? -21.5 59.688 -20.844 1 33.62 45 VAL B CA 1
ATOM 5411 C C . VAL B 1 45 ? -22.062 58.625 -19.906 1 33.62 45 VAL B C 1
ATOM 5413 O O . VAL B 1 45 ? -21.359 58.125 -19.016 1 33.62 45 VAL B O 1
ATOM 5416 N N . TYR B 1 46 ? -23.391 58.188 -20.156 1 33.12 46 TYR B N 1
ATOM 5417 C CA . TYR B 1 46 ? -23.891 57.219 -19.203 1 33.12 46 TYR B CA 1
ATOM 5418 C C . TYR B 1 46 ? -23.25 55.844 -19.406 1 33.12 46 TYR B C 1
ATOM 5420 O O . TYR B 1 46 ? -23.141 55.062 -18.484 1 33.12 46 TYR B O 1
ATOM 5428 N N . THR B 1 47 ? -22.891 55.5 -20.703 1 34.5 47 THR B N 1
ATOM 5429 C CA . THR B 1 47 ? -22.25 54.188 -20.875 1 34.5 47 THR B CA 1
ATOM 5430 C C . THR B 1 47 ? -20.828 54.188 -20.312 1 34.5 47 THR B C 1
ATOM 5432 O O . THR B 1 47 ? -20.359 53.188 -19.797 1 34.5 47 THR B O 1
ATOM 5435 N N . CYS B 1 48 ? -20.062 55.344 -20.438 1 34.62 48 CYS B N 1
ATOM 5436 C CA . CYS B 1 48 ? -18.75 55.312 -19.812 1 34.62 48 CYS B CA 1
ATOM 5437 C C . CYS B 1 48 ? -18.859 55.312 -18.281 1 34.62 48 CYS B C 1
ATOM 5439 O O . CYS B 1 48 ? -17.984 54.781 -17.594 1 34.62 48 CYS B O 1
ATOM 5441 N N . ALA B 1 49 ? -19.875 56.062 -17.766 1 35.69 49 ALA B N 1
ATOM 5442 C CA . ALA B 1 49 ? -20 56 -16.312 1 35.69 49 ALA B CA 1
ATOM 5443 C C . ALA B 1 49 ? -20.469 54.594 -15.867 1 35.69 49 ALA B C 1
ATOM 5445 O O . ALA B 1 49 ? -20.078 54.125 -14.812 1 35.69 49 ALA B O 1
ATOM 5446 N N . PHE B 1 50 ? -21.375 53.938 -16.656 1 37.19 50 PHE B N 1
ATOM 5447 C CA . PHE B 1 50 ? -21.766 52.594 -16.266 1 37.19 50 PHE B CA 1
ATOM 5448 C C . PHE B 1 50 ? -20.609 51.625 -16.406 1 37.19 50 PHE B C 1
ATOM 5450 O O . PHE B 1 50 ? -20.438 50.719 -15.578 1 37.19 50 PHE B O 1
ATOM 5457 N N . VAL B 1 51 ? -19.75 51.688 -17.484 1 37.12 51 VAL B N 1
ATOM 5458 C CA . VAL B 1 51 ? -18.609 50.781 -17.562 1 37.12 51 VAL B CA 1
ATOM 5459 C C . VAL B 1 51 ? -17.625 51.094 -16.438 1 37.12 51 VAL B C 1
ATOM 5461 O O . VAL B 1 51 ? -17.047 50.188 -15.828 1 37.12 51 VAL B O 1
ATOM 5464 N N . PHE B 1 52 ? -17.406 52.406 -16.078 1 36.81 52 PHE B N 1
ATOM 5465 C CA . PHE B 1 52 ? -16.531 52.656 -14.922 1 36.81 52 PHE B CA 1
ATOM 5466 C C . PHE B 1 52 ? -17.203 52.188 -13.633 1 36.81 52 PHE B C 1
ATOM 5468 O O . PHE B 1 52 ? -16.547 51.75 -12.695 1 36.81 52 PHE B O 1
ATOM 5475 N N . CYS B 1 53 ? -18.562 52.312 -13.508 1 34.19 53 CYS B N 1
ATOM 5476 C CA . CYS B 1 53 ? -19.172 51.781 -12.297 1 34.19 53 CYS B CA 1
ATOM 5477 C C . CYS B 1 53 ? -19.156 50.25 -12.289 1 34.19 53 CYS B C 1
ATOM 5479 O O . CYS B 1 53 ? -19.078 49.656 -11.227 1 34.19 53 CYS B O 1
ATOM 5481 N N . LEU B 1 54 ? -19.406 49.531 -13.438 1 35.22 54 LEU B N 1
ATOM 5482 C CA . LEU B 1 54 ? -19.281 48.094 -13.383 1 35.22 54 LEU B CA 1
ATOM 5483 C C . LEU B 1 54 ? -17.828 47.656 -13.164 1 35.22 54 LEU B C 1
ATOM 5485 O O . LEU B 1 54 ? -17.562 46.656 -12.531 1 35.22 54 LEU B O 1
ATOM 5489 N N . GLN B 1 55 ? -16.781 48.281 -13.75 1 33.56 55 GLN B N 1
ATOM 5490 C CA . GLN B 1 55 ? -15.398 47.938 -13.406 1 33.56 55 GLN B CA 1
ATOM 5491 C C . GLN B 1 55 ? -15.102 48.281 -11.953 1 33.56 55 GLN B C 1
ATOM 5493 O O . GLN B 1 55 ? -14.297 47.594 -11.312 1 33.56 55 GLN B O 1
ATOM 5498 N N . ALA B 1 56 ? -15.523 49.375 -11.289 1 35.31 56 ALA B N 1
ATOM 5499 C CA . ALA B 1 56 ? -15.344 49.625 -9.859 1 35.31 56 ALA B CA 1
ATOM 5500 C C . ALA B 1 56 ? -16.109 48.594 -9.023 1 35.31 56 ALA B C 1
ATOM 5502 O O . ALA B 1 56 ? -15.68 48.25 -7.926 1 35.31 56 ALA B O 1
ATOM 5503 N N . LEU B 1 57 ? -17.297 48.125 -9.406 1 33.97 57 LEU B N 1
ATOM 5504 C CA . LEU B 1 57 ? -17.953 47.062 -8.648 1 33.97 57 LEU B CA 1
ATOM 5505 C C . LEU B 1 57 ? -17.25 45.719 -8.836 1 33.97 57 LEU B C 1
ATOM 5507 O O . LEU B 1 57 ? -17.422 44.812 -8.039 1 33.97 57 LEU B O 1
ATOM 5511 N N . LEU B 1 58 ? -16.656 45.438 -9.953 1 35.22 58 LEU B N 1
ATOM 5512 C CA . LEU B 1 58 ? -15.875 44.188 -10.062 1 35.22 58 LEU B CA 1
ATOM 5513 C C . LEU B 1 58 ? -14.492 44.375 -9.445 1 35.22 58 LEU B C 1
ATOM 5515 O O . LEU B 1 58 ? -13.547 43.688 -9.82 1 35.22 58 LEU B O 1
ATOM 5519 N N . GLU B 1 59 ? -14.086 45.5 -8.875 1 30.34 59 GLU B N 1
ATOM 5520 C CA . GLU B 1 59 ? -12.836 45.5 -8.125 1 30.34 59 GLU B CA 1
ATOM 5521 C C . GLU B 1 59 ? -12.867 44.438 -7.027 1 30.34 59 GLU B C 1
ATOM 5523 O O . GLU B 1 59 ? -13.711 44.469 -6.133 1 30.34 59 GLU B O 1
ATOM 5528 N N . VAL B 1 60 ? -12.43 43.281 -7.293 1 36.66 60 VAL B N 1
ATOM 5529 C CA . VAL B 1 60 ? -12.039 42.406 -6.195 1 36.66 60 VAL B CA 1
ATOM 5530 C C . VAL B 1 60 ? -11.383 43.219 -5.09 1 36.66 60 VAL B C 1
ATOM 5532 O O . VAL B 1 60 ? -10.32 43.812 -5.293 1 36.66 60 VAL B O 1
ATOM 5535 N N . VAL B 1 61 ? -12.055 43.938 -4.324 1 36.44 61 VAL B N 1
ATOM 5536 C CA . VAL B 1 61 ? -11.453 44.469 -3.1 1 36.44 61 VAL B CA 1
ATOM 5537 C C . VAL B 1 61 ? -10.391 43.5 -2.604 1 36.44 61 VAL B C 1
ATOM 5539 O O . VAL B 1 61 ? -10.703 42.375 -2.188 1 36.44 61 VAL B O 1
ATOM 5542 N N . GLU B 1 62 ? -9.242 43.594 -3.062 1 46.88 62 GLU B N 1
ATOM 5543 C CA . GLU B 1 62 ? -8.102 42.906 -2.473 1 46.88 62 GLU B CA 1
ATOM 5544 C C . GLU B 1 62 ? -8.109 43 -0.952 1 46.88 62 GLU B C 1
ATOM 5546 O O . GLU B 1 62 ? -8.18 44.125 -0.41 1 46.88 62 GLU B O 1
ATOM 5551 N N . ALA B 1 63 ? -8.625 42.094 -0.254 1 63.12 63 ALA B N 1
ATOM 5552 C CA . ALA B 1 63 ? -8.469 42.062 1.197 1 63.12 63 ALA B CA 1
ATOM 5553 C C . ALA B 1 63 ? -7.004 42.25 1.599 1 63.12 63 ALA B C 1
ATOM 5555 O O . ALA B 1 63 ? -6.121 42.281 0.741 1 63.12 63 ALA B O 1
ATOM 5556 N N . ASP B 1 64 ? -6.777 42.906 2.785 1 71.19 64 ASP B N 1
ATOM 5557 C CA . ASP B 1 64 ? -5.43 43.156 3.297 1 71.19 64 ASP B CA 1
ATOM 5558 C C . ASP B 1 64 ? -4.906 41.906 4.027 1 71.19 64 ASP B C 1
ATOM 5560 O O . ASP B 1 64 ? -5.676 41.188 4.652 1 71.19 64 ASP B O 1
ATOM 5564 N N . PRO B 1 65 ? -3.635 41.531 3.84 1 72.38 65 PRO B N 1
ATOM 5565 C CA . PRO B 1 65 ? -3.025 40.469 4.621 1 72.38 65 PRO B CA 1
ATOM 5566 C C . PRO B 1 65 ? -3.127 40.688 6.125 1 72.38 65 PRO B C 1
ATOM 5568 O O . PRO B 1 65 ? -3.189 41.844 6.578 1 72.38 65 PRO B O 1
ATOM 5571 N N . VAL B 1 66 ? -3.287 39.656 6.812 1 74.44 66 VAL B N 1
ATOM 5572 C CA . VAL B 1 66 ? -3.223 39.75 8.266 1 74.44 66 VAL B CA 1
ATOM 5573 C C . VAL B 1 66 ? -1.814 40.156 8.703 1 74.44 66 VAL B C 1
ATOM 5575 O O . VAL B 1 66 ? -0.826 39.656 8.172 1 74.44 66 VAL B O 1
ATOM 5578 N N . LEU B 1 67 ? -1.793 41.094 9.609 1 71.19 67 LEU B N 1
ATOM 5579 C CA . LEU B 1 67 ? -0.512 41.625 10.062 1 71.19 67 LEU B CA 1
ATOM 5580 C C . LEU B 1 67 ? -0.157 41.062 11.445 1 71.19 67 LEU B C 1
ATOM 5582 O O . LEU B 1 67 ? -1.021 40.531 12.156 1 71.19 67 LEU B O 1
ATOM 5586 N N . ALA B 1 68 ? 1.073 41.156 11.688 1 65.38 68 ALA B N 1
ATOM 5587 C CA . ALA B 1 68 ? 1.653 40.625 12.914 1 65.38 68 ALA B CA 1
ATOM 5588 C C . ALA B 1 68 ? 0.979 41.219 14.148 1 65.38 68 ALA B C 1
ATOM 5590 O O . ALA B 1 68 ? 0.685 42.406 14.188 1 65.38 68 ALA B O 1
ATOM 5591 N N . SER B 1 69 ? 0.636 40.344 15.086 1 61.75 69 SER B N 1
ATOM 5592 C CA . SER B 1 69 ? -0.079 40.781 16.281 1 61.75 69 SER B CA 1
ATOM 5593 C C . SER B 1 69 ? 0.823 41.625 17.188 1 61.75 69 SER B C 1
ATOM 5595 O O . SER B 1 69 ? 2.029 41.375 17.266 1 61.75 69 SER B O 1
ATOM 5597 N N . SER B 1 70 ? 0.237 42.719 17.75 1 58.72 70 SER B N 1
ATOM 5598 C CA . SER B 1 70 ? 0.946 43.5 18.766 1 58.72 70 SER B CA 1
ATOM 5599 C C . SER B 1 70 ? 0.885 42.812 20.125 1 58.72 70 SER B C 1
ATOM 5601 O O . SER B 1 70 ? -0.171 42.312 20.531 1 58.72 70 SER B O 1
ATOM 5603 N N . LEU B 1 71 ? 1.999 42.531 20.766 1 61.91 71 LEU B N 1
ATOM 5604 C CA . LEU B 1 71 ? 2.104 41.906 22.094 1 61.91 71 LEU B CA 1
ATOM 5605 C C . LEU B 1 71 ? 1.256 42.656 23.109 1 61.91 71 LEU B C 1
ATOM 5607 O O . LEU B 1 71 ? 0.852 42.094 24.125 1 61.91 71 LEU B O 1
ATOM 5611 N N . GLY B 1 72 ? 0.991 43.938 22.844 1 56.28 72 GLY B N 1
ATOM 5612 C CA . GLY B 1 72 ? 0.326 44.781 23.828 1 56.28 72 GLY B CA 1
ATOM 5613 C C . GLY B 1 72 ? -1.132 44.406 24.031 1 56.28 72 GLY B C 1
ATOM 5614 O O . GLY B 1 72 ? -1.729 44.781 25.047 1 56.28 72 GLY B O 1
ATOM 5615 N N . SER B 1 73 ? -1.703 43.719 23.156 1 61.59 73 SER B N 1
ATOM 5616 C CA . SER B 1 73 ? -3.129 43.438 23.297 1 61.59 73 SER B CA 1
ATOM 5617 C C . SER B 1 73 ? -3.377 41.969 23.672 1 61.59 73 SER B C 1
ATOM 5619 O O . SER B 1 73 ? -4.43 41.438 23.344 1 61.59 73 SER B O 1
ATOM 5621 N N . CYS B 1 74 ? -2.547 41.469 24.344 1 70.12 74 CYS B N 1
ATOM 5622 C CA . CYS B 1 74 ? -2.732 40.094 24.719 1 70.12 74 CYS B CA 1
ATOM 5623 C C . CYS B 1 74 ? -3.609 39.969 25.953 1 70.12 74 CYS B C 1
ATOM 5625 O O . CYS B 1 74 ? -3.383 40.656 26.953 1 70.12 74 CYS B O 1
ATOM 5627 N N . LYS B 1 75 ? -4.758 39.312 25.781 1 64.12 75 LYS B N 1
ATOM 5628 C CA . LYS B 1 75 ? -5.672 39.062 26.891 1 64.12 75 LYS B CA 1
ATOM 5629 C C . LYS B 1 75 ? -5.484 37.656 27.453 1 64.12 75 LYS B C 1
ATOM 5631 O O . LYS B 1 75 ? -5.266 36.719 26.703 1 64.12 75 LYS B O 1
ATOM 5636 N N . PRO B 1 76 ? -5.438 37.688 28.812 1 62.25 76 PRO B N 1
ATOM 5637 C CA . PRO B 1 76 ? -5.406 36.344 29.422 1 62.25 76 PRO B CA 1
ATOM 5638 C C . PRO B 1 76 ? -6.602 35.469 29.016 1 62.25 76 PRO B C 1
ATOM 5640 O O . PRO B 1 76 ? -7.715 36 28.875 1 62.25 76 PRO B O 1
ATOM 5643 N N . VAL B 1 77 ? -6.246 34.344 28.547 1 60.53 77 VAL B N 1
ATOM 5644 C CA . VAL B 1 77 ? -7.312 33.375 28.234 1 60.53 77 VAL B CA 1
ATOM 5645 C C . VAL B 1 77 ? -7.746 32.656 29.516 1 60.53 77 VAL B C 1
ATOM 5647 O O . VAL B 1 77 ? -6.906 32.219 30.281 1 60.53 77 VAL B O 1
ATOM 5650 N N . PRO B 1 78 ? -8.953 32.875 30 1 52.69 78 PRO B N 1
ATOM 5651 C CA . PRO B 1 78 ? -9.414 32.25 31.25 1 52.69 78 PRO B CA 1
ATOM 5652 C C . PRO B 1 78 ? -9.203 30.75 31.266 1 52.69 78 PRO B C 1
ATOM 5654 O O . PRO B 1 78 ? -9.43 30.078 30.266 1 52.69 78 PRO B O 1
ATOM 5657 N N . VAL B 1 79 ? -8.195 30.266 32.156 1 51.12 79 VAL B N 1
ATOM 5658 C CA . VAL B 1 79 ? -8.023 28.828 32.375 1 51.12 79 VAL B CA 1
ATOM 5659 C C . VAL B 1 79 ? -8.797 28.375 33.594 1 51.12 79 VAL B C 1
ATOM 5661 O O . VAL B 1 79 ? -8.914 29.125 34.562 1 51.12 79 VAL B O 1
ATOM 5664 N N . LEU B 1 80 ? -9.734 27.375 33.5 1 43.31 80 LEU B N 1
ATOM 5665 C CA . LEU B 1 80 ? -10.594 26.984 34.625 1 43.31 80 LEU B CA 1
ATOM 5666 C C . LEU B 1 80 ? -9.773 26.766 35.875 1 43.31 80 LEU B C 1
ATOM 5668 O O . LEU B 1 80 ? -10.117 27.281 36.938 1 43.31 80 LEU B O 1
ATOM 5672 N N . LYS B 1 81 ? -9.328 25.359 36 1 42.06 81 LYS B N 1
ATOM 5673 C CA . LYS B 1 81 ? -8.766 24.875 37.281 1 42.06 81 LYS B CA 1
ATOM 5674 C C . LYS B 1 81 ? -7.273 25.172 37.344 1 42.06 81 LYS B C 1
ATOM 5676 O O . LYS B 1 81 ? -6.484 24.672 36.562 1 42.06 81 LYS B O 1
ATOM 5681 N N . GLY B 1 82 ? -6.867 26.328 38 1 44.19 82 GLY B N 1
ATOM 5682 C CA . GLY B 1 82 ? -5.613 26.859 38.5 1 44.19 82 GLY B CA 1
ATOM 5683 C C . GLY B 1 82 ? -5.277 28.219 37.969 1 44.19 82 GLY B C 1
ATOM 5684 O O . GLY B 1 82 ? -6.09 28.844 37.281 1 44.19 82 GLY B O 1
ATOM 5685 N N . ALA B 1 83 ? -4.023 28.672 38.219 1 47.91 83 ALA B N 1
ATOM 5686 C CA . ALA B 1 83 ? -3.496 29.984 37.875 1 47.91 83 ALA B CA 1
ATOM 5687 C C . ALA B 1 83 ? -3.686 30.297 36.406 1 47.91 83 ALA B C 1
ATOM 5689 O O . ALA B 1 83 ? -3.537 29.406 35.562 1 47.91 83 ALA B O 1
ATOM 5690 N N . PRO B 1 84 ? -4.418 31.328 36.125 1 50.69 84 PRO B N 1
ATOM 5691 C CA . PRO B 1 84 ? -4.605 31.75 34.719 1 50.69 84 PRO B CA 1
ATOM 5692 C C . PRO B 1 84 ? -3.352 31.562 33.875 1 50.69 84 PRO B C 1
ATOM 5694 O O . PRO B 1 84 ? -2.281 32.062 34.219 1 50.69 84 PRO B O 1
ATOM 5697 N N . LEU B 1 85 ? -3.242 30.391 33.25 1 60.94 85 LEU B N 1
ATOM 5698 C CA . LEU B 1 85 ? -2.146 30.359 32.281 1 60.94 85 LEU B CA 1
ATOM 5699 C C . LEU B 1 85 ? -2.369 31.359 31.156 1 60.94 85 LEU B C 1
ATOM 5701 O O . LEU B 1 85 ? -3.443 31.391 30.547 1 60.94 85 LEU B O 1
ATOM 5705 N N . HIS B 1 86 ? -1.729 32.531 31.219 1 74.56 86 HIS B N 1
ATOM 5706 C CA . HIS B 1 86 ? -1.933 33.562 30.203 1 74.56 86 HIS B CA 1
ATOM 5707 C C . HIS B 1 86 ? -1.091 33.281 28.969 1 74.56 86 HIS B C 1
ATOM 5709 O O . HIS B 1 86 ? 0.064 32.875 29.078 1 74.56 86 HIS B O 1
ATOM 5715 N N . CYS B 1 87 ? -1.712 33.438 27.812 1 82.12 87 CYS B N 1
ATOM 5716 C CA . CYS B 1 87 ? -1.109 33.219 26.5 1 82.12 87 CYS B CA 1
ATOM 5717 C C . CYS B 1 87 ? -0.254 34.406 26.078 1 82.12 87 CYS B C 1
ATOM 5719 O O . CYS B 1 87 ? 0.364 34.375 25.016 1 82.12 87 CYS B O 1
ATOM 5721 N N . CYS B 1 88 ? -0.141 35.344 26.953 1 81.19 88 CYS B N 1
ATOM 5722 C CA . CYS B 1 88 ? 0.546 36.562 26.531 1 81.19 88 CYS B CA 1
ATOM 5723 C C . CYS B 1 88 ? 2.057 36.344 26.516 1 81.19 88 CYS B C 1
ATOM 5725 O O . CYS B 1 88 ? 2.611 35.688 27.391 1 81.19 88 CYS B O 1
ATOM 5727 N N . LEU B 1 89 ? 2.67 36.875 25.531 1 83.62 89 LEU B N 1
ATOM 5728 C CA . LEU B 1 89 ? 4.113 36.781 25.344 1 83.62 89 LEU B CA 1
ATOM 5729 C C . LEU B 1 89 ? 4.848 37.875 26.125 1 83.62 89 LEU B C 1
ATOM 5731 O O . LEU B 1 89 ? 4.293 38.938 26.375 1 83.62 89 LEU B O 1
ATOM 5735 N N . PRO B 1 90 ? 6.039 37.531 26.547 1 83.25 90 PRO B N 1
ATOM 5736 C CA . PRO B 1 90 ? 6.816 38.594 27.203 1 83.25 90 PRO B CA 1
ATOM 5737 C C . PRO B 1 90 ? 7.18 39.719 26.25 1 83.25 90 PRO B C 1
ATOM 5739 O O . PRO B 1 90 ? 7.324 39.5 25.047 1 83.25 90 PRO B O 1
ATOM 5742 N N . ALA B 1 91 ? 7.312 40.844 26.844 1 81.69 91 ALA B N 1
ATOM 5743 C CA . ALA B 1 91 ? 7.734 41.969 26.047 1 81.69 91 ALA B CA 1
ATOM 5744 C C . ALA B 1 91 ? 9.148 41.781 25.5 1 81.69 91 ALA B C 1
ATOM 5746 O O . ALA B 1 91 ? 10.023 41.25 26.203 1 81.69 91 ALA B O 1
ATOM 5747 N N . PRO B 1 92 ? 9.305 42.156 24.266 1 84.56 92 PRO B N 1
ATOM 5748 C CA . PRO B 1 92 ? 10.672 42.062 23.75 1 84.56 92 PRO B CA 1
ATOM 5749 C C . PRO B 1 92 ? 11.641 43 24.469 1 84.56 92 PRO B C 1
ATOM 5751 O O . PRO B 1 92 ? 11.289 44.125 24.797 1 84.56 92 PRO B O 1
ATOM 5754 N N . LYS B 1 93 ? 12.75 42.469 24.719 1 80.5 93 LYS B N 1
ATOM 5755 C CA . LYS B 1 93 ? 13.781 43.281 25.375 1 80.5 93 LYS B CA 1
ATOM 5756 C C . LYS B 1 93 ? 14.578 44.094 24.375 1 80.5 93 LYS B C 1
ATOM 5758 O O . LYS B 1 93 ? 15.211 45.094 24.75 1 80.5 93 LYS B O 1
ATOM 5763 N N . ARG B 1 94 ? 14.539 43.688 23.172 1 82 94 ARG B N 1
ATOM 5764 C CA . ARG B 1 94 ? 15.242 44.344 22.094 1 82 94 ARG B CA 1
ATOM 5765 C C . ARG B 1 94 ? 14.281 44.75 20.984 1 82 94 ARG B C 1
ATOM 5767 O O . ARG B 1 94 ? 13.094 44.438 21.031 1 82 94 ARG B O 1
ATOM 5774 N N . LEU B 1 95 ? 14.812 45.562 20.109 1 80.69 95 LEU B N 1
ATOM 5775 C CA . LEU B 1 95 ? 14.016 46 18.969 1 80.69 95 LEU B CA 1
ATOM 5776 C C . LEU B 1 95 ? 13.586 44.812 18.125 1 80.69 95 LEU B C 1
ATOM 5778 O O . LEU B 1 95 ? 14.367 43.875 17.922 1 80.69 95 LEU B O 1
ATOM 5782 N N . THR B 1 96 ? 12.352 44.906 17.719 1 87.56 96 THR B N 1
ATOM 5783 C CA . THR B 1 96 ? 11.82 43.906 16.812 1 87.56 96 THR B CA 1
ATOM 5784 C C . THR B 1 96 ? 12.5 43.969 15.453 1 87.56 96 THR B C 1
ATOM 5786 O O . THR B 1 96 ? 12.68 45.062 14.914 1 87.56 96 THR B O 1
ATOM 5789 N N . ILE B 1 97 ? 12.883 42.875 14.914 1 91.81 97 ILE B N 1
ATOM 5790 C CA . ILE B 1 97 ? 13.594 42.844 13.641 1 91.81 97 ILE B CA 1
ATOM 5791 C C . ILE B 1 97 ? 12.766 42.094 12.602 1 91.81 97 ILE B C 1
ATOM 5793 O O . ILE B 1 97 ? 11.805 41.406 12.945 1 91.81 97 ILE B O 1
ATOM 5797 N N . ARG B 1 98 ? 13.102 42.281 11.32 1 93 98 ARG B N 1
ATOM 5798 C CA . ARG B 1 98 ? 12.492 41.531 10.227 1 93 98 ARG B CA 1
ATOM 5799 C C . ARG B 1 98 ? 13.297 40.281 9.898 1 93 98 ARG B C 1
ATOM 5801 O O . ARG B 1 98 ? 14.523 40.281 10.016 1 93 98 ARG B O 1
ATOM 5808 N N . PHE B 1 99 ? 12.648 39.344 9.469 1 95.88 99 PHE B N 1
ATOM 5809 C CA . PHE B 1 99 ? 13.25 38.062 9.141 1 95.88 99 PHE B CA 1
ATOM 5810 C C . PHE B 1 99 ? 14.242 38.219 7.992 1 95.88 99 PHE B C 1
ATOM 5812 O O . PHE B 1 99 ? 13.992 38.938 7.039 1 95.88 99 PHE B O 1
ATOM 5819 N N . THR B 1 100 ? 15.32 37.562 8.125 1 96.31 100 THR B N 1
ATOM 5820 C CA . THR B 1 100 ? 16.297 37.375 7.059 1 96.31 100 THR B CA 1
ATOM 5821 C C . THR B 1 100 ? 16.688 35.906 6.965 1 96.31 100 THR B C 1
ATOM 5823 O O . THR B 1 100 ? 16.828 35.219 7.988 1 96.31 100 THR B O 1
ATOM 5826 N N . PHE B 1 101 ? 16.844 35.406 5.734 1 97.06 101 PHE B N 1
ATOM 5827 C CA . PHE B 1 101 ? 17.234 34.031 5.543 1 97.06 101 PHE B CA 1
ATOM 5828 C C . PHE B 1 101 ? 18.594 33.75 6.184 1 97.06 101 PHE B C 1
ATOM 5830 O O . PHE B 1 101 ? 19.484 34.625 6.168 1 97.06 101 PHE B O 1
ATOM 5837 N N . PRO B 1 102 ? 18.734 32.625 6.738 1 95.69 102 PRO B N 1
ATOM 5838 C CA . PRO B 1 102 ? 20.016 32.281 7.348 1 95.69 102 PRO B CA 1
ATOM 5839 C C . PRO B 1 102 ? 21.109 32.031 6.312 1 95.69 102 PRO B C 1
ATOM 5841 O O . PRO B 1 102 ? 20.812 31.75 5.148 1 95.69 102 PRO B O 1
ATOM 5844 N N . PHE B 1 103 ? 22.297 32.156 6.879 1 92.69 103 PHE B N 1
ATOM 5845 C CA . PHE B 1 103 ? 23.422 31.703 6.066 1 92.69 103 PHE B CA 1
ATOM 5846 C C . PHE B 1 103 ? 23.469 30.172 5.988 1 92.69 103 PHE B C 1
ATOM 5848 O O . PHE B 1 103 ? 23.422 29.5 7.012 1 92.69 103 PHE B O 1
ATOM 5855 N N . ILE B 1 104 ? 23.516 29.641 4.785 1 94.69 104 ILE B N 1
ATOM 5856 C CA . ILE B 1 104 ? 23.578 28.188 4.578 1 94.69 104 ILE B CA 1
ATOM 5857 C C . ILE B 1 104 ? 24.969 27.812 4.059 1 94.69 104 ILE B C 1
ATOM 5859 O O . ILE B 1 104 ? 25.344 28.172 2.943 1 94.69 104 ILE B O 1
ATOM 5863 N N . PRO B 1 105 ? 25.656 27.078 4.867 1 92.88 105 PRO B N 1
ATOM 5864 C CA . PRO B 1 105 ? 26.969 26.641 4.398 1 92.88 105 PRO B CA 1
ATOM 5865 C C . PRO B 1 105 ? 26.891 25.75 3.15 1 92.88 105 PRO B C 1
ATOM 5867 O O . PRO B 1 105 ? 25.844 25.141 2.891 1 92.88 105 PRO B O 1
ATOM 5870 N N . ARG B 1 106 ? 27.922 25.75 2.396 1 93.69 106 ARG B N 1
ATOM 5871 C CA . ARG B 1 106 ? 27.984 24.969 1.165 1 93.69 106 ARG B CA 1
ATOM 5872 C C . ARG B 1 106 ? 29.219 24.062 1.146 1 93.69 106 ARG B C 1
ATOM 5874 O O . ARG B 1 106 ? 30.219 24.375 1.792 1 93.69 106 ARG B O 1
ATOM 5881 N N . THR B 1 107 ? 29.047 23 0.473 1 91.88 107 THR B N 1
ATOM 5882 C CA . THR B 1 107 ? 30.188 22.125 0.245 1 91.88 107 THR B CA 1
ATOM 5883 C C . THR B 1 107 ? 31.203 22.797 -0.693 1 91.88 107 THR B C 1
ATOM 5885 O O . THR B 1 107 ? 30.953 23.875 -1.218 1 91.88 107 THR B O 1
ATOM 5888 N N . LEU B 1 108 ? 32.312 22.031 -0.81 1 91.38 108 LEU B N 1
ATOM 5889 C CA . LEU B 1 108 ? 33.344 22.531 -1.718 1 91.38 108 LEU B CA 1
ATOM 5890 C C . LEU B 1 108 ? 32.844 22.562 -3.152 1 91.38 108 LEU B C 1
ATOM 5892 O O . LEU B 1 108 ? 33.312 23.375 -3.963 1 91.38 108 LEU B O 1
ATOM 5896 N N . LEU B 1 109 ? 31.844 21.781 -3.465 1 91.94 109 LEU B N 1
ATOM 5897 C CA . LEU B 1 109 ? 31.266 21.719 -4.801 1 91.94 109 LEU B CA 1
ATOM 5898 C C . LEU B 1 109 ? 30.094 22.688 -4.926 1 91.94 109 LEU B C 1
ATOM 5900 O O . LEU B 1 109 ? 29.391 22.688 -5.941 1 91.94 109 LEU B O 1
ATOM 5904 N N . GLY B 1 110 ? 29.875 23.484 -3.852 1 89.81 110 GLY B N 1
ATOM 5905 C CA . GLY B 1 110 ? 28.844 24.516 -3.912 1 89.81 110 GLY B CA 1
ATOM 5906 C C . GLY B 1 110 ? 27.469 24 -3.512 1 89.81 110 GLY B C 1
ATOM 5907 O O . GLY B 1 110 ? 26.484 24.719 -3.648 1 89.81 110 GLY B O 1
ATOM 5908 N N . ARG B 1 111 ? 27.391 22.797 -3.115 1 89.75 111 ARG B N 1
ATOM 5909 C CA . ARG B 1 111 ? 26.109 22.25 -2.693 1 89.75 111 ARG B CA 1
ATOM 5910 C C . ARG B 1 111 ? 25.766 22.688 -1.271 1 89.75 111 ARG B C 1
ATOM 5912 O O . ARG B 1 111 ? 26.625 22.656 -0.384 1 89.75 111 ARG B O 1
ATOM 5919 N N . PRO B 1 112 ? 24.531 23.172 -1.095 1 92.38 112 PRO B N 1
ATOM 5920 C CA . PRO B 1 112 ? 24.156 23.594 0.256 1 92.38 112 PRO B CA 1
ATOM 5921 C C . PRO B 1 112 ? 24.203 22.453 1.267 1 92.38 112 PRO B C 1
ATOM 5923 O O . PRO B 1 112 ? 23.828 21.328 0.948 1 92.38 112 PRO B O 1
ATOM 5926 N N . ILE B 1 113 ? 24.75 22.734 2.381 1 92.44 113 ILE B N 1
ATOM 5927 C CA . ILE B 1 113 ? 24.734 21.781 3.488 1 92.44 113 ILE B CA 1
ATOM 5928 C C . ILE B 1 113 ? 23.547 22.078 4.402 1 92.44 113 ILE B C 1
ATOM 5930 O O . ILE B 1 113 ? 23.578 23.031 5.188 1 92.44 113 ILE B O 1
ATOM 5934 N N . LEU B 1 114 ? 22.531 21.297 4.301 1 95.06 114 LEU B N 1
ATOM 5935 C CA . LEU B 1 114 ? 21.297 21.516 5.039 1 95.06 114 LEU B CA 1
ATOM 5936 C C . LEU B 1 114 ? 21.219 20.594 6.258 1 95.06 114 LEU B C 1
ATOM 5938 O O . LEU B 1 114 ? 21.75 19.469 6.227 1 95.06 114 LEU B O 1
ATOM 5942 N N . ARG B 1 115 ? 20.672 21.078 7.352 1 95 115 ARG B N 1
ATOM 5943 C CA . ARG B 1 115 ? 20.312 20.188 8.453 1 95 115 ARG B CA 1
ATOM 5944 C C . ARG B 1 115 ? 19.25 19.188 8.016 1 95 115 ARG B C 1
ATOM 5946 O O . ARG B 1 115 ? 18.328 19.547 7.266 1 95 115 ARG B O 1
ATOM 5953 N N . GLU B 1 116 ? 19.391 18.016 8.461 1 94.62 116 GLU B N 1
ATOM 5954 C CA . GLU B 1 116 ? 18.438 16.969 8.055 1 94.62 116 GLU B CA 1
ATOM 5955 C C . GLU B 1 116 ? 17.578 16.516 9.227 1 94.62 116 GLU B C 1
ATOM 5957 O O . GLU B 1 116 ? 18.094 16.031 10.234 1 94.62 116 GLU B O 1
ATOM 5962 N N . ARG B 1 117 ? 16.328 16.797 9.109 1 96.88 117 ARG B N 1
ATOM 5963 C CA . ARG B 1 117 ? 15.367 16.219 10.055 1 96.88 117 ARG B CA 1
ATOM 5964 C C . ARG B 1 117 ? 15.07 14.766 9.727 1 96.88 117 ARG B C 1
ATOM 5966 O O . ARG B 1 117 ? 14.703 14.445 8.594 1 96.88 117 ARG B O 1
ATOM 5973 N N . LYS B 1 118 ? 15.234 13.906 10.727 1 95.31 118 LYS B N 1
ATOM 5974 C CA . LYS B 1 118 ? 15.125 12.469 10.508 1 95.31 118 LYS B CA 1
ATOM 5975 C C . LYS B 1 118 ? 13.938 11.891 11.281 1 95.31 118 LYS B C 1
ATOM 5977 O O . LYS B 1 118 ? 13.438 12.516 12.219 1 95.31 118 LYS B O 1
ATOM 5982 N N . PRO B 1 119 ? 13.445 10.656 10.82 1 94.81 119 PRO B N 1
ATOM 5983 C CA . PRO B 1 119 ? 12.32 10.055 11.531 1 94.81 119 PRO B CA 1
ATOM 5984 C C . PRO B 1 119 ? 12.656 9.711 12.984 1 94.81 119 PRO B C 1
ATOM 5986 O O . PRO B 1 119 ? 13.734 9.195 13.266 1 94.81 119 PRO B O 1
ATOM 5989 N N . ALA B 1 120 ? 11.75 10 13.828 1 96.75 120 ALA B N 1
ATOM 5990 C CA . ALA B 1 120 ? 11.945 9.812 15.266 1 96.75 120 ALA B CA 1
ATOM 5991 C C . ALA B 1 120 ? 12.234 8.352 15.594 1 96.75 120 ALA B C 1
ATOM 5993 O O . ALA B 1 120 ? 13.07 8.062 16.453 1 96.75 120 ALA B O 1
ATOM 5994 N N . HIS B 1 121 ? 11.539 7.398 14.914 1 93 121 HIS B N 1
ATOM 5995 C CA . HIS B 1 121 ? 11.688 5.984 15.242 1 93 121 HIS B CA 1
ATOM 5996 C C . HIS B 1 121 ? 13.078 5.473 14.852 1 93 121 HIS B C 1
ATOM 5998 O O . HIS B 1 121 ? 13.516 4.43 15.344 1 93 121 HIS B O 1
ATOM 6004 N N . ILE B 1 122 ? 13.695 6.168 13.992 1 91.62 122 ILE B N 1
ATOM 6005 C CA . ILE B 1 122 ? 15.07 5.836 13.633 1 91.62 122 ILE B CA 1
ATOM 6006 C C . ILE B 1 122 ? 16.031 6.504 14.609 1 91.62 122 ILE B C 1
ATOM 6008 O O . ILE B 1 122 ? 16.953 5.863 15.125 1 91.62 122 ILE B O 1
ATOM 6012 N N . LEU B 1 123 ? 15.859 7.789 14.938 1 94.75 123 LEU B N 1
ATOM 6013 C CA . LEU B 1 123 ? 16.75 8.594 15.766 1 94.75 123 LEU B CA 1
ATOM 6014 C C . LEU B 1 123 ? 16.781 8.078 17.203 1 94.75 123 LEU B C 1
ATOM 6016 O O . LEU B 1 123 ? 17.797 8.188 17.891 1 94.75 123 LEU B O 1
ATOM 6020 N N . GLN B 1 124 ? 15.719 7.559 17.594 1 94.75 124 GLN B N 1
ATOM 6021 C CA . GLN B 1 124 ? 15.625 7.113 18.984 1 94.75 124 GLN B CA 1
ATOM 6022 C C . GLN B 1 124 ? 16.594 5.957 19.25 1 94.75 124 GLN B C 1
ATOM 6024 O O . GLN B 1 124 ? 16.859 5.625 20.406 1 94.75 124 GLN B O 1
ATOM 6029 N N . LYS B 1 125 ? 17.062 5.324 18.234 1 92.94 125 LYS B N 1
ATOM 6030 C CA . LYS B 1 125 ? 18.016 4.219 18.375 1 92.94 125 LYS B CA 1
ATOM 6031 C C . LYS B 1 125 ? 19.438 4.738 18.578 1 92.94 125 LYS B C 1
ATOM 6033 O O . LYS B 1 125 ? 20.344 3.969 18.891 1 92.94 125 LYS B O 1
ATOM 6038 N N . ASP B 1 126 ? 19.641 6.039 18.375 1 93.81 126 ASP B N 1
ATOM 6039 C CA . ASP B 1 126 ? 20.906 6.707 18.625 1 93.81 126 ASP B CA 1
ATOM 6040 C C . ASP B 1 126 ? 20.938 7.324 20.016 1 93.81 126 ASP B C 1
ATOM 6042 O O . ASP B 1 126 ? 20.422 8.414 20.234 1 93.81 126 ASP B O 1
ATOM 6046 N N . PRO B 1 127 ? 21.656 6.773 20.953 1 92.19 127 PRO B N 1
ATOM 6047 C CA . PRO B 1 127 ? 21.656 7.277 22.328 1 92.19 127 PRO B CA 1
ATOM 6048 C C . PRO B 1 127 ? 22.219 8.695 22.438 1 92.19 127 PRO B C 1
ATOM 6050 O O . PRO B 1 127 ? 21.797 9.469 23.312 1 92.19 127 PRO B O 1
ATOM 6053 N N . GLU B 1 128 ? 23.125 9 21.578 1 93.75 128 GLU B N 1
ATOM 6054 C CA . GLU B 1 128 ? 23.688 10.344 21.609 1 93.75 128 GLU B CA 1
ATOM 6055 C C . GLU B 1 128 ? 22.641 11.391 21.234 1 93.75 128 GLU B C 1
ATOM 6057 O O . GLU B 1 128 ? 22.562 12.453 21.859 1 93.75 128 GLU B O 1
ATOM 6062 N N . TYR B 1 129 ? 21.875 11.125 20.281 1 95.44 129 TYR B N 1
ATOM 6063 C CA . TYR B 1 129 ? 20.812 12.055 19.906 1 95.44 129 TYR B CA 1
ATOM 6064 C C . TYR B 1 129 ? 19.797 12.203 21.016 1 95.44 129 TYR B C 1
ATOM 6066 O O . TYR B 1 129 ? 19.359 13.32 21.328 1 95.44 129 TYR B O 1
ATOM 6074 N N . VAL B 1 130 ? 19.422 11.109 21.594 1 94.75 130 VAL B N 1
ATOM 6075 C CA . VAL B 1 130 ? 18.422 11.125 22.656 1 94.75 130 VAL B CA 1
ATOM 6076 C C . VAL B 1 130 ? 18.922 11.953 23.828 1 94.75 130 VAL B C 1
ATOM 6078 O O . VAL B 1 130 ? 18.172 12.742 24.406 1 94.75 130 VAL B O 1
ATOM 6081 N N . ARG B 1 131 ? 20.156 11.773 24.141 1 92.88 131 ARG B N 1
ATOM 6082 C CA . ARG B 1 131 ? 20.75 12.539 25.234 1 92.88 131 ARG B CA 1
ATOM 6083 C C . ARG B 1 131 ? 20.766 14.031 24.922 1 92.88 131 ARG B C 1
ATOM 6085 O O . ARG B 1 131 ? 20.391 14.852 25.766 1 92.88 131 ARG B O 1
ATOM 6092 N N . LYS B 1 132 ? 21.141 14.328 23.75 1 94.81 132 LYS B N 1
ATOM 6093 C CA . LYS B 1 132 ? 21.219 15.727 23.328 1 94.81 132 LYS B CA 1
ATOM 6094 C C . LYS B 1 132 ? 19.844 16.375 23.312 1 94.81 132 LYS B C 1
ATOM 6096 O O . LYS B 1 132 ? 19.672 17.516 23.734 1 94.81 132 LYS B O 1
ATOM 6101 N N . TYR B 1 133 ? 18.922 15.68 22.859 1 96.75 133 TYR B N 1
ATOM 6102 C CA . TYR B 1 133 ? 17.562 16.188 22.781 1 96.75 133 TYR B CA 1
ATOM 6103 C C . TYR B 1 133 ? 16.984 16.422 24.172 1 96.75 133 TYR B C 1
ATOM 6105 O O . TYR B 1 133 ? 16.391 17.469 24.453 1 96.75 133 TYR B O 1
ATOM 6113 N N . ASN B 1 134 ? 17.234 15.492 25.078 1 95.69 134 ASN B N 1
ATOM 6114 C CA . ASN B 1 134 ? 16.812 15.641 26.453 1 95.69 134 ASN B CA 1
ATOM 6115 C C . ASN B 1 134 ? 17.484 16.828 27.141 1 95.69 134 ASN B C 1
ATOM 6117 O O . ASN B 1 134 ? 16.859 17.578 27.875 1 95.69 134 ASN B O 1
ATOM 6121 N N . LEU B 1 135 ? 18.734 16.938 26.844 1 95.69 135 LEU B N 1
ATOM 6122 C CA . LEU B 1 135 ? 19.484 18.047 27.438 1 95.69 135 LEU B CA 1
ATOM 6123 C C . LEU B 1 135 ? 18.953 19.391 26.953 1 95.69 135 LEU B C 1
ATOM 6125 O O . LEU B 1 135 ? 18.828 20.328 27.75 1 95.69 135 LEU B O 1
ATOM 6129 N N . ALA B 1 136 ? 18.641 19.469 25.719 1 97.88 136 ALA B N 1
ATOM 6130 C CA . ALA B 1 136 ? 18.094 20.703 25.156 1 97.88 136 ALA B CA 1
ATOM 6131 C C . ALA B 1 136 ? 16.797 21.094 25.844 1 97.88 136 ALA B C 1
ATOM 6133 O O . ALA B 1 136 ? 16.625 22.25 26.25 1 97.88 136 ALA B O 1
ATOM 6134 N N . TYR B 1 137 ? 15.969 20.203 26.078 1 97.5 137 TYR B N 1
ATOM 6135 C CA . TYR B 1 137 ? 14.688 20.5 26.719 1 97.5 137 TYR B CA 1
ATOM 6136 C C . TYR B 1 137 ? 14.883 20.781 28.203 1 97.5 137 TYR B C 1
ATOM 6138 O O . TYR B 1 137 ? 14.188 21.625 28.781 1 97.5 137 TYR B O 1
ATOM 6146 N N . ALA B 1 138 ? 15.766 20.016 28.797 1 96.12 138 ALA B N 1
ATOM 6147 C CA . ALA B 1 138 ? 16.047 20.281 30.203 1 96.12 138 ALA B CA 1
ATOM 6148 C C . ALA B 1 138 ? 16.516 21.719 30.406 1 96.12 138 ALA B C 1
ATOM 6150 O O . ALA B 1 138 ? 16.078 22.406 31.328 1 96.12 138 ALA B O 1
ATOM 6151 N N . ARG B 1 139 ? 17.359 22.156 29.547 1 97.88 139 ARG B N 1
ATOM 6152 C CA . ARG B 1 139 ? 17.875 23.516 29.641 1 97.88 139 ARG B CA 1
ATOM 6153 C C . ARG B 1 139 ? 16.797 24.531 29.312 1 97.88 139 ARG B C 1
ATOM 6155 O O . ARG B 1 139 ? 16.75 25.609 29.922 1 97.88 139 ARG B O 1
ATOM 6162 N N . MET B 1 140 ? 16 24.203 28.344 1 98.31 140 MET B N 1
ATOM 6163 C CA . MET B 1 140 ? 14.898 25.094 28.031 1 98.31 140 MET B CA 1
ATOM 6164 C C . MET B 1 140 ? 13.945 25.234 29.203 1 98.31 140 MET B C 1
ATOM 6166 O O . MET B 1 140 ? 13.531 26.344 29.547 1 98.31 140 MET B O 1
ATOM 6170 N N . LYS B 1 141 ? 13.625 24.203 29.828 1 96.69 141 LYS B N 1
ATOM 6171 C CA . LYS B 1 141 ? 12.695 24.188 30.953 1 96.69 141 LYS B CA 1
ATOM 6172 C C . LYS B 1 141 ? 13.297 24.875 32.156 1 96.69 141 LYS B C 1
ATOM 6174 O O . LYS B 1 141 ? 12.562 25.344 33.062 1 96.69 141 LYS B O 1
ATOM 6179 N N . ALA B 1 142 ? 14.555 24.969 32.188 1 97.19 142 ALA B N 1
ATOM 6180 C CA . ALA B 1 142 ? 15.25 25.578 33.312 1 97.19 142 ALA B CA 1
ATOM 6181 C C . ALA B 1 142 ? 15.32 27.094 33.156 1 97.19 142 ALA B C 1
ATOM 6183 O O . ALA B 1 142 ? 15.625 27.812 34.125 1 97.19 142 ALA B O 1
ATOM 6184 N N . LEU B 1 143 ? 15.031 27.594 32 1 97.44 143 LEU B N 1
ATOM 6185 C CA . LEU B 1 143 ? 15.078 29.031 31.812 1 97.44 143 LEU B CA 1
ATOM 6186 C C . LEU B 1 143 ? 13.977 29.734 32.625 1 97.44 143 LEU B C 1
ATOM 6188 O O . LEU B 1 143 ? 12.891 29.172 32.781 1 97.44 143 LEU B O 1
ATOM 6192 N N . PRO B 1 144 ? 14.273 30.922 33.031 1 95 144 PRO B N 1
ATOM 6193 C CA . PRO B 1 144 ? 13.227 31.672 33.75 1 95 144 PRO B CA 1
ATOM 6194 C C . PRO B 1 144 ? 12.086 32.094 32.844 1 95 144 PRO B C 1
ATOM 6196 O O . PRO B 1 144 ? 12.297 32.281 31.625 1 95 144 PRO B O 1
ATOM 6199 N N . ASP B 1 145 ? 10.953 32.406 33.344 1 89.56 145 ASP B N 1
ATOM 6200 C CA . ASP B 1 145 ? 9.75 32.75 32.594 1 89.56 145 ASP B CA 1
ATOM 6201 C C . ASP B 1 145 ? 9.93 34.062 31.859 1 89.56 145 ASP B C 1
ATOM 6203 O O . ASP B 1 145 ? 9.18 34.375 30.922 1 89.56 145 ASP B O 1
ATOM 6207 N N . THR B 1 146 ? 10.922 34.781 32.281 1 90.25 146 THR B N 1
ATOM 6208 C CA . THR B 1 146 ? 11.164 36.094 31.656 1 90.25 146 THR B CA 1
ATOM 6209 C C . THR B 1 146 ? 11.977 35.938 30.375 1 90.25 146 THR B C 1
ATOM 6211 O O . THR B 1 146 ? 12.078 36.844 29.562 1 90.25 146 THR B O 1
ATOM 6214 N N . ASP B 1 147 ? 12.586 34.812 30.25 1 94.44 147 ASP B N 1
ATOM 6215 C CA . ASP B 1 147 ? 13.305 34.5 29.031 1 94.44 147 ASP B CA 1
ATOM 6216 C C . ASP B 1 147 ? 12.352 34 27.938 1 94.44 147 ASP B C 1
ATOM 6218 O O . ASP B 1 147 ? 11.711 32.969 28.078 1 94.44 147 ASP B O 1
ATOM 6222 N N . PRO B 1 148 ? 12.25 34.688 26.859 1 93.94 148 PRO B N 1
ATOM 6223 C CA . PRO B 1 148 ? 11.297 34.312 25.828 1 93.94 148 PRO B CA 1
ATOM 6224 C C . PRO B 1 148 ? 11.602 32.938 25.234 1 93.94 148 PRO B C 1
ATOM 6226 O O . PRO B 1 148 ? 10.758 32.344 24.547 1 93.94 148 PRO B O 1
ATOM 6229 N N . ARG B 1 149 ? 12.82 32.406 25.5 1 96.25 149 ARG B N 1
ATOM 6230 C CA . ARG B 1 149 ? 13.211 31.078 24.984 1 96.25 149 ARG B CA 1
ATOM 6231 C C . ARG B 1 149 ? 12.703 29.969 25.891 1 96.25 149 ARG B C 1
ATOM 6233 O O . ARG B 1 149 ? 12.781 28.781 25.531 1 96.25 149 ARG B O 1
ATOM 6240 N N . SER B 1 150 ? 12.156 30.328 27.031 1 96.69 150 SER B N 1
ATOM 6241 C CA . SER B 1 150 ? 11.742 29.312 28 1 96.69 150 SER B CA 1
ATOM 6242 C C . SER B 1 150 ? 10.641 28.438 27.438 1 96.69 150 SER B C 1
ATOM 6244 O O . SER B 1 150 ? 9.906 28.844 26.531 1 96.69 150 SER B O 1
ATOM 6246 N N . PHE B 1 151 ? 10.57 27.172 27.969 1 96.75 151 PHE B N 1
ATOM 6247 C CA . PHE B 1 151 ? 9.555 26.234 27.5 1 96.75 151 PHE B CA 1
ATOM 6248 C C . PHE B 1 151 ? 8.156 26.797 27.719 1 96.75 151 PHE B C 1
ATOM 6250 O O . PHE B 1 151 ? 7.27 26.609 26.875 1 96.75 151 PHE B O 1
ATOM 6257 N N . LEU B 1 152 ? 7.961 27.5 28.75 1 93.62 152 LEU B N 1
ATOM 6258 C CA . LEU B 1 152 ? 6.699 28.188 29.016 1 93.62 152 LEU B CA 1
ATOM 6259 C C . LEU B 1 152 ? 6.371 29.172 27.891 1 93.62 152 LEU B C 1
ATOM 6261 O O . LEU B 1 152 ? 5.242 29.203 27.406 1 93.62 152 LEU B O 1
ATOM 6265 N N . ASN B 1 153 ? 7.312 29.938 27.562 1 93.25 153 ASN B N 1
ATOM 6266 C CA . ASN B 1 153 ? 7.059 30.953 26.531 1 93.25 153 ASN B CA 1
ATOM 6267 C C . ASN B 1 153 ? 6.926 30.344 25.156 1 93.25 153 ASN B C 1
ATOM 6269 O O . ASN B 1 153 ? 6.199 30.859 24.297 1 93.25 153 ASN B O 1
ATOM 6273 N N . GLN B 1 154 ? 7.629 29.219 24.906 1 95.56 154 GLN B N 1
ATOM 6274 C CA . GLN B 1 154 ? 7.406 28.484 23.656 1 95.56 154 GLN B CA 1
ATOM 6275 C C . GLN B 1 154 ? 5.965 28 23.562 1 95.56 154 GLN B C 1
ATOM 6277 O O . GLN B 1 154 ? 5.355 28.078 22.484 1 95.56 154 GLN B O 1
ATOM 6282 N N . TRP B 1 155 ? 5.469 27.484 24.609 1 94.5 155 TRP B N 1
ATOM 6283 C CA . TRP B 1 155 ? 4.051 27.125 24.641 1 94.5 155 TRP B CA 1
ATOM 6284 C C . TRP B 1 155 ? 3.18 28.359 24.422 1 94.5 155 TRP B C 1
ATOM 6286 O O . TRP B 1 155 ? 2.191 28.312 23.688 1 94.5 155 TRP B O 1
ATOM 6296 N N . ARG B 1 156 ? 3.469 29.516 25.031 1 90.94 156 ARG B N 1
ATOM 6297 C CA . ARG B 1 156 ? 2.668 30.734 24.938 1 90.94 156 ARG B CA 1
ATOM 6298 C C . ARG B 1 156 ? 2.602 31.234 23.5 1 90.94 156 ARG B C 1
ATOM 6300 O O . ARG B 1 156 ? 1.581 31.781 23.062 1 90.94 156 ARG B O 1
ATOM 6307 N N . VAL B 1 157 ? 3.643 31.062 22.766 1 91.62 157 VAL B N 1
ATOM 6308 C CA . VAL B 1 157 ? 3.619 31.438 21.359 1 91.62 157 VAL B CA 1
ATOM 6309 C C . VAL B 1 157 ? 2.486 30.703 20.641 1 91.62 157 VAL B C 1
ATOM 6311 O O . VAL B 1 157 ? 1.69 31.312 19.938 1 91.62 157 VAL B O 1
ATOM 6314 N N . HIS B 1 158 ? 2.416 29.422 20.859 1 93.19 158 HIS B N 1
ATOM 6315 C CA . HIS B 1 158 ? 1.354 28.641 20.234 1 93.19 158 HIS B CA 1
ATOM 6316 C C . HIS B 1 158 ? -0.014 29.031 20.781 1 93.19 158 HIS B C 1
ATOM 6318 O O . HIS B 1 158 ? -0.969 29.188 20.016 1 93.19 158 HIS B O 1
ATOM 6324 N N . CYS B 1 159 ? -0.075 29.203 22.062 1 87.94 159 CYS B N 1
ATOM 6325 C CA . CYS B 1 159 ? -1.319 29.578 22.719 1 87.94 159 CYS B CA 1
ATOM 6326 C C . CYS B 1 159 ? -1.838 30.906 22.172 1 87.94 159 CYS B C 1
ATOM 6328 O O . CYS B 1 159 ? -3.039 31.062 21.938 1 87.94 159 CYS B O 1
ATOM 6330 N N . SER B 1 160 ? -1.021 31.812 21.922 1 84.38 160 SER B N 1
ATOM 6331 C CA . SER B 1 160 ? -1.412 33.156 21.516 1 84.38 160 SER B CA 1
ATOM 6332 C C . SER B 1 160 ? -1.994 33.156 20.094 1 84.38 160 SER B C 1
ATOM 6334 O O . SER B 1 160 ? -3.006 33.812 19.844 1 84.38 160 SER B O 1
ATOM 6336 N N . PHE B 1 161 ? -1.426 32.406 19.234 1 85.38 161 PHE B N 1
ATOM 6337 C CA . PHE B 1 161 ? -1.816 32.469 17.828 1 85.38 161 PHE B CA 1
ATOM 6338 C C . PHE B 1 161 ? -2.893 31.438 17.531 1 85.38 161 PHE B C 1
ATOM 6340 O O . PHE B 1 161 ? -3.629 31.562 16.547 1 85.38 161 PHE B O 1
ATOM 6347 N N . CYS B 1 162 ? -3.027 30.453 18.375 1 83.69 162 CYS B N 1
ATOM 6348 C CA . CYS B 1 162 ? -3.916 29.344 18.062 1 83.69 162 CYS B CA 1
ATOM 6349 C C . CYS B 1 162 ? -5.109 29.312 19.016 1 83.69 162 CYS B C 1
ATOM 6351 O O . CYS B 1 162 ? -6.039 28.531 18.812 1 83.69 162 CYS B O 1
ATOM 6353 N N . ASN B 1 163 ? -5.051 30.188 19.984 1 76.06 163 ASN B N 1
ATOM 6354 C CA . ASN B 1 163 ? -6.172 30.219 20.922 1 76.06 163 ASN B CA 1
ATOM 6355 C C . ASN B 1 163 ? -6.73 31.625 21.094 1 76.06 163 ASN B C 1
ATOM 6357 O O . ASN B 1 163 ? -7.176 31.984 22.188 1 76.06 163 ASN B O 1
ATOM 6361 N N . GLU B 1 164 ? -6.602 32.438 20.172 1 72 164 GLU B N 1
ATOM 6362 C CA . GLU B 1 164 ? -7.367 33.656 20.031 1 72 164 GLU B CA 1
ATOM 6363 C C . GLU B 1 164 ? -6.996 34.688 21.094 1 72 164 GLU B C 1
ATOM 6365 O O . GLU B 1 164 ? -7.871 35.344 21.656 1 72 164 GLU B O 1
ATOM 6370 N N . ALA B 1 165 ? -5.746 34.656 21.453 1 71.25 165 ALA B N 1
ATOM 6371 C CA . ALA B 1 165 ? -5.285 35.625 22.438 1 71.25 165 ALA B CA 1
ATOM 6372 C C . ALA B 1 165 ? -5 36.969 21.766 1 71.25 165 ALA B C 1
ATOM 6374 O O . ALA B 1 165 ? -5.016 38.031 22.422 1 71.25 165 ALA B O 1
ATOM 6375 N N . PHE B 1 166 ? -4.746 36.875 20.484 1 72.56 166 PHE B N 1
ATOM 6376 C CA . PHE B 1 166 ? -4.438 38.094 19.719 1 72.56 166 PHE B CA 1
ATOM 6377 C C . PHE B 1 166 ? -5.613 38.5 18.844 1 72.56 166 PHE B C 1
ATOM 6379 O O . PHE B 1 166 ? -6.465 37.656 18.516 1 72.56 166 PHE B O 1
ATOM 6386 N N . GLN B 1 167 ? -5.586 39.719 18.594 1 73.31 167 GLN B N 1
ATOM 6387 C CA . GLN B 1 167 ? -6.531 40.281 17.609 1 73.31 167 GLN B CA 1
ATOM 6388 C C . GLN B 1 167 ? -5.836 40.625 16.312 1 73.31 167 GLN B C 1
ATOM 6390 O O . GLN B 1 167 ? -4.648 40.969 16.312 1 73.31 167 GLN B O 1
ATOM 6395 N N . GLN B 1 168 ? -6.602 40.562 15.219 1 74.12 168 GLN B N 1
ATOM 6396 C CA . GLN B 1 168 ? -6.078 41 13.93 1 74.12 168 GLN B CA 1
ATOM 6397 C C . GLN B 1 168 ? -5.828 42.5 13.906 1 74.12 168 GLN B C 1
ATOM 6399 O O . GLN B 1 168 ? -6.516 43.281 14.594 1 74.12 168 GLN B O 1
ATOM 6404 N N . ARG B 1 169 ? -4.828 42.875 13.094 1 70.38 169 ARG B N 1
ATOM 6405 C CA . ARG B 1 169 ? -4.504 44.312 13.016 1 70.38 169 ARG B CA 1
ATOM 6406 C C . ARG B 1 169 ? -4.789 44.844 11.617 1 70.38 169 ARG B C 1
ATOM 6408 O O . ARG B 1 169 ? -4.688 44.125 10.633 1 70.38 169 ARG B O 1
ATOM 6415 N N . LYS B 1 170 ? -5.176 46.156 11.641 1 60.03 170 LYS B N 1
ATOM 6416 C CA . LYS B 1 170 ? -5.469 46.812 10.383 1 60.03 170 LYS B CA 1
ATOM 6417 C C . LYS B 1 170 ? -4.203 47.438 9.789 1 60.03 170 LYS B C 1
ATOM 6419 O O . LYS B 1 170 ? -4.113 47.625 8.57 1 60.03 170 LYS B O 1
ATOM 6424 N N . THR B 1 171 ? -3.275 47.906 10.625 1 59.19 171 THR B N 1
ATOM 6425 C CA . THR B 1 171 ? -2.074 48.562 10.141 1 59.19 171 THR B CA 1
ATOM 6426 C C . THR B 1 171 ? -0.819 47.844 10.633 1 59.19 171 THR B C 1
ATOM 6428 O O . THR B 1 171 ? -0.832 47.219 11.688 1 59.19 171 THR B O 1
ATOM 6431 N N . PRO B 1 172 ? 0.218 47.938 9.727 1 56.19 172 PRO B N 1
ATOM 6432 C CA . PRO B 1 172 ? 1.479 47.312 10.094 1 56.19 172 PRO B CA 1
ATOM 6433 C C . PRO B 1 172 ? 2.064 47.844 11.391 1 56.19 172 PRO B C 1
ATOM 6435 O O . PRO B 1 172 ? 1.899 49.031 11.703 1 56.19 172 PRO B O 1
ATOM 6438 N N . GLY B 1 173 ? 2.607 47.062 12.289 1 52.06 173 GLY B N 1
ATOM 6439 C CA . GLY B 1 173 ? 3.324 47.438 13.5 1 52.06 173 GLY B CA 1
ATOM 6440 C C . GLY B 1 173 ? 2.73 46.844 14.758 1 52.06 173 GLY B C 1
ATOM 6441 O O . GLY B 1 173 ? 1.559 46.438 14.773 1 52.06 173 GLY B O 1
ATOM 6442 N N . PRO B 1 174 ? 3.449 46.406 15.703 1 50.81 174 PRO B N 1
ATOM 6443 C CA . PRO B 1 174 ? 3.01 45.75 16.922 1 50.81 174 PRO B CA 1
ATOM 6444 C C . PRO B 1 174 ? 1.943 46.531 17.688 1 50.81 174 PRO B C 1
ATOM 6446 O O . PRO B 1 174 ? 1.217 45.938 18.5 1 50.81 174 PRO B O 1
ATOM 6449 N N . LEU B 1 175 ? 1.804 47.875 17.438 1 49.47 175 LEU B N 1
ATOM 6450 C CA . LEU B 1 175 ? 0.917 48.688 18.234 1 49.47 175 LEU B CA 1
ATOM 6451 C C . LEU B 1 175 ? -0.235 49.219 17.391 1 49.47 175 LEU B C 1
ATOM 6453 O O . LEU B 1 175 ? -0.869 50.219 17.75 1 49.47 175 LEU B O 1
ATOM 6457 N N . GLY B 1 176 ? -0.478 48.625 16.297 1 52.69 176 GLY B N 1
ATOM 6458 C CA . GLY B 1 176 ? -1.538 49.188 15.469 1 52.69 176 GLY B CA 1
ATOM 6459 C C . GLY B 1 176 ? -2.928 48.906 16.016 1 52.69 176 GLY B C 1
ATOM 6460 O O . GLY B 1 176 ? -3.094 48.062 16.906 1 52.69 176 GLY B O 1
ATOM 6461 N N . PRO B 1 177 ? -3.883 49.656 15.555 1 57.62 177 PRO B N 1
ATOM 6462 C CA . PRO B 1 177 ? -5.254 49.469 16.031 1 57.62 177 PRO B CA 1
ATOM 6463 C C . PRO B 1 177 ? -5.797 48.094 15.742 1 57.62 177 PRO B C 1
ATOM 6465 O O . PRO B 1 177 ? -5.469 47.5 14.711 1 57.62 177 PRO B O 1
ATOM 6468 N N . GLU B 1 178 ? -6.422 47.469 16.703 1 63.12 178 GLU B N 1
ATOM 6469 C CA . GLU B 1 178 ? -7.02 46.125 16.672 1 63.12 178 GLU B CA 1
ATOM 6470 C C . GLU B 1 178 ? -8.367 46.156 15.969 1 63.12 178 GLU B C 1
ATOM 6472 O O . GLU B 1 178 ? -9.094 47.156 16.031 1 63.12 178 GLU B O 1
ATOM 6477 N N . THR B 1 179 ? -8.688 45.156 15.055 1 63.81 179 THR B N 1
ATOM 6478 C CA . THR B 1 179 ? -9.93 45.031 14.312 1 63.81 179 THR B CA 1
ATOM 6479 C C . THR B 1 179 ? -11.047 44.5 15.211 1 63.81 179 THR B C 1
ATOM 6481 O O . THR B 1 179 ? -12.227 44.562 14.867 1 63.81 179 THR B O 1
ATOM 6484 N N . GLY B 1 180 ? -10.719 44 16.312 1 64.56 180 GLY B N 1
ATOM 6485 C CA . GLY B 1 180 ? -11.703 43.344 17.125 1 64.56 180 GLY B CA 1
ATOM 6486 C C . GLY B 1 180 ? -11.875 41.875 16.781 1 64.56 180 GLY B C 1
ATOM 6487 O O . GLY B 1 180 ? -12.508 41.125 17.516 1 64.56 180 GLY B O 1
ATOM 6488 N N . VAL B 1 181 ? -11.344 41.531 15.625 1 71.81 181 VAL B N 1
ATOM 6489 C CA . VAL B 1 181 ? -11.43 40.125 15.219 1 71.81 181 VAL B CA 1
ATOM 6490 C C . VAL B 1 181 ? -10.234 39.344 15.766 1 71.81 181 VAL B C 1
ATOM 6492 O O . VAL B 1 181 ? -9.086 39.781 15.633 1 71.81 181 VAL B O 1
ATOM 6495 N N . LEU B 1 182 ? -10.516 38.219 16.359 1 75.56 182 LEU B N 1
ATOM 6496 C CA . LEU B 1 182 ? -9.477 37.438 16.984 1 75.56 182 LEU B CA 1
ATOM 6497 C C . LEU B 1 182 ? -8.633 36.719 15.938 1 75.56 182 LEU B C 1
ATOM 6499 O O . LEU B 1 182 ? -9.125 36.406 14.852 1 75.56 182 LEU B O 1
ATOM 6503 N N . LEU B 1 183 ? -7.434 36.531 16.312 1 79.06 183 LEU B N 1
ATOM 6504 C CA . LEU B 1 183 ? -6.504 35.812 15.438 1 79.06 183 LEU B CA 1
ATOM 6505 C C . LEU B 1 183 ? -6.516 34.312 15.711 1 79.06 183 LEU B C 1
ATOM 6507 O O . LEU B 1 183 ? -6.504 33.906 16.875 1 79.06 183 LEU B O 1
ATOM 6511 N N . GLN B 1 184 ? -6.68 33.5 14.688 1 83.31 184 GLN B N 1
ATOM 6512 C CA . GLN B 1 184 ? -6.629 32.031 14.711 1 83.31 184 GLN B CA 1
ATOM 6513 C C . GLN B 1 184 ? -5.992 31.5 13.43 1 83.31 184 GLN B C 1
ATOM 6515 O O . GLN B 1 184 ? -6.578 31.594 12.352 1 83.31 184 GLN B O 1
ATOM 6520 N N . VAL B 1 185 ? -4.863 30.906 13.625 1 89.44 185 VAL B N 1
ATOM 6521 C CA . VAL B 1 185 ? -4.117 30.531 12.43 1 89.44 185 VAL B CA 1
ATOM 6522 C C . VAL B 1 185 ? -4.684 29.234 11.852 1 89.44 185 VAL B C 1
ATOM 6524 O O . VAL B 1 185 ? -4.426 28.906 10.688 1 89.44 185 VAL B O 1
ATOM 6527 N N . HIS B 1 186 ? -5.422 28.391 12.664 1 91.5 186 HIS B N 1
ATOM 6528 C CA . HIS B 1 186 ? -6.02 27.156 12.195 1 91.5 186 HIS B CA 1
ATOM 6529 C C . HIS B 1 186 ? -7.207 27.422 11.273 1 91.5 186 HIS B C 1
ATOM 6531 O O . HIS B 1 186 ? -7.73 28.547 11.242 1 91.5 186 HIS B O 1
ATOM 6537 N N . TYR B 1 187 ? -7.543 26.469 10.508 1 91.56 187 TYR B N 1
ATOM 6538 C CA . TYR B 1 187 ? -8.703 26.469 9.633 1 91.56 187 TYR B CA 1
ATOM 6539 C C . TYR B 1 187 ? -8.562 27.531 8.547 1 91.56 187 TYR B C 1
ATOM 6541 O O . TYR B 1 187 ? -9.516 28.266 8.25 1 91.56 187 TYR B O 1
ATOM 6549 N N . SER B 1 188 ? -7.352 27.703 8.094 1 92.81 188 SER B N 1
ATOM 6550 C CA . SER B 1 188 ? -7.023 28.641 7.031 1 92.81 188 SER B CA 1
ATOM 6551 C C . SER B 1 188 ? -5.691 28.297 6.375 1 92.81 188 SER B C 1
ATOM 6553 O O . SER B 1 188 ? -4.984 27.391 6.832 1 92.81 188 SER B O 1
ATOM 6555 N N . TRP B 1 189 ? -5.359 29.078 5.336 1 95.31 189 TRP B N 1
ATOM 6556 C CA . TRP B 1 189 ? -4.125 28.859 4.586 1 95.31 189 TRP B CA 1
ATOM 6557 C C . TRP B 1 189 ? -2.906 29.25 5.414 1 95.31 189 TRP B C 1
ATOM 6559 O O . TRP B 1 189 ? -1.769 28.984 5.02 1 95.31 189 TRP B O 1
ATOM 6569 N N . THR B 1 190 ? -3.049 29.75 6.652 1 94.19 190 THR B N 1
ATOM 6570 C CA . THR B 1 190 ? -1.908 30.156 7.469 1 94.19 190 THR B CA 1
ATOM 6571 C C . THR B 1 190 ? -1.458 29.016 8.375 1 94.19 190 THR B C 1
ATOM 6573 O O . THR B 1 190 ? -0.385 29.078 8.977 1 94.19 190 THR B O 1
ATOM 6576 N N . PHE B 1 191 ? -2.199 27.969 8.461 1 95.88 191 PHE B N 1
ATOM 6577 C CA . PHE B 1 191 ? -1.922 26.859 9.367 1 95.88 191 PHE B CA 1
ATOM 6578 C C . PHE B 1 191 ? -0.503 26.344 9.172 1 95.88 191 PHE B C 1
ATOM 6580 O O . PHE B 1 191 ? 0.274 26.266 10.125 1 95.88 191 PHE B O 1
ATOM 6587 N N . LEU B 1 192 ? -0.137 25.969 7.93 1 97.81 192 LEU B N 1
ATOM 6588 C CA . LEU B 1 192 ? 1.144 25.312 7.684 1 97.81 192 LEU B CA 1
ATOM 6589 C C . LEU B 1 192 ? 2.287 26.312 7.727 1 97.81 192 LEU B C 1
ATOM 6591 O O . LEU B 1 192 ? 3.281 26.109 8.422 1 97.81 192 LEU B O 1
ATOM 6595 N N . PRO B 1 193 ? 2.16 27.516 7.152 1 97.5 193 PRO B N 1
ATOM 6596 C CA . PRO B 1 193 ? 3.285 28.453 7.191 1 97.5 193 PRO B CA 1
ATOM 6597 C C . PRO B 1 193 ? 3.621 28.906 8.609 1 97.5 193 PRO B C 1
ATOM 6599 O O . PRO B 1 193 ? 4.797 29.031 8.961 1 97.5 193 PRO B O 1
ATOM 6602 N N . TRP B 1 194 ? 2.604 29.203 9.336 1 96.69 194 TRP B N 1
ATOM 6603 C CA . TRP B 1 194 ? 2.873 29.656 10.695 1 96.69 194 TRP B CA 1
ATOM 6604 C C . TRP B 1 194 ? 3.609 28.578 11.492 1 96.69 194 TRP B C 1
ATOM 6606 O O . TRP B 1 194 ? 4.621 28.859 12.141 1 96.69 194 TRP B O 1
ATOM 6616 N N . HIS B 1 195 ? 3.09 27.375 11.477 1 98.06 195 HIS B N 1
ATOM 6617 C CA . HIS B 1 195 ? 3.686 26.297 12.266 1 98.06 195 HIS B CA 1
ATOM 6618 C C . HIS B 1 195 ? 5.102 25.984 11.797 1 98.06 195 HIS B C 1
ATOM 6620 O O . HIS B 1 195 ? 5.961 25.625 12.602 1 98.06 195 HIS B O 1
ATOM 6626 N N . ARG B 1 196 ? 5.344 26.078 10.5 1 98.56 196 ARG B N 1
ATOM 6627 C CA . ARG B 1 196 ? 6.699 25.875 10 1 98.56 196 ARG B CA 1
ATOM 6628 C C . ARG B 1 196 ? 7.672 26.859 10.656 1 98.56 196 ARG B C 1
ATOM 6630 O O . ARG B 1 196 ? 8.734 26.453 11.133 1 98.56 196 ARG B O 1
ATOM 6637 N N . MET B 1 197 ? 7.32 28.109 10.688 1 98.19 197 MET B N 1
ATOM 6638 C CA . MET B 1 197 ? 8.219 29.109 11.266 1 98.19 197 MET B CA 1
ATOM 6639 C C . MET B 1 197 ? 8.312 28.953 12.773 1 98.19 197 MET B C 1
ATOM 6641 O O . MET B 1 197 ? 9.367 29.203 13.367 1 98.19 197 MET B O 1
ATOM 6645 N N . TYR B 1 198 ? 7.203 28.562 13.398 1 97.81 198 TYR B N 1
ATOM 6646 C CA . TYR B 1 198 ? 7.211 28.25 14.82 1 97.81 198 TYR B CA 1
ATOM 6647 C C . TYR B 1 198 ? 8.234 27.156 15.125 1 97.81 198 TYR B C 1
ATOM 6649 O O . TYR B 1 198 ? 9.047 27.297 16.047 1 97.81 198 TYR B O 1
ATOM 6657 N N . LEU B 1 199 ? 8.258 26.078 14.312 1 98.69 199 LEU B N 1
ATOM 6658 C CA . LEU B 1 199 ? 9.203 24.984 14.461 1 98.69 199 LEU B CA 1
ATOM 6659 C C . LEU B 1 199 ? 10.625 25.453 14.156 1 98.69 199 LEU B C 1
ATOM 6661 O O . LEU B 1 199 ? 11.578 25.016 14.805 1 98.69 199 LEU B O 1
ATOM 6665 N N . TYR B 1 200 ? 10.734 26.266 13.172 1 98.5 200 TYR B N 1
ATOM 6666 C CA . TYR B 1 200 ? 12.031 26.781 12.758 1 98.5 200 TYR B CA 1
ATOM 6667 C C . TYR B 1 200 ? 12.734 27.484 13.914 1 98.5 200 TYR B C 1
ATOM 6669 O O . TYR B 1 200 ? 13.891 27.172 14.227 1 98.5 200 TYR B O 1
ATOM 6677 N N . TYR B 1 201 ? 12.078 28.344 14.57 1 98.06 201 TYR B N 1
ATOM 6678 C CA . TYR B 1 201 ? 12.695 29.094 15.664 1 98.06 201 TYR B CA 1
ATOM 6679 C C . TYR B 1 201 ? 12.836 28.219 16.906 1 98.06 201 TYR B C 1
ATOM 6681 O O . TYR B 1 201 ? 13.82 28.328 17.641 1 98.06 201 TYR B O 1
ATOM 6689 N N . HIS B 1 202 ? 11.805 27.359 17.188 1 98.56 202 HIS B N 1
ATOM 6690 C CA . HIS B 1 202 ? 11.922 26.438 18.297 1 98.56 202 HIS B CA 1
ATOM 6691 C C . HIS B 1 202 ? 13.188 25.594 18.188 1 98.56 202 HIS B C 1
ATOM 6693 O O . HIS B 1 202 ? 13.914 25.422 19.172 1 98.56 202 HIS B O 1
ATOM 6699 N N . GLU B 1 203 ? 13.43 25.062 17 1 98.62 203 GLU B N 1
ATOM 6700 C CA . GLU B 1 203 ? 14.602 24.234 16.719 1 98.62 203 GLU B CA 1
ATOM 6701 C C . GLU B 1 203 ? 15.891 25.016 16.938 1 98.62 203 GLU B C 1
ATOM 6703 O O . GLU B 1 203 ? 16.844 24.516 17.547 1 98.62 203 GLU B O 1
ATOM 6708 N N . ARG B 1 204 ? 15.961 26.234 16.5 1 97.88 204 ARG B N 1
ATOM 6709 C CA . ARG B 1 204 ? 17.141 27.078 16.656 1 97.88 204 ARG B CA 1
ATOM 6710 C C . ARG B 1 204 ? 17.391 27.406 18.125 1 97.88 204 ARG B C 1
ATOM 6712 O O . ARG B 1 204 ? 18.547 27.484 18.547 1 97.88 204 ARG B O 1
ATOM 6719 N N . ILE B 1 205 ? 16.359 27.656 18.844 1 98.5 205 ILE B N 1
ATOM 6720 C CA . ILE B 1 205 ? 16.484 27.906 20.266 1 98.5 205 ILE B CA 1
ATOM 6721 C C . ILE B 1 205 ? 17.062 26.672 20.953 1 98.5 205 ILE B C 1
ATOM 6723 O O . ILE B 1 205 ? 18.031 26.766 21.719 1 98.5 205 ILE B O 1
ATOM 6727 N N . LEU B 1 206 ? 16.516 25.453 20.688 1 98.69 206 LEU B N 1
ATOM 6728 C CA . LEU B 1 206 ? 17.031 24.219 21.25 1 98.69 206 LEU B CA 1
ATOM 6729 C C . LEU B 1 206 ? 18.516 24.047 20.906 1 98.69 206 LEU B C 1
ATOM 6731 O O . LEU B 1 206 ? 19.328 23.719 21.781 1 98.69 206 LEU B O 1
ATOM 6735 N N . ALA B 1 207 ? 18.844 24.25 19.688 1 98.25 207 ALA B N 1
ATOM 6736 C CA . ALA B 1 207 ? 20.234 24.125 19.219 1 98.25 207 ALA B CA 1
ATOM 6737 C C . ALA B 1 207 ? 21.156 25.062 19.984 1 98.25 207 ALA B C 1
ATOM 6739 O O . ALA B 1 207 ? 22.25 24.656 20.391 1 98.25 207 ALA B O 1
ATOM 6740 N N . SER B 1 208 ? 20.734 26.219 20.172 1 98.12 208 SER B N 1
ATOM 6741 C CA . SER B 1 208 ? 21.547 27.234 20.859 1 98.12 208 SER B CA 1
ATOM 6742 C C . SER B 1 208 ? 21.766 26.859 22.328 1 98.12 208 SER B C 1
ATOM 6744 O O . SER B 1 208 ? 22.844 27.094 22.875 1 98.12 208 SER B O 1
ATOM 6746 N N . LEU B 1 209 ? 20.781 26.312 22.938 1 98.25 209 LEU B N 1
ATOM 6747 C CA . LEU B 1 209 ? 20.859 25.969 24.359 1 98.25 209 LEU B CA 1
ATOM 6748 C C . LEU B 1 209 ? 21.844 24.844 24.594 1 98.25 209 LEU B C 1
ATOM 6750 O O . LEU B 1 209 ? 22.344 24.672 25.719 1 98.25 209 LEU B O 1
ATOM 6754 N N . ILE B 1 210 ? 22.156 24.047 23.562 1 97.94 210 ILE B N 1
ATOM 6755 C CA . ILE B 1 210 ? 23.109 22.953 23.734 1 97.94 210 ILE B CA 1
ATOM 6756 C C . ILE B 1 210 ? 24.344 23.219 22.875 1 97.94 210 ILE B C 1
ATOM 6758 O O . ILE B 1 210 ? 25.172 22.328 22.688 1 97.94 210 ILE B O 1
ATOM 6762 N N . ASN B 1 211 ? 24.469 24.344 22.328 1 97.5 211 ASN B N 1
ATOM 6763 C CA . ASN B 1 211 ? 25.594 24.781 21.5 1 97.5 211 ASN B CA 1
ATOM 6764 C C . ASN B 1 211 ? 25.875 23.766 20.391 1 97.5 211 ASN B C 1
ATOM 6766 O O . ASN B 1 211 ? 27.016 23.328 20.219 1 97.5 211 ASN B O 1
ATOM 6770 N N . ASP B 1 212 ? 24.844 23.328 19.703 1 97 212 ASP B N 1
ATOM 6771 C CA . ASP B 1 212 ? 24.953 22.422 18.562 1 97 212 ASP B CA 1
ATOM 6772 C C . ASP B 1 212 ? 24.156 22.953 17.375 1 97 212 ASP B C 1
ATOM 6774 O O . ASP B 1 212 ? 22.984 22.594 17.203 1 97 212 ASP B O 1
ATOM 6778 N N . PRO B 1 213 ? 24.781 23.656 16.531 1 93.25 213 PRO B N 1
ATOM 6779 C CA . PRO B 1 213 ? 24.078 24.25 15.398 1 93.25 213 PRO B CA 1
ATOM 6780 C C . PRO B 1 213 ? 23.578 23.219 14.398 1 93.25 213 PRO B C 1
ATOM 6782 O O . PRO B 1 213 ? 22.797 23.547 13.5 1 93.25 213 PRO B O 1
ATOM 6785 N N . THR B 1 214 ? 23.906 21.969 14.539 1 93.19 214 THR B N 1
ATOM 6786 C CA . THR B 1 214 ? 23.5 20.938 13.594 1 93.19 214 THR B CA 1
ATOM 6787 C C . THR B 1 214 ? 22.266 20.188 14.109 1 93.19 214 THR B C 1
ATOM 6789 O O . THR B 1 214 ? 21.719 19.328 13.422 1 93.19 214 THR B O 1
ATOM 6792 N N . PHE B 1 215 ? 21.891 20.562 15.328 1 97.06 215 PHE B N 1
ATOM 6793 C CA . PHE B 1 215 ? 20.719 19.906 15.898 1 97.06 215 PHE B CA 1
ATOM 6794 C C . PHE B 1 215 ? 19.5 20.078 15 1 97.06 215 PHE B C 1
ATOM 6796 O O . PHE B 1 215 ? 19.266 21.172 14.484 1 97.06 215 PHE B O 1
ATOM 6803 N N . ALA B 1 216 ? 18.781 19.031 14.734 1 98 216 ALA B N 1
ATOM 6804 C CA . ALA B 1 216 ? 17.547 19.047 13.961 1 98 216 ALA B CA 1
ATOM 6805 C C . ALA B 1 216 ? 16.438 18.297 14.688 1 98 216 ALA B C 1
ATOM 6807 O O . ALA B 1 216 ? 16.672 17.25 15.281 1 98 216 ALA B O 1
ATOM 6808 N N . LEU B 1 217 ? 15.219 18.859 14.656 1 98.31 217 LEU B N 1
ATOM 6809 C CA . LEU B 1 217 ? 14.055 18.188 15.227 1 98.31 217 LEU B CA 1
ATOM 6810 C C . LEU B 1 217 ? 13.766 16.875 14.508 1 98.31 217 LEU B C 1
ATOM 6812 O O . LEU B 1 217 ? 13.898 16.797 13.281 1 98.31 217 LEU B O 1
ATOM 6816 N N . PRO B 1 218 ? 13.414 15.859 15.266 1 97.75 218 PRO B N 1
ATOM 6817 C CA . PRO B 1 218 ? 12.875 14.672 14.602 1 97.75 218 PRO B CA 1
ATOM 6818 C C . PRO B 1 218 ? 11.445 14.867 14.117 1 97.75 218 PRO B C 1
ATOM 6820 O O . PRO B 1 218 ? 10.781 15.828 14.508 1 97.75 218 PRO B O 1
ATOM 6823 N N . PHE B 1 219 ? 11.023 14.016 13.211 1 97.19 219 PHE B N 1
ATOM 6824 C CA . PHE B 1 219 ? 9.609 14.008 12.844 1 97.19 219 PHE B CA 1
ATOM 6825 C C . PHE B 1 219 ? 8.984 12.648 13.117 1 97.19 219 PHE B C 1
ATOM 6827 O O . PHE B 1 219 ? 9.633 11.617 12.93 1 97.19 219 PHE B O 1
ATOM 6834 N N . TRP B 1 220 ? 7.809 12.648 13.75 1 97.56 220 TRP B N 1
ATOM 6835 C CA . TRP B 1 220 ? 7.035 11.43 13.984 1 97.56 220 TRP B CA 1
ATOM 6836 C C . TRP B 1 220 ? 6.355 10.961 12.703 1 97.56 220 TRP B C 1
ATOM 6838 O O . TRP B 1 220 ? 5.297 11.477 12.336 1 97.56 220 TRP B O 1
ATOM 6848 N N . ASN B 1 221 ? 6.887 9.922 12.109 1 94.94 221 ASN B N 1
ATOM 6849 C CA . ASN B 1 221 ? 6.52 9.477 10.766 1 94.94 221 ASN B CA 1
ATOM 6850 C C . ASN B 1 221 ? 5.285 8.586 10.789 1 94.94 221 ASN B C 1
ATOM 6852 O O . ASN B 1 221 ? 5.297 7.488 10.227 1 94.94 221 ASN B O 1
ATOM 6856 N N . TRP B 1 222 ? 4.234 9.086 11.32 1 96.12 222 TRP B N 1
ATOM 6857 C CA . TRP B 1 222 ? 3.053 8.266 11.578 1 96.12 222 TRP B CA 1
ATOM 6858 C C . TRP B 1 222 ? 2.324 7.934 10.281 1 96.12 222 TRP B C 1
ATOM 6860 O O . TRP B 1 222 ? 1.455 7.055 10.258 1 96.12 222 TRP B O 1
ATOM 6870 N N . ASP B 1 223 ? 2.602 8.578 9.125 1 94.25 223 ASP B N 1
ATOM 6871 C CA . ASP B 1 223 ? 1.947 8.297 7.848 1 94.25 223 ASP B CA 1
ATOM 6872 C C . ASP B 1 223 ? 2.619 7.125 7.129 1 94.25 223 ASP B C 1
ATOM 6874 O O . ASP B 1 223 ? 2.146 6.68 6.082 1 94.25 223 ASP B O 1
ATOM 6878 N N . ASN B 1 224 ? 3.684 6.629 7.68 1 91.06 224 ASN B N 1
ATOM 6879 C CA . ASN B 1 224 ? 4.383 5.473 7.125 1 91.06 224 ASN B CA 1
ATOM 6880 C C . ASN B 1 224 ? 3.791 4.164 7.637 1 91.06 224 ASN B C 1
ATOM 6882 O O . ASN B 1 224 ? 4.043 3.768 8.773 1 91.06 224 ASN B O 1
ATOM 6886 N N . GLN B 1 225 ? 3.086 3.447 6.746 1 87.62 225 GLN B N 1
ATOM 6887 C CA . GLN B 1 225 ? 2.398 2.229 7.16 1 87.62 225 GLN B CA 1
ATOM 6888 C C . GLN B 1 225 ? 3.26 0.996 6.902 1 87.62 225 GLN B C 1
ATOM 6890 O O . GLN B 1 225 ? 2.959 -0.094 7.395 1 87.62 225 GLN B O 1
ATOM 6895 N N . LEU B 1 226 ? 4.277 1.096 6.156 1 82.31 226 LEU B N 1
ATOM 6896 C CA . LEU B 1 226 ? 5.09 -0.055 5.777 1 82.31 226 LEU B CA 1
ATOM 6897 C C . LEU B 1 226 ? 6.141 -0.355 6.844 1 82.31 226 LEU B C 1
ATOM 6899 O O . LEU B 1 226 ? 6.562 -1.503 7 1 82.31 226 LEU B O 1
ATOM 6903 N N . ASP B 1 227 ? 6.605 0.726 7.512 1 84.25 227 ASP B N 1
ATOM 6904 C CA . ASP B 1 227 ? 7.547 0.533 8.609 1 84.25 227 ASP B CA 1
ATOM 6905 C C . ASP B 1 227 ? 6.812 0.251 9.914 1 84.25 227 ASP B C 1
ATOM 6907 O O . ASP B 1 227 ? 6.051 1.092 10.406 1 84.25 227 ASP B O 1
ATOM 6911 N N . LYS B 1 228 ? 7.055 -0.854 10.547 1 81.31 228 LYS B N 1
ATOM 6912 C CA . LYS B 1 228 ? 6.301 -1.351 11.695 1 81.31 228 LYS B CA 1
ATOM 6913 C C . LYS B 1 228 ? 6.441 -0.414 12.891 1 81.31 228 LYS B C 1
ATOM 6915 O O . LYS B 1 228 ? 5.629 -0.461 13.82 1 81.31 228 LYS B O 1
ATOM 6920 N N . ASP B 1 229 ? 7.516 0.431 12.891 1 89.62 229 ASP B N 1
ATOM 6921 C CA . ASP B 1 229 ? 7.789 1.237 14.078 1 89.62 229 ASP B CA 1
ATOM 6922 C C . ASP B 1 229 ? 7.418 2.699 13.844 1 89.62 229 ASP B C 1
ATOM 6924 O O . ASP B 1 229 ? 7.324 3.48 14.797 1 89.62 229 ASP B O 1
ATOM 6928 N N . ALA B 1 230 ? 7.164 3.1 12.656 1 92.12 230 ALA B N 1
ATOM 6929 C CA . ALA B 1 230 ? 7.078 4.512 12.289 1 92.12 230 ALA B CA 1
ATOM 6930 C C . ALA B 1 230 ? 5.828 5.152 12.883 1 92.12 230 ALA B C 1
ATOM 6932 O O . ALA B 1 230 ? 5.879 6.277 13.391 1 92.12 230 ALA B O 1
ATOM 6933 N N . ALA B 1 231 ? 4.688 4.391 12.93 1 94.69 231 ALA B N 1
ATOM 6934 C CA . ALA B 1 231 ? 3.412 4.977 13.328 1 94.69 231 ALA B CA 1
ATOM 6935 C C . ALA B 1 231 ? 3.197 4.852 14.836 1 94.69 231 ALA B C 1
ATOM 6937 O O . ALA B 1 231 ? 2.188 5.32 15.367 1 94.69 231 ALA B O 1
ATOM 6938 N N . LYS B 1 232 ? 4.133 4.234 15.547 1 96.56 232 LYS B N 1
ATOM 6939 C CA . LYS B 1 232 ? 4.059 4.152 17 1 96.56 232 LYS B CA 1
ATOM 6940 C C . LYS B 1 232 ? 4.535 5.449 17.656 1 96.56 232 LYS B C 1
ATOM 6942 O O . LYS B 1 232 ? 5.332 6.184 17.062 1 96.56 232 LYS B O 1
ATOM 6947 N N . MET B 1 233 ? 3.975 5.727 18.812 1 97 233 MET B N 1
ATOM 6948 C CA . MET B 1 233 ? 4.566 6.82 19.578 1 97 233 MET B CA 1
ATOM 6949 C C . MET B 1 233 ? 6.059 6.594 19.781 1 97 233 MET B C 1
ATOM 6951 O O . MET B 1 233 ? 6.473 5.516 20.219 1 97 233 MET B O 1
ATOM 6955 N N . PRO B 1 234 ? 6.883 7.551 19.391 1 96.19 234 PRO B N 1
ATOM 6956 C CA . PRO B 1 234 ? 8.32 7.32 19.562 1 96.19 234 PRO B CA 1
ATOM 6957 C C . PRO B 1 234 ? 8.711 7.043 21 1 96.19 234 PRO B C 1
ATOM 6959 O O . PRO B 1 234 ? 8.312 7.789 21.906 1 96.19 234 PRO B O 1
ATOM 6962 N N . ALA B 1 235 ? 9.531 6.094 21.219 1 93.31 235 ALA B N 1
ATOM 6963 C CA . ALA B 1 235 ? 9.859 5.59 22.562 1 93.31 235 ALA B CA 1
ATOM 6964 C C . ALA B 1 235 ? 10.641 6.625 23.359 1 93.31 235 ALA B C 1
ATOM 6966 O O . ALA B 1 235 ? 10.562 6.656 24.594 1 93.31 235 ALA B O 1
ATOM 6967 N N . MET B 1 236 ? 11.352 7.516 22.75 1 94.12 236 MET B N 1
ATOM 6968 C CA . MET B 1 236 ? 12.172 8.5 23.453 1 94.12 236 MET B CA 1
ATOM 6969 C C . MET B 1 236 ? 11.305 9.461 24.25 1 94.12 236 MET B C 1
ATOM 6971 O O . MET B 1 236 ? 11.805 10.172 25.125 1 94.12 236 MET B O 1
ATOM 6975 N N . PHE B 1 237 ? 9.992 9.484 23.969 1 95.5 237 PHE B N 1
ATOM 6976 C CA . PHE B 1 237 ? 9.086 10.375 24.672 1 95.5 237 PHE B CA 1
ATOM 6977 C C . PHE B 1 237 ? 8.398 9.641 25.828 1 95.5 237 PHE B C 1
ATOM 6979 O O . PHE B 1 237 ? 7.582 10.227 26.547 1 95.5 237 PHE B O 1
ATOM 6986 N N . LEU B 1 238 ? 8.617 8.367 25.969 1 91.44 238 LEU B N 1
ATOM 6987 C CA . LEU B 1 238 ? 7.992 7.555 27 1 91.44 238 LEU B CA 1
ATOM 6988 C C . LEU B 1 238 ? 8.734 7.688 28.328 1 91.44 238 LEU B C 1
ATOM 6990 O O . LEU B 1 238 ? 9.883 8.156 28.359 1 91.44 238 LEU B O 1
ATOM 6994 N N . PRO B 1 239 ? 7.902 7.18 29.281 1 82.38 239 PRO B N 1
ATOM 6995 C CA . PRO B 1 239 ? 8.594 7.25 30.578 1 82.38 239 PRO B CA 1
ATOM 6996 C C . PRO B 1 239 ? 9.797 6.316 30.656 1 82.38 239 PRO B C 1
ATOM 6998 O O . PRO B 1 239 ? 9.766 5.219 30.094 1 82.38 239 PRO B O 1
ATOM 7001 N N . LYS B 1 240 ? 10.867 6.547 31.219 1 72.12 240 LYS B N 1
ATOM 7002 C CA . LYS B 1 240 ? 12 5.695 31.578 1 72.12 240 LYS B CA 1
ATOM 7003 C C . LYS B 1 240 ? 12.812 5.32 30.344 1 72.12 240 LYS B C 1
ATOM 7005 O O . LYS B 1 240 ? 13.383 4.23 30.281 1 72.12 240 LYS B O 1
ATOM 7010 N N . PHE B 1 241 ? 12.656 6.035 29.328 1 73.94 241 PHE B N 1
ATOM 7011 C CA . PHE B 1 241 ? 13.477 5.711 28.172 1 73.94 241 PHE B CA 1
ATOM 7012 C C . PHE B 1 241 ? 14.938 6.078 28.422 1 73.94 241 PHE B C 1
ATOM 7014 O O . PHE B 1 241 ? 15.375 7.172 28.062 1 73.94 241 PHE B O 1
ATOM 7021 N N . GLY B 1 242 ? 15.656 5.289 29.094 1 62.31 242 GLY B N 1
ATOM 7022 C CA . GLY B 1 242 ? 17.094 5.297 29.297 1 62.31 242 GLY B CA 1
ATOM 7023 C C . GLY B 1 242 ? 17.578 6.469 30.125 1 62.31 242 GLY B C 1
ATOM 7024 O O . GLY B 1 242 ? 18.75 6.508 30.531 1 62.31 242 GLY B O 1
ATOM 7025 N N . ILE B 1 243 ? 16.812 7.602 30.281 1 68.5 243 ILE B N 1
ATOM 7026 C CA . ILE B 1 243 ? 17.281 8.773 31.016 1 68.5 243 ILE B CA 1
ATOM 7027 C C . ILE B 1 243 ? 16.328 9.055 32.188 1 68.5 243 ILE B C 1
ATOM 7029 O O . ILE B 1 243 ? 15.125 9.242 31.984 1 68.5 243 ILE B O 1
ATOM 7033 N N . PRO B 1 244 ? 16.828 8.883 33.375 1 62.88 244 PRO B N 1
ATOM 7034 C CA . PRO B 1 244 ? 15.992 9.266 34.5 1 62.88 244 PRO B CA 1
ATOM 7035 C C . PRO B 1 244 ? 15.484 10.703 34.406 1 62.88 244 PRO B C 1
ATOM 7037 O O . PRO B 1 244 ? 16.234 11.594 34 1 62.88 244 PRO B O 1
ATOM 7040 N N . ASN B 1 245 ? 14.266 10.938 34.75 1 64.88 245 ASN B N 1
ATOM 7041 C CA . ASN B 1 245 ? 13.609 12.242 34.688 1 64.88 245 ASN B CA 1
ATOM 7042 C C . ASN B 1 245 ? 13.781 12.891 33.312 1 64.88 245 ASN B C 1
ATOM 7044 O O . ASN B 1 245 ? 14.18 14.055 33.219 1 64.88 245 ASN B O 1
ATOM 7048 N N . ALA B 1 246 ? 13.445 12.211 32.406 1 82.19 246 ALA B N 1
ATOM 7049 C CA . ALA B 1 246 ? 13.648 12.641 31.016 1 82.19 246 ALA B CA 1
ATOM 7050 C C . ALA B 1 246 ? 12.812 13.883 30.703 1 82.19 246 ALA B C 1
ATOM 7052 O O . ALA B 1 246 ? 11.617 13.922 30.984 1 82.19 246 ALA B O 1
ATOM 7053 N N . ALA B 1 247 ? 13.383 14.945 30.219 1 92.38 247 ALA B N 1
ATOM 7054 C CA . ALA B 1 247 ? 12.766 16.234 29.906 1 92.38 247 ALA B CA 1
ATOM 7055 C C . ALA B 1 247 ? 11.766 16.094 28.766 1 92.38 247 ALA B C 1
ATOM 7057 O O . ALA B 1 247 ? 10.891 16.953 28.594 1 92.38 247 ALA B O 1
ATOM 7058 N N . LEU B 1 248 ? 11.828 14.992 28.047 1 95.44 248 LEU B N 1
ATOM 7059 C CA . LEU B 1 248 ? 10.945 14.797 26.906 1 95.44 248 LEU B CA 1
ATOM 7060 C C . LEU B 1 248 ? 9.625 14.172 27.328 1 95.44 248 LEU B C 1
ATOM 7062 O O . LEU B 1 248 ? 8.656 14.164 26.562 1 95.44 248 LEU B O 1
ATOM 7066 N N . PHE B 1 249 ? 9.547 13.688 28.516 1 93.62 249 PHE B N 1
ATOM 7067 C CA . PHE B 1 249 ? 8.344 13.016 29 1 93.62 249 PHE B CA 1
ATOM 7068 C C . PHE B 1 249 ? 7.281 14.031 29.391 1 93.62 249 PHE B C 1
ATOM 7070 O O . PHE B 1 249 ? 7.598 15.094 29.938 1 93.62 249 PHE B O 1
ATOM 7077 N N . ASP B 1 250 ? 6.055 13.734 29.047 1 93.88 250 ASP B N 1
ATOM 7078 C CA . ASP B 1 250 ? 4.871 14.469 29.484 1 93.88 250 ASP B CA 1
ATOM 7079 C C . ASP B 1 250 ? 3.861 13.523 30.141 1 93.88 250 ASP B C 1
ATOM 7081 O O . ASP B 1 250 ? 3.473 12.516 29.562 1 93.88 250 ASP B O 1
ATOM 7085 N N . GLU B 1 251 ? 3.441 13.852 31.312 1 90.75 251 GLU B N 1
ATOM 7086 C CA . GLU B 1 251 ? 2.582 12.969 32.094 1 90.75 251 GLU B CA 1
ATOM 7087 C C . GLU B 1 251 ? 1.156 12.961 31.562 1 90.75 251 GLU B C 1
ATOM 7089 O O . GLU B 1 251 ? 0.362 12.078 31.891 1 90.75 251 GLU B O 1
ATOM 7094 N N . PHE B 1 252 ? 0.82 13.938 30.734 1 93.5 252 PHE B N 1
ATOM 7095 C CA . PHE B 1 252 ? -0.554 14.078 30.266 1 93.5 252 PHE B CA 1
ATOM 7096 C C . PHE B 1 252 ? -0.728 13.453 28.891 1 93.5 252 PHE B C 1
ATOM 7098 O O . PHE B 1 252 ? -1.633 13.82 28.141 1 93.5 252 PHE B O 1
ATOM 7105 N N . ARG B 1 253 ? 0.078 12.516 28.5 1 93.44 253 ARG B N 1
ATOM 7106 C CA . ARG B 1 253 ? -0.103 11.727 27.297 1 93.44 253 ARG B CA 1
ATOM 7107 C C . ARG B 1 253 ? -1.003 10.516 27.547 1 93.44 253 ARG B C 1
ATOM 7109 O O . ARG B 1 253 ? -1.054 10.008 28.672 1 93.44 253 ARG B O 1
ATOM 7116 N N . ASN B 1 254 ? -1.708 10.117 26.516 1 93.81 254 ASN B N 1
ATOM 7117 C CA . ASN B 1 254 ? -2.578 8.953 26.609 1 93.81 254 ASN B CA 1
ATOM 7118 C C . ASN B 1 254 ? -1.774 7.66 26.734 1 93.81 254 ASN B C 1
ATOM 7120 O O . ASN B 1 254 ? -1.26 7.148 25.734 1 93.81 254 ASN B O 1
ATOM 7124 N N . SER B 1 255 ? -1.693 7.055 27.875 1 91.69 255 SER B N 1
ATOM 7125 C CA . SER B 1 255 ? -0.867 5.879 28.125 1 91.69 255 SER B CA 1
ATOM 7126 C C . SER B 1 255 ? -1.428 4.652 27.406 1 91.69 255 SER B C 1
ATOM 7128 O O . SER B 1 255 ? -0.705 3.682 27.172 1 91.69 255 SER B O 1
ATOM 7130 N N . ASN B 1 256 ? -2.744 4.699 27.062 1 91.5 256 ASN B N 1
ATOM 7131 C CA . ASN B 1 256 ? -3.357 3.592 26.328 1 91.5 256 ASN B CA 1
ATOM 7132 C C . ASN B 1 256 ? -2.793 3.461 24.922 1 91.5 256 ASN B C 1
ATOM 7134 O O . ASN B 1 256 ? -2.98 2.436 24.266 1 91.5 256 ASN B O 1
ATOM 7138 N N . HIS B 1 257 ? -2.072 4.508 24.5 1 95 257 HIS B N 1
ATOM 7139 C CA . HIS B 1 257 ? -1.64 4.52 23.109 1 95 257 HIS B CA 1
ATOM 7140 C C . HIS B 1 257 ? -0.124 4.387 23 1 95 257 HIS B C 1
ATOM 7142 O O . HIS B 1 257 ? 0.45 4.625 21.938 1 95 257 HIS B O 1
ATOM 7148 N N . TYR B 1 258 ? 0.509 4.012 24.125 1 94.5 258 TYR B N 1
ATOM 7149 C CA . TYR B 1 258 ? 1.933 3.699 24.062 1 94.5 258 TYR B CA 1
ATOM 7150 C C . TYR B 1 258 ? 2.189 2.498 23.156 1 94.5 258 TYR B C 1
ATOM 7152 O O . TYR B 1 258 ? 1.289 1.689 22.922 1 94.5 258 TYR B O 1
ATOM 7160 N N . PRO B 1 259 ? 3.428 2.432 22.625 1 93.31 259 PRO B N 1
ATOM 7161 C CA . PRO B 1 259 ? 3.734 1.206 21.875 1 93.31 259 PRO B CA 1
ATOM 7162 C C . PRO B 1 259 ? 3.361 -0.059 22.656 1 93.31 259 PRO B C 1
ATOM 7164 O O . PRO B 1 259 ? 3.471 -0.093 23.875 1 93.31 259 PRO B O 1
ATOM 7167 N N . PRO B 1 260 ? 2.809 -1.067 21.891 1 93.38 260 PRO B N 1
ATOM 7168 C CA . PRO B 1 260 ? 2.961 -1.275 20.438 1 93.38 260 PRO B CA 1
ATOM 7169 C C . PRO B 1 260 ? 1.797 -0.701 19.641 1 93.38 260 PRO B C 1
ATOM 7171 O O . PRO B 1 260 ? 1.688 -0.954 18.438 1 93.38 260 PRO B O 1
ATOM 7174 N N . LYS B 1 261 ? 0.893 0.059 20.203 1 94.69 261 LYS B N 1
ATOM 7175 C CA . LYS B 1 261 ? -0.218 0.63 19.453 1 94.69 261 LYS B CA 1
ATOM 7176 C C . LYS B 1 261 ? 0.285 1.572 18.359 1 94.69 261 LYS B C 1
ATOM 7178 O O . LYS B 1 261 ? 1.266 2.291 18.562 1 94.69 261 LYS B O 1
ATOM 7183 N N . ILE B 1 262 ? -0.355 1.538 17.219 1 95.06 262 ILE B N 1
ATOM 7184 C CA . ILE B 1 262 ? 0.01 2.439 16.125 1 95.06 262 ILE B CA 1
ATOM 7185 C C . ILE B 1 262 ? -1.036 3.543 16 1 95.06 262 ILE B C 1
ATOM 7187 O O . ILE B 1 262 ? -2.221 3.32 16.266 1 95.06 262 ILE B O 1
ATOM 7191 N N . LEU B 1 263 ? -0.604 4.711 15.664 1 97.19 263 LEU B N 1
ATOM 7192 C CA . LEU B 1 263 ? -1.507 5.848 15.508 1 97.19 263 LEU B CA 1
ATOM 7193 C C . LEU B 1 263 ? -2.604 5.539 14.492 1 97.19 263 LEU B C 1
ATOM 7195 O O . LEU B 1 263 ? -2.324 5.012 13.414 1 97.19 263 LEU B O 1
ATOM 7199 N N . TYR B 1 264 ? -3.803 5.82 14.859 1 96.38 264 TYR B N 1
ATOM 7200 C CA . TYR B 1 264 ? -4.988 5.559 14.055 1 96.38 264 TYR B CA 1
ATOM 7201 C C . TYR B 1 264 ? -5.621 6.859 13.57 1 96.38 264 TYR B C 1
ATOM 7203 O O . TYR B 1 264 ? -6.242 7.582 14.352 1 96.38 264 TYR B O 1
ATOM 7211 N N . LEU B 1 265 ? -5.59 7.172 12.312 1 96.19 265 LEU B N 1
ATOM 7212 C CA . LEU B 1 265 ? -6.07 8.422 11.742 1 96.19 265 LEU B CA 1
ATOM 7213 C C . LEU B 1 265 ? -7.594 8.43 11.648 1 96.19 265 LEU B C 1
ATOM 7215 O O . LEU B 1 265 ? -8.195 9.469 11.383 1 96.19 265 LEU B O 1
ATOM 7219 N N . GLY B 1 266 ? -8.273 7.316 11.867 1 93.25 266 GLY B N 1
ATOM 7220 C CA . GLY B 1 266 ? -9.719 7.254 11.977 1 93.25 266 GLY B CA 1
ATOM 7221 C C . GLY B 1 266 ? -10.203 7.23 13.414 1 93.25 266 GLY B C 1
ATOM 7222 O O . GLY B 1 266 ? -11.352 6.859 13.688 1 93.25 266 GLY B O 1
ATOM 7223 N N . TYR B 1 267 ? -9.344 7.633 14.305 1 92.81 267 TYR B N 1
ATOM 7224 C CA . TYR B 1 267 ? -9.562 7.512 15.742 1 92.81 267 TYR B CA 1
ATOM 7225 C C . TYR B 1 267 ? -10.695 8.414 16.203 1 92.81 267 TYR B C 1
ATOM 7227 O O . TYR B 1 267 ? -10.844 9.539 15.711 1 92.81 267 TYR B O 1
ATOM 7235 N N . ASN B 1 268 ? -11.492 7.891 17.062 1 86.69 268 ASN B N 1
ATOM 7236 C CA . ASN B 1 268 ? -12.523 8.625 17.781 1 86.69 268 ASN B CA 1
ATOM 7237 C C . ASN B 1 268 ? -12.531 8.258 19.266 1 86.69 268 ASN B C 1
ATOM 7239 O O . ASN B 1 268 ? -12.797 7.117 19.625 1 86.69 268 ASN B O 1
ATOM 7243 N N . SER B 1 269 ? -12.25 9.219 20.125 1 84.94 269 SER B N 1
ATOM 7244 C CA . SER B 1 269 ? -12.078 9 21.547 1 84.94 269 SER B CA 1
ATOM 7245 C C . SER B 1 269 ? -13.359 8.469 22.188 1 84.94 269 SER B C 1
ATOM 7247 O O . SER B 1 269 ? -13.312 7.691 23.141 1 84.94 269 SER B O 1
ATOM 7249 N N . LYS B 1 270 ? -14.422 8.883 21.703 1 78.62 270 LYS B N 1
ATOM 7250 C CA . LYS B 1 270 ? -15.703 8.422 22.234 1 78.62 270 LYS B CA 1
ATOM 7251 C C . LYS B 1 270 ? -15.93 6.945 21.922 1 78.62 270 LYS B C 1
ATOM 7253 O O . LYS B 1 270 ? -16.375 6.184 22.781 1 78.62 270 LYS B O 1
ATOM 7258 N N . LEU B 1 271 ? -15.656 6.59 20.719 1 81.5 271 LEU B N 1
ATOM 7259 C CA . LEU B 1 271 ? -15.797 5.191 20.328 1 81.5 271 LEU B CA 1
ATOM 7260 C C . LEU B 1 271 ? -14.836 4.309 21.109 1 81.5 271 LEU B C 1
ATOM 7262 O O . LEU B 1 271 ? -15.18 3.184 21.484 1 81.5 271 LEU B O 1
ATOM 7266 N N . GLU B 1 272 ? -13.648 4.793 21.312 1 83.75 272 GLU B N 1
ATOM 7267 C CA . GLU B 1 272 ? -12.695 4.035 22.125 1 83.75 272 GLU B CA 1
ATOM 7268 C C . GLU B 1 272 ? -13.203 3.85 23.547 1 83.75 272 GLU B C 1
ATOM 7270 O O . GLU B 1 272 ? -13.102 2.758 24.109 1 83.75 272 GLU B O 1
ATOM 7275 N N . ALA B 1 273 ? -13.742 4.887 24.172 1 80.38 273 ALA B N 1
ATOM 7276 C CA . ALA B 1 273 ? -14.258 4.836 25.531 1 80.38 273 ALA B CA 1
ATOM 7277 C C . ALA B 1 273 ? -15.398 3.838 25.656 1 80.38 273 ALA B C 1
ATOM 7279 O O . ALA B 1 273 ? -15.578 3.203 26.688 1 80.38 273 ALA B O 1
ATOM 7280 N N . GLU B 1 274 ? -16.094 3.672 24.531 1 78.75 274 GLU B N 1
ATOM 7281 C CA . GLU B 1 274 ? -17.219 2.746 24.5 1 78.75 274 GLU B CA 1
ATOM 7282 C C . GLU B 1 274 ? -16.766 1.328 24.172 1 78.75 274 GLU B C 1
ATOM 7284 O O . GLU B 1 274 ? -17.578 0.399 24.141 1 78.75 274 GLU B O 1
ATOM 7289 N N . GLY B 1 275 ? -15.492 1.175 23.906 1 78.75 275 GLY B N 1
ATOM 7290 C CA . GLY B 1 275 ? -14.977 -0.133 23.531 1 78.75 275 GLY B CA 1
ATOM 7291 C C . GLY B 1 275 ? -15.359 -0.55 22.125 1 78.75 275 GLY B C 1
ATOM 7292 O O . GLY B 1 275 ? -15.414 -1.743 21.828 1 78.75 275 GLY B O 1
ATOM 7293 N N . GLN B 1 276 ? -15.672 0.394 21.312 1 71.06 276 GLN B N 1
ATOM 7294 C CA . GLN B 1 276 ? -16.203 0.108 19.984 1 71.06 276 GLN B CA 1
ATOM 7295 C C . GLN B 1 276 ? -15.141 0.361 18.906 1 71.06 276 GLN B C 1
ATOM 7297 O O . GLN B 1 276 ? -15.453 0.414 17.719 1 71.06 276 GLN B O 1
ATOM 7302 N N . GLN B 1 277 ? -14 0.629 19.234 1 78.25 277 GLN B N 1
ATOM 7303 C CA . GLN B 1 277 ? -12.914 0.795 18.281 1 78.25 277 GLN B CA 1
ATOM 7304 C C . GLN B 1 277 ? -11.883 -0.319 18.422 1 78.25 277 GLN B C 1
ATOM 7306 O O . GLN B 1 277 ? -10.789 -0.1 18.953 1 78.25 277 GLN B O 1
ATOM 7311 N N . ASN B 1 278 ? -12.242 -1.514 17.891 1 82.81 278 ASN B N 1
ATOM 7312 C CA . ASN B 1 278 ? -11.43 -2.715 18.016 1 82.81 278 ASN B CA 1
ATOM 7313 C C . ASN B 1 278 ? -10.844 -3.152 16.688 1 82.81 278 ASN B C 1
ATOM 7315 O O . ASN B 1 278 ? -11.008 -4.305 16.281 1 82.81 278 ASN B O 1
ATOM 7319 N N . LEU B 1 279 ? -10.141 -2.289 16.078 1 87.81 279 LEU B N 1
ATOM 7320 C CA . LEU B 1 279 ? -9.516 -2.613 14.797 1 87.81 279 LEU B CA 1
ATOM 7321 C C . LEU B 1 279 ? -8.172 -3.305 15.008 1 87.81 279 LEU B C 1
ATOM 7323 O O . LEU B 1 279 ? -7.441 -2.979 15.945 1 87.81 279 LEU B O 1
ATOM 7327 N N . THR B 1 280 ? -7.852 -4.258 14.141 1 84.94 280 THR B N 1
ATOM 7328 C CA . THR B 1 280 ? -6.512 -4.828 14.102 1 84.94 280 THR B CA 1
ATOM 7329 C C . THR B 1 280 ? -5.512 -3.82 13.539 1 84.94 280 THR B C 1
ATOM 7331 O O . THR B 1 280 ? -5.902 -2.834 12.914 1 84.94 280 THR B O 1
ATOM 7334 N N . ASP B 1 281 ? -4.23 -4.035 13.734 1 86.5 281 ASP B N 1
ATOM 7335 C CA . ASP B 1 281 ? -3.189 -3.172 13.18 1 86.5 281 ASP B CA 1
ATOM 7336 C C . ASP B 1 281 ? -3.305 -3.078 11.664 1 86.5 281 ASP B C 1
ATOM 7338 O O . ASP B 1 281 ? -3.104 -2.008 11.086 1 86.5 281 ASP B O 1
ATOM 7342 N N . GLN B 1 282 ? -3.586 -4.148 11.078 1 81.75 282 GLN B N 1
ATOM 7343 C CA . GLN B 1 282 ? -3.711 -4.168 9.625 1 81.75 282 GLN B CA 1
ATOM 7344 C C . GLN B 1 282 ? -4.863 -3.287 9.156 1 81.75 282 GLN B C 1
ATOM 7346 O O . GLN B 1 282 ? -4.73 -2.541 8.188 1 81.75 282 GLN B O 1
ATOM 7351 N N . GLN B 1 283 ? -6.012 -3.438 9.836 1 85.62 283 GLN B N 1
ATOM 7352 C CA . GLN B 1 283 ? -7.156 -2.596 9.516 1 85.62 283 GLN B CA 1
ATOM 7353 C C . GLN B 1 283 ? -6.828 -1.118 9.695 1 85.62 283 GLN B C 1
ATOM 7355 O O . GLN B 1 283 ? -7.207 -0.283 8.875 1 85.62 283 GLN B O 1
ATOM 7360 N N . ILE B 1 284 ? -6.117 -0.807 10.75 1 92.25 284 ILE B N 1
ATOM 7361 C CA . ILE B 1 284 ? -5.723 0.57 11.023 1 92.25 284 ILE B CA 1
ATOM 7362 C C . ILE B 1 284 ? -4.828 1.087 9.906 1 92.25 284 ILE B C 1
ATOM 7364 O O . ILE B 1 284 ? -5.008 2.209 9.422 1 92.25 284 ILE B O 1
ATOM 7368 N N . LYS B 1 285 ? -3.902 0.298 9.461 1 89.62 285 LYS B N 1
ATOM 7369 C CA . LYS B 1 285 ? -2.992 0.694 8.391 1 89.62 285 LYS B CA 1
ATOM 7370 C C . LYS B 1 285 ? -3.754 1.006 7.109 1 89.62 285 LYS B C 1
ATOM 7372 O O . LYS B 1 285 ? -3.451 1.984 6.422 1 89.62 285 LYS B O 1
ATOM 7377 N N . TYR B 1 286 ? -4.77 0.29 6.77 1 87.56 286 TYR B N 1
ATOM 7378 C CA . TYR B 1 286 ? -5.566 0.53 5.57 1 87.56 286 TYR B CA 1
ATOM 7379 C C . TYR B 1 286 ? -6.363 1.823 5.695 1 87.56 286 TYR B C 1
ATOM 7381 O O . TYR B 1 286 ? -6.465 2.594 4.738 1 87.56 286 TYR B O 1
ATOM 7389 N N . GLU B 1 287 ? -6.973 1.922 6.844 1 93 287 GLU B N 1
ATOM 7390 C CA . GLU B 1 287 ? -7.734 3.15 7.051 1 93 287 GLU B CA 1
ATOM 7391 C C . GLU B 1 287 ? -6.828 4.375 7 1 93 287 GLU B C 1
ATOM 7393 O O . GLU B 1 287 ? -7.188 5.395 6.406 1 93 287 GLU B O 1
ATOM 7398 N N . ASN B 1 288 ? -5.613 4.238 7.613 1 94.94 288 ASN B N 1
ATOM 7399 C CA . ASN B 1 288 ? -4.652 5.336 7.562 1 94.94 288 ASN B CA 1
ATOM 7400 C C . ASN B 1 288 ? -4.262 5.672 6.125 1 94.94 288 ASN B C 1
ATOM 7402 O O . ASN B 1 288 ? -4.168 6.844 5.758 1 94.94 288 ASN B O 1
ATOM 7406 N N . LEU B 1 289 ? -4.051 4.633 5.312 1 92.69 289 LEU B N 1
ATOM 7407 C CA . LEU B 1 289 ? -3.705 4.84 3.908 1 92.69 289 LEU B CA 1
ATOM 7408 C C . LEU B 1 289 ? -4.812 5.598 3.184 1 92.69 289 LEU B C 1
ATOM 7410 O O . LEU B 1 289 ? -4.539 6.539 2.438 1 92.69 289 LEU B O 1
ATOM 7414 N N . CYS B 1 290 ? -6.027 5.18 3.41 1 94.5 290 CYS B N 1
ATOM 7415 C CA . CYS B 1 290 ? -7.152 5.777 2.699 1 94.5 290 CYS B CA 1
ATOM 7416 C C . CYS B 1 290 ? -7.387 7.211 3.16 1 94.5 290 CYS B C 1
ATOM 7418 O O . CYS B 1 290 ? -7.703 8.086 2.35 1 94.5 290 CYS B O 1
ATOM 7420 N N . VAL B 1 291 ? -7.234 7.426 4.445 1 97.19 291 VAL B N 1
ATOM 7421 C CA . VAL B 1 291 ? -7.379 8.781 4.965 1 97.19 291 VAL B CA 1
ATOM 7422 C C . VAL B 1 291 ? -6.309 9.688 4.355 1 97.19 291 VAL B C 1
ATOM 7424 O O . VAL B 1 291 ? -6.613 10.773 3.857 1 97.19 291 VAL B O 1
ATOM 7427 N N . MET B 1 292 ? -5.062 9.219 4.355 1 96.62 292 MET B N 1
ATOM 7428 C CA . MET B 1 292 ? -3.982 10.008 3.771 1 96.62 292 MET B CA 1
ATOM 7429 C C . MET B 1 292 ? -4.215 10.227 2.279 1 96.62 292 MET B C 1
ATOM 7431 O O . MET B 1 292 ? -3.977 11.32 1.764 1 96.62 292 MET B O 1
ATOM 7435 N N . TYR B 1 293 ? -4.676 9.203 1.557 1 96.06 293 TYR B N 1
ATOM 7436 C CA . TYR B 1 293 ? -4.969 9.32 0.133 1 96.06 293 TYR B CA 1
ATOM 7437 C C . TYR B 1 293 ? -5.969 10.445 -0.126 1 96.06 293 TYR B C 1
ATOM 7439 O O . TYR B 1 293 ? -5.742 11.297 -0.989 1 96.06 293 TYR B O 1
ATOM 7447 N N . ASN B 1 294 ? -7.031 10.492 0.688 1 97.19 294 ASN B N 1
ATOM 7448 C CA . ASN B 1 294 ? -8.125 11.422 0.414 1 97.19 294 ASN B CA 1
ATOM 7449 C C . ASN B 1 294 ? -7.84 12.805 0.987 1 97.19 294 ASN B C 1
ATOM 7451 O O . ASN B 1 294 ? -8.344 13.812 0.473 1 97.19 294 ASN B O 1
ATOM 7455 N N . GLN B 1 295 ? -7 12.859 2.027 1 97.31 295 GLN B N 1
ATOM 7456 C CA . GLN B 1 295 ? -6.754 14.133 2.695 1 97.31 295 GLN B CA 1
ATOM 7457 C C . GLN B 1 295 ? -5.512 14.82 2.131 1 97.31 295 GLN B C 1
ATOM 7459 O O . GLN B 1 295 ? -5.293 16.016 2.359 1 97.31 295 GLN B O 1
ATOM 7464 N N . VAL B 1 296 ? -4.699 14.062 1.403 1 96.19 296 VAL B N 1
ATOM 7465 C CA . VAL B 1 296 ? -3.445 14.648 0.931 1 96.19 296 VAL B CA 1
ATOM 7466 C C . VAL B 1 296 ? -3.285 14.383 -0.564 1 96.19 296 VAL B C 1
ATOM 7468 O O . VAL B 1 296 ? -3.316 15.312 -1.371 1 96.19 296 VAL B O 1
ATOM 7471 N N . THR B 1 297 ? -3.316 13.148 -1 1 94.81 297 THR B N 1
ATOM 7472 C CA . THR B 1 297 ? -3.002 12.781 -2.377 1 94.81 297 THR B CA 1
ATOM 7473 C C . THR B 1 297 ? -4.02 13.383 -3.342 1 94.81 297 THR B C 1
ATOM 7475 O O . THR B 1 297 ? -3.648 13.891 -4.402 1 94.81 297 THR B O 1
ATOM 7478 N N . THR B 1 298 ? -5.285 13.359 -2.977 1 96.31 298 THR B N 1
ATOM 7479 C CA . THR B 1 298 ? -6.316 13.781 -3.918 1 96.31 298 THR B CA 1
ATOM 7480 C C . THR B 1 298 ? -6.477 15.297 -3.896 1 96.31 298 THR B C 1
ATOM 7482 O O . THR B 1 298 ? -7.133 15.875 -4.77 1 96.31 298 THR B O 1
ATOM 7485 N N . LYS B 1 299 ? -5.906 15.945 -2.908 1 96.69 299 LYS B N 1
ATOM 7486 C CA . LYS B 1 299 ? -6.02 17.406 -2.814 1 96.69 299 LYS B CA 1
ATOM 7487 C C . LYS B 1 299 ? -4.926 18.094 -3.623 1 96.69 299 LYS B C 1
ATOM 7489 O O . LYS B 1 299 ? -3.844 18.375 -3.102 1 96.69 299 LYS B O 1
ATOM 7494 N N . ILE B 1 300 ? -5.27 18.5 -4.805 1 94.94 300 ILE B N 1
ATOM 7495 C CA . ILE B 1 300 ? -4.246 18.984 -5.719 1 94.94 300 ILE B CA 1
ATOM 7496 C C . ILE B 1 300 ? -4.113 20.5 -5.57 1 94.94 300 ILE B C 1
ATOM 7498 O O . ILE B 1 300 ? -3.031 21.062 -5.77 1 94.94 300 ILE B O 1
ATOM 7502 N N . SER B 1 301 ? -5.211 21.172 -5.188 1 94.94 301 SER B N 1
ATOM 7503 C CA . SER B 1 301 ? -5.168 22.625 -5.082 1 94.94 301 SER B CA 1
ATOM 7504 C C . SER B 1 301 ? -4.66 23.062 -3.713 1 94.94 301 SER B C 1
ATOM 7506 O O . SER B 1 301 ? -4.863 22.375 -2.717 1 94.94 301 SER B O 1
ATOM 7508 N N . ALA B 1 302 ? -4.086 24.281 -3.701 1 95.31 302 ALA B N 1
ATOM 7509 C CA . ALA B 1 302 ? -3.652 24.859 -2.436 1 95.31 302 ALA B CA 1
ATOM 7510 C C . ALA B 1 302 ? -4.832 25.062 -1.489 1 95.31 302 ALA B C 1
ATOM 7512 O O . ALA B 1 302 ? -4.703 24.875 -0.278 1 95.31 302 ALA B O 1
ATOM 7513 N N . ARG B 1 303 ? -5.934 25.422 -1.995 1 95.06 303 ARG B N 1
ATOM 7514 C CA . ARG B 1 303 ? -7.098 25.672 -1.154 1 95.06 303 ARG B CA 1
ATOM 7515 C C . ARG B 1 303 ? -7.539 24.406 -0.432 1 95.06 303 ARG B C 1
ATOM 7517 O O . ARG B 1 303 ? -7.836 24.438 0.764 1 95.06 303 ARG B O 1
ATOM 7524 N N . ASP B 1 304 ? -7.555 23.328 -1.197 1 95.81 304 ASP B N 1
ATOM 7525 C CA . ASP B 1 304 ? -7.992 22.062 -0.622 1 95.81 304 ASP B CA 1
ATOM 7526 C C . ASP B 1 304 ? -6.973 21.531 0.385 1 95.81 304 ASP B C 1
ATOM 7528 O O . ASP B 1 304 ? -7.34 20.875 1.363 1 95.81 304 ASP B O 1
ATOM 7532 N N . PHE B 1 305 ? -5.707 21.781 0.184 1 96.94 305 PHE B N 1
ATOM 7533 C CA . PHE B 1 305 ? -4.66 21.203 1.029 1 96.94 305 PHE B CA 1
ATOM 7534 C C . PHE B 1 305 ? -4.32 22.141 2.176 1 96.94 305 PHE B C 1
ATOM 7536 O O . PHE B 1 305 ? -4.266 21.734 3.334 1 96.94 305 PHE B O 1
ATOM 7543 N N . LEU B 1 306 ? -4.105 23.453 1.93 1 96.5 306 LEU B N 1
ATOM 7544 C CA . LEU B 1 306 ? -3.631 24.438 2.9 1 96.5 306 LEU B CA 1
ATOM 7545 C C . LEU B 1 306 ? -4.797 25.062 3.666 1 96.5 306 LEU B C 1
ATOM 7547 O O . LEU B 1 306 ? -4.613 25.594 4.762 1 96.5 306 LEU B O 1
ATOM 7551 N N . GLY B 1 307 ? -5.957 25.062 3.082 1 95.19 307 GLY B N 1
ATOM 7552 C CA . GLY B 1 307 ? -7.094 25.781 3.627 1 95.19 307 GLY B CA 1
ATOM 7553 C C . GLY B 1 307 ? -7.426 27.047 2.852 1 95.19 307 GLY B C 1
ATOM 7554 O O . GLY B 1 307 ? -6.754 27.375 1.869 1 95.19 307 GLY B O 1
ATOM 7555 N N . GLY B 1 308 ? -8.492 27.688 3.25 1 93.12 308 GLY B N 1
ATOM 7556 C CA . GLY B 1 308 ? -8.992 28.859 2.551 1 93.12 308 GLY B CA 1
ATOM 7557 C C . GLY B 1 308 ? -8.297 30.141 2.971 1 93.12 308 GLY B C 1
ATOM 7558 O O . GLY B 1 308 ? -7.477 30.141 3.891 1 93.12 308 GLY B O 1
ATOM 7559 N N . PRO B 1 309 ? -8.609 31.203 2.275 1 89.88 309 PRO B N 1
ATOM 7560 C CA . PRO B 1 309 ? -7.965 32.5 2.541 1 89.88 309 PRO B CA 1
ATOM 7561 C C . PRO B 1 309 ? -8.25 33.031 3.947 1 89.88 309 PRO B C 1
ATOM 7563 O O . PRO B 1 309 ? -9.375 32.906 4.438 1 89.88 309 PRO B O 1
ATOM 7566 N N . TYR B 1 310 ? -7.273 33.469 4.566 1 89.06 310 TYR B N 1
ATOM 7567 C CA . TYR B 1 310 ? -7.34 34.188 5.836 1 89.06 310 TYR B CA 1
ATOM 7568 C C . TYR B 1 310 ? -6.891 35.656 5.672 1 89.06 310 TYR B C 1
ATOM 7570 O O . TYR B 1 310 ? -5.711 35.969 5.844 1 89.06 310 TYR B O 1
ATOM 7578 N N . VAL B 1 311 ? -7.82 36.5 5.43 1 83.94 311 VAL B N 1
ATOM 7579 C CA . VAL B 1 311 ? -7.566 37.906 5.223 1 83.94 311 VAL B CA 1
ATOM 7580 C C . VAL B 1 311 ? -8.211 38.719 6.348 1 83.94 311 VAL B C 1
ATOM 7582 O O . VAL B 1 311 ? -8.992 38.188 7.141 1 83.94 311 VAL B O 1
ATOM 7585 N N . VAL B 1 312 ? -7.809 39.969 6.406 1 77.38 312 VAL B N 1
ATOM 7586 C CA . VAL B 1 312 ? -8.383 40.812 7.449 1 77.38 312 VAL B CA 1
ATOM 7587 C C . VAL B 1 312 ? -9.906 40.719 7.398 1 77.38 312 VAL B C 1
ATOM 7589 O O . VAL B 1 312 ? -10.5 40.844 6.324 1 77.38 312 VAL B O 1
ATOM 7592 N N . GLY B 1 313 ? -10.508 40.406 8.523 1 71.69 313 GLY B N 1
ATOM 7593 C CA . GLY B 1 313 ? -11.961 40.312 8.602 1 71.69 313 GLY B CA 1
ATOM 7594 C C . GLY B 1 313 ? -12.461 38.875 8.602 1 71.69 313 GLY B C 1
ATOM 7595 O O . GLY B 1 313 ? -13.609 38.625 8.969 1 71.69 313 GLY B O 1
ATOM 7596 N N . THR B 1 314 ? -11.633 38 8.133 1 70.38 314 THR B N 1
ATOM 7597 C CA . THR B 1 314 ? -12 36.594 8.219 1 70.38 314 THR B CA 1
ATOM 7598 C C . THR B 1 314 ? -12.039 36.125 9.68 1 70.38 314 THR B C 1
ATOM 7600 O O . THR B 1 314 ? -11.078 36.344 10.422 1 70.38 314 THR B O 1
ATOM 7603 N N . ASP B 1 315 ? -13.203 35.531 10.102 1 65.44 315 ASP B N 1
ATOM 7604 C CA . ASP B 1 315 ? -13.336 35.094 11.484 1 65.44 315 ASP B CA 1
ATOM 7605 C C . ASP B 1 315 ? -13.328 33.562 11.562 1 65.44 315 ASP B C 1
ATOM 7607 O O . ASP B 1 315 ? -14.352 32.938 11.312 1 65.44 315 ASP B O 1
ATOM 7611 N N . ASN B 1 316 ? -12.242 33.031 11.867 1 64.94 316 ASN B N 1
ATOM 7612 C CA . ASN B 1 316 ? -12.094 31.594 12.102 1 64.94 316 ASN B CA 1
ATOM 7613 C C . ASN B 1 316 ? -12.055 31.266 13.586 1 64.94 316 ASN B C 1
ATOM 7615 O O . ASN B 1 316 ? -11.555 30.219 13.984 1 64.94 316 ASN B O 1
ATOM 7619 N N . SER B 1 317 ? -12.531 32.219 14.352 1 58.28 317 SER B N 1
ATOM 7620 C CA . SER B 1 317 ? -12.461 32.062 15.797 1 58.28 317 SER B CA 1
ATOM 7621 C C . SER B 1 317 ? -13.641 31.234 16.312 1 58.28 317 SER B C 1
ATOM 7623 O O . SER B 1 317 ? -14.656 31.094 15.633 1 58.28 317 SER B O 1
ATOM 7625 N N . ALA B 1 318 ? -13.367 30.391 17.375 1 53.03 318 ALA B N 1
ATOM 7626 C CA . ALA B 1 318 ? -14.406 29.625 18.062 1 53.03 318 ALA B CA 1
ATOM 7627 C C . ALA B 1 318 ? -15.453 30.547 18.672 1 53.03 318 ALA B C 1
ATOM 7629 O O . ALA B 1 318 ? -16.547 30.109 19.016 1 53.03 318 ALA B O 1
ATOM 7630 N N . ALA B 1 319 ? -15.094 31.781 18.875 1 47.94 319 ALA B N 1
ATOM 7631 C CA . ALA B 1 319 ? -15.93 32.719 19.625 1 47.94 319 ALA B CA 1
ATOM 7632 C C . ALA B 1 319 ? -17.016 33.312 18.75 1 47.94 319 ALA B C 1
ATOM 7634 O O . ALA B 1 319 ? -17.781 34.188 19.188 1 47.94 319 ALA B O 1
ATOM 7635 N N . THR B 1 320 ? -17.031 32.719 17.516 1 47.91 320 THR B N 1
ATOM 7636 C CA . THR B 1 320 ? -17.953 33.406 16.656 1 47.91 320 THR B CA 1
ATOM 7637 C C . THR B 1 320 ? -19.375 32.906 16.844 1 47.91 320 THR B C 1
ATOM 7639 O O . THR B 1 320 ? -19.641 31.719 16.656 1 47.91 320 THR B O 1
ATOM 7642 N N . VAL B 1 321 ? -20.172 33.5 17.797 1 43.12 321 VAL B N 1
ATOM 7643 C CA . VAL B 1 321 ? -21.578 33.125 17.953 1 43.12 321 VAL B CA 1
ATOM 7644 C C . VAL B 1 321 ? -22.281 33.156 16.594 1 43.12 321 VAL B C 1
ATOM 7646 O O . VAL B 1 321 ? -23.078 32.25 16.281 1 43.12 321 VAL B O 1
ATOM 7649 N N . ASN B 1 322 ? -22.234 34.156 15.922 1 43.28 322 ASN B N 1
ATOM 7650 C CA . ASN B 1 322 ? -22.875 34.344 14.625 1 43.28 322 ASN B CA 1
ATOM 7651 C C . ASN B 1 322 ? -21.938 35 13.617 1 43.28 322 ASN B C 1
ATOM 7653 O O . ASN B 1 322 ? -21.359 36.031 13.891 1 43.28 322 ASN B O 1
ATOM 7657 N N . VAL B 1 323 ? -21.031 34.156 12.961 1 48.62 323 VAL B N 1
ATOM 7658 C CA . VAL B 1 323 ? -20.391 34.875 11.875 1 48.62 323 VAL B CA 1
ATOM 7659 C C . VAL B 1 323 ? -21.422 35.75 11.172 1 48.62 323 VAL B C 1
ATOM 7661 O O . VAL B 1 323 ? -22.359 35.25 10.562 1 48.62 323 VAL B O 1
ATOM 7664 N N . SER B 1 324 ? -21.594 36.938 11.656 1 44.72 324 SER B N 1
ATOM 7665 C CA . SER B 1 324 ? -22.5 37.875 11 1 44.72 324 SER B CA 1
ATOM 7666 C C . SER B 1 324 ? -22.422 37.75 9.484 1 44.72 324 SER B C 1
ATOM 7668 O O . SER B 1 324 ? -21.406 37.312 8.945 1 44.72 324 SER B O 1
ATOM 7670 N N . ALA B 1 325 ? -23.531 37.812 8.805 1 43.62 325 ALA B N 1
ATOM 7671 C CA . ALA B 1 325 ? -23.781 37.75 7.367 1 43.62 325 ALA B CA 1
ATOM 7672 C C . ALA B 1 325 ? -22.578 38.219 6.57 1 43.62 325 ALA B C 1
ATOM 7674 O O . ALA B 1 325 ? -22.328 37.75 5.465 1 43.62 325 ALA B O 1
ATOM 7675 N N . GLY B 1 326 ? -21.734 39.094 7.191 1 43.16 326 GLY B N 1
ATOM 7676 C CA . GLY B 1 326 ? -20.656 39.688 6.406 1 43.16 326 GLY B CA 1
ATOM 7677 C C . GLY B 1 326 ? -19.312 39 6.641 1 43.16 326 GLY B C 1
ATOM 7678 O O . GLY B 1 326 ? -18.359 39.25 5.887 1 43.16 326 GLY B O 1
ATOM 7679 N N . GLU B 1 327 ? -19.203 38.125 7.672 1 55.72 327 GLU B N 1
ATOM 7680 C CA . GLU B 1 327 ? -17.875 37.594 7.949 1 55.72 327 GLU B CA 1
ATOM 7681 C C . GLU B 1 327 ? -17.703 36.188 7.312 1 55.72 327 GLU B C 1
ATOM 7683 O O . GLU B 1 327 ? -18.656 35.406 7.289 1 55.72 327 GLU B O 1
ATOM 7688 N N . THR B 1 328 ? -16.609 36.031 6.559 1 64.88 328 THR B N 1
ATOM 7689 C CA . THR B 1 328 ? -16.281 34.781 5.891 1 64.88 328 THR B CA 1
ATOM 7690 C C . THR B 1 328 ? -15.672 33.781 6.879 1 64.88 328 THR B C 1
ATOM 7692 O O . THR B 1 328 ? -14.688 34.094 7.555 1 64.88 328 THR B O 1
ATOM 7695 N N . PRO B 1 329 ? -16.359 32.688 7.074 1 73.69 329 PRO B N 1
ATOM 7696 C CA . PRO B 1 329 ? -15.797 31.656 7.961 1 73.69 329 PRO B CA 1
ATOM 7697 C C . PRO B 1 329 ? -14.453 31.125 7.465 1 73.69 329 PRO B C 1
ATOM 7699 O O . PRO B 1 329 ? -14.109 31.312 6.297 1 73.69 329 PRO B O 1
ATOM 7702 N N . GLY B 1 330 ? -13.734 30.547 8.445 1 82.12 330 GLY B N 1
ATOM 7703 C CA . GLY B 1 330 ? -12.516 29.859 8.055 1 82.12 330 GLY B CA 1
ATOM 7704 C C . GLY B 1 330 ? -12.773 28.641 7.195 1 82.12 330 GLY B C 1
ATOM 7705 O O . GLY B 1 330 ? -13.922 28.203 7.039 1 82.12 330 GLY B O 1
ATOM 7706 N N . GLU B 1 331 ? -11.781 28.188 6.52 1 87.38 331 GLU B N 1
ATOM 7707 C CA . GLU B 1 331 ? -11.812 27.016 5.664 1 87.38 331 GLU B CA 1
ATOM 7708 C C . GLU B 1 331 ? -10.648 26.078 5.961 1 87.38 331 GLU B C 1
ATOM 7710 O O . GLU B 1 331 ? -9.484 26.484 5.879 1 87.38 331 GLU B O 1
ATOM 7715 N N . SER B 1 332 ? -11 24.875 6.336 1 89.06 332 SER B N 1
ATOM 7716 C CA . SER B 1 332 ? -10 23.891 6.754 1 89.06 332 SER B CA 1
ATOM 7717 C C . SER B 1 332 ? -9.422 23.156 5.555 1 89.06 332 SER B C 1
ATOM 7719 O O . SER B 1 332 ? -10.156 22.734 4.656 1 89.06 332 SER B O 1
ATOM 7721 N N . GLY B 1 333 ? -8.125 23.031 5.543 1 91.69 333 GLY B N 1
ATOM 7722 C CA . GLY B 1 333 ? -7.465 22.172 4.559 1 91.69 333 GLY B CA 1
ATOM 7723 C C . GLY B 1 333 ? -7.422 20.719 4.957 1 91.69 333 GLY B C 1
ATOM 7724 O O . GLY B 1 333 ? -7.699 20.375 6.109 1 91.69 333 GLY B O 1
ATOM 7725 N N . GLY B 1 334 ? -7.121 19.859 4.023 1 92.44 334 GLY B N 1
ATOM 7726 C CA . GLY B 1 334 ? -7.066 18.438 4.262 1 92.44 334 GLY B CA 1
ATOM 7727 C C . GLY B 1 334 ? -6.09 18.047 5.359 1 92.44 334 GLY B C 1
ATOM 7728 O O . GLY B 1 334 ? -6.371 17.156 6.168 1 92.44 334 GLY B O 1
ATOM 7729 N N . MET B 1 335 ? -4.996 18.656 5.465 1 93.25 335 MET B N 1
ATOM 7730 C CA . MET B 1 335 ? -3.932 18.312 6.406 1 93.25 335 MET B CA 1
ATOM 7731 C C . MET B 1 335 ? -4.367 18.594 7.844 1 93.25 335 MET B C 1
ATOM 7733 O O . MET B 1 335 ? -3.945 17.891 8.766 1 93.25 335 MET B O 1
ATOM 7737 N N . GLU B 1 336 ? -5.125 19.594 8.047 1 93.69 336 GLU B N 1
ATOM 7738 C CA . GLU B 1 336 ? -5.512 19.984 9.398 1 93.69 336 GLU B CA 1
ATOM 7739 C C . GLU B 1 336 ? -6.32 18.891 10.078 1 93.69 336 GLU B C 1
ATOM 7741 O O . GLU B 1 336 ? -6.191 18.672 11.289 1 93.69 336 GLU B O 1
ATOM 7746 N N . SER B 1 337 ? -7.176 18.188 9.312 1 92.56 337 SER B N 1
ATOM 7747 C CA . SER B 1 337 ? -7.957 17.109 9.898 1 92.56 337 SER B CA 1
ATOM 7748 C C . SER B 1 337 ? -7.059 15.969 10.367 1 92.56 337 SER B C 1
ATOM 7750 O O . SER B 1 337 ? -7.246 15.438 11.461 1 92.56 337 SER B O 1
ATOM 7752 N N . VAL B 1 338 ? -6.137 15.586 9.562 1 95.12 338 VAL B N 1
ATOM 7753 C CA . VAL B 1 338 ? -5.191 14.523 9.906 1 95.12 338 VAL B CA 1
ATOM 7754 C C . VAL B 1 338 ? -4.344 14.953 11.102 1 95.12 338 VAL B C 1
ATOM 7756 O O . VAL B 1 338 ? -4.102 14.164 12.016 1 95.12 338 VAL B O 1
ATOM 7759 N N . HIS B 1 339 ? -3.971 16.172 11.07 1 97.25 339 HIS B N 1
ATOM 7760 C CA . HIS B 1 339 ? -3.225 16.766 12.172 1 97.25 339 HIS B CA 1
ATOM 7761 C C . HIS B 1 339 ? -4 16.672 13.484 1 97.25 339 HIS B C 1
ATOM 7763 O O . HIS B 1 339 ? -3.449 16.266 14.508 1 97.25 339 HIS B O 1
ATOM 7769 N N . ASN B 1 340 ? -5.262 17.016 13.445 1 95.56 340 ASN B N 1
ATOM 7770 C CA . ASN B 1 340 ? -6.086 17.094 14.648 1 95.56 340 ASN B CA 1
ATOM 7771 C C . ASN B 1 340 ? -6.297 15.711 15.266 1 95.56 340 ASN B C 1
ATOM 7773 O O . ASN B 1 340 ? -6.34 15.578 16.484 1 95.56 340 ASN B O 1
ATOM 7777 N N . VAL B 1 341 ? -6.418 14.703 14.461 1 95.38 341 VAL B N 1
ATOM 7778 C CA . VAL B 1 341 ? -6.656 13.359 14.977 1 95.38 341 VAL B CA 1
ATOM 7779 C C . VAL B 1 341 ? -5.438 12.883 15.766 1 95.38 341 VAL B C 1
ATOM 7781 O O . VAL B 1 341 ? -5.578 12.234 16.812 1 95.38 341 VAL B O 1
ATOM 7784 N N . ALA B 1 342 ? -4.281 13.172 15.273 1 96.75 342 ALA B N 1
ATOM 7785 C CA . ALA B 1 342 ? -3.061 12.781 15.977 1 96.75 342 ALA B CA 1
ATOM 7786 C C . ALA B 1 342 ? -2.982 13.445 17.344 1 96.75 342 ALA B C 1
ATOM 7788 O O . ALA B 1 342 ? -2.496 12.852 18.312 1 96.75 342 ALA B O 1
ATOM 7789 N N . HIS B 1 343 ? -3.488 14.672 17.438 1 96.62 343 HIS B N 1
ATOM 7790 C CA . HIS B 1 343 ? -3.572 15.359 18.719 1 96.62 343 HIS B CA 1
ATOM 7791 C C . HIS B 1 343 ? -4.469 14.609 19.688 1 96.62 343 HIS B C 1
ATOM 7793 O O . HIS B 1 343 ? -4.043 14.258 20.797 1 96.62 343 HIS B O 1
ATOM 7799 N N . GLU B 1 344 ? -5.629 14.359 19.203 1 93.56 344 GLU B N 1
ATOM 7800 C CA . GLU B 1 344 ? -6.617 13.68 20.031 1 93.56 344 GLU B CA 1
ATOM 7801 C C . GLU B 1 344 ? -6.125 12.297 20.469 1 93.56 344 GLU B C 1
ATOM 7803 O O . GLU B 1 344 ? -6.316 11.891 21.609 1 93.56 344 GLU B O 1
ATOM 7808 N N . TRP B 1 345 ? -5.484 11.602 19.594 1 96.38 345 TRP B N 1
ATOM 7809 C CA . TRP B 1 345 ? -4.977 10.258 19.812 1 96.38 345 TRP B CA 1
ATOM 7810 C C . TRP B 1 345 ? -3.855 10.266 20.859 1 96.38 345 TRP B C 1
ATOM 7812 O O . TRP B 1 345 ? -3.717 9.32 21.641 1 96.38 345 TRP B O 1
ATOM 7822 N N . THR B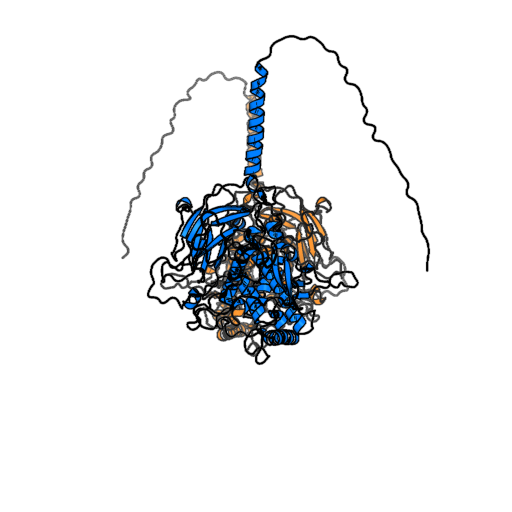 1 346 ? -3.131 11.344 20.984 1 97.06 346 THR B N 1
ATOM 7823 C CA . THR B 1 346 ? -1.898 11.422 21.766 1 97.06 346 THR B CA 1
ATOM 7824 C C . THR B 1 346 ? -2.172 11.977 23.156 1 97.06 346 THR B C 1
ATOM 7826 O O . THR B 1 346 ? -1.562 11.547 24.141 1 97.06 346 THR B O 1
ATOM 7829 N N . GLY B 1 347 ? -3.049 12.906 23.25 1 94.75 347 GLY B N 1
ATOM 7830 C CA . GLY B 1 347 ? -3.244 13.656 24.484 1 94.75 347 GLY B CA 1
ATOM 7831 C C . GLY B 1 347 ? -4.109 12.93 25.5 1 94.75 347 GLY B C 1
ATOM 7832 O O . GLY B 1 347 ? -4.723 11.914 25.172 1 94.75 347 GLY B O 1
ATOM 7833 N N . LEU B 1 348 ? -4.012 13.391 26.75 1 87.25 348 LEU B N 1
ATOM 7834 C CA . LEU B 1 348 ? -4.891 12.875 27.797 1 87.25 348 LEU B CA 1
ATOM 7835 C C . LEU B 1 348 ? -6.336 13.297 27.547 1 87.25 348 LEU B C 1
ATOM 7837 O O . LEU B 1 348 ? -6.633 14.484 27.469 1 87.25 348 LEU B O 1
ATOM 7841 N N . ILE B 1 349 ? -7.133 12.305 27.391 1 85.12 349 ILE B N 1
ATOM 7842 C CA . ILE B 1 349 ? -8.531 12.547 27.062 1 85.12 349 ILE B CA 1
ATOM 7843 C C . ILE B 1 349 ? -9.422 11.711 27.984 1 85.12 349 ILE B C 1
ATOM 7845 O O . ILE B 1 349 ? -8.977 10.719 28.562 1 85.12 349 ILE B O 1
ATOM 7849 N N . ASN B 1 350 ? -10.602 12.164 28.125 1 78 350 ASN B N 1
ATOM 7850 C CA . ASN B 1 350 ? -11.617 11.43 28.875 1 78 350 ASN B CA 1
ATOM 7851 C C . ASN B 1 350 ? -11.172 11.164 30.312 1 78 350 ASN B C 1
ATOM 7853 O O . ASN B 1 350 ? -11.43 10.094 30.859 1 78 350 ASN B O 1
ATOM 7857 N N . ASP B 1 351 ? -10.281 11.969 30.812 1 81.06 351 ASP B N 1
ATOM 7858 C CA . ASP B 1 351 ? -9.875 11.891 32.188 1 81.06 351 ASP B CA 1
ATOM 7859 C C . ASP B 1 351 ? -10.758 12.766 33.094 1 81.06 351 ASP B C 1
ATOM 7861 O O . ASP B 1 351 ? -10.82 13.984 32.906 1 81.06 351 ASP B O 1
ATOM 7865 N N . PRO B 1 352 ? -11.422 12.172 34 1 81.19 352 PRO B N 1
ATOM 7866 C CA . PRO B 1 352 ? -12.336 12.938 34.875 1 81.19 352 PRO B CA 1
ATOM 7867 C C . PRO B 1 352 ? -11.641 14.062 35.625 1 81.19 352 PRO B C 1
ATOM 7869 O O . PRO B 1 352 ? -12.258 15.086 35.938 1 81.19 352 PRO B O 1
ATOM 7872 N N . ASP B 1 353 ? -10.383 13.836 35.938 1 82.62 353 ASP B N 1
ATOM 7873 C CA . ASP B 1 353 ? -9.641 14.859 36.656 1 82.62 353 ASP B CA 1
ATOM 7874 C C . ASP B 1 353 ? -9.203 15.992 35.719 1 82.62 353 ASP B C 1
ATOM 7876 O O . ASP B 1 353 ? -8.812 17.062 36.188 1 82.62 353 ASP B O 1
ATOM 7880 N N . HIS B 1 354 ? -9.328 15.75 34.375 1 82.88 354 HIS B N 1
ATOM 7881 C CA . HIS B 1 354 ? -8.977 16.734 33.375 1 82.88 354 HIS B CA 1
ATOM 7882 C C . HIS B 1 354 ? -10.062 16.828 32.281 1 82.88 354 HIS B C 1
ATOM 7884 O O . HIS B 1 354 ? -9.852 16.422 31.156 1 82.88 354 HIS B O 1
ATOM 7890 N N . PRO B 1 355 ? -11.164 17.375 32.625 1 74.5 355 PRO B N 1
ATOM 7891 C CA . PRO B 1 355 ? -12.336 17.344 31.734 1 74.5 355 PRO B CA 1
ATOM 7892 C C . PRO B 1 355 ? -12.117 18.094 30.422 1 74.5 355 PRO B C 1
ATOM 7894 O O . PRO B 1 355 ? -12.797 17.828 29.438 1 74.5 355 PRO B O 1
ATOM 7897 N N . ASP B 1 356 ? -11.203 19.047 30.391 1 75.38 356 ASP B N 1
ATOM 7898 C CA . ASP B 1 356 ? -10.938 19.797 29.172 1 75.38 356 ASP B CA 1
ATOM 7899 C C . ASP B 1 356 ? -9.82 19.156 28.359 1 75.38 356 ASP B C 1
ATOM 7901 O O . ASP B 1 356 ? -9.312 19.766 27.422 1 75.38 356 ASP B O 1
ATOM 7905 N N . ASN B 1 357 ? -9.445 17.969 28.719 1 84.88 357 ASN B N 1
ATOM 7906 C CA . ASN B 1 357 ? -8.289 17.312 28.125 1 84.88 357 ASN B CA 1
ATOM 7907 C C . ASN B 1 357 ? -7 18.094 28.391 1 84.88 357 ASN B C 1
ATOM 7909 O O . ASN B 1 357 ? -7.043 19.219 28.875 1 84.88 357 ASN B O 1
ATOM 7913 N N . GLU B 1 358 ? -5.938 17.516 28.266 1 86.69 358 GLU B N 1
ATOM 7914 C CA . GLU B 1 358 ? -4.664 18.156 28.609 1 86.69 358 GLU B CA 1
ATOM 7915 C C . GLU B 1 358 ? -3.635 17.953 27.5 1 86.69 358 GLU B C 1
ATOM 7917 O O . GLU B 1 358 ? -3.615 16.906 26.844 1 86.69 358 GLU B O 1
ATOM 7922 N N . ASP B 1 359 ? -2.904 19.031 27.234 1 92.75 359 ASP B N 1
ATOM 7923 C CA . ASP B 1 359 ? -1.744 19.047 26.359 1 92.75 359 ASP B CA 1
ATOM 7924 C C . ASP B 1 359 ? -2.129 18.641 24.938 1 92.75 359 ASP B C 1
ATOM 7926 O O . ASP B 1 359 ? -3.025 19.219 24.328 1 92.75 359 ASP B O 1
ATOM 7930 N N . MET B 1 360 ? -1.591 17.531 24.438 1 95.31 360 MET B N 1
ATOM 7931 C CA . MET B 1 360 ? -1.9 17.172 23.047 1 95.31 360 MET B CA 1
ATOM 7932 C C . MET B 1 360 ? -3.404 17.016 22.859 1 95.31 360 MET B C 1
ATOM 7934 O O . MET B 1 360 ? -3.898 17.094 21.719 1 95.31 360 MET B O 1
ATOM 7938 N N . GLY B 1 361 ? -4.113 16.922 23.938 1 91.06 361 GLY B N 1
ATOM 7939 C CA . GLY B 1 361 ? -5.539 16.656 23.828 1 91.06 361 GLY B CA 1
ATOM 7940 C C . GLY B 1 361 ? -6.367 17.922 23.672 1 91.06 361 GLY B C 1
ATOM 7941 O O . GLY B 1 361 ? -7.578 17.844 23.453 1 91.06 361 GLY B O 1
ATOM 7942 N N . ASN B 1 362 ? -5.727 19.047 23.828 1 88.56 362 ASN B N 1
ATOM 7943 C CA . ASN B 1 362 ? -6.367 20.344 23.734 1 88.56 362 ASN B CA 1
ATOM 7944 C C . ASN B 1 362 ? -5.441 21.375 23.094 1 88.56 362 ASN B C 1
ATOM 7946 O O . ASN B 1 362 ? -4.27 21.484 23.453 1 88.56 362 ASN B O 1
ATOM 7950 N N . PHE B 1 363 ? -5.965 22.234 22.141 1 85.5 363 PHE B N 1
ATOM 7951 C CA . PHE B 1 363 ? -5.148 23.203 21.406 1 85.5 363 PHE B CA 1
ATOM 7952 C C . PHE B 1 363 ? -4.434 24.141 22.359 1 85.5 363 PHE B C 1
ATOM 7954 O O . PHE B 1 363 ? -3.273 24.5 22.156 1 85.5 363 PHE B O 1
ATOM 7961 N N . ILE B 1 364 ? -5.102 24.469 23.422 1 82.88 364 ILE B N 1
ATOM 7962 C CA . ILE B 1 364 ? -4.566 25.516 24.281 1 82.88 364 ILE B CA 1
ATOM 7963 C C . ILE B 1 364 ? -3.291 25.016 24.969 1 82.88 364 ILE B C 1
ATOM 7965 O O . ILE B 1 364 ? -2.369 25.797 25.203 1 82.88 364 ILE B O 1
ATOM 7969 N N . TYR B 1 365 ? -3.166 23.734 25.25 1 88.44 365 TYR B N 1
ATOM 7970 C CA . TYR B 1 365 ? -2.053 23.203 26.031 1 88.44 365 TYR B CA 1
ATOM 7971 C C . TYR B 1 365 ? -1.132 22.359 25.156 1 88.44 365 TYR B C 1
ATOM 7973 O O . TYR B 1 365 ? -0.101 21.859 25.625 1 88.44 365 TYR B O 1
ATOM 7981 N N . ALA B 1 366 ? -1.471 22.188 23.938 1 94 366 ALA B N 1
ATOM 7982 C CA . ALA B 1 366 ? -0.868 21.141 23.109 1 94 366 ALA B CA 1
ATOM 7983 C C . ALA B 1 366 ? 0.649 21.297 23.047 1 94 366 ALA B C 1
ATOM 7985 O O . ALA B 1 366 ? 1.382 20.312 23.125 1 94 366 ALA B O 1
ATOM 7986 N N . ALA B 1 367 ? 1.16 22.516 23.047 1 96.25 367 ALA B N 1
ATOM 7987 C CA . ALA B 1 367 ? 2.59 22.75 22.859 1 96.25 367 ALA B CA 1
ATOM 7988 C C . ALA B 1 367 ? 3.348 22.562 24.172 1 96.25 367 ALA B C 1
ATOM 7990 O O . ALA B 1 367 ? 4.574 22.703 24.219 1 96.25 367 ALA B O 1
ATOM 7991 N N . ARG B 1 368 ? 2.658 22.172 25.219 1 94.56 368 ARG B N 1
ATOM 7992 C CA . ARG B 1 368 ? 3.303 21.859 26.484 1 94.56 368 ARG B CA 1
ATOM 7993 C C . ARG B 1 368 ? 3.855 20.438 26.484 1 94.56 368 ARG B C 1
ATOM 7995 O O . ARG B 1 368 ? 4.523 20.016 27.422 1 94.56 368 ARG B O 1
ATOM 8002 N N . ASP B 1 369 ? 3.564 19.75 25.516 1 96.69 369 ASP B N 1
ATOM 8003 C CA . ASP B 1 369 ? 4.109 18.406 25.312 1 96.69 369 ASP B CA 1
ATOM 8004 C C . ASP B 1 369 ? 5.219 18.422 24.266 1 96.69 369 ASP B C 1
ATOM 8006 O O . ASP B 1 369 ? 4.973 18.734 23.094 1 96.69 369 ASP B O 1
ATOM 8010 N N . PRO B 1 370 ? 6.418 17.969 24.656 1 97.38 370 PRO B N 1
ATOM 8011 C CA . PRO B 1 370 ? 7.52 17.969 23.688 1 97.38 370 PRO B CA 1
ATOM 8012 C C . PRO B 1 370 ? 7.195 17.188 22.422 1 97.38 370 PRO B C 1
ATOM 8014 O O . PRO B 1 370 ? 7.684 17.531 21.344 1 97.38 370 PRO B O 1
ATOM 8017 N N . ILE B 1 371 ? 6.332 16.188 22.438 1 97.88 371 ILE B N 1
ATOM 8018 C CA . ILE B 1 371 ? 6.004 15.367 21.281 1 97.88 371 ILE B CA 1
ATOM 8019 C C . ILE B 1 371 ? 5.234 16.203 20.25 1 97.88 371 ILE B C 1
ATOM 8021 O O . ILE B 1 371 ? 5.164 15.852 19.078 1 97.88 371 ILE B O 1
ATOM 8025 N N . PHE B 1 372 ? 4.652 17.312 20.734 1 98.25 372 PHE B N 1
ATOM 8026 C CA . PHE B 1 372 ? 3.949 18.25 19.875 1 98.25 372 PHE B CA 1
ATOM 8027 C C . PHE B 1 372 ? 4.832 18.688 18.719 1 98.25 372 PHE B C 1
ATOM 8029 O O . PHE B 1 372 ? 4.398 18.688 17.562 1 98.25 372 PHE B O 1
ATOM 8036 N N . TYR B 1 373 ? 6.027 18.984 19 1 98.69 373 TYR B N 1
ATOM 8037 C CA . TYR B 1 373 ? 6.941 19.547 18.016 1 98.69 373 TYR B CA 1
ATOM 8038 C C . TYR B 1 373 ? 7.367 18.484 17 1 98.69 373 TYR B C 1
ATOM 8040 O O . TYR B 1 373 ? 7.543 18.797 15.812 1 98.69 373 TYR B O 1
ATOM 8048 N N . THR B 1 374 ? 7.508 17.266 17.422 1 98.25 374 THR B N 1
ATOM 8049 C CA . THR B 1 374 ? 7.828 16.141 16.547 1 98.25 374 THR B CA 1
ATOM 8050 C C . THR B 1 374 ? 6.645 15.797 15.641 1 98.25 374 THR B C 1
ATOM 8052 O O . THR B 1 374 ? 6.824 15.469 14.469 1 98.25 374 THR B O 1
ATOM 8055 N N . HIS B 1 375 ? 5.465 15.844 16.172 1 98.38 375 HIS B N 1
ATOM 8056 C CA . HIS B 1 375 ? 4.242 15.68 15.398 1 98.38 375 HIS B CA 1
ATOM 8057 C C . HIS B 1 375 ? 4.125 16.75 14.312 1 98.38 375 HIS B C 1
ATOM 8059 O O . HIS B 1 375 ? 3.895 16.438 13.141 1 98.38 375 HIS B O 1
ATOM 8065 N N . HIS B 1 376 ? 4.355 17.969 14.672 1 98.62 376 HIS B N 1
ATOM 8066 C CA . HIS B 1 376 ? 4.215 19.078 13.727 1 98.62 376 HIS B CA 1
ATOM 8067 C C . HIS B 1 376 ? 5.355 19.094 12.711 1 98.62 376 HIS B C 1
ATOM 8069 O O . HIS B 1 376 ? 5.203 19.594 11.602 1 98.62 376 HIS B O 1
ATOM 8075 N N . SER B 1 377 ? 6.512 18.547 13.133 1 98.44 377 SER B N 1
ATOM 8076 C CA . SER B 1 377 ? 7.57 18.375 12.148 1 98.44 377 SER B CA 1
ATOM 8077 C C . SER B 1 377 ? 7.113 17.469 11 1 98.44 377 SER B C 1
ATOM 8079 O O . SER B 1 377 ? 7.422 17.734 9.836 1 98.44 377 SER B O 1
ATOM 8081 N N . ASN B 1 378 ? 6.402 16.422 11.328 1 96.94 378 ASN B N 1
ATOM 8082 C CA . ASN B 1 378 ? 5.875 15.555 10.281 1 96.94 378 ASN B CA 1
ATOM 8083 C C . ASN B 1 378 ? 4.828 16.281 9.43 1 96.94 378 ASN B C 1
ATOM 8085 O O . ASN B 1 378 ? 4.797 16.109 8.211 1 96.94 378 ASN B O 1
ATOM 8089 N N . VAL B 1 379 ? 3.918 17.016 10.047 1 97.88 379 VAL B N 1
ATOM 8090 C CA . VAL B 1 379 ? 2.91 17.797 9.328 1 97.88 379 VAL B CA 1
ATOM 8091 C C . VAL B 1 379 ? 3.59 18.766 8.367 1 97.88 379 VAL B C 1
ATOM 8093 O O . VAL B 1 379 ? 3.174 18.891 7.211 1 97.88 379 VAL B O 1
ATOM 8096 N N . ASP B 1 380 ? 4.645 19.391 8.852 1 97.56 380 ASP B N 1
ATOM 8097 C CA . ASP B 1 380 ? 5.449 20.281 8.016 1 97.56 380 ASP B CA 1
ATOM 8098 C C . ASP B 1 380 ? 6.062 19.516 6.84 1 97.56 380 ASP B C 1
ATOM 8100 O O . ASP B 1 380 ? 6.027 19.984 5.703 1 97.56 380 ASP B O 1
ATOM 8104 N N . ARG B 1 381 ? 6.641 18.359 7.074 1 96.25 381 ARG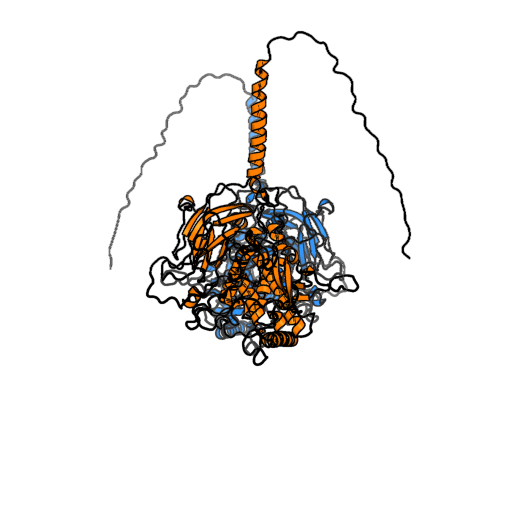 B N 1
ATOM 8105 C CA . ARG B 1 381 ? 7.227 17.5 6.047 1 96.25 381 ARG B CA 1
ATOM 8106 C C . ARG B 1 381 ? 6.215 17.188 4.945 1 96.25 381 ARG B C 1
ATOM 8108 O O . ARG B 1 381 ? 6.551 17.234 3.76 1 96.25 381 ARG B O 1
ATOM 8115 N N . LEU B 1 382 ? 5.059 16.953 5.332 1 95.75 382 LEU B N 1
ATOM 8116 C CA . LEU B 1 382 ? 4.02 16.547 4.395 1 95.75 382 LEU B CA 1
ATOM 8117 C C . LEU B 1 382 ? 3.641 17.688 3.461 1 95.75 382 LEU B C 1
ATOM 8119 O O . LEU B 1 382 ? 3.141 17.453 2.359 1 95.75 382 LEU B O 1
ATOM 8123 N N . TRP B 1 383 ? 3.844 18.953 3.926 1 96.81 383 TRP B N 1
ATOM 8124 C CA . TRP B 1 383 ? 3.674 20.094 3.014 1 96.81 383 TRP B CA 1
ATOM 8125 C C . TRP B 1 383 ? 4.699 20.031 1.885 1 96.81 383 TRP B C 1
ATOM 8127 O O . TRP B 1 383 ? 4.355 20.234 0.718 1 96.81 383 TRP B O 1
ATOM 8137 N N . ASP B 1 384 ? 5.941 19.688 2.172 1 94.5 384 ASP B N 1
ATOM 8138 C CA . ASP B 1 384 ? 6.969 19.531 1.151 1 94.5 384 ASP B CA 1
ATOM 8139 C C . ASP B 1 384 ? 6.648 18.344 0.23 1 94.5 384 ASP B C 1
ATOM 8141 O O . ASP B 1 384 ? 6.801 18.453 -0.989 1 94.5 384 ASP B O 1
ATOM 8145 N N . VAL B 1 385 ? 6.215 17.297 0.836 1 93.19 385 VAL B N 1
ATOM 8146 C CA . VAL B 1 385 ? 5.887 16.094 0.066 1 93.19 385 VAL B CA 1
ATOM 8147 C C . VAL B 1 385 ? 4.723 16.391 -0.876 1 93.19 385 VAL B C 1
ATOM 8149 O O . VAL B 1 385 ? 4.738 15.984 -2.039 1 93.19 385 VAL B O 1
ATOM 8152 N N . TRP B 1 386 ? 3.725 17.094 -0.417 1 95 386 TRP B N 1
ATOM 8153 C CA . TRP B 1 386 ? 2.527 17.406 -1.192 1 95 386 TRP B CA 1
ATOM 8154 C C . TRP B 1 386 ? 2.895 18.078 -2.512 1 95 386 TRP B C 1
ATOM 8156 O O . TRP B 1 386 ? 2.322 17.766 -3.557 1 95 386 TRP B O 1
ATOM 8166 N N . LYS B 1 387 ? 3.848 18.891 -2.516 1 93.88 387 LYS B N 1
ATOM 8167 C CA . LYS B 1 387 ? 4.246 19.656 -3.691 1 93.88 387 LYS B CA 1
ATOM 8168 C C . LYS B 1 387 ? 4.844 18.75 -4.766 1 93.88 387 LYS B C 1
ATOM 8170 O O . LYS B 1 387 ? 4.926 19.141 -5.934 1 93.88 387 LYS B O 1
ATOM 8175 N N . THR B 1 388 ? 5.191 17.531 -4.391 1 89.5 388 THR B N 1
ATOM 8176 C CA . THR B 1 388 ? 5.91 16.656 -5.316 1 89.5 388 THR B CA 1
ATOM 8177 C C . THR B 1 388 ? 4.984 15.594 -5.891 1 89.5 388 THR B C 1
ATOM 8179 O O . THR B 1 388 ? 5.355 14.875 -6.82 1 89.5 388 THR B O 1
ATOM 8182 N N . ILE B 1 389 ? 3.793 15.438 -5.355 1 90.5 389 ILE B N 1
ATOM 8183 C CA . ILE B 1 389 ? 2.885 14.375 -5.777 1 90.5 389 ILE B CA 1
ATOM 8184 C C . ILE B 1 389 ? 2.387 14.648 -7.195 1 90.5 389 ILE B C 1
ATOM 8186 O O . ILE B 1 389 ? 1.87 15.734 -7.473 1 90.5 389 ILE B O 1
ATOM 8190 N N . PRO B 1 390 ? 2.525 13.766 -8.078 1 86.12 390 PRO B N 1
ATOM 8191 C CA . PRO B 1 390 ? 2.01 13.977 -9.43 1 86.12 390 PRO B CA 1
ATOM 8192 C C . PRO B 1 390 ? 0.487 14.07 -9.477 1 86.12 390 PRO B C 1
ATOM 8194 O O . PRO B 1 390 ? -0.189 13.633 -8.539 1 86.12 390 PRO B O 1
ATOM 8197 N N . ASP B 1 391 ? -0.034 14.664 -10.562 1 89.31 391 ASP B N 1
ATOM 8198 C CA . ASP B 1 391 ? -1.472 14.82 -10.758 1 89.31 391 ASP B CA 1
ATOM 8199 C C . ASP B 1 391 ? -2.127 13.477 -11.094 1 89.31 391 ASP B C 1
ATOM 8201 O O . ASP B 1 391 ? -2.027 13 -12.227 1 89.31 391 ASP B O 1
ATOM 8205 N N . LYS B 1 392 ? -2.803 12.898 -10.172 1 82.25 392 LYS B N 1
ATOM 8206 C CA . LYS B 1 392 ? -3.566 11.664 -10.352 1 82.25 392 LYS B CA 1
ATOM 8207 C C . LYS B 1 392 ? -5.066 11.93 -10.25 1 82.25 392 LYS B C 1
ATOM 8209 O O . LYS B 1 392 ? -5.859 10.992 -10.141 1 82.25 392 LYS B O 1
ATOM 8214 N N . VAL B 1 393 ? -5.402 13.133 -10.258 1 88.38 393 VAL B N 1
ATOM 8215 C CA . VAL B 1 393 ? -6.754 13.516 -9.867 1 88.38 393 VAL B CA 1
ATOM 8216 C C . VAL B 1 393 ? -7.492 14.094 -11.07 1 88.38 393 VAL B C 1
ATOM 8218 O O . VAL B 1 393 ? -8.578 13.625 -11.43 1 88.38 393 VAL B O 1
ATOM 8221 N N . THR B 1 394 ? -6.871 15.008 -11.703 1 90.38 394 THR B N 1
ATOM 8222 C CA . THR B 1 394 ? -7.57 15.703 -12.781 1 90.38 394 THR B CA 1
ATOM 8223 C C . THR B 1 394 ? -7.555 14.883 -14.062 1 90.38 394 THR B C 1
ATOM 8225 O O . THR B 1 394 ? -6.762 13.945 -14.195 1 90.38 394 THR B O 1
ATOM 8228 N N . LYS B 1 395 ? -8.438 15.289 -14.922 1 83.62 395 LYS B N 1
ATOM 8229 C CA . LYS B 1 395 ? -8.508 14.602 -16.203 1 83.62 395 LYS B CA 1
ATOM 8230 C C . LYS B 1 395 ? -7.23 14.805 -17.016 1 83.62 395 LYS B C 1
ATOM 8232 O O . LYS B 1 395 ? -6.801 13.914 -17.75 1 83.62 395 LYS B O 1
ATOM 8237 N N . SER B 1 396 ? -6.621 15.992 -16.812 1 83.69 396 SER B N 1
ATOM 8238 C CA . SER B 1 396 ? -5.43 16.312 -17.594 1 83.69 396 SER B CA 1
ATOM 8239 C C . SER B 1 396 ? -4.223 15.516 -17.125 1 83.69 396 SER B C 1
ATOM 8241 O O . SER B 1 396 ? -3.318 15.227 -17.922 1 83.69 396 SER B O 1
ATOM 8243 N N . GLY B 1 397 ? -4.148 15.273 -15.836 1 83.25 397 GLY B N 1
ATOM 8244 C CA . GLY B 1 397 ? -3.025 14.539 -15.273 1 83.25 397 GLY B CA 1
ATOM 8245 C C . GLY B 1 397 ? -1.749 15.359 -15.211 1 83.25 397 GLY B C 1
ATOM 8246 O O . GLY B 1 397 ? -0.67 14.82 -14.953 1 83.25 397 GLY B O 1
ATOM 8247 N N . ILE B 1 398 ? -1.82 16.656 -15.438 1 84.06 398 ILE B N 1
ATOM 8248 C CA . ILE B 1 398 ? -0.573 17.406 -15.555 1 84.06 398 ILE B CA 1
ATOM 8249 C C . ILE B 1 398 ? -0.606 18.609 -14.609 1 84.06 398 ILE B C 1
ATOM 8251 O O . ILE B 1 398 ? 0.292 19.453 -14.641 1 84.06 398 ILE B O 1
ATOM 8255 N N . ARG B 1 399 ? -1.637 18.688 -13.812 1 90.44 399 ARG B N 1
ATOM 8256 C CA . ARG B 1 399 ? -1.741 19.828 -12.922 1 90.44 399 ARG B CA 1
ATOM 8257 C C . ARG B 1 399 ? -0.649 19.797 -11.859 1 90.44 399 ARG B C 1
ATOM 8259 O O . ARG B 1 399 ? -0.452 18.781 -11.195 1 90.44 399 ARG B O 1
ATOM 8266 N N . LYS B 1 400 ? 0.032 20.891 -11.773 1 89.5 400 LYS B N 1
ATOM 8267 C CA . LYS B 1 400 ? 1.083 21 -10.766 1 89.5 400 LYS B CA 1
ATOM 8268 C C . LYS B 1 400 ? 0.524 21.516 -9.438 1 89.5 400 LYS B C 1
ATOM 8270 O O . LYS B 1 400 ? -0.411 22.312 -9.43 1 89.5 400 LYS B O 1
ATOM 8275 N N . ARG B 1 401 ? 1.046 21.016 -8.383 1 94.25 401 ARG B N 1
ATOM 8276 C CA . ARG B 1 401 ? 0.713 21.516 -7.047 1 94.25 401 ARG B CA 1
ATOM 8277 C C . ARG B 1 401 ? 1.553 22.734 -6.684 1 94.25 401 ARG B C 1
ATOM 8279 O O . ARG B 1 401 ? 2.783 22.672 -6.695 1 94.25 401 ARG B O 1
ATOM 8286 N N . MET B 1 402 ? 0.859 23.797 -6.387 1 93.25 402 MET B N 1
ATOM 8287 C CA . MET B 1 402 ? 1.536 25.062 -6.074 1 93.25 402 MET B CA 1
ATOM 8288 C C . MET B 1 402 ? 0.887 25.734 -4.875 1 93.25 402 MET B C 1
ATOM 8290 O O . MET B 1 402 ? -0.325 25.641 -4.68 1 93.25 402 MET B O 1
ATOM 8294 N N . ASP B 1 403 ? 1.751 26.438 -4.148 1 95.69 403 ASP B N 1
ATOM 8295 C CA . ASP B 1 403 ? 1.227 27.266 -3.07 1 95.69 403 ASP B CA 1
ATOM 8296 C C . ASP B 1 403 ? 0.447 28.453 -3.623 1 95.69 403 ASP B C 1
ATOM 8298 O O . ASP B 1 403 ? 0.495 28.734 -4.824 1 95.69 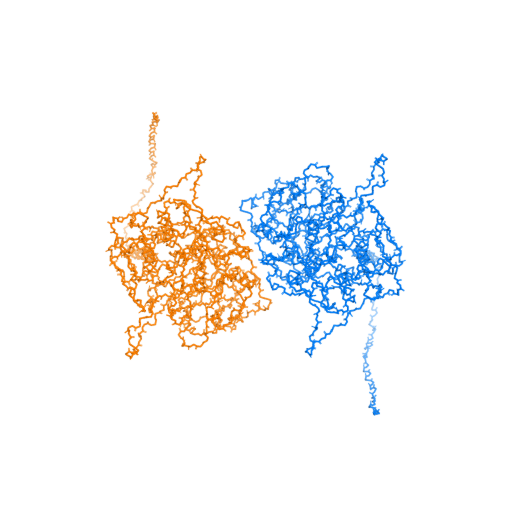403 ASP B O 1
ATOM 8302 N N . TYR B 1 404 ? -0.303 29.125 -2.672 1 94.19 404 TYR B N 1
ATOM 8303 C CA . TYR B 1 404 ? -0.916 30.391 -3.027 1 94.19 404 TYR B CA 1
ATOM 8304 C C . TYR B 1 404 ? 0.141 31.406 -3.447 1 94.19 404 TYR B C 1
ATOM 8306 O O . TYR B 1 404 ? 1.256 31.406 -2.918 1 94.19 404 TYR B O 1
ATOM 8314 N N . MET B 1 405 ? -0.225 32.25 -4.387 1 91.62 405 MET B N 1
ATOM 8315 C CA . MET B 1 405 ? 0.719 33.25 -4.844 1 91.62 405 MET B CA 1
ATOM 8316 C C . MET B 1 405 ? 0.152 34.656 -4.645 1 91.62 405 MET B C 1
ATOM 8318 O O . MET B 1 405 ? 0.799 35.656 -4.984 1 91.62 405 MET B O 1
ATOM 8322 N N . SER B 1 406 ? -1.015 34.75 -4.027 1 91.12 406 SER B N 1
ATOM 8323 C CA . SER B 1 406 ? -1.636 36.062 -3.811 1 91.12 406 SER B CA 1
ATOM 8324 C C . SER B 1 406 ? -0.863 36.875 -2.779 1 91.12 406 SER B C 1
ATOM 8326 O O . SER B 1 406 ? -0.255 36.312 -1.865 1 91.12 406 SER B O 1
ATOM 8328 N N . ARG B 1 407 ? -0.941 38.125 -2.863 1 92 407 ARG B N 1
ATOM 8329 C CA . ARG B 1 407 ? -0.294 39.031 -1.91 1 92 407 ARG B CA 1
ATOM 8330 C C . ARG B 1 407 ? -0.86 38.844 -0.507 1 92 407 ARG B C 1
ATOM 8332 O O . ARG B 1 407 ? -0.13 38.938 0.481 1 92 407 ARG B O 1
ATOM 8339 N N . ASP B 1 408 ? -2.176 38.594 -0.473 1 89.38 408 ASP B N 1
ATOM 8340 C CA . ASP B 1 408 ? -2.824 38.375 0.819 1 89.38 408 ASP B CA 1
ATOM 8341 C C . ASP B 1 408 ? -2.201 37.219 1.566 1 89.38 408 ASP B C 1
ATOM 8343 O O . ASP B 1 408 ? -2.09 37.219 2.793 1 89.38 408 ASP B O 1
ATOM 8347 N N . PHE B 1 409 ? -1.829 36.219 0.844 1 93.5 409 PHE B N 1
ATOM 8348 C CA . PHE B 1 409 ? -1.174 35.062 1.43 1 93.5 409 PHE B CA 1
ATOM 8349 C C . PHE B 1 409 ? 0.3 35.344 1.691 1 93.5 409 PHE B C 1
ATOM 8351 O O . PHE B 1 409 ? 0.777 35.188 2.818 1 93.5 409 PHE B O 1
ATOM 8358 N N . LEU B 1 410 ? 1.006 35.844 0.742 1 95.75 410 LEU B N 1
ATOM 8359 C CA . LEU B 1 410 ? 2.459 35.969 0.765 1 95.75 410 LEU B CA 1
ATOM 8360 C C . LEU B 1 410 ? 2.898 37.031 1.767 1 95.75 410 LEU B C 1
ATOM 8362 O O . LEU B 1 410 ? 3.951 36.906 2.396 1 95.75 410 LEU B O 1
ATOM 8366 N N . ASP B 1 411 ? 2.094 38.094 2.014 1 92.69 411 ASP B N 1
ATOM 8367 C CA . ASP B 1 411 ? 2.523 39.219 2.834 1 92.69 411 ASP B CA 1
ATOM 8368 C C . ASP B 1 411 ? 1.894 39.156 4.223 1 92.69 411 ASP B C 1
ATOM 8370 O O . ASP B 1 411 ? 2.012 40.094 5.008 1 92.69 411 ASP B O 1
ATOM 8374 N N . THR B 1 412 ? 1.161 38.062 4.461 1 91.5 412 THR B N 1
ATOM 8375 C CA . THR B 1 412 ? 0.73 37.844 5.836 1 91.5 412 THR B CA 1
ATOM 8376 C C . THR B 1 412 ? 1.932 37.75 6.773 1 91.5 412 THR B C 1
ATOM 8378 O O . THR B 1 412 ? 2.945 37.156 6.438 1 91.5 412 THR B O 1
ATOM 8381 N N . GLU B 1 413 ? 1.792 38.406 7.988 1 90.31 413 GLU B N 1
ATOM 8382 C CA . GLU B 1 413 ? 2.926 38.5 8.906 1 90.31 413 GLU B CA 1
ATOM 8383 C C . GLU B 1 413 ? 2.602 37.844 10.25 1 90.31 413 GLU B C 1
ATOM 8385 O O . GLU B 1 413 ? 1.471 37.938 10.734 1 90.31 413 GLU B O 1
ATOM 8390 N N . PHE B 1 414 ? 3.646 37.25 10.82 1 88.75 414 PHE B N 1
ATOM 8391 C CA . PHE B 1 414 ? 3.613 36.719 12.18 1 88.75 414 PHE B CA 1
ATOM 8392 C C . PHE B 1 414 ? 4.875 37.125 12.945 1 88.75 414 PHE B C 1
ATOM 8394 O O . PHE B 1 414 ? 5.855 37.562 12.352 1 88.75 414 PHE B O 1
ATOM 8401 N N . THR B 1 415 ? 4.797 37.031 14.258 1 88.62 415 THR B N 1
ATOM 8402 C CA . THR B 1 415 ? 5.953 37.312 15.094 1 88.62 415 THR B CA 1
ATOM 8403 C C . THR B 1 415 ? 6.379 36.094 15.883 1 88.62 415 THR B C 1
ATOM 8405 O O . THR B 1 415 ? 5.535 35.312 16.344 1 88.62 415 THR B O 1
ATOM 8408 N N . PHE B 1 416 ? 7.684 35.938 16.047 1 92.88 416 PHE B N 1
ATOM 8409 C CA . PHE B 1 416 ? 8.305 34.875 16.828 1 92.88 416 PHE B CA 1
ATOM 8410 C C . PHE B 1 416 ? 9.531 35.406 17.578 1 92.88 416 PHE B C 1
ATOM 8412 O O . PHE B 1 416 ? 9.992 36.531 17.312 1 92.88 416 PHE B O 1
ATOM 8419 N N . PHE B 1 417 ? 9.984 34.719 18.562 1 93.62 417 PHE B N 1
ATOM 8420 C CA . PHE B 1 417 ? 11.281 35 19.172 1 93.62 417 PHE B CA 1
ATOM 8421 C C . PHE B 1 417 ? 12.344 34.062 18.609 1 93.62 417 PHE B C 1
ATOM 8423 O O . PHE B 1 417 ? 12.086 32.875 18.391 1 93.62 417 PHE B O 1
ATOM 8430 N N . ASP B 1 418 ? 13.539 34.562 18.375 1 95.88 418 ASP B N 1
ATOM 8431 C CA . ASP B 1 418 ? 14.641 33.75 17.922 1 95.88 418 ASP B CA 1
ATOM 8432 C C . ASP B 1 418 ? 15.555 33.344 19.078 1 95.88 418 ASP B C 1
ATOM 8434 O O . ASP B 1 418 ? 15.234 33.594 20.25 1 95.88 418 ASP B O 1
ATOM 8438 N N . GLU B 1 419 ? 16.625 32.625 18.812 1 96.56 419 GLU B N 1
ATOM 8439 C CA . GLU B 1 419 ? 17.531 32.062 19.812 1 96.56 419 GLU B CA 1
ATOM 8440 C C . GLU B 1 419 ? 18.312 33.188 20.531 1 96.56 419 GLU B C 1
ATOM 8442 O O . GLU B 1 419 ? 18.875 32.969 21.594 1 96.56 419 GLU B O 1
ATOM 8447 N N . ASN B 1 420 ? 18.328 34.375 19.969 1 95.31 420 ASN B N 1
ATOM 8448 C CA . ASN B 1 420 ? 18.984 35.531 20.578 1 95.31 420 ASN B CA 1
ATOM 8449 C C . ASN B 1 420 ? 18 36.406 21.359 1 95.31 420 ASN B C 1
ATOM 8451 O O . ASN B 1 420 ? 18.344 37.531 21.766 1 95.31 420 ASN B O 1
ATOM 8455 N N . GLN B 1 421 ? 16.766 36 21.438 1 94.5 421 GLN B N 1
ATOM 8456 C CA . GLN B 1 421 ? 15.695 36.656 22.188 1 94.5 421 GLN B CA 1
ATOM 8457 C C . GLN B 1 421 ? 15.148 37.844 21.438 1 94.5 421 GLN B C 1
ATOM 8459 O O . GLN B 1 421 ? 14.508 38.719 22.031 1 94.5 421 GLN B O 1
ATOM 8464 N N . ASN B 1 422 ? 15.469 37.938 20.188 1 92.69 422 ASN B N 1
ATOM 8465 C CA . ASN B 1 422 ? 14.859 39 19.359 1 92.69 422 ASN B CA 1
ATOM 8466 C C . ASN B 1 422 ? 13.461 38.594 18.906 1 92.69 422 ASN B C 1
ATOM 8468 O O . ASN B 1 422 ? 13.219 37.438 18.547 1 92.69 422 ASN B O 1
ATOM 8472 N N . MET B 1 423 ? 12.578 39.531 19.016 1 91.56 423 MET B N 1
ATOM 8473 C CA . MET B 1 423 ? 11.305 39.344 18.328 1 91.56 423 MET B CA 1
ATOM 8474 C C . MET B 1 423 ? 11.453 39.562 16.828 1 91.56 423 MET B C 1
ATOM 8476 O O . MET B 1 423 ? 12.016 40.562 16.391 1 91.56 423 MET B O 1
ATOM 8480 N N . VAL B 1 424 ? 10.992 38.656 16.047 1 93 424 VAL B N 1
ATOM 8481 C CA . VAL B 1 424 ? 11.195 38.656 14.594 1 93 424 VAL B CA 1
ATOM 8482 C C . VAL B 1 424 ? 9.836 38.688 13.891 1 93 424 VAL B C 1
ATOM 8484 O O . VAL B 1 424 ? 8.953 37.875 14.195 1 93 424 VAL B O 1
ATOM 8487 N N . ILE B 1 425 ? 9.648 39.625 13.008 1 90.75 425 ILE B N 1
ATOM 8488 C CA . ILE B 1 425 ? 8.492 39.625 12.125 1 90.75 425 ILE B CA 1
ATOM 8489 C C . ILE B 1 425 ? 8.781 38.812 10.883 1 90.75 425 ILE B C 1
ATOM 8491 O O . ILE B 1 425 ? 9.758 39.062 10.172 1 90.75 425 ILE B O 1
ATOM 8495 N N . VAL B 1 426 ? 7.941 37.844 10.633 1 93.88 426 VAL B N 1
ATOM 8496 C CA . VAL B 1 426 ? 8.117 36.938 9.516 1 93.88 426 VAL B CA 1
ATOM 8497 C C . VAL B 1 426 ? 6.926 37.031 8.562 1 93.88 426 VAL B C 1
ATOM 8499 O O . VAL B 1 426 ? 5.781 37.188 9.008 1 93.88 426 VAL B O 1
ATOM 8502 N N . LYS B 1 427 ? 7.18 37 7.293 1 94.19 427 LYS B N 1
ATOM 8503 C CA . LYS B 1 427 ? 6.129 36.906 6.285 1 94.19 427 LYS B CA 1
ATOM 8504 C C . LYS B 1 427 ? 5.957 35.469 5.797 1 94.19 427 LYS B C 1
ATOM 8506 O O . LYS B 1 427 ? 6.906 34.688 5.816 1 94.19 427 LYS B O 1
ATOM 8511 N N . VAL B 1 428 ? 4.762 35.125 5.312 1 96.38 428 VAL B N 1
ATOM 8512 C CA . VAL B 1 428 ? 4.477 33.781 4.809 1 96.38 428 VAL B CA 1
ATOM 8513 C C . VAL B 1 428 ? 5.391 33.469 3.627 1 96.38 428 VAL B C 1
ATOM 8515 O O . VAL B 1 428 ? 5.852 32.344 3.479 1 96.38 428 VAL B O 1
ATOM 8518 N N . ARG B 1 429 ? 5.711 34.406 2.762 1 97.19 429 ARG B N 1
ATOM 8519 C CA . ARG B 1 429 ? 6.535 34.156 1.58 1 97.19 429 ARG B CA 1
ATOM 8520 C C . ARG B 1 429 ? 7.895 33.594 1.963 1 97.19 429 ARG B C 1
ATOM 8522 O O . ARG B 1 429 ? 8.539 32.906 1.162 1 97.19 429 ARG B O 1
ATOM 8529 N N . ASP B 1 430 ? 8.32 33.906 3.193 1 96.56 430 ASP B N 1
ATOM 8530 C CA . ASP B 1 430 ? 9.633 33.469 3.668 1 96.56 430 ASP B CA 1
ATOM 8531 C C . ASP B 1 430 ? 9.602 32 4.113 1 96.56 430 ASP B C 1
ATOM 8533 O O . ASP B 1 430 ? 10.648 31.406 4.391 1 96.56 430 ASP B O 1
ATOM 8537 N N . SER B 1 431 ? 8.469 31.391 4.133 1 97.31 431 SER B N 1
ATOM 8538 C CA . SER B 1 431 ? 8.32 30.062 4.699 1 97.31 431 SER B CA 1
ATOM 8539 C C . SER B 1 431 ? 8.062 29.016 3.611 1 97.31 431 SER B C 1
ATOM 8541 O O . SER B 1 431 ? 7.918 27.828 3.9 1 97.31 431 SER B O 1
ATOM 8543 N N . LEU B 1 432 ? 8.047 29.312 2.365 1 97.31 432 LEU B N 1
ATOM 8544 C CA . LEU B 1 432 ? 7.508 28.453 1.314 1 97.31 432 LEU B CA 1
ATOM 8545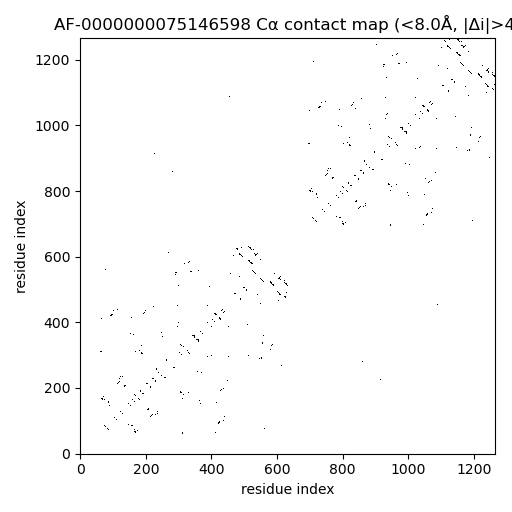 C C . LEU B 1 432 ? 8.484 27.328 0.977 1 97.31 432 LEU B C 1
ATOM 8547 O O . LEU B 1 432 ? 8.078 26.281 0.483 1 97.31 432 LEU B O 1
ATOM 8551 N N . ASP B 1 433 ? 9.789 27.562 1.218 1 95.69 433 ASP B N 1
ATOM 8552 C CA . ASP B 1 433 ? 10.844 26.609 0.854 1 95.69 433 ASP B CA 1
ATOM 8553 C C . ASP B 1 433 ? 11.727 26.281 2.053 1 95.69 433 ASP B C 1
ATOM 8555 O O . ASP B 1 433 ? 12.57 27.094 2.447 1 95.69 433 ASP B O 1
ATOM 8559 N N . SER B 1 434 ? 11.633 25.094 2.549 1 95.88 434 SER B N 1
ATOM 8560 C CA . SER B 1 434 ? 12.375 24.703 3.746 1 95.88 434 SER B CA 1
ATOM 8561 C C . SER B 1 434 ? 13.875 24.719 3.5 1 95.88 434 SER B C 1
ATOM 8563 O O . SER B 1 434 ? 14.656 24.969 4.418 1 95.88 434 SER B O 1
ATOM 8565 N N . SER B 1 435 ? 14.312 24.453 2.273 1 94.94 435 SER B N 1
ATOM 8566 C CA . SER B 1 435 ? 15.742 24.469 1.971 1 94.94 435 SER B CA 1
ATOM 8567 C C . SER B 1 435 ? 16.344 25.844 2.168 1 94.94 435 SER B C 1
ATOM 8569 O O . SER B 1 435 ? 17.516 25.969 2.533 1 94.94 435 SER B O 1
ATOM 8571 N N . LYS B 1 436 ? 15.562 26.891 1.947 1 96.38 436 LYS B N 1
ATOM 8572 C CA . LYS B 1 436 ? 16.031 28.266 2.154 1 96.38 436 LYS B CA 1
ATOM 8573 C C . LYS B 1 436 ? 16.125 28.594 3.643 1 96.38 436 LYS B C 1
ATOM 8575 O O . LYS B 1 436 ? 16.781 29.562 4.027 1 96.38 436 LYS B O 1
ATOM 8580 N N . LEU B 1 437 ? 15.469 27.812 4.477 1 97.62 437 LEU B N 1
ATOM 8581 C CA . LEU B 1 437 ? 15.555 27.953 5.926 1 97.62 437 LEU B CA 1
ATOM 8582 C C . LEU B 1 437 ? 16.703 27.125 6.492 1 97.62 437 LEU B C 1
ATOM 8584 O O . LEU B 1 437 ? 16.953 27.141 7.699 1 97.62 437 LEU B O 1
ATOM 8588 N N . GLY B 1 438 ? 17.344 26.328 5.613 1 96.12 438 GLY B N 1
ATOM 8589 C CA . GLY B 1 438 ? 18.547 25.641 5.996 1 96.12 438 GLY B CA 1
ATOM 8590 C C . GLY B 1 438 ? 18.312 24.219 6.461 1 96.12 438 GLY B C 1
ATOM 8591 O O . GLY B 1 438 ? 19.141 23.625 7.141 1 96.12 438 GLY B O 1
ATOM 8592 N N . TYR B 1 439 ? 17.125 23.625 6.156 1 96.94 439 TYR B N 1
ATOM 8593 C CA . TYR B 1 439 ? 16.891 22.234 6.562 1 96.94 439 TYR B CA 1
ATOM 8594 C C . TYR B 1 439 ? 16.109 21.484 5.492 1 96.94 439 TYR B C 1
ATOM 8596 O O . TYR B 1 439 ? 15.555 22.078 4.574 1 96.94 439 TYR B O 1
ATOM 8604 N N . LYS B 1 440 ? 16.156 20.203 5.547 1 94.75 440 LYS B N 1
ATOM 8605 C CA . LYS B 1 440 ? 15.391 19.266 4.719 1 94.75 440 LYS B CA 1
ATOM 8606 C C . LYS B 1 440 ? 14.984 18.031 5.516 1 94.75 440 LYS B C 1
ATOM 8608 O O . LYS B 1 440 ? 15.469 17.812 6.625 1 94.75 440 LYS B O 1
ATOM 8613 N N . TYR B 1 441 ? 14.047 17.422 5.043 1 94.5 441 TYR B N 1
ATOM 8614 C CA . TYR B 1 441 ? 13.648 16.156 5.645 1 94.5 441 TYR B CA 1
ATOM 8615 C C . TYR B 1 441 ? 14.305 14.977 4.93 1 94.5 441 TYR B C 1
ATOM 8617 O O . TYR B 1 441 ? 14.477 15 3.707 1 94.5 441 TYR B O 1
ATOM 8625 N N . THR B 1 442 ? 14.68 14 5.723 1 87.25 442 THR B N 1
ATOM 8626 C CA . THR B 1 442 ? 15.211 12.773 5.137 1 87.25 442 THR B CA 1
ATOM 8627 C C . THR B 1 442 ? 14.18 12.125 4.219 1 87.25 442 THR B C 1
ATOM 8629 O O . THR B 1 442 ? 12.992 12.07 4.543 1 87.25 442 THR B O 1
ATOM 8632 N N . ASP B 1 443 ? 14.656 11.969 3.008 1 71.5 443 ASP B N 1
ATOM 8633 C CA . ASP B 1 443 ? 13.781 11.227 2.105 1 71.5 443 ASP B CA 1
ATOM 8634 C C . ASP B 1 443 ? 13.609 9.781 2.57 1 71.5 443 ASP B C 1
ATOM 8636 O O . ASP B 1 443 ? 14.516 8.961 2.416 1 71.5 443 ASP B O 1
ATOM 8640 N N . VAL B 1 444 ? 12.648 9.656 3.418 1 59.69 444 VAL B N 1
ATOM 8641 C CA . VAL B 1 444 ? 12.398 8.258 3.773 1 59.69 444 VAL B CA 1
ATOM 8642 C C . VAL B 1 444 ? 11.945 7.484 2.539 1 59.69 444 VAL B C 1
ATOM 8644 O O . VAL B 1 444 ? 10.977 7.871 1.877 1 59.69 444 VAL B O 1
ATOM 8647 N N . SER B 1 445 ? 12.773 6.969 1.904 1 50.84 445 SER B N 1
ATOM 8648 C CA . SER B 1 445 ? 12.578 6.277 0.634 1 50.84 445 SER B CA 1
ATOM 8649 C C . SER B 1 445 ? 11.133 6.406 0.152 1 50.84 445 SER B C 1
ATOM 8651 O O . SER B 1 445 ? 10.234 6.699 0.941 1 50.84 445 SER B O 1
ATOM 8653 N N . GLU B 1 446 ? 10.891 6.715 -1.134 1 49.66 446 GLU B N 1
ATOM 8654 C CA . GLU B 1 446 ? 9.562 6.668 -1.746 1 49.66 446 GLU B CA 1
ATOM 8655 C C . GLU B 1 446 ? 8.633 5.75 -0.966 1 49.66 446 GLU B C 1
ATOM 8657 O O . GLU B 1 446 ? 7.41 5.914 -1.009 1 49.66 446 GLU B O 1
ATOM 8662 N N . SER B 1 447 ? 9.367 5.016 -0.076 1 50.22 447 SER B N 1
ATOM 8663 C CA . SER B 1 447 ? 8.672 3.906 0.57 1 50.22 447 SER B CA 1
ATOM 8664 C C . SER B 1 447 ? 7.855 4.387 1.767 1 50.22 447 SER B C 1
ATOM 8666 O O . SER B 1 447 ? 6.898 3.727 2.174 1 50.22 447 SER B O 1
ATOM 8668 N N . ASP B 1 448 ? 8.078 5.605 2.152 1 65 448 ASP B N 1
ATOM 8669 C CA . ASP B 1 448 ? 7.434 6.035 3.389 1 65 448 ASP B CA 1
ATOM 8670 C C . ASP B 1 448 ? 6.066 6.656 3.105 1 65 448 ASP B C 1
ATOM 8672 O O . ASP B 1 448 ? 5.316 6.973 4.031 1 65 448 ASP B O 1
ATOM 8676 N N . LYS B 1 449 ? 5.824 6.59 1.786 1 83.88 449 LYS B N 1
ATOM 8677 C CA . LYS B 1 449 ? 4.609 7.312 1.416 1 83.88 449 LYS B CA 1
ATOM 8678 C C . LYS B 1 449 ? 3.705 6.453 0.537 1 83.88 449 LYS B C 1
ATOM 8680 O O . LYS B 1 449 ? 3.289 6.883 -0.542 1 83.88 449 LYS B O 1
ATOM 8685 N N . MET B 1 450 ? 3.33 5.305 1.138 1 86.25 450 MET B N 1
ATOM 8686 C CA . MET B 1 450 ? 2.539 4.336 0.389 1 86.25 450 MET B CA 1
ATOM 8687 C C . MET B 1 450 ? 1.186 4.918 -0.001 1 86.25 450 MET B C 1
ATOM 8689 O O . MET B 1 450 ? 0.582 4.492 -0.987 1 86.25 450 MET B O 1
ATOM 8693 N N . TRP B 1 451 ? 0.736 5.891 0.734 1 91.62 451 TRP B N 1
ATOM 8694 C CA . TRP B 1 451 ? -0.565 6.496 0.471 1 91.62 451 TRP B CA 1
ATOM 8695 C C . TRP B 1 451 ? -0.553 7.262 -0.847 1 91.62 451 TRP B C 1
ATOM 8697 O O . TRP B 1 451 ? -1.608 7.539 -1.421 1 91.62 451 TRP B O 1
ATOM 8707 N N . ILE B 1 452 ? 0.608 7.609 -1.415 1 90.25 452 ILE B N 1
ATOM 8708 C CA . ILE B 1 452 ? 0.708 8.219 -2.734 1 90.25 452 ILE B CA 1
ATOM 8709 C C . ILE B 1 452 ? 0.387 7.184 -3.811 1 90.25 452 ILE B C 1
ATOM 8711 O O . ILE B 1 452 ? -0.189 7.52 -4.848 1 90.25 452 ILE B O 1
ATOM 8715 N N . TYR B 1 453 ? 0.719 5.91 -3.521 1 86.25 453 TYR B N 1
ATOM 8716 C CA . TYR B 1 453 ? 0.573 4.828 -4.488 1 86.25 453 TYR B CA 1
ATOM 8717 C C . TYR B 1 453 ? -0.718 4.055 -4.25 1 86.25 453 TYR B C 1
ATOM 8719 O O . TYR B 1 453 ? -0.999 3.074 -4.941 1 86.25 453 TYR B O 1
ATOM 8727 N N . TYR B 1 454 ? -1.429 4.434 -3.324 1 89.19 454 TYR B N 1
ATOM 8728 C CA . TYR B 1 454 ? -2.637 3.742 -2.891 1 89.19 454 TYR B CA 1
ATOM 8729 C C . TYR B 1 454 ? -3.84 4.172 -3.725 1 89.19 454 TYR B C 1
ATOM 8731 O O . TYR B 1 454 ? -3.988 5.352 -4.051 1 89.19 454 TYR B O 1
ATOM 8739 N N . GLU B 1 455 ? -4.609 3.254 -4.164 1 86.38 455 GLU B N 1
ATOM 8740 C CA . GLU B 1 455 ? -5.902 3.48 -4.801 1 86.38 455 GLU B CA 1
ATOM 8741 C C . GLU B 1 455 ? -6.973 2.562 -4.219 1 86.38 455 GLU B C 1
ATOM 8743 O O . GLU B 1 455 ? -6.949 1.351 -4.441 1 86.38 455 GLU B O 1
ATOM 8748 N N . PRO B 1 456 ? -7.965 3.197 -3.525 1 89.5 456 PRO B N 1
ATOM 8749 C CA . PRO B 1 456 ? -9 2.342 -2.936 1 89.5 456 PRO B CA 1
ATOM 8750 C C . PRO B 1 456 ? -9.922 1.721 -3.98 1 89.5 456 PRO B C 1
ATOM 8752 O O . PRO B 1 456 ? -10.125 2.299 -5.051 1 89.5 456 PRO B O 1
ATOM 8755 N N . LEU B 1 457 ? -10.562 0.613 -3.658 1 84.81 457 LEU B N 1
ATOM 8756 C CA . LEU B 1 457 ? -11.508 -0.076 -4.527 1 84.81 457 LEU B CA 1
ATOM 8757 C C . LEU B 1 457 ? -12.945 0.271 -4.148 1 84.81 457 LEU B C 1
ATOM 8759 O O . LEU B 1 457 ? -13.227 0.581 -2.99 1 84.81 457 LEU B O 1
ATOM 8763 N N . PRO B 1 458 ? -13.805 0.234 -5.18 1 85.31 458 PRO B N 1
ATOM 8764 C CA . PRO B 1 458 ? -15.219 0.433 -4.844 1 85.31 458 PRO B CA 1
ATOM 8765 C C . PRO B 1 458 ? -15.766 -0.644 -3.908 1 85.31 458 PRO B C 1
ATOM 8767 O O . PRO B 1 458 ? -15.289 -1.782 -3.932 1 85.31 458 PRO B O 1
ATOM 8770 N N . ALA B 1 459 ? -16.688 -0.243 -3.139 1 82.94 459 ALA B N 1
ATOM 8771 C CA . ALA B 1 459 ? -17.375 -1.213 -2.289 1 82.94 459 ALA B CA 1
ATOM 8772 C C . ALA B 1 459 ? -18.094 -2.266 -3.129 1 82.94 459 ALA B C 1
ATOM 8774 O O . ALA B 1 459 ? -18.5 -1.99 -4.258 1 82.94 459 ALA B O 1
ATOM 8775 N N . GLN B 1 460 ? -17.922 -3.627 -2.873 1 61.12 460 GLN B N 1
ATOM 8776 C CA . GLN B 1 460 ? -18.531 -4.73 -3.611 1 61.12 460 GLN B CA 1
ATOM 8777 C C . GLN B 1 460 ? -20 -4.453 -3.896 1 61.12 460 GLN B C 1
ATOM 8779 O O . GLN B 1 460 ? -20.484 -4.715 -5 1 61.12 460 GLN B O 1
ATOM 8784 N N . GLU B 1 461 ? -20.781 -4.195 -2.869 1 54.94 461 GLU B N 1
ATOM 8785 C CA . GLU B 1 461 ? -22.219 -4.047 -3.078 1 54.94 461 GLU B CA 1
ATOM 8786 C C . GLU B 1 461 ? -22.531 -2.748 -3.814 1 54.94 461 GLU B C 1
ATOM 8788 O O . GLU B 1 461 ? -21.734 -1.81 -3.801 1 54.94 461 GLU B O 1
ATOM 8793 N N . SER B 1 462 ? -23.797 -2.338 -4.445 1 50.38 462 SER B N 1
ATOM 8794 C CA . SER B 1 462 ? -24.516 -1.578 -5.465 1 50.38 462 SER B CA 1
ATOM 8795 C C . SER B 1 462 ? -24.234 -0.084 -5.332 1 50.38 462 SER B C 1
ATOM 8797 O O . SER B 1 462 ? -25.047 0.653 -4.762 1 50.38 462 SER B O 1
ATOM 8799 N N . SER B 1 463 ? -23.094 0.34 -5.117 1 52.47 463 SER B N 1
ATOM 8800 C CA . SER B 1 463 ? -23.047 1.798 -5.156 1 52.47 463 SER B CA 1
ATOM 8801 C C . SER B 1 463 ? -23.422 2.326 -6.539 1 52.47 463 SER B C 1
ATOM 8803 O O . SER B 1 463 ? -23.734 3.508 -6.691 1 52.47 463 SER B O 1
ATOM 8805 N N . LYS B 1 464 ? -23.016 1.456 -7.66 1 53.09 464 LYS B N 1
ATOM 8806 C CA . LYS B 1 464 ? -23.297 1.896 -9.023 1 53.09 464 LYS B CA 1
ATOM 8807 C C . LYS B 1 464 ? -24.781 2.178 -9.227 1 53.09 464 LYS B C 1
ATOM 8809 O O . LYS B 1 464 ? -25.156 2.91 -10.141 1 53.09 464 LYS B O 1
ATOM 8814 N N . THR B 1 465 ? -25.406 1.688 -8.18 1 58.38 465 THR B N 1
ATOM 8815 C CA . THR B 1 465 ? -26.844 1.814 -8.414 1 58.38 465 THR B CA 1
ATOM 8816 C C . THR B 1 465 ? -27.469 2.801 -7.434 1 58.38 465 THR B C 1
ATOM 8818 O O . THR B 1 465 ? -28.688 2.781 -7.211 1 58.38 465 THR B O 1
ATOM 8821 N N . CYS B 1 466 ? -26.609 3.621 -6.91 1 68 466 CYS B N 1
ATOM 8822 C CA . CYS B 1 466 ? -27.25 4.555 -5.988 1 68 466 CYS B CA 1
ATOM 8823 C C . CYS B 1 466 ? -28.141 5.531 -6.738 1 68 466 CYS B C 1
ATOM 8825 O O . CYS B 1 466 ? -27.688 6.254 -7.625 1 68 466 CYS B O 1
ATOM 8827 N N . ASN B 1 467 ? -29.453 5.328 -6.535 1 70.56 467 ASN B N 1
ATOM 8828 C CA . ASN B 1 467 ? -30.422 6.238 -7.137 1 70.56 467 ASN B CA 1
ATOM 8829 C C . ASN B 1 467 ? -30.5 7.555 -6.363 1 70.56 467 ASN B C 1
ATOM 8831 O O . ASN B 1 467 ? -31.203 7.637 -5.348 1 70.56 467 ASN B O 1
ATOM 8835 N N . SER B 1 468 ? -29.891 8.516 -6.812 1 77.12 468 SER B N 1
ATOM 8836 C CA . SER B 1 468 ? -29.781 9.805 -6.141 1 77.12 468 SER B CA 1
ATOM 8837 C C . SER B 1 468 ? -31.141 10.461 -5.965 1 77.12 468 SER B C 1
ATOM 8839 O O . SER B 1 468 ? -31.344 11.273 -5.059 1 77.12 468 SER B O 1
ATOM 8841 N N . SER B 1 469 ? -32.031 10.117 -6.785 1 73.31 469 SER B N 1
ATOM 8842 C CA . SER B 1 469 ? -33.344 10.75 -6.75 1 73.31 469 SER B CA 1
ATOM 8843 C C . SER B 1 469 ? -34.094 10.375 -5.48 1 73.31 469 SER B C 1
ATOM 8845 O O . SER B 1 469 ? -35.094 11.031 -5.125 1 73.31 469 SER B O 1
ATOM 8847 N N . GLU B 1 470 ? -33.625 9.422 -4.797 1 79.38 470 GLU B N 1
ATOM 8848 C CA . GLU B 1 470 ? -34.281 8.953 -3.584 1 79.38 470 GLU B CA 1
ATOM 8849 C C . GLU B 1 470 ? -33.875 9.789 -2.375 1 79.38 470 GLU B C 1
ATOM 8851 O O . GLU B 1 470 ? -34.5 9.688 -1.307 1 79.38 470 GLU B O 1
ATOM 8856 N N . TYR B 1 471 ? -33.031 10.641 -2.615 1 81.44 471 TYR B N 1
ATOM 8857 C CA . TYR B 1 471 ? -32.5 11.406 -1.493 1 81.44 471 TYR B CA 1
ATOM 8858 C C . TYR B 1 471 ? -32.812 12.898 -1.672 1 81.44 471 TYR B C 1
ATOM 8860 O O . TYR B 1 471 ? -32.906 13.383 -2.801 1 81.44 471 TYR B O 1
ATOM 8868 N N . PRO B 1 472 ? -32.969 13.586 -0.533 1 75.75 472 PRO B N 1
ATOM 8869 C CA . PRO B 1 472 ? -33.312 15.016 -0.632 1 75.75 472 PRO B CA 1
ATOM 8870 C C . PRO B 1 472 ? -32.125 15.867 -1.049 1 75.75 472 PRO B C 1
ATOM 8872 O O . PRO B 1 472 ? -30.969 15.477 -0.816 1 75.75 472 PRO B O 1
ATOM 8875 N N . ALA B 1 473 ? -32.375 16.969 -1.737 1 75 473 ALA B N 1
ATOM 8876 C CA . ALA B 1 473 ? -31.344 17.984 -1.961 1 75 473 ALA B CA 1
ATOM 8877 C C . ALA B 1 473 ? -31.016 18.719 -0.666 1 75 473 ALA B C 1
ATOM 8879 O O . ALA B 1 473 ? -31.844 18.812 0.233 1 75 473 ALA B O 1
ATOM 8880 N N . PRO B 1 474 ? -29.703 19.031 -0.569 1 67.5 474 PRO B N 1
ATOM 8881 C CA . PRO B 1 474 ? -29.359 19.797 0.637 1 67.5 474 PRO B CA 1
ATOM 8882 C C . PRO B 1 474 ? -30.172 21.078 0.759 1 67.5 474 PRO B C 1
ATOM 8884 O O . PRO B 1 474 ? -30.438 21.75 -0.246 1 67.5 474 PRO B O 1
ATOM 8887 N N . VAL B 1 475 ? -30.891 21.266 1.849 1 57.22 475 VAL B N 1
ATOM 8888 C CA . VAL B 1 475 ? -31.625 22.516 2.045 1 57.22 475 VAL B CA 1
ATOM 8889 C C . VAL B 1 475 ? -30.672 23.594 2.561 1 57.22 475 VAL B C 1
ATOM 8891 O O . VAL B 1 475 ? -29.859 23.344 3.451 1 57.22 475 VAL B O 1
ATOM 8894 N N . PRO B 1 476 ? -30.547 24.688 1.718 1 48.88 476 PRO B N 1
ATOM 8895 C CA . PRO B 1 476 ? -29.625 25.766 2.113 1 48.88 476 PRO B CA 1
ATOM 8896 C C . PRO B 1 476 ? -29.688 26.062 3.607 1 48.88 476 PRO B C 1
ATOM 8898 O O . PRO B 1 476 ? -28.688 26.453 4.203 1 48.88 476 PRO B O 1
ATOM 8901 N N . SER B 1 477 ? -30.938 26.234 4.125 1 42.59 477 SER B N 1
ATOM 8902 C CA . SER B 1 477 ? -31.125 27 5.359 1 42.59 477 SER B CA 1
ATOM 8903 C C . SER B 1 477 ? -30.812 26.141 6.582 1 42.59 477 SER B C 1
ATOM 8905 O O . SER B 1 477 ? -31.609 26.078 7.52 1 42.59 477 SER B O 1
ATOM 8907 N N . GLY B 1 478 ? -29.688 25.625 6.797 1 46.56 478 GLY B N 1
ATOM 8908 C CA . GLY B 1 478 ? -29.172 25.328 8.125 1 46.56 478 GLY B CA 1
ATOM 8909 C C . GLY B 1 478 ? -29.422 23.891 8.547 1 46.56 478 GLY B C 1
ATOM 8910 O O . GLY B 1 478 ? -30.438 23.594 9.188 1 46.56 478 GLY B O 1
ATOM 8911 N N . TYR B 1 479 ? -29.078 22.953 7.82 1 45.62 479 TYR B N 1
ATOM 8912 C CA . TYR B 1 479 ? -29.266 21.625 8.383 1 45.62 479 TYR B CA 1
ATOM 8913 C C . TYR B 1 479 ? -28.594 21.5 9.742 1 45.62 479 TYR B C 1
ATOM 8915 O O . TYR B 1 479 ? -27.391 21.703 9.859 1 45.62 479 TYR B O 1
ATOM 8923 N N . ASN B 1 480 ? -29.344 21.891 10.875 1 44.88 480 ASN B N 1
ATOM 8924 C CA . ASN B 1 480 ? -28.953 21.562 12.242 1 44.88 480 ASN B CA 1
ATOM 8925 C C . ASN B 1 480 ? -28.844 20.047 12.445 1 44.88 480 ASN B C 1
ATOM 8927 O O . ASN B 1 480 ? -29.859 19.375 12.594 1 44.88 480 ASN B O 1
ATOM 8931 N N . TYR B 1 481 ? -27.969 19.328 11.766 1 47.84 481 TYR B N 1
ATOM 8932 C CA . TYR B 1 481 ? -27.859 17.906 12.008 1 47.84 481 TYR B CA 1
ATOM 8933 C C . TYR B 1 481 ? -27.266 17.625 13.383 1 47.84 481 TYR B C 1
ATOM 8935 O O . TYR B 1 481 ? -26.047 17.656 13.562 1 47.84 481 TYR B O 1
ATOM 8943 N N . ILE B 1 482 ? -28.016 18.031 14.367 1 45.88 482 ILE B N 1
ATOM 8944 C CA . ILE B 1 482 ? -27.578 17.766 15.734 1 45.88 482 ILE B CA 1
ATOM 8945 C C . ILE B 1 482 ? -27.578 16.25 15.977 1 45.88 482 ILE B C 1
ATOM 8947 O O . ILE B 1 482 ? -27.078 15.789 17.016 1 45.88 482 ILE B O 1
ATOM 8951 N N . GLY B 1 483 ? -27.656 15.352 14.828 1 50.16 483 GLY B N 1
ATOM 8952 C CA . GLY B 1 483 ? -27.797 13.977 15.273 1 50.16 483 GLY B CA 1
ATOM 8953 C C . GLY B 1 483 ? -26.672 13.078 14.797 1 50.16 483 GLY B C 1
ATOM 8954 O O . GLY B 1 483 ? -25.812 13.508 14.031 1 50.16 483 GLY B O 1
ATOM 8955 N N . MET B 1 484 ? -26.406 11.883 15.539 1 58.28 484 MET B N 1
ATOM 8956 C CA . MET B 1 484 ? -25.438 10.805 15.406 1 58.28 484 MET B CA 1
ATOM 8957 C C . MET B 1 484 ? -25.719 9.961 14.172 1 58.28 484 MET B C 1
ATOM 8959 O O . MET B 1 484 ? -24.906 9.117 13.789 1 58.28 484 MET B O 1
ATOM 8963 N N . ASP B 1 485 ? -26.734 10.203 13.57 1 68.31 485 ASP B N 1
ATOM 8964 C CA . ASP B 1 485 ? -27.047 9.297 12.469 1 68.31 485 ASP B CA 1
ATOM 8965 C C . ASP B 1 485 ? -26.531 9.844 11.141 1 68.31 485 ASP B C 1
ATOM 8967 O O . ASP B 1 485 ? -26.5 11.055 10.93 1 68.31 485 ASP B O 1
ATOM 8971 N N . PRO B 1 486 ? -26.062 8.953 10.336 1 80.94 486 PRO B N 1
ATOM 8972 C CA . PRO B 1 486 ? -25.656 9.375 8.992 1 80.94 486 PRO B CA 1
ATOM 8973 C C . PRO B 1 486 ? -26.781 10.07 8.234 1 80.94 486 PRO B C 1
ATOM 8975 O O . PRO B 1 486 ? -27.969 9.758 8.445 1 80.94 486 PRO B O 1
ATOM 8978 N N . VAL B 1 487 ? -26.438 11.047 7.562 1 82.94 487 VAL B N 1
ATOM 8979 C CA . VAL B 1 487 ? -27.391 11.742 6.703 1 82.94 487 VAL B CA 1
ATOM 8980 C C . VAL B 1 487 ? -26.906 11.719 5.258 1 82.94 487 VAL B C 1
ATOM 8982 O O . VAL B 1 487 ? -25.703 11.844 5.004 1 82.94 487 VAL B O 1
ATOM 8985 N N . SER B 1 488 ? -27.875 11.531 4.316 1 88.19 488 SER B N 1
ATOM 8986 C CA . SER B 1 488 ? -27.547 11.477 2.895 1 88.19 488 SER B CA 1
ATOM 8987 C C . SER B 1 488 ? -28.312 12.531 2.107 1 88.19 488 SER B C 1
ATOM 8989 O O . SER B 1 488 ? -29.5 12.773 2.375 1 88.19 488 SER B O 1
ATOM 8991 N N . PHE B 1 489 ? -27.625 13.195 1.225 1 88.88 489 PHE B N 1
ATOM 8992 C CA . PHE B 1 489 ? -28.203 14.227 0.379 1 88.88 489 PHE B CA 1
ATOM 8993 C C . PHE B 1 489 ? -27.859 13.984 -1.087 1 88.88 489 PHE B C 1
ATOM 8995 O O . PHE B 1 489 ? -26.781 13.492 -1.405 1 88.88 489 PHE B O 1
ATOM 9002 N N . LYS B 1 490 ? -28.812 14.352 -1.896 1 91.25 490 LYS B N 1
ATOM 9003 C CA . LYS B 1 490 ? -28.516 14.414 -3.324 1 91.25 490 LYS B CA 1
ATOM 9004 C C . LYS B 1 490 ? -27.719 15.672 -3.658 1 91.25 490 LYS B C 1
ATOM 9006 O O . LYS B 1 490 ? -28.016 16.766 -3.168 1 91.25 490 LYS B O 1
ATOM 9011 N N . LEU B 1 491 ? -26.719 15.539 -4.352 1 92.5 491 LEU B N 1
ATOM 9012 C CA . LEU B 1 491 ? -25.953 16.672 -4.852 1 92.5 491 LEU B CA 1
ATOM 9013 C C . LEU B 1 491 ? -26.047 16.766 -6.371 1 92.5 491 LEU B C 1
ATOM 9015 O O . LEU B 1 491 ? -25.609 15.859 -7.078 1 92.5 491 LEU B O 1
ATOM 9019 N N . ASP B 1 492 ? -26.609 17.891 -6.848 1 89.56 492 ASP B N 1
ATOM 9020 C CA . ASP B 1 492 ? -26.656 18.172 -8.281 1 89.56 492 ASP B CA 1
ATOM 9021 C C . ASP B 1 492 ? -25.281 18.562 -8.805 1 89.56 492 ASP B C 1
ATOM 9023 O O . ASP B 1 492 ? -24.578 19.359 -8.18 1 89.56 492 ASP B O 1
ATOM 9027 N N . ARG B 1 493 ? -24.984 18 -9.922 1 91.81 493 ARG B N 1
ATOM 9028 C CA . ARG B 1 493 ? -23.672 18.266 -10.508 1 91.81 493 ARG B CA 1
ATOM 9029 C C . ARG B 1 493 ? -23.812 18.922 -11.883 1 91.81 493 ARG B C 1
ATOM 9031 O O . ARG B 1 493 ? -24.797 18.672 -12.594 1 91.81 493 ARG B O 1
ATOM 9038 N N . ARG B 1 494 ? -22.938 19.734 -12.172 1 94 494 ARG B N 1
ATOM 9039 C CA . ARG B 1 494 ? -22.812 20.328 -13.5 1 94 494 ARG B CA 1
ATOM 9040 C C . ARG B 1 494 ? -21.406 20.172 -14.039 1 94 494 ARG B C 1
ATOM 9042 O O . ARG B 1 494 ? -20.453 20.016 -13.266 1 94 494 ARG B O 1
ATOM 9049 N N . ALA B 1 495 ? -21.281 20.234 -15.383 1 94.31 495 ALA B N 1
ATOM 9050 C CA . ALA B 1 495 ? -19.953 20.203 -16.016 1 94.31 495 ALA B CA 1
ATOM 9051 C C . ALA B 1 495 ? -19.203 21.5 -15.781 1 94.31 495 ALA B C 1
ATOM 9053 O O . ALA B 1 495 ? -19.797 22.562 -15.68 1 94.31 495 ALA B O 1
ATOM 9054 N N . PRO B 1 496 ? -17.875 21.359 -15.664 1 95.06 496 PRO B N 1
ATOM 9055 C CA . PRO B 1 496 ? -17.094 22.594 -15.547 1 95.06 496 PRO B CA 1
ATOM 9056 C C . PRO B 1 496 ? -17.078 23.422 -16.828 1 95.06 496 PRO B C 1
ATOM 9058 O O . PRO B 1 496 ? -17.203 22.875 -17.922 1 95.06 496 PRO B O 1
ATOM 9061 N N . THR B 1 497 ? -16.969 24.688 -16.641 1 93.81 497 THR B N 1
ATOM 9062 C CA . THR B 1 497 ? -16.859 25.625 -17.75 1 93.81 497 THR B CA 1
ATOM 9063 C C . THR B 1 497 ? -15.555 26.406 -17.672 1 93.81 497 THR B C 1
ATOM 9065 O O . THR B 1 497 ? -14.828 26.312 -16.688 1 93.81 497 THR B O 1
ATOM 9068 N N . THR B 1 498 ? -15.297 27.094 -18.672 1 92.94 498 THR B N 1
ATOM 9069 C CA . THR B 1 498 ? -14.078 27.906 -18.734 1 92.94 498 THR B CA 1
ATOM 9070 C C . THR B 1 498 ? -14.078 28.953 -17.625 1 92.94 498 THR B C 1
ATOM 9072 O O . THR B 1 498 ? -13.023 29.344 -17.125 1 92.94 498 THR B O 1
ATOM 9075 N N . GLU B 1 499 ? -15.281 29.391 -17.266 1 92.75 499 GLU B N 1
ATOM 9076 C CA . GLU B 1 499 ? -15.383 30.359 -16.188 1 92.75 499 GLU B CA 1
ATOM 9077 C C . GLU B 1 499 ? -14.859 29.797 -14.875 1 92.75 499 GLU B C 1
ATOM 9079 O O . GLU B 1 499 ? -14.305 30.516 -14.047 1 92.75 499 GLU B O 1
ATOM 9084 N N . ASP B 1 500 ? -15.008 28.5 -14.719 1 94.5 500 ASP B N 1
ATOM 9085 C CA . ASP B 1 500 ? -14.555 27.844 -13.5 1 94.5 500 ASP B CA 1
ATOM 9086 C C . ASP B 1 500 ? -13.031 27.859 -13.398 1 94.5 500 ASP B C 1
ATOM 9088 O O . ASP B 1 500 ? -12.469 27.641 -12.32 1 94.5 500 ASP B O 1
ATOM 9092 N N . CYS B 1 501 ? -12.344 28.062 -14.492 1 92.81 501 CYS B N 1
ATOM 9093 C CA . CYS B 1 501 ? -10.891 28.078 -14.523 1 92.81 501 CYS B CA 1
ATOM 9094 C C . CYS B 1 501 ? -10.344 29.422 -14.047 1 92.81 501 CYS B C 1
ATOM 9096 O O . CYS B 1 501 ? -9.18 29.516 -13.656 1 92.81 501 CYS B O 1
ATOM 9098 N N . ARG B 1 502 ? -11.156 30.375 -14.062 1 88.12 502 ARG B N 1
ATOM 9099 C CA . ARG B 1 502 ? -10.703 31.734 -13.773 1 88.12 502 ARG B CA 1
ATOM 9100 C C . ARG B 1 502 ? -10.141 31.828 -12.359 1 88.12 502 ARG B C 1
ATOM 9102 O O . ARG B 1 502 ? -10.797 31.422 -11.398 1 88.12 502 ARG B O 1
ATOM 9109 N N . GLY B 1 503 ? -8.992 32.406 -12.266 1 83.12 503 GLY B N 1
ATOM 9110 C CA . GLY B 1 503 ? -8.383 32.656 -10.977 1 83.12 503 GLY B CA 1
ATOM 9111 C C . GLY B 1 503 ? -7.785 31.438 -10.328 1 83.12 503 GLY B C 1
ATOM 9112 O O . GLY B 1 503 ? -7.367 31.469 -9.172 1 83.12 503 GLY B O 1
ATOM 9113 N N . LYS B 1 504 ? -7.797 30.312 -11.031 1 88.44 504 LYS B N 1
ATOM 9114 C CA . LYS B 1 504 ? -7.324 29.078 -10.414 1 88.44 504 LYS B CA 1
ATOM 9115 C C . LYS B 1 504 ? -5.996 28.641 -11.023 1 88.44 504 LYS B C 1
ATOM 9117 O O . LYS B 1 504 ? -5.484 27.562 -10.695 1 88.44 504 LYS B O 1
ATOM 9122 N N . GLY B 1 505 ? -5.516 29.422 -11.844 1 82.56 505 GLY B N 1
ATOM 9123 C CA . GLY B 1 505 ? -4.211 29.141 -12.422 1 82.56 505 GLY B CA 1
ATOM 9124 C C . GLY B 1 505 ? -4.246 28.047 -13.477 1 82.56 505 GLY B C 1
ATOM 9125 O O . GLY B 1 505 ? -3.242 27.375 -13.719 1 82.56 505 GLY B O 1
ATOM 9126 N N . VAL B 1 506 ? -5.426 27.656 -13.93 1 88.88 506 VAL B N 1
ATOM 9127 C CA . VAL B 1 506 ? -5.543 26.641 -14.969 1 88.88 506 VAL B CA 1
ATOM 9128 C C . VAL B 1 506 ? -6.289 27.219 -16.172 1 88.88 506 VAL B C 1
ATOM 9130 O O . VAL B 1 506 ? -7.051 28.188 -16.031 1 88.88 506 VAL B O 1
ATOM 9133 N N . ASN B 1 507 ? -5.949 26.641 -17.375 1 86.69 507 ASN B N 1
ATOM 9134 C CA . ASN B 1 507 ? -6.508 27.188 -18.594 1 86.69 507 ASN B CA 1
ATOM 9135 C C . ASN B 1 507 ? -7.453 26.203 -19.281 1 86.69 507 ASN B C 1
ATOM 9137 O O . ASN B 1 507 ? -8.102 26.547 -20.266 1 86.69 507 ASN B O 1
ATOM 9141 N N . ASN B 1 508 ? -7.496 25.078 -18.781 1 91.94 508 ASN B N 1
ATOM 9142 C CA . ASN B 1 508 ? -8.312 24.016 -19.359 1 91.94 508 ASN B CA 1
ATOM 9143 C C . ASN B 1 508 ? -9.172 23.328 -18.297 1 91.94 508 ASN B C 1
ATOM 9145 O O . ASN B 1 508 ? -8.703 23.062 -17.188 1 91.94 508 ASN B O 1
ATOM 9149 N N . VAL B 1 509 ? -10.445 23.125 -18.688 1 93.25 509 VAL B N 1
ATOM 9150 C CA . VAL B 1 509 ? -11.383 22.547 -17.734 1 93.25 509 VAL B CA 1
ATOM 9151 C C . VAL B 1 509 ? -10.906 21.172 -17.297 1 93.25 509 VAL B C 1
ATOM 9153 O O . VAL B 1 509 ? -11.25 20.703 -16.203 1 93.25 509 VAL B O 1
ATOM 9156 N N . ASP B 1 510 ? -10.062 20.5 -18.109 1 89.94 510 ASP B N 1
ATOM 9157 C CA . ASP B 1 510 ? -9.547 19.172 -17.781 1 89.94 510 ASP B CA 1
ATOM 9158 C C . ASP B 1 510 ? -8.547 19.234 -16.625 1 89.94 510 ASP B C 1
ATOM 9160 O O . ASP B 1 510 ? -8.203 18.203 -16.047 1 89.94 510 ASP B O 1
ATOM 9164 N N . GLN B 1 511 ? -8.141 20.422 -16.266 1 92.5 511 GLN B N 1
ATOM 9165 C CA . GLN B 1 511 ? -7.18 20.594 -15.188 1 92.5 511 GLN B CA 1
ATOM 9166 C C . GLN B 1 511 ? -7.883 20.922 -13.875 1 92.5 511 GLN B C 1
ATOM 9168 O O . GLN B 1 511 ? -7.23 21.094 -12.844 1 92.5 511 GLN B O 1
ATOM 9173 N N . LEU B 1 512 ? -9.195 20.938 -13.914 1 94.38 512 LEU B N 1
ATOM 9174 C CA . LEU B 1 512 ? -9.953 21.312 -12.727 1 94.38 512 LEU B CA 1
ATOM 9175 C C . LEU B 1 512 ? -10.211 20.094 -11.836 1 94.38 512 LEU B C 1
ATOM 9177 O O . LEU B 1 512 ? -10.469 19 -12.336 1 94.38 512 LEU B O 1
ATOM 9181 N N . GLN B 1 513 ? -10.086 20.312 -10.602 1 95 513 GLN B N 1
ATOM 9182 C CA . GLN B 1 513 ? -10.539 19.391 -9.57 1 95 513 GLN B CA 1
ATOM 9183 C C . GLN B 1 513 ? -11.984 19.672 -9.172 1 95 513 GLN B C 1
ATOM 9185 O O . GLN B 1 513 ? -12.375 20.828 -9.008 1 95 513 GLN B O 1
ATOM 9190 N N . GLU B 1 514 ? -12.758 18.641 -9.109 1 96 514 GLU B N 1
ATOM 9191 C CA . GLU B 1 514 ? -14.133 18.75 -8.625 1 96 514 GLU B CA 1
ATOM 9192 C C . GLU B 1 514 ? -14.211 18.469 -7.125 1 96 514 GLU B C 1
ATOM 9194 O O . GLU B 1 514 ? -13.672 17.469 -6.645 1 96 514 GLU B O 1
ATOM 9199 N N . ASP B 1 515 ? -14.953 19.391 -6.375 1 97.25 515 ASP B N 1
ATOM 9200 C CA . ASP B 1 515 ? -15.062 19.266 -4.922 1 97.25 515 ASP B CA 1
ATOM 9201 C C . ASP B 1 515 ? -16.516 19.188 -4.48 1 97.25 515 ASP B C 1
ATOM 9203 O O . ASP B 1 515 ? -17.391 19.812 -5.09 1 97.25 515 ASP B O 1
ATOM 9207 N N . VAL B 1 516 ? -16.766 18.391 -3.467 1 96.5 516 VAL B N 1
ATOM 9208 C CA . VAL B 1 516 ? -17.938 18.5 -2.611 1 96.5 516 VAL B CA 1
ATOM 9209 C C . VAL B 1 516 ? -17.625 19.406 -1.424 1 96.5 516 VAL B C 1
ATOM 9211 O O . VAL B 1 516 ? -16.656 19.172 -0.691 1 96.5 516 VAL B O 1
ATOM 9214 N N . VAL B 1 517 ? -18.453 20.438 -1.236 1 95 517 VAL B N 1
ATOM 9215 C CA . VAL B 1 517 ? -18.141 21.453 -0.23 1 95 517 VAL B CA 1
ATOM 9216 C C . VAL B 1 517 ? -19.25 21.516 0.809 1 95 517 VAL B C 1
ATOM 9218 O O . VAL B 1 517 ? -20.422 21.656 0.459 1 95 517 VAL B O 1
ATOM 9221 N N . LEU B 1 518 ? -18.922 21.328 2.043 1 90.88 518 LEU B N 1
ATOM 9222 C CA . LEU B 1 518 ? -19.812 21.641 3.166 1 90.88 518 LEU B CA 1
ATOM 9223 C C . LEU B 1 518 ? -19.531 23.047 3.693 1 90.88 518 LEU B C 1
ATOM 9225 O O . LEU B 1 518 ? -18.453 23.312 4.227 1 90.88 518 LEU B O 1
ATOM 9229 N N . GLU B 1 519 ? -20.438 23.875 3.568 1 87.62 519 GLU B N 1
ATOM 9230 C CA . GLU B 1 519 ? -20.25 25.266 3.955 1 87.62 519 GLU B CA 1
ATOM 9231 C C . GLU B 1 519 ? -20.828 25.547 5.344 1 87.62 519 GLU B C 1
ATOM 9233 O O . GLU B 1 519 ? -21.875 25.016 5.695 1 87.62 519 GLU B O 1
ATOM 9238 N N . ARG B 1 520 ? -20.047 26.297 6.078 1 84.38 520 ARG B N 1
ATOM 9239 C CA . ARG B 1 520 ? -20.438 26.812 7.383 1 84.38 520 ARG B CA 1
ATOM 9240 C C . ARG B 1 520 ? -20.812 25.672 8.328 1 84.38 520 ARG B C 1
ATOM 9242 O O . ARG B 1 520 ? -21.906 25.672 8.898 1 84.38 520 ARG B O 1
ATOM 9249 N N . VAL B 1 521 ? -19.969 24.828 8.398 1 84.94 521 VAL B N 1
ATOM 9250 C CA . VAL B 1 521 ? -20.094 23.75 9.383 1 84.94 521 VAL B CA 1
ATOM 9251 C C . VAL B 1 521 ? -19.922 24.312 10.789 1 84.94 521 VAL B C 1
ATOM 9253 O O . VAL B 1 521 ? -18.891 24.938 11.094 1 84.94 521 VAL B O 1
ATOM 9256 N N . LYS B 1 522 ? -20.875 24.172 11.586 1 81.62 522 LYS B N 1
ATOM 9257 C CA . LYS B 1 522 ? -20.875 24.672 12.953 1 81.62 522 LYS B CA 1
ATOM 9258 C C . LYS B 1 522 ? -20.562 23.562 13.953 1 81.62 522 LYS B C 1
ATOM 9260 O O . LYS B 1 522 ? -21.266 22.547 13.984 1 81.62 522 LYS B O 1
ATOM 9265 N N . ILE B 1 523 ? -19.562 23.781 14.75 1 80.81 523 ILE B N 1
ATOM 9266 C CA . ILE B 1 523 ? -19.109 22.781 15.703 1 80.81 523 ILE B CA 1
ATOM 9267 C C . ILE B 1 523 ? -18.875 23.422 17.062 1 80.81 523 ILE B C 1
ATOM 9269 O O . ILE B 1 523 ? -18.25 24.484 17.156 1 80.81 523 ILE B O 1
ATOM 9273 N N . PRO B 1 524 ? -19.344 22.75 18.109 1 77.31 524 PRO B N 1
ATOM 9274 C CA . PRO B 1 524 ? -18.984 23.281 19.422 1 77.31 524 PRO B CA 1
ATOM 9275 C C . PRO B 1 524 ? -17.469 23.328 19.641 1 77.31 524 PRO B C 1
ATOM 9277 O O . PRO B 1 524 ? -16.797 22.312 19.516 1 77.31 524 PRO B O 1
ATOM 9280 N N . HIS B 1 525 ? -16.922 24.469 19.984 1 77.81 525 HIS B N 1
ATOM 9281 C CA . HIS B 1 525 ? -15.484 24.672 19.953 1 77.81 525 HIS B CA 1
ATOM 9282 C C . HIS B 1 525 ? -14.797 23.938 21.094 1 77.81 525 HIS B C 1
ATOM 9284 O O . HIS B 1 525 ? -13.586 23.703 21.031 1 77.81 525 HIS B O 1
ATOM 9290 N N . LEU B 1 526 ? -15.531 23.5 22.109 1 78 526 LEU B N 1
ATOM 9291 C CA . LEU B 1 526 ? -14.906 22.844 23.266 1 78 526 LEU B CA 1
ATOM 9292 C C . LEU B 1 526 ? -14.977 21.328 23.125 1 78 526 LEU B C 1
ATOM 9294 O O . LEU B 1 526 ? -14.586 20.594 24.047 1 78 526 LEU B O 1
ATOM 9298 N N . GLU B 1 527 ? -15.43 20.875 22.031 1 78.5 527 GLU B N 1
ATOM 9299 C CA . GLU B 1 527 ? -15.617 19.422 21.891 1 78.5 527 GLU B CA 1
ATOM 9300 C C . GLU B 1 527 ? -14.812 18.891 20.703 1 78.5 527 GLU B C 1
ATOM 9302 O O . GLU B 1 527 ? -14.617 19.578 19.703 1 78.5 527 GLU B O 1
ATOM 9307 N N . TYR B 1 528 ? -14.359 17.641 21 1 83.69 528 TYR B N 1
ATOM 9308 C CA . TYR B 1 528 ? -13.836 16.891 19.859 1 83.69 528 TYR B CA 1
ATOM 9309 C C . TYR B 1 528 ? -14.953 16.453 18.922 1 83.69 528 TYR B C 1
ATOM 9311 O O . TYR B 1 528 ? -16.016 16.016 19.391 1 83.69 528 TYR B O 1
ATOM 9319 N N . ALA B 1 529 ? -14.844 16.688 17.672 1 83.25 529 ALA B N 1
ATOM 9320 C CA . ALA B 1 529 ? -15.836 16.266 16.688 1 83.25 529 ALA B CA 1
ATOM 9321 C C . ALA B 1 529 ? -15.164 15.727 15.422 1 83.25 529 ALA B C 1
ATOM 9323 O O . ALA B 1 529 ? -14.148 16.266 14.969 1 83.25 529 ALA B O 1
ATOM 9324 N N . ARG B 1 530 ? -15.734 14.617 14.953 1 89.06 530 ARG B N 1
ATOM 9325 C CA . ARG B 1 530 ? -15.266 14.039 13.695 1 89.06 530 ARG B CA 1
ATOM 9326 C C . ARG B 1 530 ? -16.438 13.547 12.852 1 89.06 530 ARG B C 1
ATOM 9328 O O . ARG B 1 530 ? -17.391 12.961 13.375 1 89.06 530 ARG B O 1
ATOM 9335 N N . PHE B 1 531 ? -16.391 13.797 11.586 1 90.31 531 PHE B N 1
ATOM 9336 C CA . PHE B 1 531 ? -17.312 13.148 10.664 1 90.31 531 PHE B CA 1
ATOM 9337 C C . PHE B 1 531 ? -16.609 12.758 9.375 1 90.31 531 PHE B C 1
ATOM 9339 O O . PHE B 1 531 ? -15.641 13.398 8.969 1 90.31 531 PHE B O 1
ATOM 9346 N N . ASP B 1 532 ? -17.109 11.688 8.852 1 93.62 532 ASP B N 1
ATOM 9347 C CA . ASP B 1 532 ? -16.625 11.141 7.59 1 93.62 532 ASP B CA 1
ATOM 9348 C C . ASP B 1 532 ? -17.641 11.336 6.473 1 93.62 532 ASP B C 1
ATOM 9350 O O . ASP B 1 532 ? -18.844 11.328 6.719 1 93.62 532 ASP B O 1
ATOM 9354 N N . VAL B 1 533 ? -17.141 11.547 5.301 1 95.44 533 VAL B N 1
ATOM 9355 C CA . VAL B 1 533 ? -18.016 11.82 4.172 1 95.44 533 VAL B CA 1
ATOM 9356 C C . VAL B 1 533 ? -17.828 10.75 3.1 1 95.44 533 VAL B C 1
ATOM 9358 O O . VAL B 1 533 ? -16.703 10.398 2.75 1 95.44 533 VAL B O 1
ATOM 9361 N N . PHE B 1 534 ? -18.953 10.234 2.604 1 95.25 534 PHE B N 1
ATOM 9362 C CA . PHE B 1 534 ? -19 9.234 1.545 1 95.25 534 PHE B CA 1
ATOM 9363 C C . PHE B 1 534 ? -19.844 9.727 0.37 1 95.25 534 PHE B C 1
ATOM 9365 O O . PHE B 1 534 ? -20.766 10.523 0.548 1 95.25 534 PHE B O 1
ATOM 9372 N N . ILE B 1 535 ? -19.5 9.312 -0.812 1 95.12 535 ILE B N 1
ATOM 9373 C CA . ILE B 1 535 ? -20.359 9.539 -1.959 1 95.12 535 ILE B CA 1
ATOM 9374 C C . ILE B 1 535 ? -20.922 8.211 -2.461 1 95.12 535 ILE B C 1
ATOM 9376 O O . ILE B 1 535 ? -20.219 7.191 -2.43 1 95.12 535 ILE B O 1
ATOM 9380 N N . ASN B 1 536 ? -22.188 8.234 -2.807 1 92.12 536 ASN B N 1
ATOM 9381 C CA . ASN B 1 536 ? -22.922 7.105 -3.375 1 92.12 536 ASN B CA 1
ATOM 9382 C C . ASN B 1 536 ? -22.828 5.867 -2.488 1 92.12 536 ASN B C 1
ATOM 9384 O O . ASN B 1 536 ? -22.656 4.754 -2.986 1 92.12 536 ASN B O 1
ATOM 9388 N N . TYR B 1 537 ? -22.797 6.031 -1.244 1 91.81 537 TYR B N 1
ATOM 9389 C CA . TYR B 1 537 ? -22.828 4.973 -0.242 1 91.81 537 TYR B CA 1
ATOM 9390 C C . TYR B 1 537 ? -23.703 5.359 0.939 1 91.81 537 TYR B C 1
ATOM 9392 O O . TYR B 1 537 ? -23.219 5.52 2.061 1 91.81 537 TYR B O 1
ATOM 9400 N N . PRO B 1 538 ? -24.969 5.422 0.733 1 89.81 538 PRO B N 1
ATOM 9401 C CA . PRO B 1 538 ? -25.891 5.879 1.783 1 89.81 538 PRO B CA 1
ATOM 9402 C C . PRO B 1 538 ? -25.953 4.918 2.969 1 89.81 538 PRO B C 1
ATOM 9404 O O . PRO B 1 538 ? -26.453 5.281 4.035 1 89.81 538 PRO B O 1
ATOM 9407 N N . ALA B 1 539 ? -25.453 3.74 2.811 1 87.38 539 ALA B N 1
ATOM 9408 C CA . ALA B 1 539 ? -25.469 2.754 3.889 1 87.38 539 ALA B CA 1
ATOM 9409 C C . ALA B 1 539 ? -24.359 3.025 4.895 1 87.38 539 ALA B C 1
ATOM 9411 O O . ALA B 1 539 ? -24.281 2.383 5.945 1 87.38 539 ALA B O 1
ATOM 9412 N N . ALA B 1 540 ? -23.484 3.975 4.582 1 90.5 540 ALA B N 1
ATOM 9413 C CA . ALA B 1 540 ? -22.359 4.285 5.465 1 90.5 540 ALA B CA 1
ATOM 9414 C C . ALA B 1 540 ? -22.859 4.664 6.859 1 90.5 540 ALA B C 1
ATOM 9416 O O . ALA B 1 540 ? -23.859 5.375 7.004 1 90.5 540 ALA B O 1
ATOM 9417 N N . ASN B 1 541 ? -22.219 4.188 7.875 1 87.19 541 ASN B N 1
ATOM 9418 C CA . ASN B 1 541 ? -22.469 4.504 9.273 1 87.19 541 ASN B CA 1
ATOM 9419 C C . ASN B 1 541 ? -21.172 4.512 10.086 1 87.19 541 ASN B C 1
ATOM 9421 O O . ASN B 1 541 ? -20.078 4.461 9.523 1 87.19 541 ASN B O 1
ATOM 9425 N N . ARG B 1 542 ? -21.281 4.645 11.406 1 82.44 542 ARG B N 1
ATOM 9426 C CA . ARG B 1 542 ? -20.109 4.852 12.258 1 82.44 542 ARG B CA 1
ATOM 9427 C C . ARG B 1 542 ? -19.219 3.611 12.273 1 82.44 542 ARG B C 1
ATOM 9429 O O . ARG B 1 542 ? -18.062 3.68 12.688 1 82.44 542 ARG B O 1
ATOM 9436 N N . TRP B 1 543 ? -19.719 2.465 11.734 1 82.31 543 TRP B N 1
ATOM 9437 C CA . TRP B 1 543 ? -18.953 1.219 11.719 1 82.31 543 TRP B CA 1
ATOM 9438 C C . TRP B 1 543 ? -18.375 0.953 10.336 1 82.31 543 TRP B C 1
ATOM 9440 O O . TRP B 1 543 ? -17.562 0.048 10.172 1 82.31 543 TRP B O 1
ATOM 9450 N N . THR B 1 544 ? -18.781 1.771 9.406 1 87.75 544 THR B N 1
ATOM 9451 C CA . THR B 1 544 ? -18.297 1.582 8.039 1 87.75 544 THR B CA 1
ATOM 9452 C C . THR B 1 544 ? -16.797 1.846 7.961 1 87.75 544 THR B C 1
ATOM 9454 O O . THR B 1 544 ? -16.312 2.857 8.469 1 87.75 544 THR B O 1
ATOM 9457 N N . HIS B 1 545 ? -16.016 0.882 7.418 1 89 545 HIS B N 1
ATOM 9458 C CA . HIS B 1 545 ? -14.594 1.104 7.242 1 89 545 HIS B CA 1
ATOM 9459 C C . HIS B 1 545 ? -14.32 2.203 6.223 1 89 545 HIS B C 1
ATOM 9461 O O . HIS B 1 545 ? -15.164 2.473 5.359 1 89 545 HIS B O 1
ATOM 9467 N N . LEU B 1 546 ? -13.227 2.764 6.305 1 93.94 546 LEU B N 1
ATOM 9468 C CA . LEU B 1 546 ? -12.938 3.949 5.504 1 93.94 546 LEU B CA 1
ATOM 9469 C C . LEU B 1 546 ? -12.234 3.574 4.203 1 93.94 546 LEU B C 1
ATOM 9471 O O . LEU B 1 546 ? -12.156 4.387 3.279 1 93.94 546 LEU B O 1
ATOM 9475 N N . TYR B 1 547 ? -11.641 2.467 4.059 1 90.38 547 TYR B N 1
ATOM 9476 C CA . TYR B 1 547 ? -10.789 2.139 2.922 1 90.38 547 TYR B CA 1
ATOM 9477 C C . TYR B 1 547 ? -11.609 1.632 1.746 1 90.38 547 TYR B C 1
ATOM 9479 O O . TYR B 1 547 ? -11.477 0.475 1.34 1 90.38 547 TYR B O 1
ATOM 9487 N N . MET B 1 548 ? -12.406 2.492 1.157 1 91.25 548 MET B N 1
ATOM 9488 C CA . MET B 1 548 ? -13.219 2.287 -0.038 1 91.25 548 MET B CA 1
ATOM 9489 C C . MET B 1 548 ? -13.234 3.541 -0.906 1 91.25 548 MET B C 1
ATOM 9491 O O . MET B 1 548 ? -12.977 4.641 -0.419 1 91.25 548 MET B O 1
ATOM 9495 N N . SER B 1 549 ? -13.586 3.346 -2.191 1 91.62 549 SER B N 1
ATOM 9496 C CA . SER B 1 549 ? -13.594 4.465 -3.127 1 91.62 549 SER B CA 1
ATOM 9497 C C . SER B 1 549 ? -14.641 5.5 -2.742 1 91.62 549 SER B C 1
ATOM 9499 O O . SER B 1 549 ? -14.461 6.695 -2.982 1 91.62 549 SER B O 1
ATOM 9501 N N . GLU B 1 550 ? -15.734 5.035 -2.107 1 94.44 550 GLU B N 1
ATOM 9502 C CA . GLU B 1 550 ? -16.859 5.898 -1.781 1 94.44 550 GLU B CA 1
ATOM 9503 C C . GLU B 1 550 ? -16.516 6.863 -0.653 1 94.44 550 GLU B C 1
ATOM 9505 O O . GLU B 1 550 ? -17.172 7.891 -0.478 1 94.44 550 GLU B O 1
ATOM 9510 N N . TYR B 1 551 ? -15.508 6.543 0.11 1 96.75 551 TYR B N 1
ATOM 9511 C CA . TYR B 1 551 ? -15.016 7.457 1.136 1 96.75 551 TYR B CA 1
ATOM 9512 C C . TYR B 1 551 ? -14.188 8.578 0.518 1 96.75 551 TYR B C 1
ATOM 9514 O O . TYR B 1 551 ? -13.188 8.32 -0.153 1 96.75 551 TYR B O 1
ATOM 9522 N N . VAL B 1 552 ? -14.562 9.836 0.833 1 97.38 552 VAL B N 1
ATOM 9523 C CA . VAL B 1 552 ? -13.875 10.898 0.105 1 97.38 552 VAL B CA 1
ATOM 9524 C C . VAL B 1 552 ? -13.195 11.844 1.092 1 97.38 552 VAL B C 1
ATOM 9526 O O . VAL B 1 552 ? -12.492 12.773 0.686 1 97.38 552 VAL B O 1
ATOM 9529 N N . GLY B 1 553 ? -13.359 11.633 2.418 1 96.75 553 GLY B N 1
ATOM 9530 C CA . GLY B 1 553 ? -12.602 12.469 3.338 1 96.75 553 GLY B CA 1
ATOM 9531 C C . GLY B 1 553 ? -13.234 12.578 4.711 1 96.75 553 GLY B C 1
ATOM 9532 O O . GLY B 1 553 ? -14.25 11.93 4.98 1 96.75 553 GLY B O 1
ATOM 9533 N N . THR B 1 554 ? -12.539 13.336 5.551 1 95.38 554 THR B N 1
ATOM 9534 C CA . THR B 1 554 ? -12.969 13.523 6.934 1 95.38 554 THR B CA 1
ATOM 9535 C C . THR B 1 554 ? -12.734 14.961 7.383 1 95.38 554 THR B C 1
ATOM 9537 O O . THR B 1 554 ? -12.031 15.719 6.715 1 95.38 554 THR B O 1
ATOM 9540 N N . PHE B 1 555 ? -13.469 15.414 8.375 1 93 555 PHE B N 1
ATOM 9541 C CA . PHE B 1 555 ? -13.148 16.594 9.164 1 93 555 PHE B CA 1
ATOM 9542 C C . PHE B 1 555 ? -13.055 16.25 10.641 1 93 555 PHE B C 1
ATOM 9544 O O . PHE B 1 555 ? -13.875 15.492 11.164 1 93 555 PHE B O 1
ATOM 9551 N N . THR B 1 556 ? -12 16.719 11.234 1 91.62 556 THR B N 1
ATOM 9552 C CA . THR B 1 556 ? -11.781 16.531 12.664 1 91.62 556 THR B CA 1
ATOM 9553 C C . THR B 1 556 ? -11.539 17.875 13.359 1 91.62 556 THR B C 1
ATOM 9555 O O . THR B 1 556 ? -10.711 18.672 12.922 1 91.62 556 THR B O 1
ATOM 9558 N N . HIS B 1 557 ? -12.273 18.094 14.398 1 88.94 557 HIS B N 1
ATOM 9559 C CA . HIS B 1 557 ? -12.109 19.281 15.242 1 88.94 557 HIS B CA 1
ATOM 9560 C C . HIS B 1 557 ? -11.516 18.906 16.594 1 88.94 557 HIS B C 1
ATOM 9562 O O . HIS B 1 557 ? -11.922 17.922 17.203 1 88.94 557 HIS B O 1
ATOM 9568 N N . LEU B 1 558 ? -10.531 19.578 16.969 1 88.75 558 LEU B N 1
ATOM 9569 C CA . LEU B 1 558 ? -9.945 19.469 18.297 1 88.75 558 LEU B CA 1
ATOM 9570 C C . LEU B 1 558 ? -10.469 20.562 19.219 1 88.75 558 LEU B C 1
ATOM 9572 O O . LEU B 1 558 ? -10.578 21.719 18.812 1 88.75 558 LEU B O 1
ATOM 9576 N N . PRO B 1 559 ? -10.789 20.203 20.438 1 82.81 559 PRO B N 1
ATOM 9577 C CA . PRO B 1 559 ? -11.25 21.234 21.375 1 82.81 559 PRO B CA 1
ATOM 9578 C C . PRO B 1 559 ? -10.242 22.359 21.547 1 82.81 559 PRO B C 1
ATOM 9580 O O . PRO B 1 559 ? -9.031 22.125 21.578 1 82.81 559 PRO B O 1
ATOM 9583 N N . SER B 1 560 ? -10.859 23.531 21.594 1 77.81 560 SER B N 1
ATOM 9584 C CA . SER B 1 560 ? -10.047 24.719 21.828 1 77.81 560 SER B CA 1
ATOM 9585 C C . SER B 1 560 ? -10.648 25.594 22.906 1 77.81 560 SER B C 1
ATOM 9587 O O . SER B 1 560 ? -11.844 25.891 22.891 1 77.81 560 SER B O 1
ATOM 9589 N N . GLY B 1 561 ? -9.992 25.969 23.766 1 68.25 561 GLY B N 1
ATOM 9590 C CA . GLY B 1 561 ? -10.445 26.875 24.828 1 68.25 561 GLY B CA 1
ATOM 9591 C C . GLY B 1 561 ? -10.898 26.156 26.078 1 68.25 561 GLY B C 1
ATOM 9592 O O . GLY B 1 561 ? -10.656 24.953 26.219 1 68.25 561 GLY B O 1
ATOM 9593 N N . MET B 1 562 ? -11.227 26.922 27.172 1 55.44 562 MET B N 1
ATOM 9594 C CA . MET B 1 562 ? -11.633 26.328 28.453 1 55.44 562 MET B CA 1
ATOM 9595 C C . MET B 1 562 ? -13.047 26.766 28.828 1 55.44 562 MET B C 1
ATOM 9597 O O . MET B 1 562 ? -13.5 27.844 28.406 1 55.44 562 MET B O 1
ATOM 9601 N N . VAL B 1 563 ? -13.867 25.891 29.453 1 46.09 563 VAL B N 1
ATOM 9602 C CA . VAL B 1 563 ? -15.156 26.219 30.062 1 46.09 563 VAL B CA 1
ATOM 9603 C C . VAL B 1 563 ? -14.961 27.219 31.188 1 46.09 563 VAL B C 1
ATOM 9605 O O . VAL B 1 563 ? -14.07 27.062 32.031 1 46.09 563 VAL B O 1
ATOM 9608 N N . ASP B 1 564 ? -15.508 28.5 31.172 1 42.16 564 ASP B N 1
ATOM 9609 C CA . ASP B 1 564 ? -15.477 29.453 32.281 1 42.16 564 ASP B CA 1
ATOM 9610 C C . ASP B 1 564 ? -16.25 28.906 33.5 1 42.16 564 ASP B C 1
ATOM 9612 O O . ASP B 1 564 ? -17.484 28.859 33.469 1 42.16 564 ASP B O 1
ATOM 9616 N N . MET B 1 565 ? -15.688 28.234 34.406 1 37.03 565 MET B N 1
ATOM 9617 C CA . MET B 1 565 ? -16.359 27.703 35.594 1 37.03 565 MET B CA 1
ATOM 9618 C C . MET B 1 565 ? -16.734 28.844 36.562 1 37.03 565 MET B C 1
ATOM 9620 O O . MET B 1 565 ? -17.391 28.609 37.562 1 37.03 565 MET B O 1
ATOM 9624 N N . SER B 1 566 ? -16.109 30.031 36.781 1 36.03 566 SER B N 1
ATOM 9625 C CA . SER B 1 566 ? -16.531 31.031 37.75 1 36.03 566 SER B CA 1
ATOM 9626 C C . SER B 1 566 ? -17.984 31.438 37.531 1 36.03 566 SER B C 1
ATOM 9628 O O . SER B 1 566 ? -18.562 32.156 38.344 1 36.03 566 SER B O 1
ATOM 9630 N N . LYS B 1 567 ? -18.562 31.469 36.406 1 39.84 567 LYS B N 1
ATOM 9631 C CA . LYS B 1 567 ? -19.984 31.797 36.344 1 39.84 567 LYS B CA 1
ATOM 9632 C C . LYS B 1 567 ? -20.844 30.672 36.875 1 39.84 567 LYS B C 1
ATOM 9634 O O . LYS B 1 567 ? -20.656 29.5 36.5 1 39.84 567 LYS B O 1
ATOM 9639 N N . SER B 1 568 ? -21.344 30.797 38.219 1 32.81 568 SER B N 1
ATOM 9640 C CA . SER B 1 568 ? -22.344 30.016 38.969 1 32.81 568 SER B CA 1
ATOM 9641 C C . SER B 1 568 ? -23.438 29.5 38.031 1 32.81 568 SER B C 1
ATOM 9643 O O . SER B 1 568 ? -23.797 30.172 37.062 1 32.81 568 SER B O 1
ATOM 9645 N N . VAL B 1 569 ? -23.906 28.219 38.125 1 34.56 569 VAL B N 1
ATOM 9646 C CA . VAL B 1 569 ? -25.047 27.547 37.5 1 34.56 569 VAL B CA 1
ATOM 9647 C C . VAL B 1 569 ? -26.281 28.422 37.594 1 34.56 569 VAL B C 1
ATOM 9649 O O . VAL B 1 569 ? -27.297 28.156 36.938 1 34.56 569 VAL B O 1
ATOM 9652 N N . SER B 1 570 ? -26.531 29.141 38.719 1 30.94 570 SER B N 1
ATOM 9653 C CA . SER B 1 570 ? -27.875 29.688 38.938 1 30.94 570 SER B CA 1
ATOM 9654 C C . SER B 1 570 ? -28.25 30.641 37.781 1 30.94 570 SER B C 1
ATOM 9656 O O . SER B 1 570 ? -29.438 30.844 37.531 1 30.94 570 SER B O 1
ATOM 9658 N N . GLU B 1 571 ? -27.766 31.938 37.906 1 30.75 571 GLU B N 1
ATOM 9659 C CA . GLU B 1 571 ? -28.281 32.812 36.844 1 30.75 571 GLU B CA 1
ATOM 9660 C C . GLU B 1 571 ? -27.953 32.281 35.469 1 30.75 571 GLU B C 1
ATOM 9662 O O . GLU B 1 571 ? -26.906 32.594 34.906 1 30.75 571 GLU B O 1
ATOM 9667 N N . SER B 1 572 ? -28.172 31.031 35.25 1 31.94 572 SER B N 1
ATOM 9668 C CA . SER B 1 572 ? -28.422 30.281 34 1 31.94 572 SER B CA 1
ATOM 9669 C C . SER B 1 572 ? -29.312 31.078 33.062 1 31.94 572 SER B C 1
ATOM 9671 O O . SER B 1 572 ? -30.375 30.609 32.656 1 31.94 572 SER B O 1
ATOM 9673 N N . SER B 1 573 ? -29.656 32.375 33.469 1 30.16 573 SER B N 1
ATOM 9674 C CA . SER B 1 573 ? -30.594 32.844 32.438 1 30.16 573 SER B CA 1
ATOM 9675 C C . SER B 1 573 ? -30.172 32.344 31.062 1 30.16 573 SER B C 1
ATOM 9677 O O . SER B 1 573 ? -30.938 31.688 30.359 1 30.16 573 SER B O 1
ATOM 9679 N N . SER B 1 574 ? -30.469 33.5 30.094 1 31.08 574 SER B N 1
ATOM 9680 C CA . SER B 1 574 ? -30.625 33.281 28.672 1 31.08 574 SER B CA 1
ATOM 9681 C C . SER B 1 574 ? -29.453 32.469 28.094 1 31.08 574 SER B C 1
ATOM 9683 O O . SER B 1 574 ? -29.625 31.344 27.656 1 31.08 574 SER B O 1
ATOM 9685 N N . GLU B 1 575 ? -29.141 33 26.781 1 32.94 575 GLU B N 1
ATOM 9686 C CA . GLU B 1 575 ? -28.266 32.656 25.656 1 32.94 575 GLU B CA 1
ATOM 9687 C C . GLU B 1 575 ? -26.812 32.562 26.094 1 32.94 575 GLU B C 1
ATOM 9689 O O . GLU B 1 575 ? -26.062 33.5 25.969 1 32.94 575 GLU B O 1
ATOM 9694 N N . SER B 1 576 ? -26.484 32.469 27.172 1 36.12 576 SER B N 1
ATOM 9695 C CA . SER B 1 576 ? -25.062 32.312 27.438 1 36.12 576 SER B CA 1
ATOM 9696 C C . SER B 1 576 ? -24.375 31.531 26.328 1 36.12 576 SER B C 1
ATOM 9698 O O . SER B 1 576 ? -24.797 30.438 25.969 1 36.12 576 SER B O 1
ATOM 9700 N N . ASP B 1 577 ? -23.609 32.188 25.406 1 40.28 577 ASP B N 1
ATOM 9701 C CA . ASP B 1 577 ? -23.109 32.094 24.031 1 40.28 577 ASP B CA 1
ATOM 9702 C C . ASP B 1 577 ? -22.375 30.781 23.812 1 40.28 577 ASP B C 1
ATOM 9704 O O . ASP B 1 577 ? -21.312 30.547 24.406 1 40.28 577 ASP B O 1
ATOM 9708 N N . ASP B 1 578 ? -22.906 29.562 23.703 1 51.22 578 ASP B N 1
ATOM 9709 C CA . ASP B 1 578 ? -22.703 28.359 22.922 1 51.22 578 ASP B CA 1
ATOM 9710 C C . ASP B 1 578 ? -21.797 28.609 21.719 1 51.22 578 ASP B C 1
ATOM 9712 O O . ASP B 1 578 ? -22.281 28.969 20.641 1 51.22 578 ASP B O 1
ATOM 9716 N N . LYS B 1 579 ? -20.547 28.859 21.953 1 67.19 579 LYS B N 1
ATOM 9717 C CA . LYS B 1 579 ? -19.609 29.266 20.906 1 67.19 579 LYS B CA 1
ATOM 9718 C C . LYS B 1 579 ? -19.281 28.109 19.984 1 67.19 579 LYS B C 1
ATOM 9720 O O . LYS B 1 579 ? -19.25 26.953 20.406 1 67.19 579 LYS B O 1
ATOM 9725 N N . PHE B 1 580 ? -19.469 28.375 18.891 1 73.56 580 PHE B N 1
ATOM 9726 C CA . PHE B 1 580 ? -19.25 27.453 17.781 1 73.56 580 PHE B CA 1
ATOM 9727 C C . PHE B 1 580 ? -18.109 27.938 16.891 1 73.56 580 PHE B C 1
ATOM 9729 O O . PHE B 1 580 ? -17.828 29.141 16.844 1 73.56 580 PHE B O 1
ATOM 9736 N N . ARG B 1 581 ? -17.453 26.984 16.5 1 79.69 581 ARG B N 1
ATOM 9737 C CA . ARG B 1 581 ? -16.594 27.266 15.359 1 79.69 581 ARG B CA 1
ATOM 9738 C C . ARG B 1 581 ? -17.328 26.984 14.047 1 79.69 581 ARG B C 1
ATOM 9740 O O . ARG B 1 581 ? -18.047 25.984 13.938 1 79.69 581 ARG B O 1
ATOM 9747 N N . ILE B 1 582 ? -17.234 27.922 13.172 1 83.81 582 ILE B N 1
ATOM 9748 C CA . ILE B 1 582 ? -17.828 27.75 11.852 1 83.81 582 ILE B CA 1
ATOM 9749 C C . ILE B 1 582 ? -16.734 27.609 10.797 1 83.81 582 ILE B C 1
ATOM 9751 O O . ILE B 1 582 ? -15.844 28.453 10.703 1 83.81 582 ILE B O 1
ATOM 9755 N N . VAL B 1 583 ? -16.781 26.516 10.062 1 88.38 583 VAL B N 1
ATOM 9756 C CA . VAL B 1 583 ? -15.727 26.266 9.094 1 88.38 583 VAL B CA 1
ATOM 9757 C C . VAL B 1 583 ? -16.328 25.703 7.809 1 88.38 583 VAL B C 1
ATOM 9759 O O . VAL B 1 583 ? -17.391 25.094 7.828 1 88.38 583 VAL B O 1
ATOM 9762 N N . THR B 1 584 ? -15.703 26.016 6.73 1 91.12 584 THR B N 1
ATOM 9763 C CA . THR B 1 584 ? -16 25.375 5.457 1 91.12 584 THR B CA 1
ATOM 9764 C C . THR B 1 584 ? -15.031 24.219 5.188 1 91.12 584 THR B C 1
ATOM 9766 O O . THR B 1 584 ? -13.836 24.344 5.473 1 91.12 584 THR B O 1
ATOM 9769 N N . ILE B 1 585 ? -15.57 23.109 4.621 1 93.44 585 ILE B N 1
ATOM 9770 C CA . ILE B 1 585 ? -14.75 21.938 4.359 1 93.44 585 ILE B CA 1
ATOM 9771 C C . ILE B 1 585 ? -14.953 21.469 2.916 1 93.44 585 ILE B C 1
ATOM 9773 O O . ILE B 1 585 ? -16.062 21.516 2.395 1 93.44 585 ILE B O 1
ATOM 9777 N N . ARG B 1 586 ? -13.852 21.031 2.303 1 96.38 586 ARG B N 1
ATOM 9778 C CA . ARG B 1 586 ? -13.883 20.609 0.904 1 96.38 586 ARG B CA 1
ATOM 9779 C C . ARG B 1 586 ? -13.352 19.188 0.75 1 96.38 586 ARG B C 1
ATOM 9781 O O . ARG B 1 586 ? -12.383 18.797 1.407 1 96.38 586 ARG B O 1
ATOM 9788 N N . TYR B 1 587 ? -13.992 18.406 -0.196 1 97.38 587 TYR B N 1
ATOM 9789 C CA . TYR B 1 587 ? -13.586 17.047 -0.504 1 97.38 587 TYR B CA 1
ATOM 9790 C C . TYR B 1 587 ? -13.422 16.844 -2.006 1 97.38 587 TYR B C 1
ATOM 9792 O O . TYR B 1 587 ? -14.375 17.031 -2.768 1 97.38 587 TYR B O 1
ATOM 9800 N N . SER B 1 588 ? -12.18 16.469 -2.414 1 97.19 588 SER B N 1
ATOM 9801 C CA . SER B 1 588 ? -11.953 16.125 -3.814 1 97.19 588 SER B CA 1
ATOM 9802 C C . SER B 1 588 ? -12.641 14.82 -4.184 1 97.19 588 SER B C 1
ATOM 9804 O O . SER B 1 588 ? -12.531 13.828 -3.465 1 97.19 588 SER B O 1
ATOM 9806 N N . VAL B 1 589 ? -13.359 14.797 -5.41 1 96.12 589 VAL B N 1
ATOM 9807 C CA . VAL B 1 589 ? -14.141 13.594 -5.664 1 96.12 589 VAL B CA 1
ATOM 9808 C C . VAL B 1 589 ? -13.82 13.047 -7.051 1 96.12 589 VAL B C 1
ATOM 9810 O O . VAL B 1 589 ? -14.352 12.016 -7.457 1 96.12 589 VAL B O 1
ATOM 9813 N N . ASN B 1 590 ? -12.875 13.68 -7.852 1 93.25 590 ASN B N 1
ATOM 9814 C CA . ASN B 1 590 ? -12.562 13.234 -9.203 1 93.25 590 ASN B CA 1
ATOM 9815 C C . ASN B 1 590 ? -12.203 11.75 -9.234 1 93.25 590 ASN B C 1
ATOM 9817 O O . ASN B 1 590 ? -12.789 10.984 -10 1 93.25 590 ASN B O 1
ATOM 9821 N N . ALA B 1 591 ? -11.281 11.422 -8.445 1 89.81 591 ALA B N 1
ATOM 9822 C CA . ALA B 1 591 ? -10.742 10.07 -8.484 1 89.81 591 ALA B CA 1
ATOM 9823 C C . ALA B 1 591 ? -11.797 9.047 -8.07 1 89.81 591 ALA B C 1
ATOM 9825 O O . ALA B 1 591 ? -11.898 7.973 -8.68 1 89.81 591 ALA B O 1
ATOM 9826 N N . ALA B 1 592 ? -12.531 9.336 -7.035 1 92.69 592 ALA B N 1
ATOM 9827 C CA . ALA B 1 592 ? -13.594 8.445 -6.578 1 92.69 592 ALA B CA 1
ATOM 9828 C C . ALA B 1 592 ? -14.656 8.258 -7.656 1 92.69 592 ALA B C 1
ATOM 9830 O O . ALA B 1 592 ? -15.094 7.133 -7.918 1 92.69 592 ALA B O 1
ATOM 9831 N N . LEU B 1 593 ? -15.07 9.328 -8.234 1 91.44 593 LEU B N 1
ATOM 9832 C CA . LEU B 1 593 ? -16.078 9.266 -9.289 1 91.44 593 LEU B CA 1
ATOM 9833 C C . LEU B 1 593 ? -15.602 8.406 -10.453 1 91.44 593 LEU B C 1
ATOM 9835 O O . LEU B 1 593 ? -16.359 7.582 -10.977 1 91.44 593 LEU B O 1
ATOM 9839 N N . LYS B 1 594 ? -14.422 8.641 -10.805 1 84.38 594 LYS B N 1
ATOM 9840 C CA . LYS B 1 594 ? -13.844 7.844 -11.883 1 84.38 594 LYS B CA 1
ATOM 9841 C C . LYS B 1 594 ? -13.891 6.355 -11.547 1 84.38 594 LYS B C 1
ATOM 9843 O O . LYS B 1 594 ? -14.297 5.543 -12.383 1 84.38 594 LYS B O 1
ATOM 9848 N N . ARG B 1 595 ? -13.523 5.98 -10.406 1 82.75 595 ARG B N 1
ATOM 9849 C CA . ARG B 1 595 ? -13.477 4.582 -9.992 1 82.75 595 ARG B CA 1
ATOM 9850 C C . ARG B 1 595 ? -14.883 3.996 -9.898 1 82.75 595 ARG B C 1
ATOM 9852 O O . ARG B 1 595 ? -15.078 2.793 -10.086 1 82.75 595 ARG B O 1
ATOM 9859 N N . LEU B 1 596 ? -15.805 4.879 -9.602 1 85.31 596 LEU B N 1
ATOM 9860 C CA . LEU B 1 596 ? -17.188 4.434 -9.484 1 85.31 596 LEU B CA 1
ATOM 9861 C C . LEU B 1 596 ? -17.875 4.422 -10.844 1 85.31 596 LEU B C 1
ATOM 9863 O O . LEU B 1 596 ? -19.078 4.133 -10.938 1 85.31 596 LEU B O 1
ATOM 9867 N N . GLY B 1 597 ? -17.141 4.832 -11.883 1 78.25 597 GLY B N 1
ATOM 9868 C CA . GLY B 1 597 ? -17.656 4.824 -13.242 1 78.25 597 GLY B CA 1
ATOM 9869 C C . GLY B 1 597 ? -18.562 6.012 -13.547 1 78.25 597 GLY B C 1
ATOM 9870 O O . GLY B 1 597 ? -19.359 5.965 -14.477 1 78.25 597 GLY B O 1
ATOM 9871 N N . ILE B 1 598 ? -18.484 6.93 -12.68 1 84.62 598 ILE B N 1
ATOM 9872 C CA . ILE B 1 598 ? -19.297 8.133 -12.867 1 84.62 598 ILE B CA 1
ATOM 9873 C C . ILE B 1 598 ? -18.469 9.211 -13.555 1 84.62 598 ILE B C 1
ATOM 9875 O O . ILE B 1 598 ? -17.859 10.055 -12.898 1 84.62 598 ILE B O 1
ATOM 9879 N N . THR B 1 599 ? -18.406 9.18 -14.844 1 77.19 599 THR B N 1
ATOM 9880 C CA . THR B 1 599 ? -17.531 10.078 -15.586 1 77.19 599 THR B CA 1
ATOM 9881 C C . THR B 1 599 ? -18.344 11.211 -16.234 1 77.19 599 THR B C 1
ATOM 9883 O O . THR B 1 599 ? -17.781 12.219 -16.641 1 77.19 599 THR B O 1
ATOM 9886 N N . ASP B 1 600 ? -19.641 11.008 -16.281 1 81.19 600 ASP B N 1
ATOM 9887 C CA . ASP B 1 600 ? -20.484 12.047 -16.859 1 81.19 600 ASP B CA 1
ATOM 9888 C C . ASP B 1 600 ? -20.969 13.016 -15.781 1 81.19 600 ASP B C 1
ATOM 9890 O O . ASP B 1 600 ? -21.016 12.68 -14.602 1 81.19 600 ASP B O 1
ATOM 9894 N N . TYR B 1 601 ? -21.25 14.242 -16.203 1 82.88 601 TYR B N 1
ATOM 9895 C CA . TYR B 1 601 ? -21.719 15.266 -15.266 1 82.88 601 TYR B CA 1
ATOM 9896 C C . TYR B 1 601 ? -23.234 15.312 -15.219 1 82.88 601 TYR B C 1
ATOM 9898 O O . TYR B 1 601 ? -23.812 16.141 -14.516 1 82.88 601 TYR B O 1
ATOM 9906 N N . ASN B 1 602 ? -23.844 14.445 -15.883 1 78.94 602 ASN B N 1
ATOM 9907 C CA . ASN B 1 602 ? -25.312 14.359 -15.859 1 78.94 602 ASN B CA 1
ATOM 9908 C C . ASN B 1 602 ? -25.797 13.43 -14.75 1 78.94 602 ASN B C 1
ATOM 9910 O O . ASN B 1 602 ? -27 13.336 -14.492 1 78.94 602 ASN B O 1
ATOM 9914 N N . THR B 1 603 ? -24.906 12.82 -14.148 1 81 603 THR B N 1
ATOM 9915 C CA . THR B 1 603 ? -25.234 11.906 -13.062 1 81 603 THR B CA 1
ATOM 9916 C C . THR B 1 603 ? -25 12.57 -11.711 1 81 603 THR B C 1
ATOM 9918 O O . THR B 1 603 ? -23.875 12.914 -11.367 1 81 603 THR B O 1
ATOM 9921 N N . ASP B 1 604 ? -26.141 12.719 -11.031 1 85.5 604 ASP B N 1
ATOM 9922 C CA . ASP B 1 604 ? -26.047 13.234 -9.664 1 85.5 604 ASP B CA 1
ATOM 9923 C C . ASP B 1 604 ? -25.547 12.164 -8.703 1 85.5 604 ASP B C 1
ATOM 9925 O O . ASP B 1 604 ? -25.547 10.977 -9.031 1 85.5 604 ASP B O 1
ATOM 9929 N N . ILE B 1 605 ? -24.984 12.711 -7.625 1 92.06 605 ILE B N 1
ATOM 9930 C CA . ILE B 1 605 ? -24.453 11.75 -6.664 1 92.06 605 ILE B CA 1
ATOM 9931 C C . ILE B 1 605 ? -25.125 11.945 -5.309 1 92.06 605 ILE B C 1
ATOM 9933 O O . ILE B 1 605 ? -25.797 12.945 -5.082 1 92.06 605 ILE B O 1
ATOM 9937 N N . VAL B 1 606 ? -25 10.961 -4.465 1 92.56 606 VAL B N 1
ATOM 9938 C CA . VAL B 1 606 ? -25.469 11.016 -3.084 1 92.56 606 VAL B CA 1
ATOM 9939 C C . VAL B 1 606 ? -24.297 11.234 -2.143 1 92.56 606 VAL B C 1
ATOM 9941 O O . VAL B 1 606 ? -23.297 10.516 -2.211 1 92.56 606 VAL B O 1
ATOM 9944 N N . VAL B 1 607 ? -24.359 12.258 -1.334 1 93.75 607 VAL B N 1
ATOM 9945 C CA . VAL B 1 607 ? -23.344 12.547 -0.329 1 93.75 607 VAL B CA 1
ATOM 9946 C C . VAL B 1 607 ? -23.844 12.125 1.051 1 93.75 607 VAL B C 1
ATOM 9948 O O . VAL B 1 607 ? -24.906 12.57 1.494 1 93.75 607 VAL B O 1
ATOM 9951 N N . THR B 1 608 ? -23.109 11.25 1.665 1 92 608 THR B N 1
ATOM 9952 C CA . THR B 1 608 ? -23.453 10.773 3 1 92 608 THR B CA 1
ATOM 9953 C C . THR B 1 608 ? -22.453 11.273 4.031 1 92 608 THR B C 1
ATOM 9955 O O . THR B 1 608 ? -21.25 11.062 3.887 1 92 608 THR B O 1
ATOM 9958 N N . VAL B 1 609 ? -22.906 11.969 5.066 1 91 609 VAL B N 1
ATOM 9959 C CA . VAL B 1 609 ? -22.094 12.469 6.168 1 91 609 VAL B CA 1
ATOM 9960 C C . VAL B 1 609 ? -22.312 11.617 7.41 1 91 609 VAL B C 1
ATOM 9962 O O . VAL B 1 609 ? -23.453 11.469 7.875 1 91 609 VAL B O 1
ATOM 9965 N N . VAL B 1 610 ? -21.234 11.062 7.898 1 89.12 610 VAL B N 1
ATOM 9966 C CA . VAL B 1 610 ? -21.312 10.141 9.023 1 89.12 610 VAL B CA 1
ATOM 9967 C C . VAL B 1 610 ? -20.578 10.727 10.227 1 89.12 610 VAL B C 1
ATOM 9969 O O . VAL B 1 610 ? -19.359 10.891 10.195 1 89.12 610 VAL B O 1
ATOM 9972 N N . SER B 1 611 ? -21.281 10.992 11.266 1 82.38 611 SER B N 1
ATOM 9973 C CA . SER B 1 611 ? -20.672 11.453 12.516 1 82.38 611 SER B CA 1
ATOM 9974 C C . SER B 1 611 ? -20.281 10.281 13.406 1 82.38 611 SER B C 1
ATOM 9976 O O . SER B 1 611 ? -21.016 9.289 13.5 1 82.38 611 SER B O 1
ATOM 9978 N N . LYS B 1 612 ? -19.125 10.078 13.984 1 69.38 612 LYS B N 1
ATOM 9979 C CA . LYS B 1 612 ? -18.688 8.984 14.844 1 69.38 612 LYS B CA 1
ATOM 9980 C C . LYS B 1 612 ? -18.953 9.305 16.312 1 69.38 612 LYS B C 1
ATOM 9982 O O . LYS B 1 612 ? -18.797 8.438 17.172 1 69.38 612 LYS B O 1
ATOM 9987 N N . GLY B 1 613 ? -19.438 10.258 16.922 1 58.66 613 GLY B N 1
ATOM 9988 C CA . GLY B 1 613 ? -19.625 10.609 18.328 1 58.66 613 GLY B CA 1
ATOM 9989 C C . GLY B 1 613 ? -20.906 10.039 18.906 1 58.66 613 GLY B C 1
ATOM 9990 O O . GLY B 1 613 ? -21.75 9.516 18.188 1 58.66 613 GLY B O 1
ATOM 9991 N N . LYS B 1 614 ? -20.891 9.562 20.359 1 49.62 614 LYS B N 1
ATOM 9992 C CA . LYS B 1 614 ? -22 8.992 21.141 1 49.62 614 LYS B CA 1
ATOM 9993 C C . LYS B 1 614 ? -23.312 9.703 20.828 1 49.62 614 LYS B C 1
ATOM 9995 O O . LYS B 1 614 ? -23.328 10.922 20.656 1 49.62 614 LYS B O 1
ATOM 10000 N N . ARG B 1 615 ? -24.312 8.805 20.625 1 39.41 615 ARG B N 1
ATOM 10001 C CA . ARG B 1 615 ? -25.719 9.188 20.578 1 39.41 615 ARG B CA 1
ATOM 10002 C C . ARG B 1 615 ? -26.078 10.062 21.766 1 39.41 615 ARG B C 1
ATOM 10004 O O . ARG B 1 615 ? -27.219 10.523 21.875 1 39.41 615 ARG B O 1
ATOM 10011 N N . ASN B 1 616 ? -25.641 9.602 22.906 1 34.47 616 ASN B N 1
ATOM 10012 C CA . ASN B 1 616 ? -26.469 10.062 24.016 1 34.47 616 ASN B CA 1
ATOM 10013 C C . ASN B 1 616 ? -26.781 11.547 23.906 1 34.47 616 ASN B C 1
ATOM 10015 O O . ASN B 1 616 ? -27.938 11.961 24.094 1 34.47 616 ASN B O 1
ATOM 10019 N N . SER B 1 617 ? -25.875 12.406 24.672 1 35.34 617 SER B N 1
ATOM 10020 C CA . SER B 1 617 ? -26.562 13.43 25.453 1 35.34 617 SER B CA 1
ATOM 10021 C C . SER B 1 617 ? -27.281 14.422 24.547 1 35.34 617 SER B C 1
ATOM 10023 O O . SER B 1 617 ? -28.516 14.516 24.578 1 35.34 617 SER B O 1
ATOM 10025 N N . SER B 1 618 ? -26.984 15.875 24.969 1 34.44 618 SER B N 1
ATOM 10026 C CA . SER B 1 618 ? -27.766 17.031 24.531 1 34.44 618 SER B CA 1
ATOM 10027 C C . SER B 1 618 ? -27.625 17.25 23.031 1 34.44 618 SER B C 1
ATOM 10029 O O . SER B 1 618 ? -26.562 17 22.453 1 34.44 618 SER B O 1
ATOM 10031 N N . PRO B 1 619 ? -28.672 17.266 22.328 1 39.03 619 PRO B N 1
ATOM 10032 C CA . PRO B 1 619 ? -28.734 17.766 20.953 1 39.03 619 PRO B CA 1
ATOM 10033 C C . PRO B 1 619 ? -27.516 18.594 20.562 1 39.03 619 PRO B C 1
ATOM 10035 O O . PRO B 1 619 ? -27.391 19.016 19.406 1 39.03 619 PRO B O 1
ATOM 10038 N N . THR B 1 620 ? -26.641 18.875 21.578 1 42.31 620 THR B N 1
ATOM 10039 C CA . THR B 1 620 ? -25.609 19.891 21.438 1 42.31 620 THR B CA 1
ATOM 10040 C C . THR B 1 620 ? -24.344 19.297 20.828 1 42.31 620 THR B C 1
ATOM 10042 O O . THR B 1 620 ? -23.375 20.016 20.562 1 42.31 620 THR B O 1
ATOM 10045 N N . THR B 1 621 ? -24.109 17.984 20.766 1 49.38 621 THR B N 1
ATOM 10046 C CA . THR B 1 621 ? -22.781 17.5 20.406 1 49.38 621 THR B CA 1
ATOM 10047 C C . THR B 1 621 ? -22.719 17.125 18.938 1 49.38 621 THR B C 1
ATOM 10049 O O . THR B 1 621 ? -21.766 16.516 18.484 1 49.38 621 THR B O 1
ATOM 10052 N N . GLY B 1 622 ? -23.328 17.766 18.141 1 61.03 622 GLY B N 1
ATOM 10053 C CA . GLY B 1 622 ? -23.281 17.516 16.703 1 61.03 622 GLY B CA 1
ATOM 10054 C C . GLY B 1 622 ? -22.766 18.703 15.914 1 61.03 622 GLY B C 1
ATOM 10055 O O . GLY B 1 622 ? -22.109 19.594 16.469 1 61.03 622 GLY B O 1
ATOM 10056 N N . PHE B 1 623 ? -22.562 18.469 14.703 1 73.81 623 PHE B N 1
ATOM 10057 C CA . PHE B 1 623 ? -22.234 19.562 13.797 1 73.81 623 PHE B CA 1
ATOM 10058 C C . PHE B 1 623 ? -23.391 19.844 12.836 1 73.81 623 PHE B C 1
ATOM 10060 O O . PHE B 1 623 ? -24.25 18.984 12.641 1 73.81 623 PHE B O 1
ATOM 10067 N N . THR B 1 624 ? -23.5 21.016 12.523 1 77.25 624 THR B N 1
ATOM 10068 C CA . THR B 1 624 ? -24.422 21.422 11.477 1 77.25 624 THR B CA 1
ATOM 10069 C C . THR B 1 624 ? -23.688 22.078 10.32 1 77.25 624 THR B C 1
ATOM 10071 O O . THR B 1 624 ? -22.531 22.5 10.469 1 77.25 624 THR B O 1
ATOM 10074 N N . PHE B 1 625 ? -24.297 22.016 9.125 1 81 625 PHE B N 1
ATOM 10075 C CA . PHE B 1 625 ? -23.75 22.781 8.008 1 81 625 PHE B CA 1
ATOM 10076 C C . PHE B 1 625 ? -24.875 23.484 7.246 1 81 625 PHE B C 1
ATOM 10078 O O . PHE B 1 625 ? -26.016 23.031 7.266 1 81 625 PHE B O 1
ATOM 10085 N N . SER B 1 626 ? -24.531 24.547 6.641 1 78.69 626 SER B N 1
ATOM 10086 C CA . SER B 1 626 ? -25.547 25.406 6.027 1 78.69 626 SER B CA 1
ATOM 10087 C C . SER B 1 626 ? -25.828 25 4.586 1 78.69 626 SER B C 1
ATOM 10089 O O . SER B 1 626 ? -26.922 25.188 4.078 1 78.69 626 SER B O 1
ATOM 10091 N N . ASN B 1 627 ? -24.797 24.531 3.982 1 84.12 627 ASN B N 1
ATOM 10092 C CA . ASN B 1 627 ? -24.938 24.25 2.559 1 84.12 627 ASN B CA 1
ATOM 10093 C C . ASN B 1 627 ? -24.016 23.125 2.117 1 84.12 627 ASN B C 1
ATOM 10095 O O . ASN B 1 627 ? -22.953 22.906 2.719 1 84.12 627 ASN B O 1
ATOM 10099 N N . LEU B 1 628 ? -24.531 22.328 1.169 1 90.38 628 LEU B N 1
ATOM 10100 C CA . LEU B 1 628 ? -23.781 21.312 0.439 1 90.38 628 LEU B CA 1
ATOM 10101 C C . LEU B 1 628 ? -23.766 21.625 -1.056 1 90.38 628 LEU B C 1
ATOM 10103 O O . LEU B 1 628 ? -24.828 21.719 -1.681 1 90.38 628 LEU B O 1
ATOM 10107 N N . LYS B 1 629 ? -22.578 21.781 -1.599 1 92.38 629 LYS B N 1
ATOM 10108 C CA . LYS B 1 629 ? -22.547 22.172 -3.006 1 92.38 629 LYS B CA 1
ATOM 10109 C C . LYS B 1 629 ? -21.344 21.578 -3.723 1 92.38 629 LYS B C 1
ATOM 10111 O O . LYS B 1 629 ? -20.422 21.062 -3.078 1 92.38 629 LYS B O 1
ATOM 10116 N N . GLN B 1 630 ? -21.453 21.625 -5.082 1 94.69 630 GLN B N 1
ATOM 10117 C CA . GLN B 1 630 ? -20.328 21.328 -5.957 1 94.69 630 GLN B CA 1
ATOM 10118 C C . GLN B 1 630 ? -19.484 22.562 -6.234 1 94.69 630 GLN B C 1
ATOM 10120 O O . GLN B 1 630 ? -20.031 23.656 -6.398 1 94.69 630 GLN B O 1
ATOM 10125 N N . ASP B 1 631 ? -18.219 22.438 -6.211 1 95.06 631 ASP B N 1
ATOM 10126 C CA . ASP B 1 631 ? -17.297 23.5 -6.574 1 95.06 631 ASP B CA 1
ATOM 10127 C C . ASP B 1 631 ? -16.109 22.969 -7.352 1 95.06 631 ASP B C 1
ATOM 10129 O O . ASP B 1 631 ? -15.906 21.75 -7.422 1 95.06 631 ASP B O 1
ATOM 10133 N N . PHE B 1 632 ? -15.445 23.812 -8.07 1 95.56 632 PHE B N 1
ATOM 10134 C CA . PHE B 1 632 ? -14.273 23.438 -8.852 1 95.56 632 PHE B CA 1
ATOM 10135 C C . PHE B 1 632 ? -13.047 24.234 -8.422 1 95.56 632 PHE B C 1
ATOM 10137 O O . PHE B 1 632 ? -13.148 25.422 -8.125 1 95.56 632 PHE B O 1
ATOM 10144 N N . GLN B 1 633 ? -12.008 23.562 -8.344 1 94.25 633 GLN B N 1
ATOM 10145 C CA . GLN B 1 633 ? -10.711 24.172 -8.086 1 94.25 633 GLN B CA 1
ATOM 10146 C C . GLN B 1 633 ? -9.719 23.844 -9.203 1 94.25 633 GLN B C 1
ATOM 10148 O O . GLN B 1 633 ? -9.734 22.75 -9.75 1 94.25 633 GLN B O 1
#

pLDDT: mean 77.52, std 23.76, range [15.62, 98.69]

Secondary structure (DSSP, 8-state):
----------------------------------GGGSHHHHHHHHHHHHHHHHHHHT----PPBP-PPPGGGPPP---SSSS----PPPPPSS--EE--PPP--B-TTS-B--EEE-BHHHHTT-HHHHHHHHHHHHHHHHS-TTSTTSHHHHHHHHHHHHTT-SEEESSSSTTSPEEEEEP--SSSTTHHHHHHHHHHHHHHHHHHHTT-TT----B--TT-SSSTTTTBPPGGGSTTSSSTT-TT--TTB-GGG-TT-B--TT--HHHHHTT-----HHHHHHHHHHHHIIIIIT--SHHHHH-S--BTT-B--TT-SS--TTPPBEEE-HHHHHHHHHHHHHBB-SBTTBTT-BGGGSTTTGGGSTHHHHHHHHHHHHHHHHTT----SSSSS-PPP----SHHHHT-EEEEE-TTS-EEEEEGGGGS-GGGGTEEE---TGGGGHHHHB-PPPPSSSSTT--GGGSPPPPSS-B----SS-EEEEE------GGGGTTTT-SSGGGPPEEEEEEEEEEETTS-EEEEEEES-TT--TT--S-STTEEEEEEE---S----SS-SS---S-----EEEEEEEEE-HHHHHHTT---SS--EEEEEEE-S-SSS-TTS--BBSEEEEEE-/-------------------------------SGGGGGSHHHHHHHHHHHHHHHHHHHT----PPBPPPPPGGGPPP---SSSS----PPPPPSS--EE--PPP--B-TTS-B--EEE-BHHHHTT-HHHHHHHHHHHHHHHHS-TTSTTSHHHHHHHHHHHHTT-SEEESSSSTTSPEEEEEP--SSSTTHHHHHHHHHHHHHHHHHHHTT-TT----B--TT-SSSTTTTBPPGGGSTTSSSTT-TT--TTB-GGG-TT-B--TT--HHHHHTT-----HHHHHHHHHHHHIIIIIT--SHHHHH-S--BTT-B--TTBSS--TTPPBEEE-HHHHHHHHHHHHHBB-SBTTBTT-BGGGSTTTGGGSTHHHHHHHHHHHHHHHHTT----SSSSS-PPP----SHHHHT-EEEEE-TTS-EEEEEGGGGS-GGGGTEEE---TGGGGHHHHB-PPPPSSSSTT--GGGSPPPPSS-B---SSS-EEEEE------GGGGTTTT-SSGGGPPEEEEEEEEEEETTS-EEEEEEES-TT--TT--S-STTEEEEEEE---S----SS-SSS--S-----EEEEEEEEE-HHHHHHTT---SS--EEEEEEE-S-S-S-TTSS-BBSEEEEEE-

InterPro domains:
  IPR002227 Tyrosinase copper-binding domain [PF00264] (149-388)
  IPR002227 Tyrosinase copper-binding domain [PR00092] (186-203)
  IPR002227 Tyrosinase copper-binding domain [PR00092] (217-222)
  IPR002227 Tyrosinase copper-binding domain [PR00092] (338-349)
  IPR002227 Tyrosinase copper-binding domain [PR00092] (368-386)
  IPR002227 Tyrosinase copper-binding domain [PS00497] (186-203)
  IPR002227 Tyrosinase copper-binding domain [PS00498] (369-380)
  IPR008922 Di-copper centre-containing domain superfamily [G3DSA:1.10.1280.10] (64-451)
  IPR008922 Di-copper centre-containing domain superfamily [SSF48056] (109-444)
  IPR022739 Polyphenol oxidase, central domain [PF12142] (404-454)
  IPR022740 Polyphenol oxidase, C-terminal [PF12143] (513-616)
  IPR050316 Tyrosinase and Hemocyanin [PTHR11474] (43-612)

Organism: Marchantia polymorpha (NCBI:txid3197)